Protein AF-A0A8H3FAI8-F1 (afdb_monomer_lite)

Organism: NCBI:txid172621

Secondary structure (DSSP, 8-state):
---PPPSGGGS---PPPPPPPP--------------TT-EE--TTSSS-EEPPPHHHHHHHTT--SSPPEEE--STT--EEEETTSS-TTTHHHHHHHHHHH-EEE--EEEEEETTEEEEEE-SSEEEEEE--TTEEE-TTS-EEETTT-PBPPTTTTTT----PPPHHHHHHHHHHHHHHS----EEEEEEE-STT--EEEE---HHHH-SS--EEEEEEES-EEEEEEEPPPPPPTTSPPP----SPPEEEEE-TT-EEEE-TTHHHHEEEEE----STTSSS-EEEEEEE----HHHHHHHHHHHTTTPPEEE--TTTSS-B-GGG-S-------------S-----BTTBEEEEEE-TTTTSS-HHHHHHHHHHHTTSS------SSSEEEEEEEEETT-SSTTHHHHHHHHHHHHHHTS--EEEEEEEPSSSHHHHHHHHHHHHHHHH--TTEEEEEEEEEEE----TTS----SEEESSSSS--EEEGGGTGGGGGGSSSEEEEEEEETTTTGGG--STT-PPPTTEEEEESS-TT-PPPPSSTTSHHHHHHHHHHHHHHHHSSEEHHHHHHHHHSGGGS--S--EEEE--STT--S-EE-PPPS----------PPP-EEEEEE-SS---HHHHHHHHHHHHHS--TTEEEEEEHHHHHHHHHHHHHHTTTTGGG--S--GGGS-HHHHHHHHHHHHHHHHHHHHHHHHTT----TTT--------SSS-HHHHHHHHHHHHHHHHHHHHHHHHHHHHHHHT-SHHHH-HHHHHHHHH-HHHHHTT-HHHHHHHHHHHS--SS----B----BSSPPPPPPTT--EEEEEETTTEEEEEEEEE--TTTS-TTHHHHHHHHHHHHHHHHHS---GGG--PPEEEEEEETTTTEEEEEEEPPTTEEEEEEHHHHHTS-TTS-PPPHHHHHHHHHHHHHHHHHHHHHS-EE----SGGGEEEEEETT-SS--TTS-EE---TT-EETTS---------HHHHTTS-GGGSSS--S---HHHHHHHHHHHHHHHHHTS-GGGGS-GGGSSS--HHHHHHHHHHHHHHHHHHHH-HHHHHHHHHHHHT--S-SS--TT-HHHHHHHIIIIIHHHGGGGG--

Structure (mmCIF, N/CA/C/O backbone):
data_AF-A0A8H3FAI8-F1
#
_entry.id   AF-A0A8H3FAI8-F1
#
loop_
_atom_site.group_PDB
_atom_site.id
_atom_site.type_symbol
_atom_site.label_atom_id
_atom_site.label_alt_id
_atom_site.label_comp_id
_atom_site.label_asym_id
_atom_site.label_entity_id
_atom_site.label_seq_id
_atom_site.pdbx_PDB_ins_code
_atom_site.Cartn_x
_atom_site.Cartn_y
_atom_site.Cartn_z
_atom_site.occupancy
_atom_site.B_iso_or_equiv
_atom_site.auth_seq_id
_atom_site.auth_comp_id
_atom_site.auth_asym_id
_atom_site.auth_atom_id
_atom_site.pdbx_PDB_model_num
ATOM 1 N N . MET A 1 1 ? -68.650 -15.065 -0.696 1.00 24.41 1 MET A N 1
ATOM 2 C CA . MET A 1 1 ? -68.659 -16.543 -0.792 1.00 24.41 1 MET A CA 1
ATOM 3 C C . MET A 1 1 ? -67.742 -16.963 -1.933 1.00 24.41 1 MET A C 1
ATOM 5 O O . MET A 1 1 ? -67.799 -16.297 -2.959 1.00 24.41 1 MET A O 1
ATOM 9 N N . PRO A 1 2 ? -66.884 -17.986 -1.786 1.00 33.78 2 PRO A N 1
ATOM 10 C CA . PRO A 1 2 ? -66.020 -18.440 -2.870 1.00 33.78 2 PRO A CA 1
ATOM 11 C C . PRO A 1 2 ? -66.698 -19.572 -3.657 1.00 33.78 2 PRO A C 1
ATOM 13 O O . PRO A 1 2 ? -67.314 -20.448 -3.052 1.00 33.78 2 PRO A O 1
ATOM 16 N N . GLN A 1 3 ? -66.536 -19.617 -4.981 1.00 28.81 3 GLN A N 1
ATOM 17 C CA . GLN A 1 3 ? -66.746 -20.853 -5.741 1.00 28.81 3 GLN A CA 1
ATOM 18 C C . GLN A 1 3 ? -65.418 -21.333 -6.329 1.00 28.81 3 GLN A C 1
ATOM 20 O O . GLN A 1 3 ? -64.662 -20.582 -6.944 1.00 28.81 3 GLN A O 1
ATOM 25 N N . LYS A 1 4 ? -65.121 -22.595 -6.008 1.00 31.73 4 LYS A N 1
ATOM 26 C CA . LYS A 1 4 ? -63.893 -23.333 -6.291 1.00 31.73 4 LYS A CA 1
ATOM 27 C C . LYS A 1 4 ? -63.746 -23.629 -7.785 1.00 31.73 4 LYS A C 1
ATOM 29 O O . LYS A 1 4 ? -64.720 -23.936 -8.462 1.00 31.73 4 LYS A O 1
ATOM 34 N N . ARG A 1 5 ? -62.489 -23.638 -8.237 1.00 35.78 5 ARG A N 1
ATOM 35 C CA . ARG A 1 5 ? -62.037 -24.287 -9.476 1.00 35.78 5 ARG A CA 1
ATOM 36 C C . ARG A 1 5 ? -62.291 -25.800 -9.407 1.00 35.78 5 ARG A C 1
ATOM 38 O O . ARG A 1 5 ? -62.010 -26.398 -8.367 1.00 35.78 5 ARG A O 1
ATOM 45 N N . SER A 1 6 ? -62.750 -26.401 -10.504 1.00 33.53 6 SER A N 1
ATOM 46 C CA . SER A 1 6 ? -62.699 -27.852 -10.726 1.00 33.53 6 SER A CA 1
ATOM 47 C C . SER A 1 6 ? -61.492 -28.245 -11.592 1.00 33.53 6 SER A C 1
ATOM 49 O O . SER A 1 6 ? -60.834 -27.405 -12.205 1.00 33.53 6 SER A O 1
ATOM 51 N N . LEU A 1 7 ? -61.174 -29.537 -11.533 1.00 33.06 7 LEU A N 1
ATOM 52 C CA . LEU A 1 7 ? -59.868 -30.184 -11.678 1.00 33.06 7 LEU A CA 1
ATOM 53 C C . LEU A 1 7 ? -59.534 -30.674 -13.103 1.00 33.06 7 LEU A C 1
ATOM 55 O O . LEU A 1 7 ? -58.549 -31.384 -13.276 1.00 33.06 7 LEU A O 1
ATOM 59 N N . ASP A 1 8 ? -60.306 -30.292 -14.123 1.00 32.53 8 ASP A N 1
ATOM 60 C CA . ASP A 1 8 ? -60.318 -31.034 -15.398 1.00 32.53 8 ASP A CA 1
ATOM 61 C C . ASP A 1 8 ? -59.439 -30.465 -16.522 1.00 32.53 8 ASP A C 1
ATOM 63 O O . ASP A 1 8 ? -59.164 -31.159 -17.495 1.00 32.53 8 ASP A O 1
ATOM 67 N N . ASN A 1 9 ? -58.870 -29.264 -16.380 1.00 36.28 9 ASN A N 1
ATOM 68 C CA . ASN A 1 9 ? -57.922 -28.739 -17.382 1.00 36.28 9 ASN A CA 1
ATOM 69 C C . ASN A 1 9 ? -56.494 -29.308 -17.229 1.00 36.28 9 ASN A C 1
ATOM 71 O O . ASN A 1 9 ? -55.543 -28.774 -17.796 1.00 36.28 9 ASN A O 1
ATOM 75 N N . PHE A 1 10 ? -56.336 -30.375 -16.439 1.00 33.97 10 PHE A N 1
ATOM 76 C CA . PHE A 1 10 ? -55.052 -30.978 -16.082 1.00 33.97 10 PHE A CA 1
ATOM 77 C C . PHE A 1 10 ? -54.547 -32.024 -17.098 1.00 33.97 10 PHE A C 1
ATOM 79 O O . PHE A 1 10 ? -53.399 -32.447 -17.001 1.00 33.97 10 PHE A O 1
ATOM 86 N N . PHE A 1 11 ? -55.334 -32.418 -18.107 1.00 35.22 11 PHE A N 1
ATOM 87 C CA . PHE A 1 11 ? -54.906 -33.434 -19.078 1.00 35.22 11 PHE A CA 1
ATOM 88 C C . PHE A 1 11 ? -55.357 -33.117 -20.516 1.00 35.22 11 PHE A C 1
ATOM 90 O O . PHE A 1 11 ? -56.467 -33.470 -20.888 1.00 35.22 11 PHE A O 1
ATOM 97 N N . MET A 1 12 ? -54.490 -32.482 -21.325 1.00 28.59 12 MET A N 1
ATOM 98 C CA . MET A 1 12 ? -54.100 -32.878 -22.706 1.00 28.59 12 MET A CA 1
ATOM 99 C C . MET A 1 12 ? -53.542 -31.700 -23.553 1.00 28.59 12 MET A C 1
ATOM 101 O O . MET A 1 12 ? -53.894 -30.547 -23.307 1.00 28.59 12 MET A O 1
ATOM 105 N N . PRO A 1 13 ? -52.638 -31.967 -24.525 1.00 31.88 13 PRO A N 1
ATOM 106 C CA . PRO A 1 13 ? -51.708 -30.981 -25.083 1.00 31.88 13 PRO A CA 1
ATOM 107 C C . PRO A 1 13 ? -52.167 -30.394 -26.429 1.00 31.88 13 PRO A C 1
ATOM 109 O O . PRO A 1 13 ? -52.686 -31.113 -27.280 1.00 31.88 13 PRO A O 1
ATOM 112 N N . THR A 1 14 ? -51.880 -29.112 -26.684 1.00 26.05 14 THR A N 1
ATOM 113 C CA . THR A 1 14 ? -52.052 -28.504 -28.017 1.00 26.05 14 THR A CA 1
ATOM 114 C C . THR A 1 14 ? -50.728 -28.034 -28.614 1.00 26.05 14 THR A C 1
ATOM 116 O O . THR A 1 14 ? -50.037 -27.163 -28.093 1.00 26.05 14 THR A O 1
ATOM 119 N N . SER A 1 15 ? -50.425 -28.670 -29.741 1.00 25.67 15 SER A N 1
ATOM 120 C CA . SER A 1 15 ? -49.327 -28.545 -30.698 1.00 25.67 15 SER A CA 1
ATOM 121 C C . SER A 1 15 ? -49.001 -27.125 -31.186 1.00 25.67 15 SER A C 1
ATOM 123 O O . SER A 1 15 ? -49.889 -26.389 -31.615 1.00 25.67 15 SER A O 1
ATOM 125 N N . GLN A 1 16 ? -47.705 -26.798 -31.244 1.00 26.83 16 GLN A N 1
ATOM 126 C CA . GLN A 1 16 ? -47.166 -25.618 -31.932 1.00 26.83 16 GLN A CA 1
ATOM 127 C C . GLN A 1 16 ? -47.265 -25.780 -33.462 1.00 26.83 16 GLN A C 1
ATOM 129 O O . GLN A 1 16 ? -46.694 -26.707 -34.039 1.00 26.83 16 GLN A O 1
ATOM 134 N N . LYS A 1 17 ? -47.963 -24.859 -34.140 1.00 24.78 17 LYS A N 1
ATOM 135 C CA . LYS A 1 17 ? -47.909 -24.708 -35.604 1.00 24.78 17 LYS A CA 1
ATOM 136 C C . LYS A 1 17 ? -46.648 -23.929 -35.993 1.00 24.78 17 LYS A C 1
ATOM 138 O O . LYS A 1 17 ? -46.501 -22.772 -35.614 1.00 24.78 17 LYS A O 1
ATOM 143 N N . LYS A 1 18 ? -45.777 -24.549 -36.797 1.00 26.58 18 LYS A N 1
ATOM 144 C CA . LYS A 1 18 ? -44.705 -23.872 -37.547 1.00 26.58 18 LYS A CA 1
ATOM 145 C C . LYS A 1 18 ? -45.318 -22.923 -38.582 1.00 26.58 18 LYS A C 1
ATOM 147 O O . LYS A 1 18 ? -46.115 -23.365 -39.407 1.00 26.58 18 LYS A O 1
ATOM 152 N N . VAL A 1 19 ? -44.898 -21.659 -38.583 1.00 25.52 19 VAL A N 1
ATOM 153 C CA . VAL A 1 19 ? -45.133 -20.725 -39.694 1.00 25.52 19 VAL A CA 1
ATOM 154 C C . VAL A 1 19 ? -43.877 -20.694 -40.565 1.00 25.52 19 VAL A C 1
ATOM 156 O O . VAL A 1 19 ? -42.767 -20.511 -40.073 1.00 25.52 19 VAL A O 1
ATOM 159 N N . ARG A 1 20 ? -44.068 -20.950 -41.862 1.00 22.31 20 ARG A N 1
ATOM 160 C CA . ARG A 1 20 ? -43.050 -21.014 -42.917 1.00 22.31 20 ARG A CA 1
ATOM 161 C C . ARG A 1 20 ? -43.029 -19.655 -43.626 1.00 22.31 20 ARG A C 1
ATOM 163 O O . ARG A 1 20 ? -44.060 -19.249 -44.150 1.00 22.31 20 ARG A O 1
ATOM 170 N N . LEU A 1 21 ? -41.890 -18.964 -43.629 1.00 26.98 21 LEU A N 1
ATOM 171 C CA . LEU A 1 21 ? -41.696 -17.720 -44.381 1.00 26.98 21 LEU A CA 1
ATOM 172 C C . LEU A 1 21 ? -41.445 -18.049 -45.861 1.00 26.98 21 LEU A C 1
ATOM 174 O O . LEU A 1 21 ? -40.493 -18.754 -46.190 1.00 26.98 21 LEU A O 1
ATOM 178 N N . THR A 1 22 ? -42.318 -17.561 -46.739 1.00 23.59 22 THR A N 1
ATOM 179 C CA . THR A 1 22 ? -42.138 -17.528 -48.196 1.00 23.59 22 THR A CA 1
ATOM 180 C C . THR A 1 22 ? -41.543 -16.179 -48.588 1.00 23.59 22 THR A C 1
ATOM 182 O O . THR A 1 22 ? -42.124 -15.146 -48.262 1.00 23.59 22 THR A O 1
ATOM 185 N N . ALA A 1 23 ? -40.405 -16.196 -49.277 1.00 27.73 23 ALA A N 1
ATOM 186 C CA . ALA A 1 23 ? -39.747 -15.025 -49.845 1.00 27.73 23 ALA A CA 1
ATOM 187 C C . ALA A 1 23 ? -39.796 -15.097 -51.374 1.00 27.73 23 ALA A C 1
ATOM 189 O O . ALA A 1 23 ? -39.593 -16.178 -51.919 1.00 27.73 23 ALA A O 1
ATOM 190 N N . GLU A 1 24 ? -40.016 -13.956 -52.031 1.00 21.91 24 GLU A N 1
ATOM 191 C CA . GLU A 1 24 ? -39.595 -13.662 -53.409 1.00 21.91 24 GLU A CA 1
ATOM 192 C C . GLU A 1 24 ? -39.625 -12.126 -53.646 1.00 21.91 24 GLU A C 1
ATOM 194 O O . GLU A 1 24 ? -40.248 -11.414 -52.856 1.00 21.91 24 GLU A O 1
ATOM 199 N N . PRO A 1 25 ? -38.864 -11.568 -54.611 1.00 30.62 25 PRO A N 1
ATOM 200 C CA . PRO A 1 25 ? -37.575 -10.951 -54.295 1.00 30.62 25 PRO A CA 1
ATOM 201 C C . PRO A 1 25 ? -37.474 -9.473 -54.718 1.00 30.62 25 PRO A C 1
ATOM 203 O O . PRO A 1 25 ? -38.072 -9.044 -55.701 1.00 30.62 25 PRO A O 1
ATOM 206 N N . ALA A 1 26 ? -36.628 -8.704 -54.028 1.00 23.95 26 ALA A N 1
ATOM 207 C CA . ALA A 1 26 ? -36.093 -7.447 -54.545 1.00 23.95 26 ALA A CA 1
ATOM 208 C C . ALA A 1 26 ? -34.565 -7.469 -54.427 1.00 23.95 26 ALA A C 1
ATOM 210 O O . ALA A 1 26 ? -33.996 -7.709 -53.365 1.00 23.95 26 ALA A O 1
ATOM 211 N N . SER A 1 27 ? -33.936 -7.288 -55.578 1.00 26.52 27 SER A N 1
ATOM 212 C CA . SER A 1 27 ? -32.519 -7.411 -55.883 1.00 26.52 27 SER A CA 1
ATOM 213 C C . SER A 1 27 ? -31.640 -6.381 -55.170 1.00 26.52 27 SER A C 1
ATOM 215 O O . SER A 1 27 ? -31.687 -5.193 -55.486 1.00 26.52 27 SER A O 1
ATOM 217 N N . SER A 1 28 ? -30.746 -6.866 -54.318 1.00 24.70 28 SER A N 1
ATOM 218 C CA . SER A 1 28 ? -29.388 -6.341 -54.171 1.00 24.70 28 SER A CA 1
ATOM 219 C C . SER A 1 28 ? -28.552 -7.455 -53.554 1.00 24.70 28 SER A C 1
ATOM 221 O O . SER A 1 28 ? -28.804 -7.858 -52.419 1.00 24.70 28 SER A O 1
ATOM 223 N N . GLU A 1 29 ? -27.632 -8.007 -54.341 1.00 28.14 29 GLU A N 1
ATOM 224 C CA . GLU A 1 29 ? -26.709 -9.065 -53.941 1.00 28.14 29 GLU A CA 1
ATOM 225 C C . GLU A 1 29 ? -25.980 -8.682 -52.647 1.00 28.14 29 GLU A C 1
ATOM 227 O O . GLU A 1 29 ? -25.097 -7.827 -52.637 1.00 28.14 29 GLU A O 1
ATOM 232 N N . VAL A 1 30 ? -26.346 -9.329 -51.542 1.00 26.59 30 VAL A N 1
ATOM 233 C CA . VAL A 1 30 ? -25.511 -9.395 -50.345 1.00 26.59 30 VAL A CA 1
ATOM 234 C C . VAL A 1 30 ? -25.223 -10.869 -50.133 1.00 26.59 30 VAL A C 1
ATOM 236 O O . VAL A 1 30 ? -26.082 -11.630 -49.688 1.00 26.59 30 VAL A O 1
ATOM 239 N N . ASN A 1 31 ? -24.020 -11.280 -50.533 1.00 24.22 31 ASN A N 1
ATOM 240 C CA . ASN A 1 31 ? -23.498 -12.615 -50.263 1.00 24.22 31 ASN A CA 1
ATOM 241 C C . ASN A 1 31 ? -23.650 -12.934 -48.763 1.00 24.22 31 ASN A C 1
ATOM 243 O O . ASN A 1 31 ? -23.354 -12.064 -47.937 1.00 24.22 31 ASN A O 1
ATOM 247 N N . PRO A 1 32 ? -24.086 -14.148 -48.380 1.00 25.72 32 PRO A N 1
ATOM 248 C CA . PRO A 1 32 ? -24.145 -14.537 -46.981 1.00 25.72 32 PRO A CA 1
ATOM 249 C C . PRO A 1 32 ? -22.713 -14.594 -46.447 1.00 25.72 32 PRO A C 1
ATOM 251 O O . PRO A 1 32 ? -21.950 -15.503 -46.761 1.00 25.72 32 PRO A O 1
ATOM 254 N N . VAL A 1 33 ? -22.326 -13.576 -45.681 1.00 30.61 33 VAL A N 1
ATOM 255 C CA . VAL A 1 33 ? -21.039 -13.554 -44.989 1.00 30.61 33 VAL A CA 1
ATOM 256 C C . VAL A 1 33 ? -21.091 -14.650 -43.932 1.00 30.61 33 VAL A C 1
ATOM 258 O O . VAL A 1 33 ? -21.864 -14.556 -42.980 1.00 30.61 33 VAL A O 1
ATOM 261 N N . GLU A 1 34 ? -20.285 -15.696 -44.103 1.00 28.17 34 GLU A N 1
ATOM 262 C CA . GLU A 1 34 ? -19.986 -16.653 -43.040 1.00 28.17 34 GLU A CA 1
ATOM 263 C C . GLU A 1 34 ? -19.539 -15.869 -41.795 1.00 28.17 34 GLU A C 1
ATOM 265 O O . GLU A 1 34 ? -18.494 -15.211 -41.786 1.00 28.17 34 GLU A O 1
ATOM 270 N N . ILE A 1 35 ? -20.365 -15.877 -40.743 1.00 35.12 35 ILE A N 1
ATOM 271 C CA . ILE A 1 35 ? -20.066 -15.187 -39.485 1.00 35.12 35 ILE A CA 1
ATOM 272 C C . ILE A 1 35 ? -19.015 -16.021 -38.749 1.00 35.12 35 ILE A C 1
ATOM 274 O O . ILE A 1 35 ? -19.321 -16.878 -37.922 1.00 35.12 35 ILE A O 1
ATOM 278 N N . SER A 1 36 ? -17.751 -15.767 -39.079 1.00 34.94 36 SER A N 1
ATOM 279 C CA . SER A 1 36 ? -16.604 -16.181 -38.277 1.00 34.94 36 SER A CA 1
ATOM 280 C C . SER A 1 36 ? -16.758 -15.645 -36.848 1.00 34.94 36 SER A C 1
ATOM 282 O O . SER A 1 36 ? -17.109 -14.478 -36.651 1.00 34.94 36 SER A O 1
ATOM 284 N N . SER A 1 37 ? -16.409 -16.449 -35.839 1.00 42.12 37 SER A N 1
ATOM 285 C CA . SER A 1 37 ? -16.425 -16.106 -34.404 1.00 42.12 37 SER A CA 1
ATOM 286 C C . SER A 1 37 ? -15.464 -14.969 -33.998 1.00 42.12 37 SER A C 1
ATOM 288 O O . SER A 1 37 ? -15.185 -14.775 -32.816 1.00 42.12 37 SER A O 1
ATOM 290 N N . THR A 1 38 ? -14.927 -14.228 -34.969 1.00 47.91 38 THR A N 1
ATOM 291 C CA . THR A 1 38 ? -13.963 -13.132 -34.819 1.00 47.91 38 THR A CA 1
ATOM 292 C C . THR A 1 38 ? -14.541 -11.752 -35.161 1.00 47.91 38 THR A C 1
ATOM 294 O O . THR A 1 38 ? -13.831 -10.755 -35.029 1.00 47.91 38 THR A O 1
ATOM 297 N N . GLN A 1 39 ? -15.810 -11.657 -35.580 1.00 71.38 39 GLN A N 1
ATOM 298 C CA . GLN A 1 39 ? -16.441 -10.378 -35.933 1.00 71.38 39 GLN A CA 1
ATOM 299 C C . GLN A 1 39 ? -16.796 -9.528 -34.698 1.00 71.38 39 GLN A C 1
ATOM 301 O O . GLN A 1 39 ? -17.321 -10.016 -33.691 1.00 71.38 39 GLN A O 1
ATOM 306 N N . VAL A 1 40 ? -16.519 -8.222 -34.783 1.00 82.44 40 VAL A N 1
ATOM 307 C CA . VAL A 1 40 ? -16.709 -7.245 -33.698 1.00 82.44 40 VAL A CA 1
ATOM 308 C C . VAL A 1 40 ? -17.429 -5.992 -34.200 1.00 82.44 40 VAL A C 1
ATOM 310 O O . VAL A 1 40 ? -17.200 -5.525 -35.311 1.00 82.44 40 VAL A O 1
ATOM 313 N N . SER A 1 41 ? -18.293 -5.416 -33.365 1.00 81.56 41 SER A N 1
ATOM 314 C CA . SER A 1 41 ? -18.873 -4.088 -33.570 1.00 81.56 41 SER A CA 1
ATOM 315 C C . SER A 1 41 ? -17.814 -3.060 -33.184 1.00 81.56 41 SER A C 1
ATOM 317 O O . SER A 1 41 ? -17.442 -2.971 -32.009 1.00 81.56 41 SER A O 1
ATOM 319 N N . ASN A 1 42 ? -17.316 -2.306 -34.162 1.00 80.19 42 ASN A N 1
ATOM 320 C CA . ASN A 1 42 ? -16.313 -1.270 -33.949 1.00 80.19 42 ASN A CA 1
ATOM 321 C C . ASN A 1 42 ? -16.902 0.112 -34.251 1.00 80.19 42 ASN A C 1
ATOM 323 O O . ASN A 1 42 ? -17.592 0.291 -35.248 1.00 80.19 42 ASN A O 1
ATOM 327 N N . HIS A 1 43 ? -16.638 1.080 -33.378 1.00 82.19 43 HIS A N 1
ATOM 328 C CA . HIS A 1 43 ? -17.059 2.466 -33.539 1.00 82.19 43 HIS A CA 1
ATOM 329 C C . HIS A 1 43 ? -16.118 3.357 -32.722 1.00 82.19 43 HIS A C 1
ATOM 331 O O . HIS A 1 43 ? -15.753 2.992 -31.606 1.00 82.19 43 HIS A O 1
ATOM 337 N N . SER A 1 44 ? -15.760 4.538 -33.230 1.00 77.38 44 SER A N 1
ATOM 338 C CA . SER A 1 44 ? -14.819 5.460 -32.564 1.00 77.38 44 SER A CA 1
ATOM 339 C C . SER A 1 44 ? -15.256 5.867 -31.148 1.00 77.38 44 SER A C 1
ATOM 341 O O . SER A 1 44 ? -14.423 6.061 -30.270 1.00 77.38 44 SER A O 1
ATOM 343 N N . ASN A 1 45 ? -16.570 5.939 -30.909 1.00 81.38 45 ASN A N 1
ATOM 344 C CA . ASN A 1 45 ? -17.159 6.248 -29.597 1.00 81.38 45 ASN A CA 1
ATOM 345 C C . ASN A 1 45 ? -17.343 5.024 -28.669 1.00 81.38 45 ASN A C 1
ATOM 347 O O . ASN A 1 45 ? -17.955 5.152 -27.604 1.00 81.38 45 ASN A O 1
ATOM 351 N N . TYR A 1 46 ? -16.875 3.830 -29.050 1.00 81.88 46 TYR A N 1
ATOM 352 C CA . TYR A 1 46 ? -16.777 2.695 -28.130 1.00 81.88 46 TYR A CA 1
ATOM 353 C C . TYR A 1 46 ? -15.419 2.714 -27.413 1.00 81.88 46 TYR A C 1
ATOM 355 O O . TYR A 1 46 ? -14.395 2.850 -28.076 1.00 81.88 46 TYR A O 1
ATOM 363 N N . PRO A 1 47 ? -15.364 2.509 -26.081 1.00 78.25 47 PRO A N 1
ATOM 364 C CA . PRO A 1 47 ? -14.094 2.365 -25.365 1.00 78.25 47 PRO A CA 1
ATOM 365 C C . PRO A 1 47 ? -13.239 1.191 -25.864 1.00 78.25 47 PRO A C 1
ATOM 367 O O . PRO A 1 47 ? -12.017 1.238 -25.773 1.00 78.25 47 PRO A O 1
ATOM 370 N N . PHE A 1 48 ? -13.880 0.128 -26.362 1.00 79.50 48 PHE A N 1
ATOM 371 C CA . PHE A 1 48 ? -13.242 -1.015 -27.014 1.00 79.50 48 PHE A CA 1
ATOM 372 C C . PHE A 1 48 ? -14.249 -1.751 -27.926 1.00 79.50 48 PHE A C 1
ATOM 374 O O . PHE A 1 48 ? -15.459 -1.618 -27.711 1.00 79.50 48 PHE A O 1
ATOM 381 N N . PRO A 1 49 ? -13.788 -2.543 -28.918 1.00 81.50 49 PRO A N 1
ATOM 382 C CA . PRO A 1 49 ? -14.669 -3.294 -29.819 1.00 81.50 49 PRO A CA 1
ATOM 383 C C . PRO A 1 49 ? -15.534 -4.330 -29.086 1.00 81.50 49 PRO A C 1
ATOM 385 O O . PRO A 1 49 ? -15.063 -5.003 -28.167 1.00 81.50 49 PRO A O 1
ATOM 388 N N . LEU A 1 50 ? -16.793 -4.487 -29.509 1.00 82.75 50 LEU A N 1
ATOM 389 C CA . LEU A 1 50 ? -17.759 -5.397 -28.880 1.00 82.75 50 LEU A CA 1
ATOM 390 C C . LEU A 1 50 ? -18.025 -6.630 -29.765 1.00 82.75 50 LEU A C 1
ATOM 392 O O . LEU A 1 50 ? -18.557 -6.454 -30.859 1.00 82.75 50 LEU A O 1
ATOM 396 N N . PRO A 1 51 ? -17.703 -7.869 -29.344 1.00 85.06 51 PRO A N 1
ATOM 397 C CA . PRO A 1 51 ? -17.959 -9.074 -30.134 1.00 85.06 51 PRO A CA 1
ATOM 398 C C . PRO A 1 51 ? -19.437 -9.289 -30.465 1.00 85.06 51 PRO A C 1
ATOM 400 O O . PRO A 1 51 ? -20.344 -8.885 -29.728 1.00 85.06 51 PRO A O 1
ATOM 403 N N . TYR A 1 52 ? -19.663 -9.951 -31.596 1.00 86.69 52 TYR A N 1
ATOM 404 C CA . TYR A 1 52 ? -20.982 -10.413 -32.015 1.00 86.69 52 TYR A CA 1
ATOM 405 C C . TYR A 1 52 ? -21.438 -11.585 -31.131 1.00 86.69 52 TYR A C 1
ATOM 407 O O . TYR A 1 52 ? -20.626 -12.225 -30.462 1.00 86.69 52 TYR A O 1
ATOM 415 N N . LEU A 1 53 ? -22.749 -11.855 -31.098 1.00 85.06 53 LEU A N 1
ATOM 416 C CA . LEU A 1 53 ? -23.264 -13.019 -30.375 1.00 85.06 53 LEU A CA 1
ATOM 417 C C . LEU A 1 53 ? -22.744 -14.312 -31.029 1.00 85.06 53 LEU A C 1
ATOM 419 O O . LEU A 1 53 ? -22.758 -14.398 -32.258 1.00 85.06 53 LEU A O 1
ATOM 423 N N . PRO A 1 54 ? -22.326 -15.316 -30.239 1.00 86.44 54 PRO A N 1
ATOM 424 C CA . PRO A 1 54 ? -22.002 -16.643 -30.748 1.00 86.44 54 PRO A CA 1
ATOM 425 C C . PRO A 1 54 ? -23.164 -17.245 -31.561 1.00 86.44 54 PRO A C 1
ATOM 427 O O . PRO A 1 54 ? -24.320 -17.058 -31.160 1.00 86.44 54 PRO A O 1
ATOM 430 N N . PRO A 1 55 ? -22.889 -17.992 -32.650 1.00 81.88 55 PRO A N 1
ATOM 431 C CA . PRO A 1 55 ? -23.922 -18.614 -33.483 1.00 81.88 55 PRO A CA 1
ATOM 432 C C . PRO A 1 55 ? -24.934 -19.449 -32.688 1.00 81.88 55 PRO A C 1
ATOM 434 O O . PRO A 1 55 ? -26.135 -19.317 -32.914 1.00 81.88 55 PRO A O 1
ATOM 437 N N . ASP A 1 56 ? -24.468 -20.202 -31.687 1.00 82.06 56 ASP A N 1
ATOM 438 C CA . ASP A 1 56 ? -25.313 -21.047 -30.830 1.00 82.06 56 ASP A CA 1
ATOM 439 C C . ASP A 1 56 ? -26.355 -20.225 -30.051 1.00 82.06 56 ASP A C 1
ATOM 441 O O . ASP A 1 56 ? -27.531 -20.585 -29.968 1.00 82.06 56 ASP A O 1
ATOM 445 N N . ILE A 1 57 ? -25.948 -19.063 -29.525 1.00 87.19 57 ILE A N 1
ATOM 446 C CA . ILE A 1 57 ? -26.856 -18.149 -28.822 1.00 87.19 57 ILE A CA 1
ATOM 447 C C . ILE A 1 57 ? -27.840 -17.517 -29.815 1.00 87.19 57 ILE A C 1
ATOM 449 O O . ILE A 1 57 ? -29.016 -17.360 -29.489 1.00 87.19 57 ILE A O 1
ATOM 453 N N . ILE A 1 58 ? -27.393 -17.171 -31.029 1.00 86.56 58 ILE A N 1
ATOM 454 C CA . ILE A 1 58 ? -28.256 -16.597 -32.075 1.00 86.56 58 ILE A CA 1
ATOM 455 C C . ILE A 1 58 ? -29.343 -17.591 -32.496 1.00 86.56 58 ILE A C 1
ATOM 457 O O . ILE A 1 58 ? -30.510 -17.206 -32.590 1.00 86.56 58 ILE A O 1
ATOM 461 N N . GLU A 1 59 ? -28.987 -18.854 -32.732 1.00 86.25 59 GLU A N 1
ATOM 462 C CA . GLU A 1 59 ? -29.930 -19.889 -33.161 1.00 86.25 59 GLU A CA 1
ATOM 463 C C . GLU A 1 59 ? -31.048 -20.092 -32.131 1.00 86.25 59 GLU A C 1
ATOM 465 O O . GLU A 1 59 ? -32.229 -20.134 -32.482 1.00 86.25 59 GLU A O 1
ATOM 470 N N . GLN A 1 60 ? -30.691 -20.137 -30.847 1.00 85.88 60 GLN A N 1
ATOM 471 C CA . GLN A 1 60 ? -31.656 -20.280 -29.758 1.00 85.88 60 GLN A CA 1
ATOM 472 C C . GLN A 1 60 ? -32.461 -18.994 -29.515 1.00 85.88 60 GLN A C 1
ATOM 474 O O . GLN A 1 60 ? -33.650 -19.061 -29.202 1.00 85.88 60 GLN A O 1
ATOM 479 N N . LEU A 1 61 ? -31.867 -17.808 -29.705 1.00 86.06 61 LEU A N 1
ATOM 480 C CA . LEU A 1 61 ? -32.592 -16.535 -29.618 1.00 86.06 61 LEU A CA 1
ATOM 481 C C . LEU A 1 61 ? -33.656 -16.389 -30.706 1.00 86.06 61 LEU A C 1
ATOM 483 O O . LEU A 1 61 ? -34.661 -15.732 -30.466 1.00 86.06 61 LEU A O 1
ATOM 487 N N . ASN A 1 62 ? -33.506 -17.031 -31.864 1.00 85.75 62 ASN A N 1
ATOM 488 C CA . ASN A 1 62 ? -34.548 -17.023 -32.897 1.00 85.75 62 ASN A CA 1
ATOM 489 C C . ASN A 1 62 ? -35.846 -17.731 -32.460 1.00 85.75 62 ASN A C 1
ATOM 491 O O . ASN A 1 62 ? -36.851 -17.637 -33.158 1.00 85.75 62 ASN A O 1
ATOM 495 N N . GLN A 1 63 ? -35.837 -18.423 -31.316 1.00 83.69 63 GLN A N 1
ATOM 496 C CA . GLN A 1 63 ? -36.995 -19.107 -30.736 1.00 83.69 63 GLN A CA 1
ATOM 497 C C . GLN A 1 63 ? -37.734 -18.255 -29.686 1.00 83.69 63 GLN A C 1
ATOM 499 O O . GLN A 1 63 ? -38.625 -18.762 -29.006 1.00 83.69 63 GLN A O 1
ATOM 504 N N . VAL A 1 64 ? -37.366 -16.979 -29.511 1.00 86.69 64 VAL A N 1
ATOM 505 C CA . VAL A 1 64 ? -38.073 -16.072 -28.592 1.00 86.69 64 VAL A CA 1
ATOM 506 C C . VAL A 1 64 ? -39.442 -15.641 -29.153 1.00 86.69 64 VAL A C 1
ATOM 508 O O . VAL A 1 64 ? -39.574 -15.459 -30.363 1.00 86.69 64 VAL A O 1
ATOM 511 N N . PRO A 1 65 ? -40.448 -15.409 -28.288 1.00 87.88 65 PRO A N 1
ATOM 512 C CA . PRO A 1 65 ? -40.412 -15.608 -26.841 1.00 87.88 65 PRO A CA 1
ATOM 513 C C . PRO A 1 65 ? -40.571 -17.081 -26.443 1.00 87.88 65 PRO A C 1
ATOM 515 O O . PRO A 1 65 ? -41.383 -17.810 -27.006 1.00 87.88 65 PRO A O 1
ATOM 518 N N . ALA A 1 66 ? -39.848 -17.494 -25.402 1.00 88.94 66 ALA A N 1
ATOM 519 C CA . ALA A 1 66 ? -39.923 -18.852 -24.861 1.00 88.94 66 ALA A CA 1
ATOM 520 C C . ALA A 1 66 ? -41.275 -19.164 -24.186 1.00 88.94 66 ALA A C 1
ATOM 522 O O . ALA A 1 66 ? -41.748 -20.299 -24.244 1.00 88.94 66 ALA A O 1
ATOM 523 N N . SER A 1 67 ? -41.906 -18.160 -23.572 1.00 89.75 67 SER A N 1
ATOM 524 C CA . SER A 1 67 ? -43.239 -18.243 -22.967 1.00 89.75 67 SER A CA 1
ATOM 525 C C . SER A 1 67 ? -44.114 -17.080 -23.444 1.00 89.75 67 SER A C 1
ATOM 527 O O . SER A 1 67 ? -43.598 -15.975 -23.614 1.00 89.75 67 SER A O 1
ATOM 529 N N . PRO A 1 68 ? -45.438 -17.263 -23.608 1.00 89.44 68 PRO A N 1
ATOM 530 C CA . PRO A 1 68 ? -46.338 -16.151 -23.900 1.00 89.44 68 PRO A CA 1
ATOM 531 C C . PRO A 1 68 ? -46.366 -15.144 -22.740 1.00 89.44 68 PRO A C 1
ATOM 533 O O . PRO A 1 68 ? -46.249 -15.512 -21.568 1.00 89.44 68 PRO A O 1
ATOM 536 N N . GLY A 1 69 ? -46.532 -13.865 -23.073 1.00 89.19 69 GLY A N 1
ATOM 537 C CA . GLY A 1 69 ? -46.624 -12.792 -22.089 1.00 89.19 69 GLY A CA 1
ATOM 538 C C . GLY A 1 69 ? -47.948 -12.832 -21.328 1.00 89.19 69 GLY A C 1
ATOM 539 O O . GLY A 1 69 ? -49.012 -12.994 -21.923 1.00 89.19 69 GLY A O 1
ATOM 540 N N . LYS A 1 70 ? -47.889 -12.661 -20.008 1.00 93.62 70 LYS A N 1
ATOM 541 C CA . LYS A 1 70 ? -49.059 -12.530 -19.139 1.00 93.62 70 LYS A CA 1
ATOM 542 C C . LYS A 1 70 ? -49.372 -11.057 -18.900 1.00 93.62 70 LYS A C 1
ATOM 544 O O . LYS A 1 70 ? -48.519 -10.325 -18.400 1.00 93.62 70 LYS A O 1
ATOM 549 N N . GLU A 1 71 ? -50.591 -10.638 -19.216 1.00 93.06 71 GLU A N 1
ATOM 550 C CA . GLU A 1 71 ? -51.045 -9.272 -18.950 1.00 93.06 71 GLU A CA 1
ATOM 551 C C . GLU A 1 71 ? -51.229 -9.021 -17.447 1.00 93.06 71 GLU A C 1
ATOM 553 O O . GLU A 1 71 ? -51.762 -9.860 -16.713 1.00 93.06 71 GLU A O 1
ATOM 558 N N . ILE A 1 72 ? -50.772 -7.854 -16.993 1.00 91.38 72 ILE A N 1
ATOM 559 C CA . ILE A 1 72 ? -50.997 -7.323 -15.648 1.00 91.38 72 ILE A CA 1
ATOM 560 C C . ILE A 1 72 ? -51.556 -5.906 -15.816 1.00 91.38 72 ILE A C 1
ATOM 562 O O . ILE A 1 72 ? -50.813 -4.936 -15.966 1.00 91.38 72 ILE A O 1
ATOM 566 N N . ASN A 1 73 ? -52.885 -5.828 -15.834 1.00 89.50 73 ASN A N 1
ATOM 567 C CA . ASN A 1 73 ? -53.700 -4.622 -16.019 1.00 89.50 73 ASN A CA 1
ATOM 568 C C . ASN A 1 73 ? -54.848 -4.547 -14.988 1.00 89.50 73 ASN A C 1
ATOM 570 O O . ASN A 1 73 ? -55.880 -3.918 -15.205 1.00 89.50 73 ASN A O 1
ATOM 574 N N . ASP A 1 74 ? -54.672 -5.201 -13.837 1.00 83.94 74 ASP A N 1
ATOM 575 C CA . ASP A 1 74 ? -55.656 -5.326 -12.754 1.00 83.94 74 ASP A CA 1
ATOM 576 C C . ASP A 1 74 ? -55.730 -4.088 -11.832 1.00 83.94 74 ASP A C 1
ATOM 578 O O . ASP A 1 74 ? -56.479 -4.061 -10.841 1.00 83.94 74 ASP A O 1
ATOM 582 N N . GLN A 1 75 ? -54.944 -3.052 -12.142 1.00 84.88 75 GLN A N 1
ATOM 583 C CA . GLN A 1 75 ? -54.881 -1.789 -11.410 1.00 84.88 75 GLN A CA 1
ATOM 584 C C . GLN A 1 75 ? -54.996 -0.585 -12.359 1.00 84.88 75 GLN A C 1
ATOM 586 O O . GLN A 1 75 ? -54.573 -0.681 -13.511 1.00 84.88 75 GLN A O 1
ATOM 591 N N . PRO A 1 76 ? -55.550 0.553 -11.892 1.00 83.19 76 PRO A N 1
ATOM 592 C CA . PRO A 1 76 ? -55.722 1.742 -12.722 1.00 83.19 76 PRO A CA 1
ATOM 593 C C . PRO A 1 76 ? -54.413 2.196 -13.368 1.00 83.19 76 PRO A C 1
ATOM 595 O O . PRO A 1 76 ? -53.366 2.225 -12.715 1.00 83.19 76 PRO A O 1
ATOM 598 N N . ASP A 1 77 ? -54.489 2.543 -14.653 1.00 86.81 77 ASP A N 1
ATOM 599 C CA . ASP A 1 77 ? -53.386 3.084 -15.457 1.00 86.81 77 ASP A CA 1
ATOM 600 C C . ASP A 1 77 ? -52.145 2.178 -15.594 1.00 86.81 77 ASP A C 1
ATOM 602 O O . ASP A 1 77 ? -51.135 2.608 -16.155 1.00 86.81 77 ASP A O 1
ATOM 606 N N . LEU A 1 78 ? -52.214 0.934 -15.104 1.00 89.50 78 LEU A N 1
ATOM 607 C CA . LEU A 1 78 ? -51.158 -0.065 -15.214 1.00 89.50 78 LEU A CA 1
ATOM 608 C C . LEU A 1 78 ? -51.386 -0.930 -16.459 1.00 89.50 78 LEU A C 1
ATOM 610 O O . LEU A 1 78 ? -52.427 -1.568 -16.592 1.00 89.50 78 LEU A O 1
ATOM 614 N N . ASP A 1 79 ? -50.400 -0.979 -17.349 1.00 93.00 79 ASP A N 1
ATOM 615 C CA . ASP A 1 79 ? -50.389 -1.859 -18.522 1.00 93.00 79 ASP A CA 1
ATOM 616 C C . ASP A 1 79 ? -49.003 -2.495 -18.653 1.00 93.00 79 ASP A C 1
ATOM 618 O O . ASP A 1 79 ? -48.047 -1.876 -19.140 1.00 93.00 79 ASP A O 1
ATOM 622 N N . LEU A 1 80 ? -48.895 -3.728 -18.152 1.00 94.06 80 LEU A N 1
ATOM 623 C CA . LEU A 1 80 ? -47.691 -4.543 -18.241 1.00 94.06 80 LEU A CA 1
ATOM 624 C C . LEU A 1 80 ? -47.965 -5.858 -18.964 1.00 94.06 80 LEU A C 1
ATOM 626 O O . LEU A 1 80 ? -48.985 -6.508 -18.736 1.00 94.06 80 LEU A O 1
ATOM 630 N N . LEU A 1 81 ? -46.973 -6.320 -19.717 1.00 94.06 81 LEU A N 1
ATOM 631 C CA . LEU A 1 81 ? -46.904 -7.689 -20.215 1.00 94.06 81 LEU A CA 1
ATOM 632 C C . LEU A 1 81 ? -45.658 -8.367 -19.631 1.00 94.06 81 LEU A C 1
ATOM 634 O O . LEU A 1 81 ? -44.535 -7.911 -19.860 1.00 94.06 81 LEU A O 1
ATOM 638 N N . TYR A 1 82 ? -45.853 -9.424 -18.839 1.00 95.19 82 TYR A N 1
ATOM 639 C CA . TYR A 1 82 ? -44.788 -10.112 -18.107 1.00 95.19 82 TYR A CA 1
ATOM 640 C C . TYR A 1 82 ? -44.520 -11.510 -18.674 1.00 95.19 82 TYR A C 1
ATOM 642 O O . TYR A 1 82 ? -45.399 -12.369 -18.693 1.00 95.19 82 TYR A O 1
ATOM 650 N N . PHE A 1 83 ? -43.289 -11.742 -19.119 1.00 93.56 83 PHE A N 1
ATOM 651 C CA . PHE A 1 83 ? -42.836 -12.975 -19.756 1.00 93.56 83 PHE A CA 1
ATOM 652 C C . PHE A 1 83 ? -41.926 -13.756 -18.813 1.00 93.56 83 PHE A C 1
ATOM 654 O O . PHE A 1 83 ? -40.918 -13.218 -18.353 1.00 93.56 83 PHE A O 1
ATOM 661 N N . GLN A 1 84 ? -42.265 -15.024 -18.568 1.00 92.62 84 GLN A N 1
ATOM 662 C CA . GLN A 1 84 ? -41.564 -15.901 -17.625 1.00 92.62 84 GLN A CA 1
ATOM 663 C C . GLN A 1 84 ? -41.197 -17.256 -18.263 1.00 92.62 84 GLN A C 1
ATOM 665 O O . GLN A 1 84 ? -41.943 -18.230 -18.125 1.00 92.62 84 GLN A O 1
ATOM 670 N N . PRO A 1 85 ? -40.048 -17.376 -18.941 1.00 92.38 85 PRO A N 1
ATOM 671 C CA . PRO A 1 85 ? -39.162 -16.305 -19.395 1.00 92.38 85 PRO A CA 1
ATOM 672 C C . PRO A 1 85 ? -39.463 -15.885 -20.849 1.00 92.38 85 PRO A C 1
ATOM 674 O O . PRO A 1 85 ? -40.130 -16.602 -21.593 1.00 92.38 85 PRO A O 1
ATOM 677 N N . TYR A 1 86 ? -38.951 -14.731 -21.281 1.00 93.50 86 TYR A N 1
ATOM 678 C CA . TYR A 1 86 ? -38.907 -14.370 -22.706 1.00 93.50 86 TYR A CA 1
ATOM 679 C C . TYR A 1 86 ? -37.725 -15.050 -23.401 1.00 93.50 86 TYR A C 1
ATOM 681 O O . TYR A 1 86 ? -37.869 -15.606 -24.486 1.00 93.50 86 TYR A O 1
ATOM 689 N N . ILE A 1 87 ? -36.555 -15.020 -22.760 1.00 94.06 87 ILE A N 1
ATOM 690 C CA . ILE A 1 87 ? -35.327 -15.650 -23.249 1.00 94.06 87 ILE A CA 1
ATOM 691 C C . ILE A 1 87 ? -35.327 -17.118 -22.790 1.00 94.06 87 ILE A C 1
ATOM 693 O O . ILE A 1 87 ? -35.554 -17.367 -21.605 1.00 94.06 87 ILE A O 1
ATOM 697 N N . PRO A 1 88 ? -35.071 -18.101 -23.672 1.00 91.56 88 PRO A N 1
ATOM 698 C CA . PRO A 1 88 ? -35.032 -19.506 -23.284 1.00 91.56 88 PRO A CA 1
ATOM 699 C C . PRO A 1 88 ? -34.065 -19.764 -22.124 1.00 91.56 88 PRO A C 1
ATOM 701 O O . PRO A 1 88 ? -32.913 -19.326 -22.151 1.00 91.56 88 PRO A O 1
ATOM 704 N N . ARG A 1 89 ? -34.504 -20.548 -21.128 1.00 88.69 89 ARG A N 1
ATOM 705 C CA . ARG A 1 89 ? -33.684 -20.865 -19.940 1.00 88.69 89 ARG A CA 1
ATOM 706 C C . ARG A 1 89 ? -32.355 -21.535 -20.271 1.00 88.69 89 ARG A C 1
ATOM 708 O O . ARG A 1 89 ? -31.409 -21.430 -19.503 1.00 88.69 89 ARG A O 1
ATOM 715 N N . VAL A 1 90 ? -32.290 -22.216 -21.414 1.00 87.06 90 VAL A N 1
ATOM 716 C CA . VAL A 1 90 ? -31.079 -22.888 -21.897 1.00 87.06 90 VAL A CA 1
ATOM 717 C C . VAL A 1 90 ? -29.941 -21.884 -22.103 1.00 87.06 90 VAL A C 1
ATOM 719 O O . VAL A 1 90 ? -28.811 -22.173 -21.731 1.00 87.06 90 VAL A O 1
ATOM 722 N N . ILE A 1 91 ? -30.249 -20.683 -22.602 1.00 90.44 91 ILE A N 1
ATOM 723 C CA . ILE A 1 91 ? -29.244 -19.668 -22.950 1.00 90.44 91 ILE A CA 1
ATOM 724 C C . ILE A 1 91 ? -29.164 -18.505 -21.957 1.00 90.44 91 ILE A C 1
ATOM 726 O O . ILE A 1 91 ? -28.294 -17.650 -22.088 1.00 90.44 91 ILE A O 1
ATOM 730 N N . GLU A 1 92 ? -30.039 -18.438 -20.947 1.00 89.38 92 GLU A N 1
ATOM 731 C CA . GLU A 1 92 ? -30.110 -17.288 -20.031 1.00 89.38 92 GLU A CA 1
ATOM 732 C C . GLU A 1 92 ? -28.790 -17.041 -19.274 1.00 89.38 92 GLU A C 1
ATOM 734 O O . GLU A 1 92 ? -28.399 -15.891 -19.066 1.00 89.38 92 GLU A O 1
ATOM 739 N N . ARG A 1 93 ? -28.079 -18.114 -18.895 1.00 89.56 93 ARG A N 1
ATOM 740 C CA . ARG A 1 93 ? -26.781 -18.034 -18.208 1.00 89.56 93 ARG A CA 1
ATOM 741 C C . ARG A 1 93 ? -25.670 -17.616 -19.164 1.00 89.56 93 ARG A C 1
ATOM 743 O O . ARG A 1 93 ? -24.894 -16.725 -18.835 1.00 89.56 93 ARG A O 1
ATOM 750 N N . GLU A 1 94 ? -25.613 -18.239 -20.335 1.00 89.31 94 GLU A N 1
ATOM 751 C CA . GLU A 1 94 ? -24.585 -17.969 -21.344 1.00 89.31 94 GLU A CA 1
ATOM 752 C C . GLU A 1 94 ? -24.700 -16.542 -21.875 1.00 89.31 94 GLU A C 1
ATOM 754 O O . GLU A 1 94 ? -23.706 -15.824 -21.948 1.00 89.31 94 GLU A O 1
ATOM 759 N N . LEU A 1 95 ? -25.924 -16.077 -22.138 1.00 90.19 95 LEU A N 1
ATOM 760 C CA . LEU A 1 95 ? -26.186 -14.703 -22.547 1.00 90.19 95 LEU A CA 1
ATOM 761 C C . LEU A 1 95 ? -25.852 -13.699 -21.433 1.00 90.19 95 LEU A C 1
ATOM 763 O O . LEU A 1 95 ? -25.276 -12.647 -21.713 1.00 90.19 95 LEU A O 1
ATOM 767 N N . PHE A 1 96 ? -26.166 -14.011 -20.169 1.00 92.94 96 PHE A N 1
ATOM 768 C CA . PHE A 1 96 ? -25.762 -13.181 -19.029 1.00 92.94 96 PHE A CA 1
ATOM 769 C C . PHE A 1 96 ? -24.238 -13.056 -18.933 1.00 92.94 96 PHE A C 1
ATOM 771 O O . PHE A 1 96 ? -23.720 -11.944 -18.831 1.00 92.94 96 PHE A O 1
ATOM 778 N N . GLU A 1 97 ? -23.514 -14.174 -18.973 1.00 88.94 97 GLU A N 1
ATOM 779 C CA . GLU A 1 97 ? -22.054 -14.191 -18.882 1.00 88.94 97 GLU A CA 1
ATOM 780 C C . GLU A 1 97 ? -21.409 -13.493 -20.078 1.00 88.94 97 GLU A C 1
ATOM 782 O O . GLU A 1 97 ? -20.515 -12.666 -19.883 1.00 88.94 97 GLU A O 1
ATOM 787 N N . PHE A 1 98 ? -21.913 -13.744 -21.289 1.00 90.12 98 PHE A N 1
ATOM 788 C CA . PHE A 1 98 ? -21.461 -13.086 -22.507 1.00 90.12 98 PHE A CA 1
ATOM 789 C C . PHE A 1 98 ? -21.603 -11.567 -22.399 1.00 90.12 98 PHE A C 1
ATOM 791 O O . PHE A 1 98 ? -20.613 -10.852 -22.551 1.00 90.12 98 PHE A O 1
ATOM 798 N N . LEU A 1 99 ? -22.799 -11.057 -22.085 1.00 91.19 99 LEU A N 1
ATOM 799 C CA . LEU A 1 99 ? -23.042 -9.615 -21.997 1.00 91.19 99 LEU A CA 1
ATOM 800 C C . LEU A 1 99 ? -22.280 -8.973 -20.840 1.00 91.19 99 LEU A C 1
ATOM 802 O O . LEU A 1 99 ? -21.766 -7.866 -20.989 1.00 91.19 99 LEU A O 1
ATOM 806 N N . ARG A 1 100 ? -22.163 -9.669 -19.705 1.00 89.50 100 ARG A N 1
ATOM 807 C CA . ARG A 1 100 ? -21.407 -9.189 -18.549 1.00 89.50 100 ARG A CA 1
ATOM 808 C C . ARG A 1 100 ? -19.926 -9.031 -18.890 1.00 89.50 100 ARG A C 1
ATOM 810 O O . ARG A 1 100 ? -19.365 -7.982 -18.603 1.00 89.50 100 ARG A O 1
ATOM 817 N N . ASN A 1 101 ? -19.323 -10.026 -19.538 1.00 84.19 101 ASN A N 1
ATOM 818 C CA . ASN A 1 101 ? -17.908 -10.015 -19.922 1.00 84.19 101 ASN A CA 1
ATOM 819 C C . ASN A 1 101 ? -17.622 -9.096 -21.124 1.00 84.19 101 ASN A C 1
ATOM 821 O O . ASN A 1 101 ? -16.498 -8.623 -21.292 1.00 84.19 101 ASN A O 1
ATOM 825 N N . THR A 1 102 ? -18.624 -8.860 -21.972 1.00 85.12 102 THR A N 1
ATOM 826 C CA . THR A 1 102 ? -18.476 -8.113 -23.226 1.00 85.12 102 THR A CA 1
ATOM 827 C C . THR A 1 102 ? -18.722 -6.623 -23.055 1.00 85.12 102 THR A C 1
ATOM 829 O O . THR A 1 102 ? -17.938 -5.826 -23.560 1.00 85.12 102 THR A O 1
ATOM 832 N N . LEU A 1 103 ? -19.794 -6.219 -22.374 1.00 88.81 103 LEU A N 1
ATOM 833 C CA . LEU A 1 103 ? -20.182 -4.812 -22.303 1.00 88.81 103 LEU A CA 1
ATOM 834 C C . LEU A 1 103 ? -19.261 -4.008 -21.376 1.00 88.81 103 LEU A C 1
ATOM 836 O O . LEU A 1 103 ? -18.751 -4.498 -20.368 1.00 88.81 103 LEU A O 1
ATOM 840 N N . PHE A 1 104 ? -19.094 -2.730 -21.706 1.00 90.88 104 PHE A N 1
ATOM 841 C CA . PHE A 1 104 ? -18.551 -1.724 -20.799 1.00 90.88 104 PHE A CA 1
ATOM 842 C C . PHE A 1 104 ? -19.680 -0.969 -20.107 1.00 90.88 104 PHE A C 1
ATOM 844 O O . PHE A 1 104 ? -20.754 -0.769 -20.674 1.00 90.88 104 PHE A O 1
ATOM 851 N N . PHE A 1 105 ? -19.403 -0.494 -18.903 1.00 90.00 105 PHE A N 1
ATOM 852 C CA . PHE A 1 105 ? -20.324 0.236 -18.051 1.00 90.00 105 PHE A CA 1
ATOM 853 C C . PHE A 1 105 ? -19.662 1.484 -17.477 1.00 90.00 105 PHE A C 1
ATOM 855 O O . PHE A 1 105 ? -18.460 1.665 -17.582 1.00 90.00 105 PHE A O 1
ATOM 862 N N . TYR A 1 106 ? -20.443 2.345 -16.848 1.00 87.62 106 TYR A N 1
ATOM 863 C CA . TYR A 1 106 ? -19.994 3.548 -16.165 1.00 87.62 106 TYR A CA 1
ATOM 864 C C . TYR A 1 106 ? -20.580 3.541 -14.762 1.00 87.62 106 TYR A C 1
ATOM 866 O O . TYR A 1 106 ? -21.737 3.157 -14.569 1.00 87.62 106 TYR A O 1
ATOM 874 N N . ARG A 1 107 ? -19.796 3.978 -13.776 1.00 81.94 107 ARG A N 1
ATOM 875 C CA . ARG A 1 107 ? -20.324 4.307 -12.450 1.00 81.94 107 ARG A CA 1
ATOM 876 C C . ARG A 1 107 ? -20.535 5.810 -12.408 1.00 81.94 107 ARG A C 1
ATOM 878 O O . ARG A 1 107 ? -19.622 6.557 -12.069 1.00 81.94 107 ARG A O 1
ATOM 885 N N . VAL A 1 108 ? -21.717 6.225 -12.853 1.00 78.31 108 VAL A N 1
ATOM 886 C CA . VAL A 1 108 ? -22.015 7.622 -13.182 1.00 78.31 108 VAL A CA 1
ATOM 887 C C . VAL A 1 108 ? -21.835 8.500 -11.953 1.00 78.31 108 VAL A C 1
ATOM 889 O O . VAL A 1 108 ? -22.461 8.249 -10.914 1.00 78.31 108 VAL A O 1
ATOM 892 N N . GLN A 1 109 ? -21.013 9.530 -12.124 1.00 77.81 109 GLN A N 1
ATOM 893 C CA . GLN A 1 109 ? -20.879 10.662 -11.223 1.00 77.81 109 GLN A CA 1
ATOM 894 C C . GLN A 1 109 ? -21.372 11.898 -11.971 1.00 77.81 109 GLN A C 1
ATOM 896 O O . GLN A 1 109 ? -20.976 12.126 -13.114 1.00 77.81 109 GLN A O 1
ATOM 901 N N . TYR A 1 110 ? -22.265 12.666 -11.357 1.00 73.62 110 TYR A N 1
ATOM 902 C CA . TYR A 1 110 ? -22.686 13.956 -11.895 1.00 73.62 110 TYR A CA 1
ATOM 903 C C . TYR A 1 110 ? -23.051 14.912 -10.764 1.00 73.62 110 TYR A C 1
ATOM 905 O O . TYR A 1 110 ? -23.543 14.501 -9.709 1.00 73.62 110 TYR A O 1
ATOM 913 N N . THR A 1 111 ? -22.836 16.202 -10.997 1.00 72.50 111 THR A N 1
ATOM 914 C CA . THR A 1 111 ? -23.198 17.257 -10.048 1.00 72.50 111 THR A CA 1
ATOM 915 C C . THR A 1 111 ? -24.578 17.796 -10.385 1.00 72.50 111 THR A C 1
ATOM 917 O O . THR A 1 111 ? -24.857 18.157 -11.527 1.00 72.50 111 THR A O 1
ATOM 920 N N . ILE A 1 112 ? -25.457 17.874 -9.388 1.00 73.31 112 ILE A N 1
ATOM 921 C CA . ILE A 1 112 ? -26.748 18.549 -9.515 1.00 73.31 112 ILE A CA 1
ATOM 922 C C . ILE A 1 112 ? -26.776 19.783 -8.616 1.00 73.31 112 ILE A C 1
ATOM 924 O O . ILE A 1 112 ? -26.417 19.717 -7.441 1.00 73.31 112 ILE A O 1
ATOM 928 N N . LYS A 1 113 ? -27.229 20.915 -9.162 1.00 68.12 113 LYS A N 1
ATOM 929 C CA . LYS A 1 113 ? -27.562 22.111 -8.382 1.00 68.12 113 LYS A CA 1
ATOM 930 C C . LYS A 1 113 ? -29.014 22.012 -7.945 1.00 68.12 113 LYS A C 1
ATOM 932 O O . LYS A 1 113 ? -29.913 22.101 -8.778 1.00 68.12 113 LYS A O 1
ATOM 937 N N . ARG A 1 114 ? -29.258 21.814 -6.649 1.00 60.62 114 ARG A N 1
ATOM 938 C CA . ARG A 1 114 ? -30.605 21.894 -6.062 1.00 60.62 114 ARG A CA 1
ATOM 939 C C . ARG A 1 114 ? -30.616 23.008 -5.027 1.00 60.62 114 ARG A C 1
ATOM 941 O O . ARG A 1 114 ? -29.802 22.991 -4.114 1.00 60.62 114 ARG A O 1
ATOM 948 N N . TYR A 1 115 ? -31.521 23.973 -5.189 1.00 60.56 115 TYR A N 1
ATOM 949 C CA . TYR A 1 115 ? -31.718 25.083 -4.244 1.00 60.56 115 TYR A CA 1
ATOM 950 C C . TYR A 1 115 ? -30.430 25.860 -3.895 1.00 60.56 115 TYR A C 1
ATOM 952 O O . TYR A 1 115 ? -30.223 26.247 -2.753 1.00 60.56 115 TYR A O 1
ATOM 960 N N . GLY A 1 116 ? -29.544 26.068 -4.876 1.00 58.84 116 GLY A N 1
ATOM 961 C CA . GLY A 1 116 ? -28.285 26.800 -4.678 1.00 58.84 116 GLY A CA 1
ATOM 962 C C . GLY A 1 116 ? -27.130 25.980 -4.088 1.00 58.84 116 GLY A C 1
ATOM 963 O O . GLY A 1 116 ? -26.020 26.495 -4.014 1.00 58.84 116 GLY A O 1
ATOM 964 N N . THR A 1 117 ? -27.338 24.708 -3.731 1.00 54.16 117 THR A N 1
ATOM 965 C CA . THR A 1 117 ? -26.276 23.800 -3.268 1.00 54.16 117 THR A CA 1
ATOM 966 C C . THR A 1 117 ? -25.879 22.822 -4.375 1.00 54.16 117 THR A C 1
ATOM 968 O O . THR A 1 117 ? -26.732 22.164 -4.980 1.00 54.16 117 THR A O 1
ATOM 971 N N . GLU A 1 118 ? -24.577 22.713 -4.647 1.00 74.75 118 GLU A N 1
ATOM 972 C CA . GLU A 1 118 ? -24.010 21.677 -5.517 1.00 74.75 118 GLU A CA 1
ATOM 973 C C . GLU A 1 118 ? -23.919 20.356 -4.747 1.00 74.75 118 GLU A C 1
ATOM 975 O O . GLU A 1 118 ? -23.319 20.284 -3.679 1.00 74.75 118 GLU A O 1
ATOM 980 N N . THR A 1 119 ? -24.551 19.301 -5.262 1.00 70.06 119 THR A N 1
ATOM 981 C CA . THR A 1 119 ? -24.491 17.952 -4.683 1.00 70.06 119 THR A CA 1
ATOM 982 C C . THR A 1 119 ? -23.940 16.982 -5.716 1.00 70.06 119 THR A C 1
ATOM 984 O O . THR A 1 119 ? -24.491 16.864 -6.813 1.00 70.06 119 THR A O 1
ATOM 987 N N . GLN A 1 120 ? -22.876 16.264 -5.362 1.00 74.81 120 GLN A N 1
ATOM 988 C CA . GLN A 1 120 ? -22.324 15.193 -6.188 1.00 74.81 120 GLN A CA 1
ATOM 989 C C . GLN A 1 120 ? -23.153 13.916 -5.998 1.00 74.81 120 GLN A C 1
ATOM 991 O O . GLN A 1 120 ? -23.332 13.438 -4.876 1.00 74.81 120 GLN A O 1
ATOM 996 N N . ILE A 1 121 ? -23.680 13.364 -7.090 1.00 75.19 121 ILE A N 1
ATOM 997 C CA . ILE A 1 121 ? -24.489 12.145 -7.081 1.00 75.19 121 ILE A CA 1
ATOM 998 C C . ILE A 1 121 ? -23.688 10.997 -7.685 1.00 75.19 121 ILE A C 1
ATOM 1000 O O . ILE A 1 121 ? -23.263 11.068 -8.835 1.00 75.19 121 ILE A O 1
ATOM 1004 N N . ASN A 1 122 ? -23.566 9.911 -6.919 1.00 79.31 122 ASN A N 1
ATOM 1005 C CA . ASN A 1 122 ? -23.002 8.644 -7.373 1.00 79.31 122 ASN A CA 1
ATOM 1006 C C . ASN A 1 122 ? -24.128 7.628 -7.551 1.00 79.31 122 ASN A C 1
ATOM 1008 O O . ASN A 1 122 ? -24.826 7.282 -6.592 1.00 79.31 122 ASN A O 1
ATOM 1012 N N . THR A 1 123 ? -24.311 7.134 -8.773 1.00 79.25 123 THR A N 1
ATOM 1013 C CA . THR A 1 123 ? -25.352 6.135 -9.039 1.00 79.25 123 THR A CA 1
ATOM 1014 C C . THR A 1 123 ? -25.002 4.789 -8.374 1.00 79.25 123 THR A C 1
ATOM 1016 O O . THR A 1 123 ? -23.884 4.289 -8.520 1.00 79.25 123 THR A O 1
ATOM 1019 N N . PRO A 1 124 ? -25.930 4.166 -7.618 1.00 85.88 124 PRO A N 1
ATOM 1020 C CA . PRO A 1 124 ? -25.691 2.895 -6.929 1.00 85.88 124 PRO A CA 1
ATOM 1021 C C . PRO A 1 124 ? -25.948 1.698 -7.860 1.00 85.88 124 PRO A C 1
ATOM 1023 O O . PRO A 1 124 ? -26.683 0.779 -7.504 1.00 85.88 124 PRO A O 1
ATOM 1026 N N . ARG A 1 125 ? -25.437 1.781 -9.093 1.00 89.44 125 ARG A N 1
ATOM 1027 C CA . ARG A 1 125 ? -25.465 0.748 -10.139 1.00 89.44 125 ARG A CA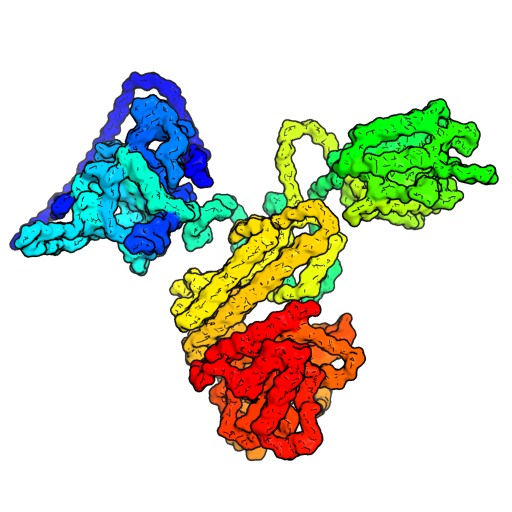 1
ATOM 1028 C C . ARG A 1 125 ? -24.523 1.157 -11.273 1.00 89.44 125 ARG A C 1
ATOM 1030 O O . ARG A 1 125 ? -24.184 2.331 -11.396 1.00 89.44 125 ARG A O 1
ATOM 1037 N N . PHE A 1 126 ? -24.158 0.209 -12.123 1.00 91.44 126 PHE A N 1
ATOM 1038 C CA . PHE A 1 126 ? -23.361 0.461 -13.320 1.00 91.44 126 PHE A CA 1
ATOM 1039 C C . PHE A 1 126 ? -24.276 0.616 -14.539 1.00 91.44 126 PHE A C 1
ATOM 1041 O O . PHE A 1 126 ? -25.240 -0.138 -14.673 1.00 91.44 126 PHE A O 1
ATOM 1048 N N . THR A 1 127 ? -24.005 1.566 -15.433 1.00 92.62 127 THR A N 1
ATOM 1049 C CA . THR A 1 127 ? -24.871 1.837 -16.596 1.00 92.62 127 THR A CA 1
ATOM 1050 C C . THR A 1 127 ? -24.098 1.987 -17.895 1.00 92.62 127 THR A C 1
ATOM 1052 O O . THR A 1 127 ? -22.966 2.449 -17.908 1.00 92.62 127 THR A O 1
ATOM 1055 N N . THR A 1 128 ? -24.709 1.620 -19.016 1.00 92.31 128 THR A N 1
ATOM 1056 C CA . THR A 1 128 ? -24.234 1.996 -20.353 1.00 92.31 128 THR A CA 1
ATOM 1057 C C . THR A 1 128 ? -25.417 2.230 -21.275 1.00 92.31 128 THR A C 1
ATOM 1059 O O . THR A 1 128 ? -26.464 1.604 -21.118 1.00 92.31 128 THR A O 1
ATOM 1062 N N . VAL A 1 129 ? -25.274 3.159 -22.212 1.00 92.31 129 VAL A N 1
ATOM 1063 C CA . VAL A 1 129 ? -26.372 3.639 -23.049 1.00 92.31 129 VAL A CA 1
ATOM 1064 C C . VAL A 1 129 ? -25.973 3.686 -24.521 1.00 92.31 129 VAL A C 1
ATOM 1066 O O . VAL A 1 129 ? -24.838 4.024 -24.842 1.00 92.31 129 VAL A O 1
ATOM 1069 N N . PHE A 1 130 ? -26.890 3.338 -25.416 1.00 93.50 130 PHE A N 1
ATOM 1070 C CA . PHE A 1 130 ? -26.681 3.326 -26.862 1.00 93.50 130 PHE A CA 1
ATOM 1071 C C . PHE A 1 130 ? -27.903 3.899 -27.578 1.00 93.50 130 PHE A C 1
ATOM 1073 O O . PHE A 1 130 ? -29.027 3.738 -27.099 1.00 93.50 130 PHE A O 1
ATOM 1080 N N . GLY A 1 131 ? -27.685 4.498 -28.744 1.00 91.00 131 GLY A N 1
ATOM 1081 C CA . GLY A 1 131 ? -28.731 5.057 -29.592 1.00 91.00 131 GLY A CA 1
ATOM 1082 C C . GLY A 1 131 ? -28.782 6.582 -29.601 1.00 91.00 131 GLY A C 1
ATOM 1083 O O . GLY A 1 131 ? -28.015 7.272 -28.928 1.00 91.00 131 GLY A O 1
ATOM 1084 N N . VAL A 1 132 ? -29.707 7.096 -30.404 1.00 90.56 132 VAL A N 1
ATOM 1085 C CA . VAL A 1 132 ? -30.014 8.521 -30.579 1.00 90.56 132 VAL A CA 1
ATOM 1086 C C . VAL A 1 132 ? -31.522 8.696 -30.732 1.00 90.56 132 VAL A C 1
ATOM 1088 O O . VAL A 1 132 ? -32.251 7.727 -30.944 1.00 90.56 132 VAL A O 1
ATOM 1091 N N . ASP A 1 133 ? -31.999 9.929 -30.583 1.00 89.19 133 ASP A N 1
ATOM 1092 C CA . ASP A 1 133 ? -33.398 10.265 -30.830 1.00 89.19 133 ASP A CA 1
ATOM 1093 C C . ASP A 1 133 ? -33.786 10.114 -32.310 1.00 89.19 133 ASP A C 1
ATOM 1095 O O . ASP A 1 133 ? -32.935 10.076 -33.193 1.00 89.19 133 ASP A O 1
ATOM 1099 N N . THR A 1 134 ? -35.089 10.082 -32.597 1.00 88.38 134 THR A N 1
ATOM 1100 C CA . THR A 1 134 ? -35.629 9.873 -33.952 1.00 88.38 134 THR A CA 1
ATOM 1101 C C . THR A 1 134 ? -35.185 10.901 -34.998 1.00 88.38 134 THR A C 1
ATOM 1103 O O . THR A 1 134 ? -35.322 10.629 -36.191 1.00 88.38 134 THR A O 1
ATOM 1106 N N . SER A 1 135 ? -34.665 12.071 -34.601 1.00 85.12 135 SER A N 1
ATOM 1107 C CA . SER A 1 135 ? -34.182 13.078 -35.558 1.00 85.12 135 SER A CA 1
ATOM 1108 C C . SER A 1 135 ? -32.809 12.751 -36.161 1.00 85.12 135 SER A C 1
ATOM 1110 O O . SER A 1 135 ? -32.401 13.402 -37.123 1.00 85.12 135 SER A O 1
ATOM 1112 N N . ALA A 1 136 ? -32.106 11.751 -35.622 1.00 86.06 136 ALA A N 1
ATOM 1113 C CA . ALA A 1 136 ? -30.812 11.295 -36.107 1.00 86.06 136 ALA A CA 1
ATOM 1114 C C . ALA A 1 136 ? -30.768 9.768 -36.255 1.00 86.06 136 ALA A C 1
ATOM 1116 O O . ALA A 1 136 ? -31.478 9.032 -35.572 1.00 86.06 136 ALA A O 1
ATOM 1117 N N . SER A 1 137 ? -29.890 9.278 -37.126 1.00 86.62 137 SER A N 1
ATOM 1118 C CA . SER A 1 137 ? -29.595 7.850 -37.260 1.00 86.62 137 SER A CA 1
ATOM 1119 C C . SER A 1 137 ? -28.116 7.624 -37.560 1.00 86.62 137 SER A C 1
ATOM 1121 O O . SER A 1 137 ? -27.413 8.526 -38.022 1.00 86.62 137 SER A O 1
ATOM 1123 N N . PHE A 1 138 ? -27.630 6.426 -37.245 1.00 87.88 138 PHE A N 1
ATOM 1124 C CA . PHE A 1 138 ? -26.283 5.999 -37.607 1.00 87.88 138 PHE A CA 1
ATOM 1125 C C . PHE A 1 138 ? -26.317 5.329 -38.983 1.00 87.88 138 PHE A C 1
ATOM 1127 O O . PHE A 1 138 ? -27.165 4.476 -39.238 1.00 87.88 138 PHE A O 1
ATOM 1134 N N . THR A 1 139 ? -25.384 5.709 -39.849 1.00 84.50 139 THR A N 1
ATOM 1135 C CA . THR A 1 139 ? -25.079 4.991 -41.098 1.00 84.50 139 THR A CA 1
ATOM 1136 C C . THR A 1 139 ? -24.428 3.632 -40.802 1.00 84.50 139 THR A C 1
ATOM 1138 O O . THR A 1 139 ? -23.929 3.437 -39.687 1.00 84.50 139 THR A O 1
ATOM 1141 N N . PRO A 1 140 ? -24.384 2.696 -41.771 1.00 74.44 140 PRO A N 1
ATOM 1142 C CA . PRO A 1 140 ? -23.657 1.430 -41.620 1.00 74.44 140 PRO A CA 1
ATOM 1143 C C . PRO A 1 140 ? -22.181 1.618 -41.231 1.00 74.44 140 PRO A C 1
ATOM 1145 O O . PRO A 1 140 ? -21.630 0.821 -40.476 1.00 74.44 140 PRO A O 1
ATOM 1148 N N . GLU A 1 141 ? -21.563 2.712 -41.676 1.00 71.81 141 GLU A N 1
ATOM 1149 C CA . GLU A 1 141 ? -20.180 3.088 -41.369 1.00 71.81 141 GLU A CA 1
ATOM 1150 C C . GLU A 1 141 ? -20.033 3.788 -40.000 1.00 71.81 141 GLU A C 1
ATOM 1152 O O . GLU A 1 141 ? -18.920 4.090 -39.568 1.00 71.81 141 GLU A O 1
ATOM 1157 N N . GLY A 1 142 ? -21.141 4.053 -39.296 1.00 77.06 142 GLY A N 1
ATOM 1158 C CA . GLY A 1 142 ? -21.167 4.644 -37.955 1.00 77.06 142 GLY A CA 1
ATOM 1159 C C . GLY A 1 142 ? -21.257 6.174 -37.903 1.00 77.06 142 GLY A C 1
ATOM 1160 O O . GLY A 1 142 ? -21.313 6.750 -36.820 1.00 77.06 142 GLY A O 1
ATOM 1161 N N . ALA A 1 143 ? -21.318 6.871 -39.036 1.00 82.94 143 ALA A N 1
ATOM 1162 C CA . ALA A 1 143 ? -21.501 8.324 -39.053 1.00 82.94 143 ALA A CA 1
ATOM 1163 C C . ALA A 1 143 ? -22.953 8.728 -38.733 1.00 82.94 143 ALA A C 1
ATOM 1165 O O . ALA A 1 143 ? -23.895 8.060 -39.163 1.00 82.94 143 ALA A O 1
ATOM 1166 N N . LEU A 1 144 ? -23.134 9.844 -38.015 1.00 86.44 144 LEU A N 1
ATOM 1167 C CA . LEU A 1 144 ? -24.450 10.402 -37.684 1.00 86.44 144 LEU A CA 1
ATOM 1168 C C . LEU A 1 144 ? -25.021 11.228 -38.841 1.00 86.44 144 LEU A C 1
ATOM 1170 O O . LEU A 1 144 ? -24.427 12.223 -39.267 1.00 86.44 144 LEU A O 1
ATOM 1174 N N . ILE A 1 145 ? -26.219 10.855 -39.280 1.00 87.25 145 ILE A N 1
ATOM 1175 C CA . ILE A 1 145 ? -26.988 11.561 -40.305 1.00 87.25 145 ILE A CA 1
ATOM 1176 C C . ILE A 1 145 ? -28.347 11.988 -39.766 1.00 87.25 145 ILE A C 1
ATOM 1178 O O . ILE A 1 145 ? -28.903 11.390 -38.844 1.00 87.25 145 ILE A O 1
ATOM 1182 N N . ASP A 1 146 ? -28.880 13.054 -40.344 1.00 85.69 146 ASP A N 1
ATOM 1183 C CA . ASP A 1 146 ? -30.210 13.548 -40.031 1.00 85.69 146 ASP A CA 1
ATOM 1184 C C . ASP A 1 146 ? -31.263 12.683 -40.733 1.00 85.69 146 ASP A C 1
ATOM 1186 O O . ASP A 1 146 ? -31.182 12.454 -41.939 1.00 85.69 146 ASP A O 1
ATOM 1190 N N . THR A 1 147 ? -32.247 12.183 -39.983 1.00 83.62 147 THR A N 1
ATOM 1191 C CA . THR A 1 147 ? -33.196 11.175 -40.488 1.00 83.62 147 THR A CA 1
ATOM 1192 C C . THR A 1 147 ? -34.098 11.713 -41.604 1.00 83.62 147 THR A C 1
ATOM 1194 O O . THR A 1 147 ? -34.564 10.939 -42.432 1.00 83.62 147 THR A O 1
ATOM 1197 N N . GLN A 1 148 ? -34.353 13.026 -41.649 1.00 82.44 148 GLN A N 1
ATOM 1198 C CA . GLN A 1 148 ? -35.221 13.630 -42.667 1.00 82.44 148 GLN A CA 1
ATOM 1199 C C . GLN A 1 148 ? -34.450 14.039 -43.923 1.00 82.44 148 GLN A C 1
ATOM 1201 O O . GLN A 1 148 ? -34.962 13.904 -45.030 1.00 82.44 148 GLN A O 1
ATOM 1206 N N . SER A 1 149 ? -33.234 14.563 -43.759 1.00 82.44 149 SER A N 1
ATOM 1207 C CA . SER A 1 149 ? -32.443 15.099 -44.876 1.00 82.44 149 SER A CA 1
ATOM 1208 C C . SER A 1 149 ? -31.356 14.156 -45.396 1.00 82.44 149 SER A C 1
ATOM 1210 O O . SER A 1 149 ? -30.753 14.454 -46.426 1.00 82.44 149 SER A O 1
ATOM 1212 N N . SER A 1 150 ? -31.068 13.062 -44.681 1.00 81.06 150 SER A N 1
ATOM 1213 C CA . SER A 1 150 ? -29.965 12.116 -44.934 1.00 81.06 150 SER A CA 1
ATOM 1214 C C . SER A 1 150 ? -28.584 12.777 -45.054 1.00 81.06 150 SER A C 1
ATOM 1216 O O . SER A 1 150 ? -27.640 12.180 -45.569 1.00 81.06 150 SER A O 1
ATOM 1218 N N . LYS A 1 151 ? -28.446 14.017 -44.571 1.00 82.19 151 LYS A N 1
ATOM 1219 C CA . LYS A 1 151 ? -27.190 14.771 -44.575 1.00 82.19 151 LYS A CA 1
ATOM 1220 C C . LYS A 1 151 ? -26.417 14.545 -43.274 1.00 82.19 151 LYS A C 1
ATOM 1222 O O . LYS A 1 151 ? -27.044 14.326 -42.231 1.00 82.19 151 LYS A O 1
ATOM 1227 N N . PRO A 1 152 ? -25.074 14.645 -43.304 1.00 82.44 152 PRO A N 1
ATOM 1228 C CA . PRO A 1 152 ? -24.257 14.597 -42.101 1.00 82.44 152 PRO A CA 1
ATOM 1229 C C . PRO A 1 152 ? -24.694 15.647 -41.087 1.00 82.44 152 PRO A C 1
ATOM 1231 O O . PRO A 1 152 ? -24.921 16.815 -41.414 1.00 82.44 152 PRO A O 1
ATOM 1234 N N . ILE A 1 153 ? -24.803 15.214 -39.842 1.00 80.38 153 ILE A N 1
ATOM 1235 C CA . ILE A 1 153 ? -25.132 16.087 -38.729 1.00 80.38 153 ILE A CA 1
ATOM 1236 C C . ILE A 1 153 ? -23.895 16.916 -38.342 1.00 80.38 153 ILE A C 1
ATOM 1238 O O . ILE A 1 153 ? -22.805 16.351 -38.242 1.00 80.38 153 ILE A O 1
ATOM 1242 N N . PRO A 1 154 ? -24.038 18.228 -38.063 1.00 75.19 154 PRO A N 1
ATOM 1243 C CA . PRO A 1 154 ? -22.943 19.033 -37.534 1.00 75.19 154 PRO A CA 1
ATOM 1244 C C . PRO A 1 154 ? -22.348 18.416 -36.254 1.00 75.19 154 PRO A C 1
ATOM 1246 O O . PRO A 1 154 ? -23.113 18.004 -35.372 1.00 75.19 154 PRO A O 1
ATOM 1249 N N . PRO A 1 155 ? -21.009 18.374 -36.102 1.00 66.19 155 PRO A N 1
ATOM 1250 C CA . PRO A 1 155 ? -20.351 17.737 -34.956 1.00 66.19 155 PRO A CA 1
ATOM 1251 C C . PRO A 1 155 ? -20.710 18.383 -33.608 1.00 66.19 155 PRO A C 1
ATOM 1253 O O . PRO A 1 155 ? -20.556 17.763 -32.560 1.00 66.19 155 PRO A O 1
ATOM 1256 N N . ASP A 1 156 ? -21.248 19.602 -33.617 1.00 69.56 156 ASP A N 1
ATOM 1257 C CA . ASP A 1 156 ? -21.689 20.332 -32.435 1.00 69.56 156 ASP A CA 1
ATOM 1258 C C . ASP A 1 156 ? -23.179 20.108 -32.084 1.00 69.56 156 ASP A C 1
ATOM 1260 O O . ASP A 1 156 ? -23.685 20.732 -31.151 1.00 69.56 156 ASP A O 1
ATOM 1264 N N . ARG A 1 157 ? -23.910 19.211 -32.776 1.00 74.69 157 ARG A N 1
ATOM 1265 C CA . ARG A 1 157 ? -25.338 18.936 -32.484 1.00 74.69 157 ARG A CA 1
ATOM 1266 C C . ARG A 1 157 ? -25.560 18.349 -31.085 1.00 74.69 157 ARG A C 1
ATOM 1268 O O . ARG A 1 157 ? -26.596 18.637 -30.486 1.00 74.69 157 ARG A O 1
ATOM 1275 N N . TYR A 1 158 ? -24.605 17.571 -30.572 1.00 79.62 158 TYR A N 1
ATOM 1276 C CA . TYR A 1 158 ? -24.648 16.895 -29.268 1.00 79.62 158 TYR A CA 1
ATOM 1277 C C . TYR A 1 158 ? -23.473 17.344 -28.373 1.00 79.62 158 TYR A C 1
ATOM 1279 O O . TYR A 1 158 ? -22.617 16.551 -28.004 1.00 79.62 158 TYR A O 1
ATOM 1287 N N . LYS A 1 159 ? -23.406 18.641 -28.034 1.00 67.88 159 LYS A N 1
ATOM 1288 C CA . LYS A 1 159 ? -22.204 19.296 -27.458 1.00 67.88 159 LYS A CA 1
ATOM 1289 C C . LYS A 1 159 ? -21.608 18.652 -26.202 1.00 67.88 159 LYS A C 1
ATOM 1291 O O . LYS A 1 159 ? -20.404 18.762 -26.008 1.00 67.88 159 LYS A O 1
ATOM 1296 N N . THR A 1 160 ? -22.415 18.037 -25.335 1.00 70.31 160 THR A N 1
ATOM 1297 C CA . THR A 1 160 ? -21.927 17.472 -24.058 1.00 70.31 160 THR A CA 1
ATOM 1298 C C . THR A 1 160 ? -22.057 15.954 -23.967 1.00 70.31 160 THR A C 1
ATOM 1300 O O . THR A 1 160 ? -21.977 15.408 -22.870 1.00 70.31 160 THR A O 1
ATOM 1303 N N . CYS A 1 161 ? -22.291 15.248 -25.077 1.00 79.00 161 CYS A N 1
ATOM 1304 C CA . CYS A 1 161 ? -22.309 13.786 -25.064 1.00 79.00 161 CYS A CA 1
ATOM 1305 C C . CYS A 1 161 ? -21.750 13.192 -26.356 1.00 79.00 161 CYS A C 1
ATOM 1307 O O . CYS A 1 161 ? -21.780 13.823 -27.407 1.00 79.00 161 CYS A O 1
ATOM 1309 N N . THR A 1 162 ? -21.298 11.941 -26.287 1.00 84.50 162 THR A N 1
ATOM 1310 C CA . THR A 1 162 ? -20.804 11.163 -27.430 1.00 84.50 162 THR A CA 1
ATOM 1311 C C . THR A 1 162 ? -21.761 10.002 -27.729 1.00 84.50 162 THR A C 1
ATOM 1313 O O . THR A 1 162 ? -21.614 8.909 -27.169 1.00 84.50 162 THR A O 1
ATOM 1316 N N . PRO A 1 163 ? -22.784 10.208 -28.587 1.00 86.75 163 PRO A N 1
ATOM 1317 C CA . PRO A 1 163 ? -23.713 9.146 -28.944 1.00 86.75 163 PRO A CA 1
ATOM 1318 C C . PRO A 1 163 ? -23.005 7.978 -29.623 1.00 86.75 163 PRO A C 1
ATOM 1320 O O . PRO A 1 163 ? -21.986 8.149 -30.297 1.00 86.75 163 PRO A O 1
ATOM 1323 N N . ARG A 1 164 ? -23.551 6.775 -29.454 1.00 90.62 164 ARG A N 1
ATOM 1324 C CA . ARG A 1 164 ? -22.957 5.548 -29.995 1.00 90.62 164 ARG A CA 1
ATOM 1325 C C . ARG A 1 164 ? -24.031 4.584 -30.505 1.00 90.62 164 ARG A C 1
ATOM 1327 O O . ARG A 1 164 ? -25.077 4.493 -29.855 1.00 90.62 164 ARG A O 1
ATOM 1334 N N . PRO A 1 165 ? -23.796 3.867 -31.619 1.00 92.06 165 PRO A N 1
ATOM 1335 C CA . PRO A 1 165 ? -24.781 2.949 -32.184 1.00 92.06 165 PRO A CA 1
ATOM 1336 C C . PRO A 1 165 ? -25.046 1.767 -31.246 1.00 92.06 165 PRO A C 1
ATOM 1338 O O . PRO A 1 165 ? -24.211 1.431 -30.399 1.00 92.06 165 PRO A O 1
ATOM 1341 N N . ILE A 1 166 ? -26.213 1.134 -31.387 1.00 92.69 166 ILE A N 1
ATOM 1342 C CA . ILE A 1 166 ? -26.546 -0.094 -30.655 1.00 92.69 166 ILE A CA 1
ATOM 1343 C C . ILE A 1 166 ? -25.671 -1.228 -31.219 1.00 92.69 166 ILE A C 1
ATOM 1345 O O . ILE A 1 166 ? -25.710 -1.464 -32.424 1.00 92.69 166 ILE A O 1
ATOM 1349 N N . PRO A 1 167 ? -24.858 -1.913 -30.393 1.00 92.88 167 PRO A N 1
ATOM 1350 C CA . PRO A 1 167 ? -23.969 -2.964 -30.880 1.00 92.88 167 PRO A CA 1
ATOM 1351 C C . PRO A 1 167 ? -24.764 -4.187 -31.335 1.00 92.88 167 PRO A C 1
ATOM 1353 O O . PRO A 1 167 ? -25.826 -4.474 -30.779 1.00 92.88 167 PRO A O 1
ATOM 1356 N N . HIS A 1 168 ? -24.213 -4.961 -32.275 1.00 90.88 168 HIS A N 1
ATOM 1357 C CA . HIS A 1 168 ? -24.894 -6.108 -32.893 1.00 90.88 168 HIS A CA 1
ATOM 1358 C C . HIS A 1 168 ? -25.497 -7.087 -31.867 1.00 90.88 168 HIS A C 1
ATOM 1360 O O . HIS A 1 168 ? -26.618 -7.569 -32.031 1.00 90.88 168 HIS A O 1
ATOM 1366 N N . CYS A 1 169 ? -24.790 -7.340 -30.760 1.00 88.81 169 CYS A N 1
ATOM 1367 C CA . CYS A 1 169 ? -25.258 -8.240 -29.706 1.00 88.81 169 CYS A CA 1
ATOM 1368 C C . CYS A 1 169 ? -26.533 -7.770 -28.984 1.00 88.81 169 CYS A C 1
ATOM 1370 O O . CYS A 1 169 ? -27.309 -8.603 -28.523 1.00 88.81 169 CYS A O 1
ATOM 1372 N N . LEU A 1 170 ? -26.778 -6.460 -28.907 1.00 94.38 170 LEU A N 1
ATOM 1373 C CA . LEU A 1 170 ? -28.016 -5.888 -28.370 1.00 94.38 170 LEU A CA 1
ATOM 1374 C C . LEU A 1 170 ? -29.036 -5.619 -29.481 1.00 94.38 170 LEU A C 1
ATOM 1376 O O . LEU A 1 170 ? -30.236 -5.754 -29.249 1.00 94.38 170 LEU A O 1
ATOM 1380 N N . ASP A 1 171 ? -28.573 -5.282 -30.685 1.00 93.00 171 ASP A N 1
ATOM 1381 C CA . ASP A 1 171 ? -29.436 -5.001 -31.829 1.00 93.00 171 ASP A CA 1
ATOM 1382 C C . ASP A 1 171 ? -30.225 -6.236 -32.270 1.00 93.00 171 ASP A C 1
ATOM 1384 O O . ASP A 1 171 ? -31.417 -6.140 -32.550 1.00 93.00 171 ASP A O 1
ATOM 1388 N N . ARG A 1 172 ? -29.616 -7.429 -32.218 1.00 91.19 172 ARG A N 1
ATOM 1389 C CA . ARG A 1 172 ? -30.333 -8.673 -32.521 1.00 91.19 172 ARG A CA 1
ATOM 1390 C C . ARG A 1 172 ? -31.511 -8.908 -31.574 1.00 91.19 172 ARG A C 1
ATOM 1392 O O . ARG A 1 172 ? -32.596 -9.276 -32.019 1.00 91.19 172 ARG A O 1
ATOM 1399 N N . LEU A 1 173 ? -31.309 -8.671 -30.276 1.00 92.75 173 LEU A N 1
ATOM 1400 C CA . LEU A 1 173 ? -32.375 -8.784 -29.280 1.00 92.75 173 LEU A CA 1
ATOM 1401 C C . LEU A 1 173 ? -33.447 -7.709 -29.499 1.00 92.75 173 LEU A C 1
ATOM 1403 O O . LEU A 1 173 ? -34.634 -8.014 -29.397 1.00 92.75 173 LEU A O 1
ATOM 1407 N N . ARG A 1 174 ? -33.043 -6.480 -29.850 1.00 95.25 174 ARG A N 1
ATOM 1408 C CA . ARG A 1 174 ? -33.956 -5.389 -30.211 1.00 95.25 174 ARG A CA 1
ATOM 1409 C C . ARG A 1 174 ? -34.870 -5.804 -31.362 1.00 95.25 174 ARG A C 1
ATOM 1411 O O . ARG A 1 174 ? -36.075 -5.819 -31.162 1.00 95.25 174 ARG A O 1
ATOM 1418 N N . GLN A 1 175 ? -34.315 -6.223 -32.501 1.00 93.06 175 GLN A N 1
ATOM 1419 C CA . GLN A 1 175 ? -35.076 -6.631 -33.692 1.00 93.06 175 GLN A CA 1
ATOM 1420 C C . GLN A 1 175 ? -36.102 -7.732 -33.382 1.00 93.06 175 GLN A C 1
ATOM 1422 O O . GLN A 1 175 ? -37.264 -7.625 -33.761 1.00 93.06 175 GLN A O 1
ATOM 1427 N N . LEU A 1 176 ? -35.696 -8.774 -32.646 1.00 92.06 176 LEU A N 1
ATOM 1428 C CA . LEU A 1 176 ? -36.602 -9.855 -32.237 1.00 92.06 176 LEU A CA 1
ATOM 1429 C C . LEU A 1 176 ? -37.725 -9.354 -31.319 1.00 92.06 176 LEU A C 1
ATOM 1431 O O . LEU A 1 176 ? -38.854 -9.827 -31.405 1.00 92.06 176 LEU A O 1
ATOM 1435 N N . THR A 1 177 ? -37.415 -8.390 -30.450 1.00 92.19 177 THR A N 1
ATOM 1436 C CA . THR A 1 177 ? -38.411 -7.753 -29.582 1.00 92.19 177 THR A CA 1
ATOM 1437 C C . THR A 1 177 ? -39.399 -6.934 -30.399 1.00 92.19 177 THR A C 1
ATOM 1439 O O . THR A 1 177 ? -40.592 -7.079 -30.180 1.00 92.19 177 THR A O 1
ATOM 1442 N N . GLU A 1 178 ? -38.932 -6.134 -31.363 1.00 94.12 178 GLU A N 1
ATOM 1443 C CA . GLU A 1 178 ? -39.798 -5.321 -32.231 1.00 94.12 178 GLU A CA 1
ATOM 1444 C C . GLU A 1 178 ? -40.790 -6.181 -33.018 1.00 94.12 178 GLU A C 1
ATOM 1446 O O . GLU A 1 178 ? -41.973 -5.856 -33.076 1.00 94.12 178 GLU A O 1
ATOM 1451 N N . ILE A 1 179 ? -40.326 -7.319 -33.549 1.00 88.38 179 ILE A N 1
ATOM 1452 C CA . ILE A 1 179 ? -41.171 -8.283 -34.268 1.00 88.38 179 ILE A CA 1
ATOM 1453 C C . ILE A 1 179 ? -42.297 -8.814 -33.371 1.00 88.38 179 ILE A C 1
ATOM 1455 O O . ILE A 1 179 ? -43.417 -9.001 -33.838 1.00 88.38 179 ILE A O 1
ATOM 1459 N N . PHE A 1 180 ? -42.011 -9.082 -32.093 1.00 86.00 180 PHE A N 1
ATOM 1460 C CA . PHE A 1 180 ? -42.987 -9.693 -31.192 1.00 86.00 180 PHE A CA 1
ATOM 1461 C C . PHE A 1 180 ? -43.902 -8.677 -30.494 1.00 86.00 180 PHE A C 1
ATOM 1463 O O . PHE A 1 180 ? -45.062 -8.981 -30.218 1.00 86.00 180 PHE A O 1
ATOM 1470 N N . THR A 1 181 ? -43.393 -7.491 -30.157 1.00 86.31 181 THR A N 1
ATOM 1471 C CA . THR A 1 181 ? -44.143 -6.481 -29.394 1.00 86.31 181 THR A CA 1
ATOM 1472 C C . THR A 1 181 ? -44.875 -5.469 -30.268 1.00 86.31 181 THR A C 1
ATOM 1474 O O . THR A 1 181 ? -45.655 -4.690 -29.721 1.00 86.31 181 THR A O 1
ATOM 1477 N N . ASP A 1 182 ? -44.623 -5.468 -31.583 1.00 87.25 182 ASP A N 1
ATOM 1478 C CA . ASP A 1 182 ? -45.122 -4.474 -32.547 1.00 87.25 182 ASP A CA 1
ATOM 1479 C C . ASP A 1 182 ? -44.777 -3.024 -32.144 1.00 87.25 182 ASP A C 1
ATOM 1481 O O . ASP A 1 182 ? -45.489 -2.059 -32.415 1.00 87.25 182 ASP A O 1
ATOM 1485 N N . ALA A 1 183 ? -43.658 -2.862 -31.434 1.00 89.50 183 ALA A N 1
ATOM 1486 C CA . ALA A 1 183 ? -43.135 -1.575 -31.002 1.00 89.50 183 ALA A CA 1
ATOM 1487 C C . ALA A 1 183 ? -41.738 -1.361 -31.581 1.00 89.50 183 ALA A C 1
ATOM 1489 O O . ALA A 1 183 ? -40.978 -2.303 -31.749 1.00 89.50 183 ALA A O 1
ATOM 1490 N N . THR A 1 184 ? -41.379 -0.106 -31.845 1.00 91.19 184 THR A N 1
ATOM 1491 C CA . THR A 1 184 ? -40.054 0.269 -32.367 1.00 91.19 184 THR A CA 1
ATOM 1492 C C . THR A 1 184 ? -39.184 0.873 -31.274 1.00 91.19 184 THR A C 1
ATOM 1494 O O . THR A 1 184 ? -39.661 1.733 -30.526 1.00 91.19 184 THR A O 1
ATOM 1497 N N . TYR A 1 185 ? -37.898 0.546 -31.261 1.00 93.88 185 TYR A N 1
ATOM 1498 C CA . TYR A 1 185 ? -36.915 1.055 -30.316 1.00 93.88 185 TYR A CA 1
ATOM 1499 C C . TYR A 1 185 ? -35.688 1.596 -31.058 1.00 93.88 185 TYR A C 1
ATOM 1501 O O . TYR A 1 185 ? -35.178 0.977 -31.985 1.00 93.88 185 TYR A O 1
ATOM 1509 N N . ASN A 1 186 ? -35.177 2.743 -30.621 1.00 91.38 186 ASN A N 1
ATOM 1510 C CA . ASN A 1 186 ? -33.956 3.366 -31.157 1.00 91.38 186 ASN A CA 1
ATOM 1511 C C . ASN A 1 186 ? -32.918 3.655 -30.062 1.00 91.38 186 ASN A C 1
ATOM 1513 O O . ASN A 1 186 ? -31.847 4.193 -30.342 1.00 91.38 186 ASN A O 1
ATOM 1517 N N . PHE A 1 187 ? -33.233 3.301 -28.815 1.00 92.31 187 PHE A N 1
ATOM 1518 C CA . PHE A 1 187 ? -32.429 3.632 -27.654 1.00 92.31 187 PHE A CA 1
ATOM 1519 C C . PHE A 1 187 ? -32.368 2.454 -26.681 1.00 92.31 187 PHE A C 1
ATOM 1521 O O . PHE A 1 187 ? -33.375 1.797 -26.412 1.00 92.31 187 PHE A O 1
ATOM 1528 N N . CYS A 1 188 ? -31.187 2.183 -26.130 1.00 94.81 188 CYS A N 1
ATOM 1529 C CA . CYS A 1 188 ? -30.943 1.057 -25.237 1.00 94.81 188 CYS A CA 1
ATOM 1530 C C . CYS A 1 188 ? -30.162 1.511 -24.005 1.00 94.81 188 CYS A C 1
ATOM 1532 O O . CYS A 1 188 ? -29.030 1.976 -24.120 1.00 94.81 188 CYS A O 1
ATOM 1534 N N . LEU A 1 189 ? -30.736 1.318 -22.817 1.00 94.12 189 LEU A N 1
ATOM 1535 C CA . LEU A 1 189 ? -30.029 1.462 -21.545 1.00 94.12 189 LEU A CA 1
ATOM 1536 C C . LEU A 1 189 ? -29.801 0.085 -20.937 1.00 94.12 189 LEU A C 1
ATOM 1538 O O . LEU A 1 189 ? -30.757 -0.652 -20.694 1.00 94.12 189 LEU A O 1
ATOM 1542 N N . VAL A 1 190 ? -28.553 -0.215 -20.608 1.00 95.88 190 VAL A N 1
ATOM 1543 C CA . VAL A 1 190 ? -28.186 -1.404 -19.847 1.00 95.88 190 VAL A CA 1
ATOM 1544 C C . VAL A 1 190 ? -27.795 -0.980 -18.437 1.00 95.88 190 VAL A C 1
ATOM 1546 O O . VAL A 1 190 ? -26.907 -0.149 -18.259 1.00 95.88 190 VAL A O 1
ATOM 1549 N N . ASN A 1 191 ? -28.453 -1.553 -17.432 1.00 95.19 191 ASN A N 1
ATOM 1550 C CA . ASN A 1 191 ? -28.101 -1.389 -16.024 1.00 95.19 191 ASN A CA 1
ATOM 1551 C C . ASN A 1 191 ? -27.523 -2.702 -15.503 1.00 95.19 191 ASN A C 1
ATOM 1553 O O . ASN A 1 191 ? -28.128 -3.754 -15.694 1.00 95.19 191 ASN A O 1
ATOM 1557 N N . TYR A 1 192 ? -26.406 -2.647 -14.792 1.00 94.56 192 TYR A N 1
ATOM 1558 C CA . TYR A 1 192 ? -25.876 -3.786 -14.065 1.00 94.56 192 TYR A CA 1
ATOM 1559 C C . TYR A 1 192 ? -25.823 -3.508 -12.566 1.00 94.56 192 TYR A C 1
ATOM 1561 O O . TYR A 1 192 ? -25.240 -2.526 -12.106 1.00 94.56 192 TYR A O 1
ATOM 1569 N N . TYR A 1 193 ? -26.441 -4.415 -11.818 1.00 92.56 193 TYR A N 1
ATOM 1570 C CA . TYR A 1 193 ? -26.472 -4.443 -10.364 1.00 92.56 193 TYR A CA 1
ATOM 1571 C C . TYR A 1 193 ? -25.503 -5.539 -9.928 1.00 92.56 193 TYR A C 1
ATOM 1573 O O . TYR A 1 193 ? -25.813 -6.721 -10.078 1.00 92.56 193 TYR A O 1
ATOM 1581 N N . ALA A 1 194 ? -24.320 -5.162 -9.447 1.00 87.69 194 ALA A N 1
ATOM 1582 C CA . ALA A 1 194 ? -23.244 -6.090 -9.114 1.00 87.69 194 ALA A CA 1
ATOM 1583 C C . ALA A 1 194 ? -23.590 -6.979 -7.920 1.00 87.69 194 ALA A C 1
ATOM 1585 O O . ALA A 1 194 ? -23.224 -8.149 -7.901 1.00 87.69 194 ALA A O 1
ATOM 1586 N N . SER A 1 195 ? -24.339 -6.439 -6.960 1.00 86.06 195 SER A N 1
ATOM 1587 C CA . SER A 1 195 ? -24.809 -7.170 -5.787 1.00 86.06 195 SER A CA 1
ATOM 1588 C C . SER A 1 195 ? -26.183 -6.671 -5.336 1.00 86.06 195 SER A C 1
ATOM 1590 O O . SER A 1 195 ? -26.854 -5.892 -6.019 1.00 86.06 195 SER A O 1
ATOM 1592 N N . GLY A 1 196 ? -26.668 -7.165 -4.201 1.00 85.06 196 GLY A N 1
ATOM 1593 C CA . GLY A 1 196 ? -27.891 -6.700 -3.555 1.00 85.06 196 GLY A CA 1
ATOM 1594 C C . GLY A 1 196 ? -27.764 -5.305 -2.933 1.00 85.06 196 GLY A C 1
ATOM 1595 O O . GLY A 1 196 ? -28.777 -4.729 -2.543 1.00 85.06 196 GLY A O 1
ATOM 1596 N N . ALA A 1 197 ? -26.555 -4.738 -2.848 1.00 86.75 197 ALA A N 1
ATOM 1597 C CA . ALA A 1 197 ? -26.347 -3.364 -2.386 1.00 86.75 197 ALA A CA 1
ATOM 1598 C C . ALA A 1 197 ? -26.721 -2.315 -3.449 1.00 86.75 197 ALA A C 1
ATOM 1600 O O . ALA A 1 197 ? -27.053 -1.175 -3.100 1.00 86.75 197 ALA A O 1
ATOM 1601 N N . ASP A 1 198 ? -26.704 -2.717 -4.720 1.00 90.19 198 ASP A N 1
ATOM 1602 C CA . ASP A 1 198 ? -27.060 -1.873 -5.852 1.00 90.19 198 ASP A CA 1
ATOM 1603 C C . ASP A 1 198 ? -28.580 -1.765 -5.993 1.00 90.19 198 ASP A C 1
ATOM 1605 O O . ASP A 1 198 ? -29.328 -2.713 -5.744 1.00 90.19 198 ASP A O 1
ATOM 1609 N N . SER A 1 199 ? -29.055 -0.579 -6.371 1.00 91.94 199 SER A N 1
ATOM 1610 C CA . SER A 1 199 ? -30.489 -0.271 -6.385 1.00 91.94 199 SER A CA 1
ATOM 1611 C C . SER A 1 199 ? -30.840 0.864 -7.344 1.00 91.94 199 SER A C 1
ATOM 1613 O O . SER A 1 199 ? -29.980 1.557 -7.887 1.00 91.94 199 SER A O 1
ATOM 1615 N N . ILE A 1 200 ? -32.135 1.061 -7.559 1.00 91.88 200 ILE A N 1
ATOM 1616 C CA . ILE A 1 200 ? -32.677 2.294 -8.126 1.00 91.88 200 ILE A CA 1
ATOM 1617 C C . ILE A 1 200 ? -33.944 2.658 -7.358 1.00 91.88 200 ILE A C 1
ATOM 1619 O O . ILE A 1 200 ? -34.836 1.824 -7.195 1.00 91.88 200 ILE A O 1
ATOM 1623 N N . SER A 1 201 ? -33.984 3.883 -6.835 1.00 89.62 201 SER A N 1
ATOM 1624 C CA . SER A 1 201 ? -35.132 4.407 -6.092 1.00 89.62 201 SER A CA 1
ATOM 1625 C C . SER A 1 201 ? -36.373 4.501 -6.981 1.00 89.62 201 SER A C 1
ATOM 1627 O O . SER A 1 201 ? -36.279 4.443 -8.205 1.00 89.62 201 SER A O 1
ATOM 1629 N N . TYR A 1 202 ? -37.542 4.668 -6.361 1.00 90.88 202 TYR A N 1
ATOM 1630 C CA . TYR A 1 202 ? -38.793 4.881 -7.088 1.00 90.88 202 TYR A CA 1
ATOM 1631 C C . TYR A 1 202 ? -38.693 6.066 -8.051 1.00 90.88 202 TYR A C 1
ATOM 1633 O O . TYR A 1 202 ? -38.421 7.187 -7.625 1.00 90.88 202 TYR A O 1
ATOM 1641 N N . HIS A 1 203 ? -38.932 5.796 -9.331 1.00 90.25 203 HIS A N 1
ATOM 1642 C CA . HIS A 1 203 ? -38.924 6.772 -10.417 1.00 90.25 203 HIS A CA 1
ATOM 1643 C C . HIS A 1 203 ? -39.877 6.331 -11.536 1.00 90.25 203 HIS A C 1
ATOM 1645 O O . HIS A 1 203 ? -40.352 5.197 -11.539 1.00 90.25 203 HIS A O 1
ATOM 1651 N N . SER A 1 204 ? -40.156 7.233 -12.470 1.00 89.19 204 SER A N 1
ATOM 1652 C CA . SER A 1 204 ? -40.748 6.909 -13.770 1.00 89.19 204 SER A CA 1
ATOM 1653 C C . SER A 1 204 ? -39.751 7.308 -14.845 1.00 89.19 204 SER A C 1
ATOM 1655 O O . SER A 1 204 ? -38.972 8.243 -14.634 1.00 89.19 204 SER A O 1
ATOM 1657 N N . ASP A 1 205 ? -39.775 6.620 -15.980 1.00 86.75 205 ASP A N 1
ATOM 1658 C CA . ASP A 1 205 ? -38.943 7.022 -17.109 1.00 86.75 205 ASP A CA 1
ATOM 1659 C C . ASP A 1 205 ? -39.441 8.363 -17.693 1.00 86.75 205 ASP A C 1
ATOM 1661 O O . ASP A 1 205 ? -40.641 8.634 -17.700 1.00 86.75 205 ASP A O 1
ATOM 1665 N N . ASP A 1 206 ? -38.514 9.231 -18.125 1.00 78.62 206 ASP A N 1
ATOM 1666 C CA . ASP A 1 206 ? -38.826 10.617 -18.519 1.00 78.62 206 ASP A CA 1
ATOM 1667 C C . ASP A 1 206 ? -39.619 10.668 -19.836 1.00 78.62 206 ASP A C 1
ATOM 1669 O O . ASP A 1 206 ? -39.067 10.484 -20.923 1.00 78.62 206 ASP A O 1
ATOM 1673 N N . GLU A 1 207 ? -40.918 10.950 -19.744 1.00 74.75 207 GLU A N 1
ATOM 1674 C CA . GLU A 1 207 ? -41.816 11.036 -20.902 1.00 74.75 207 GLU A CA 1
ATOM 1675 C C . GLU A 1 207 ? -41.472 12.193 -21.850 1.00 74.75 207 GLU A C 1
ATOM 1677 O O . GLU A 1 207 ? -41.827 12.125 -23.024 1.00 74.75 207 GLU A O 1
ATOM 1682 N N . ARG A 1 208 ? -40.720 13.217 -21.410 1.00 76.25 208 ARG A N 1
ATOM 1683 C CA . ARG A 1 208 ? -40.226 14.262 -22.330 1.00 76.25 208 ARG A CA 1
ATOM 1684 C C . ARG A 1 208 ? -39.283 13.665 -23.371 1.00 76.25 208 ARG A C 1
ATOM 1686 O O . ARG A 1 208 ? -39.381 13.968 -24.554 1.00 76.25 208 ARG A O 1
ATOM 1693 N N . PHE A 1 209 ? -38.434 12.728 -22.944 1.00 81.38 209 PHE A N 1
ATOM 1694 C CA . PHE A 1 209 ? -37.539 12.012 -23.846 1.00 81.38 209 PHE A CA 1
ATOM 1695 C C . PHE A 1 209 ? -38.260 10.959 -24.690 1.00 81.38 209 PHE A C 1
ATOM 1697 O O . PHE A 1 209 ? -37.891 10.753 -25.845 1.00 81.38 209 PHE A O 1
ATOM 1704 N N . LEU A 1 210 ? -39.235 10.259 -24.104 1.00 83.19 210 LEU A N 1
ATOM 1705 C CA . LEU A 1 210 ? -39.824 9.049 -24.686 1.00 83.19 210 LEU A CA 1
ATOM 1706 C C . LEU A 1 210 ? -41.120 9.279 -25.472 1.00 83.19 210 LEU A C 1
ATOM 1708 O O . LEU A 1 210 ? -41.564 8.392 -26.200 1.00 83.19 210 LEU A O 1
ATOM 1712 N N . GLY A 1 211 ? -41.715 10.462 -25.338 1.00 84.06 211 GLY A N 1
ATOM 1713 C CA . GLY A 1 211 ? -43.035 10.761 -25.869 1.00 84.06 211 GLY A CA 1
ATOM 1714 C C . GLY A 1 211 ? -44.165 10.189 -25.001 1.00 84.06 211 GLY A C 1
ATOM 1715 O O . GLY A 1 211 ? -43.917 9.503 -24.004 1.00 84.06 211 GLY A O 1
ATOM 1716 N N . PRO A 1 212 ? -45.426 10.487 -25.359 1.00 83.12 212 PRO A N 1
ATOM 1717 C CA . PRO A 1 212 ? -46.588 10.039 -24.599 1.00 83.12 212 PRO A CA 1
ATOM 1718 C C . PRO A 1 212 ? -46.787 8.523 -24.712 1.00 83.12 212 PRO A C 1
ATOM 1720 O O . PRO A 1 212 ? -46.682 7.957 -25.798 1.00 83.12 212 PRO A O 1
ATOM 1723 N N . ASN A 1 213 ? -47.159 7.888 -23.596 1.00 87.00 213 ASN A N 1
ATOM 1724 C CA . ASN A 1 213 ? -47.461 6.455 -23.495 1.00 87.00 213 ASN A CA 1
ATOM 1725 C C . ASN A 1 213 ? -46.361 5.535 -24.070 1.00 87.00 213 ASN A C 1
ATOM 1727 O O . ASN A 1 213 ? -46.628 4.738 -24.979 1.00 87.00 213 ASN A O 1
ATOM 1731 N N . PRO A 1 214 ? -45.115 5.632 -23.578 1.00 91.06 214 PRO A N 1
ATOM 1732 C CA . PRO A 1 214 ? -44.001 4.911 -24.172 1.00 91.06 214 PRO A CA 1
ATOM 1733 C C . PRO A 1 214 ? -44.118 3.398 -23.960 1.00 91.06 214 PRO A C 1
ATOM 1735 O O . PRO A 1 214 ? -44.561 2.926 -22.912 1.00 91.06 214 PRO A O 1
ATOM 1738 N N . SER A 1 215 ? -43.644 2.634 -24.947 1.00 92.06 215 SER A N 1
ATOM 1739 C CA . SER A 1 215 ? -43.417 1.192 -24.812 1.00 92.06 215 SER A CA 1
ATOM 1740 C C . SER A 1 215 ? -41.969 0.944 -24.407 1.00 92.06 215 SER A C 1
ATOM 1742 O O . SER A 1 215 ? -41.049 1.363 -25.109 1.00 92.06 215 SER A O 1
ATOM 1744 N N . ILE A 1 216 ? -41.759 0.279 -23.271 1.00 95.06 216 ILE A N 1
ATOM 1745 C CA . ILE A 1 216 ? -40.429 0.035 -22.698 1.00 95.06 216 ILE A CA 1
ATOM 1746 C C . ILE A 1 216 ? -40.278 -1.454 -22.413 1.00 95.06 216 ILE A C 1
ATOM 1748 O O . ILE A 1 216 ? -40.948 -1.986 -21.528 1.00 95.06 216 ILE A O 1
ATOM 1752 N N . ALA A 1 217 ? -39.397 -2.125 -23.155 1.00 95.94 217 ALA A N 1
ATOM 1753 C CA . ALA A 1 217 ? -39.101 -3.542 -22.958 1.00 95.94 217 ALA A CA 1
ATOM 1754 C C . ALA A 1 217 ? -37.904 -3.701 -22.013 1.00 95.94 217 ALA A C 1
ATOM 1756 O O . ALA A 1 217 ? -36.807 -3.239 -22.329 1.00 95.94 217 ALA A O 1
ATOM 1757 N N . SER A 1 218 ? -38.115 -4.337 -20.858 1.00 96.81 218 SER A N 1
ATOM 1758 C CA . SER A 1 218 ? -37.122 -4.501 -19.793 1.00 96.81 218 SER A CA 1
ATOM 1759 C C . SER A 1 218 ? -36.803 -5.975 -19.543 1.00 96.81 218 SER A C 1
ATOM 1761 O O . SER A 1 218 ? -37.568 -6.686 -18.893 1.00 96.81 218 SER A O 1
ATOM 1763 N N . PHE A 1 219 ? -35.643 -6.422 -20.011 1.00 97.00 219 PHE A N 1
ATOM 1764 C CA . PHE A 1 219 ? -35.128 -7.781 -19.831 1.00 97.00 219 PHE A CA 1
ATOM 1765 C C . PHE A 1 219 ? -34.325 -7.903 -18.544 1.00 97.00 219 PHE A C 1
ATOM 1767 O O . PHE A 1 219 ? -33.575 -6.990 -18.205 1.00 97.00 219 PHE A O 1
ATOM 1774 N N . SER A 1 220 ? -34.422 -9.046 -17.868 1.00 96.38 220 SER A N 1
ATOM 1775 C CA . SER A 1 220 ? -33.634 -9.380 -16.679 1.00 96.38 220 SER A CA 1
ATOM 1776 C C . SER A 1 220 ? -32.793 -10.628 -16.919 1.00 96.38 220 SER A C 1
ATOM 1778 O O . SER A 1 220 ? -33.308 -11.663 -17.320 1.00 96.38 220 SER A O 1
ATOM 1780 N N . LEU A 1 221 ? -31.493 -10.544 -16.648 1.00 95.75 221 LEU A N 1
ATOM 1781 C CA . LEU A 1 221 ? -30.547 -11.654 -16.773 1.00 95.75 221 LEU A CA 1
ATOM 1782 C C . LEU A 1 221 ? -29.686 -11.749 -15.509 1.00 95.75 221 LEU A C 1
ATOM 1784 O O . LEU A 1 221 ? -29.255 -10.726 -14.968 1.00 95.75 221 LEU A O 1
ATOM 1788 N N . GLY A 1 222 ? -29.418 -12.969 -15.045 1.00 93.50 222 GLY A N 1
ATOM 1789 C CA . GLY A 1 222 ? -28.651 -13.233 -13.827 1.00 93.50 222 GLY A CA 1
ATOM 1790 C C . GLY A 1 222 ? -29.525 -13.311 -12.573 1.00 93.50 222 GLY A C 1
ATOM 1791 O O . GLY A 1 222 ? -30.576 -13.949 -12.559 1.00 93.50 222 GLY A O 1
ATOM 1792 N N . ALA A 1 223 ? -29.075 -12.709 -11.475 1.00 91.69 223 ALA A N 1
ATOM 1793 C CA . ALA A 1 223 ? -29.713 -12.894 -10.177 1.00 91.69 223 ALA A CA 1
ATOM 1794 C C . ALA A 1 223 ? -31.098 -12.239 -10.074 1.00 91.69 223 ALA A C 1
ATOM 1796 O O . ALA A 1 223 ? -31.287 -11.074 -10.429 1.00 91.69 223 ALA A O 1
ATOM 1797 N N . THR A 1 224 ? -32.046 -12.956 -9.464 1.00 93.31 224 THR A N 1
ATOM 1798 C CA . THR A 1 224 ? -33.412 -12.468 -9.261 1.00 93.31 224 THR A CA 1
ATOM 1799 C C . THR A 1 224 ? -33.445 -11.206 -8.394 1.00 93.31 224 THR A C 1
ATOM 1801 O O . THR A 1 224 ? -32.877 -11.167 -7.289 1.00 93.31 224 THR A O 1
ATOM 1804 N N . ARG A 1 225 ? -34.156 -10.174 -8.860 1.00 92.88 225 ARG A N 1
ATOM 1805 C CA . ARG A 1 225 ? -34.417 -8.941 -8.101 1.00 92.88 225 ARG A CA 1
ATOM 1806 C C . ARG A 1 225 ? -35.894 -8.591 -8.133 1.00 92.88 225 ARG A C 1
ATOM 1808 O O . ARG A 1 225 ? -36.579 -8.825 -9.122 1.00 92.88 225 ARG A O 1
ATOM 1815 N N . ASP A 1 226 ? -36.350 -8.011 -7.033 1.00 94.00 226 ASP A N 1
ATOM 1816 C CA . ASP A 1 226 ? -37.722 -7.551 -6.907 1.00 94.00 226 ASP A CA 1
ATOM 1817 C C . ASP A 1 226 ? -37.892 -6.248 -7.695 1.00 94.00 226 ASP A C 1
ATOM 1819 O O . ASP A 1 226 ? -37.209 -5.262 -7.426 1.00 94.00 226 ASP A O 1
ATOM 1823 N N . PHE A 1 227 ? -38.793 -6.247 -8.669 1.00 95.00 227 PHE A N 1
ATOM 1824 C CA . PHE A 1 227 ? -39.266 -5.055 -9.353 1.00 95.00 227 PHE A CA 1
ATOM 1825 C C . PHE A 1 227 ? -40.536 -4.580 -8.663 1.00 95.00 227 PHE A C 1
ATOM 1827 O O . PHE A 1 227 ? -41.575 -5.243 -8.709 1.00 95.00 227 PHE A O 1
ATOM 1834 N N . CYS A 1 228 ? -40.422 -3.460 -7.956 1.00 93.81 228 CYS A N 1
ATOM 1835 C CA . CYS A 1 228 ? -41.501 -2.922 -7.141 1.00 93.81 228 CYS A CA 1
ATOM 1836 C C . CYS A 1 228 ? -42.125 -1.719 -7.839 1.00 93.81 228 CYS A C 1
ATOM 1838 O O . CYS A 1 228 ? -41.404 -0.777 -8.171 1.00 93.81 228 CYS A O 1
ATOM 1840 N N . MET A 1 229 ? -43.448 -1.716 -7.990 1.00 93.25 229 MET A N 1
ATOM 1841 C CA . MET A 1 229 ? -44.214 -0.611 -8.554 1.00 93.25 229 MET A CA 1
ATOM 1842 C C . MET A 1 229 ? -45.243 -0.076 -7.561 1.00 93.25 229 MET A C 1
ATOM 1844 O O . MET A 1 229 ? -45.867 -0.831 -6.816 1.00 93.25 229 MET A O 1
ATOM 1848 N N . LYS A 1 230 ? -45.442 1.241 -7.569 1.00 90.50 230 LYS A N 1
ATOM 1849 C CA . LYS A 1 230 ? -46.500 1.914 -6.809 1.00 90.50 230 LYS A CA 1
ATOM 1850 C C . LYS A 1 230 ? -47.091 3.066 -7.612 1.00 90.50 230 LYS A C 1
ATOM 1852 O O . LYS A 1 230 ? -46.366 3.732 -8.351 1.00 90.50 230 LYS A O 1
ATOM 1857 N N . HIS A 1 231 ? -48.379 3.321 -7.431 1.00 88.62 231 HIS A N 1
ATOM 1858 C CA . HIS A 1 231 ? -49.045 4.451 -8.067 1.00 88.62 231 HIS A CA 1
ATOM 1859 C C . HIS A 1 231 ? -48.503 5.781 -7.512 1.00 88.62 231 HIS A C 1
ATOM 1861 O O . HIS A 1 231 ? -48.138 5.875 -6.333 1.00 88.62 231 HIS A O 1
ATOM 1867 N N . LYS A 1 232 ? -48.428 6.817 -8.351 1.00 87.00 232 LYS A N 1
ATOM 1868 C CA . LYS A 1 232 ? -48.074 8.176 -7.922 1.00 87.00 232 LYS A CA 1
ATOM 1869 C C . LYS A 1 232 ? -49.167 8.726 -6.997 1.00 87.00 232 LYS A C 1
ATOM 1871 O O . LYS A 1 232 ? -50.342 8.406 -7.188 1.00 87.00 232 LYS A O 1
ATOM 1876 N N . PRO A 1 233 ? -48.813 9.528 -5.981 1.00 76.38 233 PRO A N 1
ATOM 1877 C CA . PRO A 1 233 ? -49.817 10.170 -5.144 1.00 76.38 233 PRO A CA 1
ATOM 1878 C C . PRO A 1 233 ? -50.700 11.069 -6.013 1.00 76.38 233 PRO A C 1
ATOM 1880 O O . PRO A 1 233 ? -50.183 11.877 -6.783 1.00 76.38 233 PRO A O 1
ATOM 1883 N N . ILE A 1 234 ? -52.019 10.904 -5.900 1.00 67.88 234 ILE A N 1
ATOM 1884 C CA . ILE A 1 234 ? -52.986 11.781 -6.559 1.00 67.88 234 ILE A CA 1
ATOM 1885 C C . ILE A 1 234 ? -53.022 13.076 -5.735 1.00 67.88 234 ILE A C 1
ATOM 1887 O O . ILE A 1 234 ? -53.351 13.008 -4.547 1.00 67.88 234 ILE A O 1
ATOM 1891 N N . PRO A 1 235 ? -52.637 14.235 -6.295 1.00 59.50 235 PRO A N 1
ATOM 1892 C CA . PRO A 1 235 ? -52.792 15.500 -5.590 1.00 59.50 235 PRO A CA 1
ATOM 1893 C C . PRO A 1 235 ? -54.289 15.765 -5.339 1.00 59.50 235 PRO A C 1
ATOM 1895 O O . PRO A 1 235 ? -55.093 15.514 -6.242 1.00 59.50 235 PRO A O 1
ATOM 1898 N N . PRO A 1 236 ? -54.689 16.244 -4.143 1.00 57.72 236 PRO A N 1
ATOM 1899 C CA . PRO A 1 236 ? -56.075 16.629 -3.892 1.00 57.72 236 PRO A CA 1
ATOM 1900 C C . PRO A 1 236 ? -56.503 17.692 -4.906 1.00 57.72 236 PRO A C 1
ATOM 1902 O O . PRO A 1 236 ? -55.731 18.609 -5.194 1.00 57.72 236 PRO A O 1
ATOM 1905 N N . LYS A 1 237 ? -57.720 17.588 -5.445 1.00 61.31 237 LYS A N 1
ATOM 1906 C CA . LYS A 1 237 ? -58.341 18.737 -6.113 1.00 61.31 237 LYS A CA 1
ATOM 1907 C C . LYS A 1 237 ? -58.715 19.763 -5.045 1.00 61.31 237 LYS A C 1
ATOM 1909 O O . LYS A 1 237 ? -59.124 19.379 -3.950 1.00 61.31 237 LYS A O 1
ATOM 1914 N N . ASP A 1 238 ? -58.550 21.046 -5.358 1.00 54.88 238 ASP A N 1
ATOM 1915 C CA . ASP A 1 238 ? -58.794 22.142 -4.417 1.00 54.88 238 ASP A CA 1
ATOM 1916 C C . ASP A 1 238 ? -60.169 22.011 -3.743 1.00 54.88 238 ASP A C 1
ATOM 1918 O O . ASP A 1 238 ? -61.207 22.048 -4.401 1.00 54.88 238 ASP A O 1
ATOM 1922 N N . GLY A 1 239 ? -60.161 21.851 -2.417 1.00 59.19 239 GLY A N 1
ATOM 1923 C CA . GLY A 1 239 ? -61.364 21.788 -1.583 1.00 59.19 239 GLY A CA 1
ATOM 1924 C C . GLY A 1 239 ? -61.940 20.392 -1.320 1.00 59.19 239 GLY A C 1
ATOM 1925 O O . GLY A 1 239 ? -62.851 20.286 -0.500 1.00 59.19 239 GLY A O 1
ATOM 1926 N N . GLU A 1 240 ? -61.414 19.326 -1.930 1.00 58.25 240 GLU A N 1
ATOM 1927 C CA . GLU A 1 240 ? -61.833 17.951 -1.625 1.00 58.25 240 GLU A CA 1
ATOM 1928 C C . GLU A 1 240 ? -60.885 17.284 -0.609 1.00 58.25 240 GLU A C 1
ATOM 1930 O O . GLU A 1 240 ? -59.668 17.507 -0.651 1.00 58.25 240 GLU A O 1
ATOM 1935 N N . PRO A 1 241 ? -61.405 16.465 0.330 1.00 57.12 241 PRO A N 1
ATOM 1936 C CA . PRO A 1 241 ? -60.559 15.672 1.215 1.00 57.12 241 PRO A CA 1
ATOM 1937 C C . PRO A 1 241 ? -59.621 14.778 0.386 1.00 57.12 241 PRO A C 1
ATOM 1939 O O . PRO A 1 241 ? -59.990 14.374 -0.721 1.00 57.12 241 PRO A O 1
ATOM 1942 N N . PRO A 1 242 ? -58.411 14.458 0.890 1.00 56.50 242 PRO A N 1
ATOM 1943 C CA . PRO A 1 242 ? -57.474 13.607 0.167 1.00 56.50 242 PRO A CA 1
ATOM 1944 C C . PRO A 1 242 ? -58.195 12.326 -0.270 1.00 56.50 242 PRO A C 1
ATOM 1946 O O . PRO A 1 242 ? -58.811 11.688 0.590 1.00 56.50 242 PRO A O 1
ATOM 1949 N N . PRO A 1 243 ? -58.158 11.945 -1.563 1.00 56.12 243 PRO A N 1
ATOM 1950 C CA . PRO A 1 243 ? -58.766 10.693 -1.990 1.00 56.12 243 PRO A CA 1
ATOM 1951 C C . PRO A 1 243 ? -58.175 9.562 -1.143 1.00 56.12 243 PRO A C 1
ATOM 1953 O O . PRO A 1 243 ? -56.960 9.558 -0.914 1.00 56.12 243 PRO A O 1
ATOM 1956 N N . GLU A 1 244 ? -59.022 8.647 -0.648 1.00 51.81 244 GLU A N 1
ATOM 1957 C CA . GLU A 1 244 ? -58.575 7.455 0.085 1.00 51.81 244 GLU A CA 1
ATOM 1958 C C . GLU A 1 244 ? -57.397 6.851 -0.682 1.00 51.81 244 GLU A C 1
ATOM 1960 O O . GLU A 1 244 ? -57.537 6.453 -1.841 1.00 51.81 244 GLU A O 1
ATOM 1965 N N . GLN A 1 245 ? -56.207 6.878 -0.068 1.00 53.44 245 GLN A N 1
ATOM 1966 C CA . GLN A 1 245 ? -54.995 6.335 -0.670 1.00 53.44 245 GLN A CA 1
ATOM 1967 C C . GLN A 1 245 ? -55.323 4.934 -1.160 1.00 53.44 245 GLN A C 1
ATOM 1969 O O . GLN A 1 245 ? -55.677 4.097 -0.333 1.00 53.44 245 GLN A O 1
ATOM 1974 N N . ASN A 1 246 ? -55.229 4.717 -2.482 1.00 52.97 246 ASN A N 1
ATOM 1975 C CA . ASN A 1 246 ? -55.459 3.431 -3.138 1.00 52.97 246 ASN A CA 1
ATOM 1976 C C . ASN A 1 246 ? -54.938 2.313 -2.227 1.00 52.97 246 ASN A C 1
ATOM 1978 O O . ASN A 1 246 ? -53.731 2.113 -2.105 1.00 52.97 246 ASN A O 1
ATOM 1982 N N . SER A 1 247 ? -55.855 1.617 -1.555 1.00 51.22 247 SER A N 1
ATOM 1983 C CA . SER A 1 247 ? -55.575 0.667 -0.470 1.00 51.22 247 SER A CA 1
ATOM 1984 C C . SER A 1 247 ? -54.947 -0.636 -0.973 1.00 51.22 247 SER A C 1
ATOM 1986 O O . SER A 1 247 ? -54.781 -1.599 -0.221 1.00 51.22 247 SER A O 1
ATOM 1988 N N . LYS A 1 248 ? -54.580 -0.678 -2.261 1.00 62.22 248 LYS A N 1
ATOM 1989 C CA . LYS A 1 248 ? -53.902 -1.804 -2.883 1.00 62.22 248 LYS A CA 1
ATOM 1990 C C . LYS A 1 248 ? -52.399 -1.744 -2.583 1.00 62.22 248 LYS A C 1
ATOM 1992 O O . LYS A 1 248 ? -51.768 -0.700 -2.764 1.00 62.22 248 LYS A O 1
ATOM 1997 N N . PRO A 1 249 ? -51.806 -2.860 -2.132 1.00 67.06 249 PRO A N 1
ATOM 1998 C CA . PRO A 1 249 ? -50.388 -2.921 -1.823 1.00 67.06 249 PRO A CA 1
ATOM 1999 C C . PRO A 1 249 ? -49.533 -2.694 -3.085 1.00 67.06 249 PRO A C 1
ATOM 2001 O O . PRO A 1 249 ? -49.974 -3.013 -4.192 1.00 67.06 249 PRO A O 1
ATOM 2004 N N . PRO A 1 250 ? -48.294 -2.187 -2.933 1.00 79.88 250 PRO A N 1
ATOM 2005 C CA . PRO A 1 250 ? -47.348 -2.053 -4.037 1.00 79.88 250 PRO A CA 1
ATOM 2006 C C . PRO A 1 250 ? -47.188 -3.374 -4.802 1.00 79.88 250 PRO A C 1
ATOM 2008 O O . PRO A 1 250 ? -47.018 -4.431 -4.188 1.00 79.88 250 PRO A O 1
ATOM 2011 N N . LEU A 1 251 ? -47.205 -3.316 -6.136 1.00 89.06 251 LEU A N 1
ATOM 2012 C CA . LEU A 1 251 ? -46.967 -4.486 -6.978 1.00 89.06 251 LEU A CA 1
ATOM 2013 C C . LEU A 1 251 ? -45.496 -4.891 -6.864 1.00 89.06 251 LEU A C 1
ATOM 2015 O O . LEU A 1 251 ? -44.604 -4.055 -6.999 1.00 89.06 251 LEU A O 1
ATOM 2019 N N . LYS A 1 252 ? -45.237 -6.176 -6.630 1.00 92.38 252 LYS A N 1
ATOM 2020 C CA . LYS A 1 252 ? -43.889 -6.720 -6.466 1.00 92.38 252 LYS A CA 1
ATOM 2021 C C . LYS A 1 252 ? -43.702 -7.931 -7.375 1.00 92.38 252 LYS A C 1
ATOM 2023 O O . LYS A 1 252 ? -44.314 -8.969 -7.143 1.00 92.38 252 LYS A O 1
ATOM 2028 N N . LEU A 1 253 ? -42.841 -7.800 -8.382 1.00 92.75 253 LEU A N 1
ATOM 2029 C CA . LEU A 1 253 ? -42.540 -8.853 -9.353 1.00 92.75 253 LEU A CA 1
ATOM 2030 C C . LEU A 1 253 ? -41.100 -9.357 -9.154 1.00 92.75 253 LEU A C 1
ATOM 2032 O O . LEU A 1 253 ? -40.165 -8.579 -9.342 1.00 92.75 253 LEU A O 1
ATOM 2036 N N . PRO A 1 254 ? -40.874 -10.623 -8.761 1.00 93.25 254 PRO A N 1
ATOM 2037 C CA . PRO A 1 254 ? -39.529 -11.181 -8.672 1.00 93.25 254 PRO A CA 1
ATOM 2038 C C . PRO A 1 254 ? -39.021 -11.526 -10.077 1.00 93.25 254 PRO A C 1
ATOM 2040 O O . PRO A 1 254 ? -39.316 -12.597 -10.597 1.00 93.25 254 PRO A O 1
ATOM 2043 N N . LEU A 1 255 ? -38.248 -10.630 -10.691 1.00 94.81 255 LEU A N 1
ATOM 2044 C CA . LEU A 1 255 ? -37.741 -10.826 -12.050 1.00 94.81 255 LEU A CA 1
ATOM 2045 C C . LEU A 1 255 ? -36.558 -11.791 -12.037 1.00 94.81 255 LEU A C 1
ATOM 2047 O O . LEU A 1 255 ? -35.487 -11.441 -11.530 1.00 94.81 255 LEU A O 1
ATOM 2051 N N . ALA A 1 256 ? -36.765 -13.002 -12.552 1.00 93.75 256 ALA A N 1
ATOM 2052 C CA . ALA A 1 256 ? -35.745 -14.034 -12.689 1.00 93.75 256 ALA A CA 1
ATOM 2053 C C . ALA A 1 256 ? -34.885 -13.824 -13.948 1.00 93.75 256 ALA A C 1
ATOM 2055 O O . ALA A 1 256 ? -35.116 -12.905 -14.735 1.00 93.75 256 ALA A O 1
ATOM 2056 N N . SER A 1 257 ? -33.853 -14.655 -14.116 1.00 95.44 257 SER A N 1
ATOM 2057 C CA . SER A 1 257 ? -33.077 -14.661 -15.357 1.00 95.44 257 SER A CA 1
ATOM 2058 C C . SER A 1 257 ? -33.975 -15.065 -16.528 1.00 95.44 257 SER A C 1
ATOM 2060 O O . SER A 1 257 ? -34.819 -15.943 -16.389 1.00 95.44 257 SER A O 1
ATOM 2062 N N . GLY A 1 258 ? -33.821 -14.378 -17.656 1.00 94.50 258 GLY A N 1
ATOM 2063 C CA . GLY A 1 258 ? -34.586 -14.594 -18.881 1.00 94.50 258 GLY A CA 1
ATOM 2064 C C . GLY A 1 258 ? -35.960 -13.916 -18.920 1.00 94.50 258 GLY A C 1
ATOM 2065 O O . GLY A 1 258 ? -36.578 -13.862 -19.986 1.00 94.50 258 GLY A O 1
ATOM 2066 N N . ASP A 1 259 ? -36.431 -13.356 -17.807 1.00 97.06 259 ASP A N 1
ATOM 2067 C CA . ASP A 1 259 ? -37.714 -12.660 -17.739 1.00 97.06 259 ASP A CA 1
ATOM 2068 C C . ASP A 1 259 ? -37.694 -11.323 -18.501 1.00 97.06 259 ASP A C 1
ATOM 2070 O O . ASP A 1 259 ? -36.693 -10.599 -18.498 1.00 97.06 259 ASP A O 1
ATOM 2074 N N . MET A 1 260 ? -38.834 -10.944 -19.085 1.00 96.19 260 MET A N 1
ATOM 2075 C CA . MET A 1 260 ? -39.047 -9.613 -19.669 1.00 96.19 260 MET A CA 1
ATOM 2076 C C . MET A 1 260 ? -40.330 -8.987 -19.126 1.00 96.19 260 MET A C 1
ATOM 2078 O O . MET A 1 260 ? -41.370 -9.640 -19.079 1.00 96.19 260 MET A O 1
ATOM 2082 N N . VAL A 1 261 ? -40.274 -7.705 -18.767 1.00 96.56 261 VAL A N 1
ATOM 2083 C CA . VAL A 1 261 ? -41.457 -6.871 -18.519 1.00 96.56 261 VAL A CA 1
ATOM 2084 C C . VAL A 1 261 ? -41.543 -5.817 -19.612 1.00 96.56 261 VAL A C 1
ATOM 2086 O O . VAL A 1 261 ? -40.616 -5.027 -19.783 1.00 96.56 261 VAL A O 1
ATOM 2089 N N . LEU A 1 262 ? -42.656 -5.787 -20.333 1.00 95.81 262 LEU A N 1
ATOM 2090 C CA . LEU A 1 262 ? -42.993 -4.715 -21.261 1.00 95.81 262 LEU A CA 1
ATOM 2091 C C . LEU A 1 262 ? -43.963 -3.757 -20.563 1.00 95.81 262 LEU A C 1
ATOM 2093 O O . LEU A 1 262 ? -45.065 -4.160 -20.206 1.00 95.81 262 LEU A O 1
ATOM 2097 N N . MET A 1 263 ? -43.541 -2.510 -20.353 1.00 95.31 263 MET A N 1
ATOM 2098 C CA . MET A 1 263 ? -44.368 -1.442 -19.779 1.00 95.31 263 MET A CA 1
ATOM 2099 C C . MET A 1 263 ? -44.946 -0.592 -20.908 1.00 95.31 263 MET A C 1
ATOM 2101 O O . MET A 1 263 ? -44.181 -0.135 -21.759 1.00 95.31 263 MET A O 1
ATOM 2105 N N . ARG A 1 264 ? -46.264 -0.372 -20.914 1.00 94.00 264 ARG A N 1
ATOM 2106 C CA . ARG A 1 264 ? -46.972 0.367 -21.972 1.00 94.00 264 ARG A CA 1
ATOM 2107 C C . ARG A 1 264 ? -47.972 1.368 -21.396 1.00 94.00 264 ARG A C 1
ATOM 2109 O O . ARG A 1 264 ? -48.151 1.475 -20.178 1.00 94.00 264 ARG A O 1
ATOM 2116 N N . GLY A 1 265 ? -48.635 2.095 -22.293 1.00 89.56 265 GLY A N 1
ATOM 2117 C CA . GLY A 1 265 ? -49.756 2.962 -21.954 1.00 89.56 265 GLY A CA 1
ATOM 2118 C C . GLY A 1 265 ? -49.370 4.038 -20.942 1.00 89.56 265 GLY A C 1
ATOM 2119 O O . GLY A 1 265 ? -48.253 4.553 -20.947 1.00 89.56 265 GLY A O 1
ATOM 2120 N N . LYS A 1 266 ? -50.288 4.337 -20.022 1.00 90.31 266 LYS A N 1
ATOM 2121 C CA . LYS A 1 266 ? -50.126 5.387 -19.005 1.00 90.31 266 LYS A CA 1
ATOM 2122 C C . LYS A 1 266 ? -49.252 4.975 -17.815 1.00 90.31 266 LYS A C 1
ATOM 2124 O O . LYS A 1 266 ? -49.178 5.701 -16.820 1.00 90.31 266 LYS A O 1
ATOM 2129 N N . THR A 1 267 ? -48.575 3.830 -17.904 1.00 91.56 267 THR A N 1
ATOM 2130 C CA . THR A 1 267 ? -47.793 3.282 -16.795 1.00 91.56 267 THR A CA 1
ATOM 2131 C C . THR A 1 267 ? -46.711 4.265 -16.340 1.00 91.56 267 THR A C 1
ATOM 2133 O O . THR A 1 267 ? -46.601 4.525 -15.149 1.00 91.56 267 THR A O 1
ATOM 2136 N N . GLN A 1 268 ? -45.942 4.882 -17.246 1.00 90.88 268 GLN A N 1
ATOM 2137 C CA . GLN A 1 268 ? -44.888 5.829 -16.834 1.00 90.88 268 GLN A CA 1
ATOM 2138 C C . GLN A 1 268 ? -45.460 7.148 -16.283 1.00 90.88 268 GLN A C 1
ATOM 2140 O O . GLN A 1 268 ? -44.945 7.688 -15.295 1.00 90.88 268 GLN A O 1
ATOM 2145 N N . ALA A 1 269 ? -46.573 7.626 -16.846 1.00 87.69 269 ALA A N 1
ATOM 2146 C CA . ALA A 1 269 ? -47.279 8.808 -16.364 1.00 87.69 269 ALA A CA 1
ATOM 2147 C C . ALA A 1 269 ? -47.774 8.647 -14.917 1.00 87.69 269 ALA A C 1
ATOM 2149 O O . ALA A 1 269 ? -47.621 9.575 -14.121 1.00 87.69 269 ALA A O 1
ATOM 2150 N N . ASN A 1 270 ? -48.280 7.467 -14.541 1.00 88.44 270 ASN A N 1
ATOM 2151 C CA . ASN A 1 270 ? -49.013 7.274 -13.282 1.00 88.44 270 ASN A CA 1
ATOM 2152 C C . ASN A 1 270 ? -48.337 6.348 -12.262 1.00 88.44 270 ASN A C 1
ATOM 2154 O O . ASN A 1 270 ? -48.690 6.387 -11.084 1.00 88.44 270 ASN A O 1
ATOM 2158 N N . TRP A 1 271 ? -47.329 5.566 -12.651 1.00 91.00 271 TRP A N 1
ATOM 2159 C CA . TRP A 1 271 ? -46.654 4.608 -11.773 1.00 91.00 271 TRP A CA 1
ATOM 2160 C C . TRP A 1 271 ? -45.165 4.898 -11.611 1.00 91.00 271 TRP A C 1
ATOM 2162 O O . TRP A 1 271 ? -44.459 5.273 -12.545 1.00 91.00 271 TRP A O 1
ATOM 2172 N N . LEU A 1 272 ? -44.679 4.691 -10.389 1.00 91.62 272 LEU A N 1
ATOM 2173 C CA . LEU A 1 272 ? -43.265 4.691 -10.037 1.00 91.62 272 LEU A CA 1
ATOM 2174 C C . LEU A 1 272 ? -42.783 3.251 -9.914 1.00 91.62 272 LEU A C 1
ATOM 2176 O O . LEU A 1 272 ? -43.467 2.430 -9.303 1.00 91.62 272 LEU A O 1
ATOM 2180 N N . HIS A 1 273 ? -41.575 2.968 -10.382 1.00 94.06 273 HIS A N 1
ATOM 2181 C CA . HIS A 1 273 ? -40.938 1.663 -10.266 1.00 94.06 273 HIS A CA 1
ATOM 2182 C C . HIS A 1 273 ? -39.538 1.752 -9.642 1.00 94.06 273 HIS A C 1
ATOM 2184 O O . HIS A 1 273 ? -38.881 2.794 -9.675 1.00 94.06 273 HIS A O 1
ATOM 2190 N N . SER A 1 274 ? -39.095 0.667 -9.003 1.00 94.31 274 SER A N 1
ATOM 2191 C CA . SER A 1 274 ? -37.814 0.594 -8.292 1.00 94.31 274 SER A CA 1
ATOM 2192 C C . SER A 1 274 ? -37.234 -0.819 -8.273 1.00 94.31 274 SER A C 1
ATOM 2194 O O . SER A 1 274 ? -37.966 -1.806 -8.356 1.00 94.31 274 SER A O 1
ATOM 2196 N N . ILE A 1 275 ? -35.912 -0.896 -8.095 1.00 94.88 275 ILE A N 1
ATOM 2197 C CA . ILE A 1 275 ? -35.200 -2.114 -7.691 1.00 94.88 275 ILE A CA 1
ATOM 2198 C C . ILE A 1 275 ? -34.601 -1.828 -6.307 1.00 94.88 275 ILE A C 1
ATOM 2200 O O . ILE A 1 275 ? -33.622 -1.077 -6.224 1.00 94.88 275 ILE A O 1
ATOM 2204 N N . PRO A 1 276 ? -35.182 -2.349 -5.212 1.00 91.62 276 PRO A N 1
ATOM 2205 C CA . PRO A 1 276 ? -34.702 -2.089 -3.865 1.00 91.62 276 PRO A CA 1
ATOM 2206 C C . PRO A 1 276 ? -33.434 -2.892 -3.553 1.00 91.62 276 PRO A C 1
ATOM 2208 O O . PRO A 1 276 ? -33.157 -3.930 -4.158 1.00 91.62 276 PRO A O 1
ATOM 2211 N N . LYS A 1 277 ? -32.686 -2.430 -2.546 1.00 90.25 277 LYS A N 1
ATOM 2212 C CA . LYS A 1 277 ? -31.545 -3.175 -2.002 1.00 90.25 277 LYS A CA 1
ATOM 2213 C C . LYS A 1 277 ? -32.020 -4.487 -1.375 1.00 90.25 277 LYS A C 1
ATOM 2215 O O . LYS A 1 277 ? -33.039 -4.517 -0.685 1.00 90.25 277 LYS A O 1
ATOM 2220 N N . ARG A 1 278 ? -31.250 -5.557 -1.557 1.00 81.94 278 ARG A N 1
ATOM 2221 C CA . ARG A 1 278 ? -31.523 -6.902 -1.037 1.00 81.94 278 ARG A CA 1
ATOM 2222 C C . ARG A 1 278 ? -30.365 -7.376 -0.158 1.00 81.94 278 ARG A C 1
ATOM 2224 O O . ARG A 1 278 ? -29.217 -7.346 -0.586 1.00 81.94 278 ARG A O 1
ATOM 2231 N N . LYS A 1 279 ? -30.673 -7.843 1.055 1.00 75.88 279 LYS A N 1
ATOM 2232 C CA . LYS A 1 279 ? -29.718 -8.480 1.981 1.00 75.88 279 LYS A CA 1
ATOM 2233 C C . LYS A 1 279 ? -29.992 -9.990 2.057 1.00 75.88 279 LYS A C 1
ATOM 2235 O O . LYS A 1 279 ? -31.149 -10.393 1.952 1.00 75.88 279 LYS A O 1
ATOM 2240 N N . GLY A 1 280 ? -28.961 -10.808 2.274 1.00 67.69 280 GLY A N 1
ATOM 2241 C CA . GLY A 1 280 ? -29.090 -12.256 2.502 1.00 67.69 280 GLY A CA 1
ATOM 2242 C C . GLY A 1 280 ? -28.966 -13.128 1.243 1.00 67.69 280 GLY A C 1
ATOM 2243 O O . GLY A 1 280 ? -28.571 -12.662 0.182 1.00 67.69 280 GLY A O 1
ATOM 2244 N N . LYS A 1 281 ? -29.294 -14.424 1.356 1.00 52.59 281 LYS A N 1
ATOM 2245 C CA . LYS A 1 281 ? -29.046 -15.454 0.324 1.00 52.59 281 LYS A CA 1
ATOM 2246 C C . LYS A 1 281 ? -29.566 -15.021 -1.064 1.00 52.59 281 LYS A C 1
ATOM 2248 O O . LYS A 1 281 ? -30.761 -14.790 -1.240 1.00 52.59 281 LYS A O 1
ATOM 2253 N N . GLY A 1 282 ? -28.657 -14.899 -2.037 1.00 57.66 282 GLY A N 1
ATOM 2254 C CA . GLY A 1 282 ? -28.936 -14.384 -3.389 1.00 57.66 282 GLY A CA 1
ATOM 2255 C C . GLY A 1 282 ? -28.549 -12.913 -3.631 1.00 57.66 282 GLY A C 1
ATOM 2256 O O . GLY A 1 282 ? -28.725 -12.433 -4.752 1.00 57.66 282 GLY A O 1
ATOM 2257 N N . SER A 1 283 ? -28.007 -12.203 -2.627 1.00 65.50 283 SER A N 1
ATOM 2258 C CA . SER A 1 283 ? -27.444 -10.845 -2.766 1.00 65.50 283 SER A CA 1
ATOM 2259 C C . SER A 1 283 ? -26.137 -10.798 -3.555 1.00 65.50 283 SER A C 1
ATOM 2261 O O . SER A 1 283 ? -25.862 -9.784 -4.184 1.00 65.50 283 SER A O 1
ATOM 2263 N N . GLU A 1 284 ? -25.363 -11.881 -3.560 1.00 61.53 284 GLU A N 1
ATOM 2264 C CA . GLU A 1 284 ? -24.030 -11.936 -4.187 1.00 61.53 284 GLU A CA 1
ATOM 2265 C C . GLU A 1 284 ? -24.070 -12.093 -5.715 1.00 61.53 284 GLU A C 1
ATOM 2267 O O . GLU A 1 284 ? -23.070 -11.903 -6.400 1.00 61.53 284 GLU A O 1
ATOM 2272 N N . GLY A 1 285 ? -25.226 -12.458 -6.279 1.00 74.38 285 GLY A N 1
ATOM 2273 C CA . GLY A 1 285 ? -25.369 -12.630 -7.722 1.00 74.38 285 GLY A CA 1
ATOM 2274 C C . GLY A 1 285 ? -25.620 -11.298 -8.435 1.00 74.38 285 GLY A C 1
ATOM 2275 O O . GLY A 1 285 ? -26.521 -10.548 -8.041 1.00 74.38 285 GLY A O 1
ATOM 2276 N N . GLY A 1 286 ? -24.862 -11.034 -9.502 1.00 88.62 286 GLY A N 1
ATOM 2277 C CA . GLY A 1 286 ? -25.053 -9.870 -10.371 1.00 88.62 286 GLY A CA 1
ATOM 2278 C C . GLY A 1 286 ? -26.296 -9.986 -11.264 1.00 88.62 286 GLY A C 1
ATOM 2279 O O . GLY A 1 286 ? -26.700 -11.092 -11.625 1.00 88.62 286 GLY A O 1
ATOM 2280 N N . ARG A 1 287 ? -26.903 -8.853 -11.633 1.00 93.94 287 ARG A N 1
ATOM 2281 C CA . ARG A 1 287 ? -28.071 -8.768 -12.531 1.00 93.94 287 ARG A CA 1
ATOM 2282 C C . ARG A 1 287 ? -27.836 -7.742 -13.634 1.00 93.94 287 ARG A C 1
ATOM 2284 O O . ARG A 1 287 ? -27.585 -6.579 -13.326 1.00 93.94 287 ARG A O 1
ATOM 2291 N N . ILE A 1 288 ? -28.005 -8.145 -14.893 1.00 96.56 288 ILE A N 1
ATOM 2292 C CA . ILE A 1 288 ? -28.106 -7.239 -16.047 1.00 96.56 288 ILE A CA 1
ATOM 2293 C C . ILE A 1 288 ? -29.584 -6.947 -16.313 1.00 96.56 288 ILE A C 1
ATOM 2295 O O . ILE A 1 288 ? -30.408 -7.859 -16.350 1.00 96.56 288 ILE A O 1
ATOM 2299 N N . ASN A 1 289 ? -29.907 -5.674 -16.524 1.00 97.19 289 ASN A N 1
ATOM 2300 C CA . ASN A 1 289 ? -31.186 -5.211 -17.037 1.00 97.19 289 ASN A CA 1
ATOM 2301 C C . ASN A 1 289 ? -30.989 -4.490 -18.365 1.00 97.19 289 ASN A C 1
ATOM 2303 O O . ASN A 1 289 ? -30.305 -3.467 -18.387 1.00 97.19 289 ASN A O 1
ATOM 2307 N N . ILE A 1 290 ? -31.620 -4.967 -19.433 1.00 97.44 290 ILE A N 1
ATOM 2308 C CA . ILE A 1 290 ? -31.584 -4.321 -20.752 1.00 97.44 290 ILE A CA 1
ATOM 2309 C C . ILE A 1 290 ? -32.937 -3.660 -20.972 1.00 97.44 290 ILE A C 1
ATOM 2311 O O . ILE A 1 290 ? -33.962 -4.325 -20.881 1.00 97.44 290 ILE A O 1
ATOM 2315 N N . THR A 1 291 ? -32.935 -2.359 -21.231 1.00 95.50 291 THR A N 1
ATOM 2316 C CA . THR A 1 291 ? -34.148 -1.549 -21.381 1.00 95.50 291 THR A CA 1
ATOM 2317 C C . THR A 1 291 ? -34.152 -0.877 -22.744 1.00 95.50 291 THR A C 1
ATOM 2319 O O . THR A 1 291 ? -33.400 0.079 -22.954 1.00 95.50 291 THR A O 1
ATOM 2322 N N . PHE A 1 292 ? -34.990 -1.374 -23.654 1.00 96.25 292 PHE A N 1
ATOM 2323 C CA . PHE A 1 292 ? -35.202 -0.765 -24.966 1.00 96.25 292 PHE A CA 1
ATOM 2324 C C . PHE A 1 292 ? -36.308 0.279 -24.909 1.00 96.25 292 PHE A C 1
ATOM 2326 O O . PHE A 1 292 ? -37.341 0.083 -24.264 1.00 96.25 292 PHE A O 1
ATOM 2333 N N . ARG A 1 293 ? -36.058 1.408 -25.573 1.00 93.31 293 ARG A N 1
ATOM 2334 C CA . ARG A 1 293 ? -36.892 2.608 -25.551 1.00 93.31 293 ARG A CA 1
ATOM 2335 C C . ARG A 1 293 ? -36.908 3.297 -26.914 1.00 93.31 293 ARG A C 1
ATOM 2337 O O . ARG A 1 293 ? -36.044 3.049 -27.758 1.00 93.31 293 ARG A O 1
ATOM 2344 N N . LYS A 1 294 ? -37.870 4.204 -27.090 1.00 91.44 294 LYS A N 1
ATOM 2345 C CA . LYS A 1 294 ? -37.965 5.106 -28.239 1.00 91.44 294 LYS A CA 1
ATOM 2346 C C . LYS A 1 294 ? -37.714 6.547 -27.794 1.00 91.44 294 LYS A C 1
ATOM 2348 O O . LYS A 1 294 ? -38.595 7.162 -27.212 1.00 91.44 294 LYS A O 1
ATOM 2353 N N . GLY A 1 295 ? -36.514 7.068 -28.026 1.00 87.38 295 GLY A N 1
ATOM 2354 C CA . GLY A 1 295 ? -36.185 8.474 -27.802 1.00 87.38 295 GLY A CA 1
ATOM 2355 C C . GLY A 1 295 ? -36.712 9.338 -28.944 1.00 87.38 295 GLY A C 1
ATOM 2356 O O . GLY A 1 295 ? -36.374 9.085 -30.101 1.00 87.38 295 GLY A O 1
ATOM 2357 N N . VAL A 1 296 ? -37.526 10.346 -28.635 1.00 85.06 296 VAL A N 1
ATOM 2358 C CA . VAL A 1 296 ? -38.155 11.237 -29.628 1.00 85.06 296 VAL A CA 1
ATOM 2359 C C . VAL A 1 296 ? -37.579 12.654 -29.625 1.00 85.06 296 VAL A C 1
ATOM 2361 O O . VAL A 1 296 ? -37.659 13.347 -30.636 1.00 85.06 296 VAL A O 1
ATOM 2364 N N . GLU A 1 297 ? -36.973 13.092 -28.517 1.00 76.19 297 GLU A N 1
ATOM 2365 C CA . GLU A 1 297 ? -36.555 14.485 -28.329 1.00 76.19 297 GLU A CA 1
ATOM 2366 C C . GLU A 1 297 ? -35.028 14.666 -28.252 1.00 76.19 297 GLU A C 1
ATOM 2368 O O . GLU A 1 297 ? -34.343 14.074 -27.415 1.00 76.19 297 GLU A O 1
ATOM 2373 N N . LYS A 1 298 ? -34.507 15.585 -29.078 1.00 67.06 298 LYS A N 1
ATOM 2374 C CA . LYS A 1 298 ? -33.076 15.905 -29.229 1.00 67.06 298 LYS A CA 1
ATOM 2375 C C . LYS A 1 298 ? -32.377 16.312 -27.928 1.00 67.06 298 LYS A C 1
ATOM 2377 O O . LYS A 1 298 ? -31.344 15.743 -27.580 1.00 67.06 298 LYS A O 1
ATOM 2382 N N . TYR A 1 299 ? -32.898 17.325 -27.229 1.00 65.38 299 TYR A N 1
ATOM 2383 C CA . TYR A 1 299 ? -32.270 17.858 -26.005 1.00 65.38 299 TYR A CA 1
ATOM 2384 C C . TYR A 1 299 ? -32.252 16.825 -24.876 1.00 65.38 299 TYR A C 1
ATOM 2386 O O . TYR A 1 299 ? -31.363 16.814 -24.023 1.00 65.38 299 TYR A O 1
ATOM 2394 N N . SER A 1 300 ? -33.212 15.912 -24.916 1.00 68.50 300 SER A N 1
ATOM 2395 C CA . SER A 1 300 ? -33.359 14.855 -23.938 1.00 68.50 300 SER A CA 1
ATOM 2396 C C . SER A 1 300 ? -32.356 13.711 -24.151 1.00 68.50 300 SER A C 1
ATOM 2398 O O . SER A 1 300 ? -31.917 13.137 -23.157 1.00 68.50 300 SER A O 1
ATOM 2400 N N . THR A 1 301 ? -31.865 13.463 -25.378 1.00 80.12 301 THR A N 1
ATOM 2401 C CA . THR A 1 301 ? -30.742 12.533 -25.643 1.00 80.12 301 THR A CA 1
ATOM 2402 C C . THR A 1 301 ? -29.499 12.903 -24.829 1.00 80.12 301 THR A C 1
ATOM 2404 O O . THR A 1 301 ? -28.905 12.056 -24.162 1.00 80.12 301 THR A O 1
ATOM 2407 N N . GLN A 1 302 ? -29.132 14.186 -24.822 1.00 81.44 302 GLN A N 1
ATOM 2408 C CA . GLN A 1 302 ? -27.953 14.694 -24.117 1.00 81.44 302 GLN A CA 1
ATOM 2409 C C . GLN A 1 302 ? -28.084 14.538 -22.597 1.00 81.44 302 GLN A C 1
ATOM 2411 O O . GLN A 1 302 ? -27.176 14.022 -21.946 1.00 81.44 302 GLN A O 1
ATOM 2416 N N . ASN A 1 303 ? -29.248 14.888 -22.041 1.00 79.94 303 ASN A N 1
ATOM 2417 C CA . ASN A 1 303 ? -29.550 14.670 -20.625 1.00 79.94 303 ASN A CA 1
ATOM 2418 C C . ASN A 1 303 ? -29.505 13.180 -20.263 1.00 79.94 303 ASN A C 1
ATOM 2420 O O . ASN A 1 303 ? -28.971 12.803 -19.220 1.00 79.94 303 ASN A O 1
ATOM 2424 N N . TYR A 1 304 ? -30.019 12.317 -21.140 1.00 81.38 304 TYR A N 1
ATOM 2425 C CA . TYR A 1 304 ? -30.028 10.879 -20.910 1.00 81.38 304 TYR A CA 1
ATOM 2426 C C . TYR A 1 304 ? -28.612 10.297 -20.849 1.00 81.38 304 TYR A C 1
ATOM 2428 O O . TYR A 1 304 ? -28.317 9.487 -19.965 1.00 81.38 304 TYR A O 1
ATOM 2436 N N . TYR A 1 305 ? -27.719 10.737 -21.739 1.00 86.06 305 TYR A N 1
ATOM 2437 C CA . TYR A 1 305 ? -26.298 10.389 -21.688 1.00 86.06 305 TYR A CA 1
ATOM 2438 C C . TYR A 1 305 ? -25.615 10.966 -20.441 1.00 86.06 305 TYR A C 1
ATOM 2440 O O . TYR A 1 305 ? -24.880 10.240 -19.774 1.00 86.06 305 TYR A O 1
ATOM 2448 N N . GLN A 1 306 ? -25.913 12.207 -20.048 1.00 82.88 306 GLN A N 1
ATOM 2449 C CA . GLN A 1 306 ? -25.347 12.810 -18.835 1.00 82.88 306 GLN A CA 1
ATOM 2450 C C . GLN A 1 306 ? -25.685 12.000 -17.571 1.00 82.88 306 GLN A C 1
ATOM 2452 O O . GLN A 1 306 ? -24.809 11.744 -16.749 1.00 82.88 306 GLN A O 1
ATOM 2457 N N . TYR A 1 307 ? -26.933 11.542 -17.419 1.00 81.00 307 TYR A N 1
ATOM 2458 C CA . TYR A 1 307 ? -27.363 10.784 -16.234 1.00 81.00 307 TYR A CA 1
ATOM 2459 C C . TYR A 1 307 ? -26.948 9.305 -16.231 1.00 81.00 307 TYR A C 1
ATOM 2461 O O . TYR A 1 307 ? -27.009 8.669 -15.178 1.00 81.00 307 TYR A O 1
ATOM 2469 N N . ASN A 1 308 ? -26.556 8.741 -17.382 1.00 84.12 308 ASN A N 1
ATOM 2470 C CA . ASN A 1 308 ? -26.233 7.310 -17.523 1.00 84.12 308 ASN A CA 1
ATOM 2471 C C . ASN A 1 308 ? -24.780 7.028 -17.956 1.00 84.12 308 ASN A C 1
ATOM 2473 O O . ASN A 1 308 ? -24.378 5.865 -18.016 1.00 84.12 308 ASN A O 1
ATOM 2477 N N . VAL A 1 309 ? -23.992 8.068 -18.231 1.00 84.38 309 VAL A N 1
ATOM 2478 C CA . VAL A 1 309 ? -22.547 8.009 -18.513 1.00 84.38 309 VAL A CA 1
ATOM 2479 C C . VAL A 1 309 ? -21.819 8.971 -17.574 1.00 84.38 309 VAL A C 1
ATOM 2481 O O . VAL A 1 309 ? -21.004 8.527 -16.765 1.00 84.38 309 VAL A O 1
ATOM 2484 N N . GLY A 1 310 ? -22.216 10.250 -17.594 1.00 78.75 310 GLY A N 1
ATOM 2485 C CA . GLY A 1 310 ? -21.663 11.308 -16.740 1.00 78.75 310 GLY A CA 1
ATOM 2486 C C . GLY A 1 310 ? -20.150 11.465 -16.890 1.00 78.75 310 GLY A C 1
ATOM 2487 O O . GLY A 1 310 ? -19.583 11.081 -17.911 1.00 78.75 310 GLY A O 1
ATOM 2488 N N . ASP A 1 311 ? -19.501 11.966 -15.839 1.00 74.06 311 ASP A N 1
ATOM 2489 C CA . ASP A 1 311 ? -18.038 12.140 -15.784 1.00 74.06 311 ASP A CA 1
ATOM 2490 C C . ASP A 1 311 ? -17.327 10.905 -15.194 1.00 74.06 311 ASP A C 1
ATOM 2492 O O . ASP A 1 311 ? -16.144 10.931 -14.853 1.00 74.06 311 ASP A O 1
ATOM 2496 N N . GLY A 1 312 ? -18.068 9.807 -15.008 1.00 63.25 312 GLY A N 1
ATOM 2497 C CA . GLY A 1 312 ? -17.558 8.586 -14.399 1.00 63.25 312 GLY A CA 1
ATOM 2498 C C . GLY A 1 312 ? -16.597 7.835 -15.321 1.00 63.25 312 GLY A C 1
ATOM 2499 O O . GLY A 1 312 ? -16.788 7.778 -16.534 1.00 63.25 312 GLY A O 1
ATOM 2500 N N . GLY A 1 313 ? -15.591 7.181 -14.734 1.00 71.00 313 GLY A N 1
ATOM 2501 C CA . GLY A 1 313 ? -14.736 6.251 -15.471 1.00 71.00 313 GLY A CA 1
ATOM 2502 C C . GLY A 1 313 ? -15.540 5.098 -16.083 1.00 71.00 313 GLY A C 1
ATOM 2503 O O . GLY A 1 313 ? -16.574 4.686 -15.548 1.00 71.00 313 GLY A O 1
ATOM 2504 N N . VAL A 1 314 ? -15.054 4.574 -17.207 1.00 78.69 314 VAL A N 1
ATOM 2505 C CA . VAL A 1 314 ? -15.570 3.346 -17.829 1.00 78.69 314 VAL A CA 1
ATOM 2506 C C . VAL A 1 314 ? -15.177 2.147 -16.943 1.00 78.69 314 VAL A C 1
ATOM 2508 O O . VAL A 1 314 ? -14.169 2.189 -16.254 1.00 78.69 314 VAL A O 1
ATOM 2511 N N . TRP A 1 315 ? -15.951 1.071 -16.946 1.00 77.12 315 TRP A N 1
ATOM 2512 C CA . TRP A 1 315 ? -15.764 -0.152 -16.168 1.00 77.12 315 TRP A CA 1
ATOM 2513 C C . TRP A 1 315 ? -16.064 -1.366 -17.049 1.00 77.12 315 TRP A C 1
ATOM 2515 O O . TRP A 1 315 ? -16.993 -1.334 -17.853 1.00 77.12 315 TRP A O 1
ATOM 2525 N N . LYS A 1 316 ? -15.325 -2.462 -16.890 1.00 81.00 316 LYS A N 1
ATOM 2526 C CA . LYS A 1 316 ? -15.595 -3.753 -17.534 1.00 81.00 316 LYS A CA 1
ATOM 2527 C C . LYS A 1 316 ? -15.530 -4.861 -16.489 1.00 81.00 316 LYS A C 1
ATOM 2529 O O . LYS A 1 316 ? -14.751 -4.797 -15.537 1.00 81.00 316 LYS A O 1
ATOM 2534 N N . TRP A 1 317 ? -16.425 -5.832 -16.608 1.00 70.38 317 TRP A N 1
ATOM 2535 C CA . TRP A 1 317 ? -16.459 -6.949 -15.676 1.00 70.38 317 TRP A CA 1
ATOM 2536 C C . TRP A 1 317 ? -15.277 -7.890 -15.937 1.00 70.38 317 TRP A C 1
ATOM 2538 O O . TRP A 1 317 ? -15.059 -8.297 -17.077 1.00 70.38 317 TRP A O 1
ATOM 2548 N N . ASP A 1 318 ? -14.561 -8.272 -14.877 1.00 62.94 318 ASP A N 1
ATOM 2549 C CA . ASP A 1 318 ? -13.528 -9.311 -14.912 1.00 62.94 318 ASP A CA 1
ATOM 2550 C C . ASP A 1 318 ? -13.887 -10.421 -13.912 1.00 62.94 318 ASP A C 1
ATOM 2552 O O . ASP A 1 318 ? -13.984 -10.195 -12.702 1.00 62.94 318 ASP A O 1
ATOM 2556 N N . ALA A 1 319 ? -14.083 -11.637 -14.426 1.00 51.06 319 ALA A N 1
ATOM 2557 C CA . ALA A 1 319 ? -14.444 -12.812 -13.639 1.00 51.06 319 ALA A CA 1
ATOM 2558 C C . ALA A 1 319 ? -13.368 -13.228 -12.614 1.00 51.06 319 ALA A C 1
ATOM 2560 O O . ALA A 1 319 ? -13.691 -13.962 -11.684 1.00 51.06 319 ALA A O 1
ATOM 2561 N N . ARG A 1 320 ? -12.119 -12.760 -12.750 1.00 44.88 320 ARG A N 1
ATOM 2562 C CA . ARG A 1 320 ? -11.007 -13.082 -11.835 1.00 44.88 320 ARG A CA 1
ATOM 2563 C C . ARG A 1 320 ? -10.857 -12.111 -10.664 1.00 44.88 320 ARG A C 1
ATOM 2565 O O . ARG A 1 320 ? -10.162 -12.444 -9.713 1.00 44.88 320 ARG A O 1
ATOM 2572 N N . LYS A 1 321 ? -11.489 -10.934 -10.736 1.00 44.75 321 LYS A N 1
ATOM 2573 C CA . LYS A 1 321 ? -11.351 -9.840 -9.755 1.00 44.75 321 LYS A CA 1
ATOM 2574 C C . LYS A 1 321 ? -12.553 -9.629 -8.845 1.00 44.75 321 LYS A C 1
ATOM 2576 O O . LYS A 1 321 ? -12.402 -8.953 -7.842 1.00 44.75 321 LYS A O 1
ATOM 2581 N N . ALA A 1 322 ? -13.725 -10.149 -9.234 1.00 36.12 322 ALA A N 1
ATOM 2582 C CA . ALA A 1 322 ? -15.002 -10.064 -8.514 1.00 36.12 322 ALA A CA 1
ATOM 2583 C C . ALA A 1 322 ? -15.144 -8.799 -7.622 1.00 36.12 322 ALA A C 1
ATOM 2585 O O . ALA A 1 322 ? -15.023 -8.955 -6.410 1.00 36.12 322 ALA A O 1
ATOM 2586 N N . PRO A 1 323 ? -15.397 -7.560 -8.122 1.00 47.66 323 PRO A N 1
ATOM 2587 C CA . PRO A 1 323 ? -16.222 -7.133 -9.268 1.00 47.66 323 PRO A CA 1
ATOM 2588 C C . PRO A 1 323 ? -15.502 -6.099 -10.192 1.00 47.66 323 PRO A C 1
ATOM 2590 O O . PRO A 1 323 ? -14.280 -6.040 -10.195 1.00 47.66 323 PRO A O 1
ATOM 2593 N N . PHE A 1 324 ? -16.237 -5.341 -11.035 1.00 38.28 324 PHE A N 1
ATOM 2594 C CA . PHE A 1 324 ? -15.724 -4.478 -12.129 1.00 38.28 324 PHE A CA 1
ATOM 2595 C C . PHE A 1 324 ? -14.400 -3.757 -11.877 1.00 38.28 324 PHE A C 1
ATOM 2597 O O . PHE A 1 324 ? -14.226 -3.095 -10.858 1.00 38.28 324 PHE A O 1
ATOM 2604 N N . ALA A 1 325 ? -13.565 -3.736 -12.912 1.00 35.12 325 ALA A N 1
ATOM 2605 C CA . ALA A 1 325 ? -12.376 -2.904 -13.006 1.00 35.12 325 ALA A CA 1
ATOM 2606 C C . ALA A 1 325 ? -12.556 -1.802 -14.065 1.00 35.12 325 ALA A C 1
ATOM 2608 O O . ALA A 1 325 ? -13.272 -2.001 -15.047 1.00 35.12 325 ALA A O 1
ATOM 2609 N N . SER A 1 326 ? -11.912 -0.644 -13.892 1.00 32.28 326 SER A N 1
ATOM 2610 C CA . SER A 1 326 ? -11.776 0.369 -14.953 1.00 32.28 326 SER A CA 1
ATOM 2611 C C . SER A 1 326 ? -11.007 -0.211 -16.161 1.00 32.28 326 SER A C 1
ATOM 2613 O O . SER A 1 326 ? -10.303 -1.212 -16.009 1.00 32.28 326 SER A O 1
ATOM 2615 N N . PRO A 1 327 ? -11.121 0.326 -17.395 1.00 29.28 327 PRO A N 1
ATOM 2616 C CA . PRO A 1 327 ? -10.702 -0.363 -18.621 1.00 29.28 327 PRO A CA 1
ATOM 2617 C C . PRO A 1 327 ? -9.184 -0.414 -18.785 1.00 29.28 327 PRO A C 1
ATOM 2619 O O . PRO A 1 327 ? -8.700 -1.040 -19.720 1.00 29.28 327 PRO A O 1
ATOM 2622 N N . GLU A 1 328 ? -8.431 0.178 -17.861 1.00 31.98 328 GLU A N 1
ATOM 2623 C CA . GLU A 1 328 ? -6.971 0.093 -17.796 1.00 31.98 328 GLU A CA 1
ATOM 2624 C C . GLU A 1 328 ? -6.476 -1.321 -17.426 1.00 31.98 328 GLU A C 1
ATOM 2626 O O . GLU A 1 328 ? -5.280 -1.582 -17.430 1.00 31.98 328 GLU A O 1
ATOM 2631 N N . ILE A 1 329 ? -7.397 -2.252 -17.154 1.00 29.16 329 ILE A N 1
ATOM 2632 C CA . ILE A 1 329 ? -7.125 -3.606 -16.659 1.00 29.16 329 ILE A CA 1
ATOM 2633 C C . ILE A 1 329 ? -7.407 -4.727 -17.688 1.00 29.16 329 ILE A C 1
ATOM 2635 O O . ILE A 1 329 ? -6.969 -5.859 -17.508 1.00 29.16 329 ILE A O 1
ATOM 2639 N N . CYS A 1 330 ? -8.142 -4.476 -18.775 1.00 23.89 330 CYS A N 1
ATOM 2640 C CA . CYS A 1 330 ? -8.747 -5.564 -19.565 1.00 23.89 330 CYS A CA 1
ATOM 2641 C C . CYS A 1 330 ? -7.933 -6.090 -20.761 1.00 23.89 330 CYS A C 1
ATOM 2643 O O . CYS A 1 330 ? -8.518 -6.632 -21.700 1.00 23.89 330 CYS A O 1
ATOM 2645 N N . ILE A 1 331 ? -6.603 -6.006 -20.726 1.00 24.78 331 ILE A N 1
ATOM 2646 C CA . ILE A 1 331 ? -5.748 -6.711 -21.690 1.00 24.78 331 ILE A CA 1
ATOM 2647 C C . ILE A 1 331 ? -4.790 -7.612 -20.921 1.00 24.78 331 ILE A C 1
ATOM 2649 O O . ILE A 1 331 ? -3.798 -7.157 -20.366 1.00 24.78 331 ILE A O 1
ATOM 2653 N N . GLY A 1 332 ? -5.094 -8.907 -20.926 1.00 25.89 332 GLY A N 1
ATOM 2654 C CA . GLY A 1 332 ? -4.163 -9.938 -20.489 1.00 25.89 332 GLY A CA 1
ATOM 2655 C C . GLY A 1 332 ? -4.810 -10.942 -19.562 1.00 25.89 332 GLY A C 1
ATOM 2656 O O . GLY A 1 332 ? -4.709 -10.801 -18.358 1.00 25.89 332 GLY A O 1
ATOM 2657 N N . LEU A 1 333 ? -5.463 -11.958 -20.128 1.00 22.45 333 LEU A N 1
ATOM 2658 C CA . LEU A 1 333 ? -5.440 -13.326 -19.600 1.00 22.45 333 LEU A CA 1
ATOM 2659 C C . LEU A 1 333 ? -6.430 -14.177 -20.406 1.00 22.45 333 LEU A C 1
ATOM 2661 O O . LEU A 1 333 ? -7.641 -14.099 -20.189 1.00 22.45 333 LEU A O 1
ATOM 2665 N N . LEU A 1 334 ? -5.882 -15.073 -21.217 1.00 20.38 334 LEU A N 1
ATOM 2666 C CA . LEU A 1 334 ? -6.262 -16.481 -21.205 1.00 20.38 334 LEU A CA 1
ATOM 2667 C C . LEU A 1 334 ? -4.976 -17.308 -21.375 1.00 20.38 334 LEU A C 1
ATOM 2669 O O . LEU A 1 334 ? -4.197 -17.040 -22.280 1.00 20.38 334 LEU A O 1
ATOM 2673 N N . ALA A 1 335 ? -4.824 -18.307 -20.496 1.00 21.25 335 ALA A N 1
ATOM 2674 C CA . ALA A 1 335 ? -3.960 -19.498 -20.569 1.00 21.25 335 ALA A CA 1
ATOM 2675 C C . ALA A 1 335 ? -2.762 -19.618 -19.591 1.00 21.25 335 ALA A C 1
ATOM 2677 O O . ALA A 1 335 ? -1.611 -19.339 -19.917 1.00 21.25 335 ALA A O 1
ATOM 2678 N N . ARG A 1 336 ? -3.090 -20.257 -18.451 1.00 22.64 336 ARG A N 1
ATOM 2679 C CA . ARG A 1 336 ? -2.356 -21.331 -17.744 1.00 22.64 336 ARG A CA 1
ATOM 2680 C C . ARG A 1 336 ? -0.989 -21.014 -17.128 1.00 22.64 336 ARG A C 1
ATOM 2682 O O . ARG A 1 336 ? -0.010 -20.864 -17.855 1.00 22.64 336 ARG A O 1
ATOM 2689 N N . LEU A 1 337 ? -0.910 -21.184 -15.805 1.00 21.33 337 LEU A N 1
ATOM 2690 C CA . LEU A 1 337 ? -0.123 -22.264 -15.193 1.00 21.33 337 LEU A CA 1
ATOM 2691 C C . LEU A 1 337 ? -0.783 -22.712 -13.878 1.00 21.33 337 LEU A C 1
ATOM 2693 O O . LEU A 1 337 ? -1.167 -21.886 -13.053 1.00 21.33 337 LEU A O 1
ATOM 2697 N N . ASP A 1 338 ? -0.947 -24.027 -13.766 1.00 20.98 338 ASP A N 1
ATOM 2698 C CA . ASP A 1 338 ? -1.401 -24.748 -12.585 1.00 20.98 338 ASP A CA 1
ATOM 2699 C C . ASP A 1 338 ? -0.485 -24.503 -11.382 1.00 20.98 338 ASP A C 1
ATOM 2701 O O . ASP A 1 338 ? 0.727 -24.321 -11.499 1.00 20.98 338 ASP A O 1
ATOM 2705 N N . TYR A 1 339 ? -1.117 -24.513 -10.217 1.00 22.55 339 TYR A N 1
ATOM 2706 C CA . TYR A 1 339 ? -0.512 -24.414 -8.903 1.00 22.55 339 TYR A CA 1
ATOM 2707 C C . TYR A 1 339 ? -0.154 -25.828 -8.431 1.00 22.55 339 TYR A C 1
ATOM 2709 O O . TYR A 1 339 ? -1.044 -26.569 -8.015 1.00 22.55 339 TYR A O 1
ATOM 2717 N N . ASP A 1 340 ? 1.127 -26.205 -8.492 1.00 21.56 340 ASP A N 1
ATOM 2718 C CA . ASP A 1 340 ? 1.628 -27.369 -7.756 1.00 21.56 340 ASP A CA 1
ATOM 2719 C C . ASP A 1 340 ? 2.263 -26.906 -6.441 1.00 21.56 340 ASP A C 1
ATOM 2721 O O . ASP A 1 340 ? 3.132 -26.032 -6.388 1.00 21.56 340 ASP A O 1
ATOM 2725 N N . ARG A 1 341 ? 1.745 -27.463 -5.351 1.00 26.06 341 ARG A N 1
ATOM 2726 C CA . ARG A 1 341 ? 1.989 -27.067 -3.968 1.00 26.06 341 ARG A CA 1
ATOM 2727 C C . ARG A 1 341 ? 2.985 -28.044 -3.352 1.00 26.06 341 ARG A C 1
ATOM 2729 O O . ARG A 1 341 ? 2.695 -28.667 -2.340 1.00 26.06 341 ARG A O 1
ATOM 2736 N N . SER A 1 342 ? 4.152 -28.206 -3.969 1.00 26.05 342 SER A N 1
ATOM 2737 C CA . SER A 1 342 ? 5.294 -28.892 -3.363 1.00 26.05 342 SER A CA 1
ATOM 2738 C C . SER A 1 342 ? 6.586 -28.541 -4.112 1.00 26.05 342 SER A C 1
ATOM 2740 O O . SER A 1 342 ? 6.581 -28.471 -5.330 1.00 26.05 342 SER A O 1
ATOM 2742 N N . GLN A 1 343 ? 7.679 -28.354 -3.363 1.00 23.31 343 GLN A N 1
ATOM 2743 C CA . GLN A 1 343 ? 9.084 -28.141 -3.778 1.00 23.31 343 GLN A CA 1
ATOM 2744 C C . GLN A 1 343 ? 9.661 -26.716 -3.609 1.00 23.31 343 GLN A C 1
ATOM 2746 O O . GLN A 1 343 ? 9.289 -25.748 -4.261 1.00 23.31 343 GLN A O 1
ATOM 2751 N N . ASN A 1 344 ? 10.639 -26.627 -2.696 1.00 26.42 344 ASN A N 1
ATOM 2752 C CA . ASN A 1 344 ? 11.462 -25.459 -2.364 1.00 26.42 344 ASN A CA 1
ATOM 2753 C C . ASN A 1 344 ? 12.714 -25.385 -3.270 1.00 26.42 344 ASN A C 1
ATOM 2755 O O . ASN A 1 344 ? 13.808 -25.700 -2.804 1.00 26.42 344 ASN A O 1
ATOM 2759 N N . LEU A 1 345 ? 12.595 -24.958 -4.534 1.00 23.19 345 LEU A N 1
ATOM 2760 C CA . LEU A 1 345 ? 13.742 -24.645 -5.415 1.00 23.19 345 LEU A CA 1
ATOM 2761 C C . LEU A 1 345 ? 13.424 -23.462 -6.365 1.00 23.19 345 LEU A C 1
ATOM 2763 O O . LEU A 1 345 ? 12.260 -23.259 -6.708 1.00 23.19 345 LEU A O 1
ATOM 2767 N N . PRO A 1 346 ? 14.421 -22.654 -6.793 1.00 25.55 346 PRO A N 1
ATOM 2768 C CA . PRO A 1 346 ? 14.197 -21.543 -7.720 1.00 25.55 346 PRO A CA 1
ATOM 2769 C C . PRO A 1 346 ? 13.903 -22.055 -9.139 1.00 25.55 346 PRO A C 1
ATOM 2771 O O . PRO A 1 346 ? 14.718 -22.766 -9.725 1.00 25.55 346 PRO A O 1
ATOM 2774 N N . HIS A 1 347 ? 12.758 -21.665 -9.703 1.00 27.97 347 HIS A N 1
ATOM 2775 C CA . HIS A 1 347 ? 12.356 -21.993 -11.073 1.00 27.97 347 HIS A CA 1
ATOM 2776 C C . HIS A 1 347 ? 12.742 -20.880 -12.059 1.00 27.97 347 HIS A C 1
ATOM 2778 O O . HIS A 1 347 ? 12.446 -19.710 -11.824 1.00 27.97 347 HIS A O 1
ATOM 2784 N N . VAL A 1 348 ? 13.342 -21.260 -13.191 1.00 29.61 348 VAL A N 1
ATOM 2785 C CA . VAL A 1 348 ? 13.402 -20.447 -14.416 1.00 29.61 348 VAL A CA 1
ATOM 2786 C C . VAL A 1 348 ? 12.223 -20.889 -15.281 1.00 29.61 348 VAL A C 1
ATOM 2788 O O . VAL A 1 348 ? 12.186 -22.033 -15.728 1.00 29.61 348 VAL A O 1
ATOM 2791 N N . LEU A 1 349 ? 11.227 -20.023 -15.472 1.00 27.30 349 LEU A N 1
ATOM 2792 C CA . LEU A 1 349 ? 10.098 -20.286 -16.369 1.00 27.30 349 LEU A CA 1
ATOM 2793 C C . LEU A 1 349 ? 10.293 -19.489 -17.658 1.00 27.30 349 LEU A C 1
ATOM 2795 O O . LEU A 1 349 ? 10.223 -18.263 -17.654 1.00 27.30 349 LEU A O 1
ATOM 2799 N N . LEU A 1 350 ? 10.523 -20.204 -18.757 1.00 28.94 350 LEU A N 1
ATOM 2800 C CA . LEU A 1 350 ? 10.589 -19.650 -20.105 1.00 28.94 350 LEU A CA 1
ATOM 2801 C C . LEU A 1 350 ? 9.200 -19.730 -20.740 1.00 28.94 350 LEU A C 1
ATOM 2803 O O . LEU A 1 350 ? 8.748 -20.801 -21.144 1.00 28.94 350 LEU A O 1
ATOM 2807 N N . LYS A 1 351 ? 8.522 -18.589 -20.844 1.00 29.31 351 LYS A N 1
ATOM 2808 C CA . LYS A 1 351 ? 7.441 -18.379 -21.814 1.00 29.31 351 LYS A CA 1
ATOM 2809 C C . LYS A 1 351 ? 7.719 -17.061 -22.534 1.00 29.31 351 LYS A C 1
ATOM 2811 O O . LYS A 1 351 ? 7.949 -16.041 -21.891 1.00 29.31 351 LYS A O 1
ATOM 2816 N N . ASP A 1 352 ? 7.750 -17.110 -23.863 1.00 29.78 352 ASP A N 1
ATOM 2817 C CA . ASP A 1 352 ? 7.772 -15.944 -24.759 1.00 29.78 352 ASP A CA 1
ATOM 2818 C C . ASP A 1 352 ? 8.965 -14.974 -24.603 1.00 29.78 352 ASP A C 1
ATOM 2820 O O . ASP A 1 352 ? 8.783 -13.771 -24.437 1.00 29.78 352 ASP A O 1
ATOM 2824 N N . ARG A 1 353 ? 10.214 -15.476 -24.670 1.00 31.72 353 ARG A N 1
ATOM 2825 C CA . ARG A 1 353 ? 11.464 -14.663 -24.654 1.00 31.72 353 ARG A CA 1
ATOM 2826 C C . ARG A 1 353 ? 11.603 -13.696 -23.457 1.00 31.72 353 ARG A 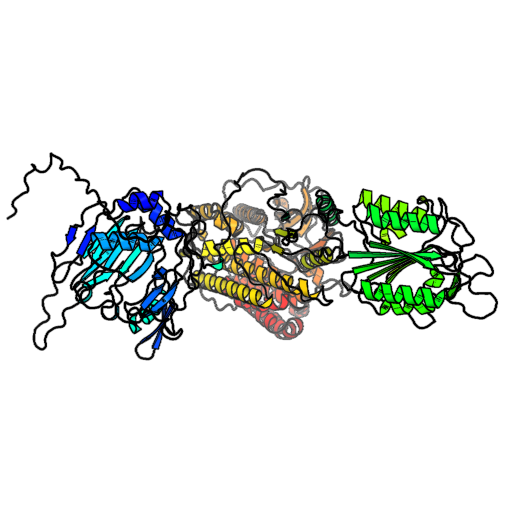C 1
ATOM 2828 O O . ARG A 1 353 ? 12.395 -12.753 -23.500 1.00 31.72 353 ARG A O 1
ATOM 2835 N N . LYS A 1 354 ? 10.864 -13.944 -22.374 1.00 33.25 354 LYS A N 1
ATOM 2836 C CA . LYS A 1 354 ? 10.914 -13.215 -21.105 1.00 33.25 354 LYS A CA 1
ATOM 2837 C C . LYS A 1 354 ? 11.618 -14.090 -20.070 1.00 33.25 354 LYS A C 1
ATOM 2839 O O . LYS A 1 354 ? 11.145 -15.183 -19.776 1.00 33.25 354 LYS A O 1
ATOM 2844 N N . ILE A 1 355 ? 12.730 -13.615 -19.511 1.00 35.44 355 ILE A N 1
ATOM 2845 C CA . ILE A 1 355 ? 13.378 -14.270 -18.367 1.00 35.44 355 ILE A CA 1
ATOM 2846 C C . ILE A 1 355 ? 13.025 -13.480 -17.107 1.00 35.44 355 ILE A C 1
ATOM 2848 O O . ILE A 1 355 ? 13.394 -12.312 -16.964 1.00 35.44 355 ILE A O 1
ATOM 2852 N N . GLU A 1 356 ? 12.292 -14.122 -16.200 1.00 36.59 356 GLU A N 1
ATOM 2853 C CA . GLU A 1 356 ? 12.007 -13.611 -14.860 1.00 36.59 356 GLU A CA 1
ATOM 2854 C C . GLU A 1 356 ? 12.968 -14.248 -13.851 1.00 36.59 356 GLU A C 1
ATOM 2856 O O . GLU A 1 356 ? 12.954 -15.459 -13.642 1.00 36.59 356 GLU A O 1
ATOM 2861 N N . TYR A 1 357 ? 13.798 -13.422 -13.208 1.00 37.69 357 TYR A N 1
ATOM 2862 C CA . TYR A 1 357 ? 14.670 -13.848 -12.112 1.00 37.69 357 TYR A CA 1
ATOM 2863 C C . TYR A 1 357 ? 14.072 -13.425 -10.774 1.00 37.69 357 TYR A C 1
ATOM 2865 O O . TYR A 1 357 ? 13.984 -12.228 -10.506 1.00 37.69 357 TYR A O 1
ATOM 2873 N N . SER A 1 358 ? 13.685 -14.398 -9.942 1.00 34.00 358 SER A N 1
ATOM 2874 C CA . SER A 1 358 ? 13.148 -14.175 -8.593 1.00 34.00 358 SER A CA 1
ATOM 2875 C C . SER A 1 358 ? 14.225 -14.415 -7.532 1.00 34.00 358 SER A C 1
ATOM 2877 O O . SER A 1 358 ? 14.718 -15.534 -7.384 1.00 34.00 358 SER A O 1
ATOM 2879 N N . ILE A 1 359 ? 14.597 -13.368 -6.790 1.00 37.03 359 ILE A N 1
ATOM 2880 C CA . ILE A 1 359 ? 15.516 -13.463 -5.647 1.00 37.03 359 ILE A CA 1
ATOM 2881 C C . ILE A 1 359 ? 14.690 -13.388 -4.359 1.00 37.03 359 ILE A C 1
ATOM 2883 O O . ILE A 1 359 ? 14.130 -12.342 -4.042 1.00 37.03 359 ILE A O 1
ATOM 2887 N N . SER A 1 360 ? 14.630 -14.490 -3.606 1.00 31.28 360 SER A N 1
ATOM 2888 C CA . SER A 1 360 ? 14.085 -14.528 -2.242 1.00 31.28 360 SER A CA 1
ATOM 2889 C C . SER A 1 360 ? 15.236 -14.378 -1.247 1.00 31.28 360 SER A C 1
ATOM 2891 O O . SER A 1 360 ? 16.039 -15.295 -1.078 1.00 31.28 360 SER A O 1
ATOM 2893 N N . VAL A 1 361 ? 15.307 -13.236 -0.562 1.00 32.25 361 VAL A N 1
ATOM 2894 C CA . VAL A 1 361 ? 16.431 -12.827 0.314 1.00 32.25 361 VAL A CA 1
ATOM 2895 C C . VAL A 1 361 ? 16.450 -13.565 1.669 1.00 32.25 361 VAL A C 1
ATOM 2897 O O . VAL A 1 361 ? 17.212 -13.233 2.565 1.00 32.25 361 VAL A O 1
ATOM 2900 N N . ALA A 1 362 ? 15.717 -14.675 1.806 1.00 29.23 362 ALA A N 1
ATOM 2901 C CA . ALA A 1 362 ? 15.721 -15.533 3.001 1.00 29.23 362 ALA A CA 1
ATOM 2902 C C . ALA A 1 362 ? 17.086 -16.191 3.342 1.00 29.23 362 ALA A C 1
ATOM 2904 O O . ALA A 1 362 ? 17.157 -16.999 4.261 1.00 29.23 362 ALA A O 1
ATOM 2905 N N . TRP A 1 363 ? 18.157 -15.872 2.612 1.00 28.08 363 TRP A N 1
ATOM 2906 C CA . TRP A 1 363 ? 19.499 -16.444 2.763 1.00 28.08 363 TRP A CA 1
ATOM 2907 C C . TRP A 1 363 ? 20.621 -15.390 2.779 1.00 28.08 363 TRP A C 1
ATOM 2909 O O . TRP A 1 363 ? 21.797 -15.749 2.773 1.00 28.08 363 TRP A O 1
ATOM 2919 N N . ALA A 1 364 ? 20.299 -14.090 2.824 1.00 29.45 364 ALA A N 1
ATOM 2920 C CA . ALA A 1 364 ? 21.296 -13.021 2.666 1.00 29.45 364 ALA A CA 1
ATOM 2921 C C . ALA A 1 364 ? 22.231 -12.800 3.865 1.00 29.45 364 ALA A C 1
ATOM 2923 O O . ALA A 1 364 ? 23.209 -12.073 3.743 1.00 29.45 364 ALA A O 1
ATOM 2924 N N . ARG A 1 365 ? 22.004 -13.479 4.995 1.00 30.12 365 ARG A N 1
ATOM 2925 C CA . ARG A 1 365 ? 23.002 -13.564 6.075 1.00 30.12 365 ARG A CA 1
ATOM 2926 C C . ARG A 1 365 ? 23.949 -14.763 5.971 1.00 30.12 365 ARG A C 1
ATOM 2928 O O . ARG A 1 365 ? 24.833 -14.878 6.808 1.00 30.12 365 ARG A O 1
ATOM 2935 N N . LEU A 1 366 ? 23.800 -15.638 4.969 1.00 26.86 366 LEU A N 1
ATOM 2936 C CA . LEU A 1 366 ? 24.594 -16.871 4.866 1.00 26.86 366 LEU A CA 1
ATOM 2937 C C . LEU A 1 366 ? 25.360 -17.069 3.553 1.00 26.86 366 LEU A C 1
ATOM 2939 O O . LEU A 1 366 ? 26.012 -18.097 3.414 1.00 26.86 366 LEU A O 1
ATOM 2943 N N . MET A 1 367 ? 25.366 -16.116 2.616 1.00 29.48 367 MET A N 1
ATOM 2944 C CA . MET A 1 367 ? 26.297 -16.166 1.482 1.00 29.48 367 MET A CA 1
ATOM 2945 C C . MET A 1 367 ? 26.750 -14.778 1.050 1.00 29.48 367 MET A C 1
ATOM 2947 O O . MET A 1 367 ? 25.949 -13.950 0.623 1.00 29.48 367 MET A O 1
ATOM 2951 N N . GLU A 1 368 ? 28.061 -14.570 1.126 1.00 38.88 368 GLU A N 1
ATOM 2952 C CA . GLU A 1 368 ? 28.762 -13.417 0.581 1.00 38.88 368 GLU A CA 1
ATOM 2953 C C . GLU A 1 368 ? 28.417 -13.221 -0.906 1.00 38.88 368 GLU A C 1
ATOM 2955 O O . GLU A 1 368 ? 28.310 -14.166 -1.701 1.00 38.88 368 GLU A O 1
ATOM 2960 N N . THR A 1 369 ? 28.237 -11.955 -1.267 1.00 40.88 369 THR A N 1
ATOM 2961 C CA . THR A 1 369 ? 27.808 -11.401 -2.561 1.00 40.88 369 THR A CA 1
ATOM 2962 C C . THR A 1 369 ? 28.490 -12.016 -3.795 1.00 40.88 369 THR A C 1
ATOM 2964 O O . THR A 1 369 ? 27.889 -12.080 -4.871 1.00 40.88 369 THR A O 1
ATOM 2967 N N . GLU A 1 370 ? 29.698 -12.562 -3.654 1.00 37.78 370 GLU A N 1
ATOM 2968 C CA . GLU A 1 370 ? 30.489 -13.155 -4.737 1.00 37.78 370 GLU A CA 1
ATOM 2969 C C . GLU A 1 370 ? 29.902 -14.468 -5.304 1.00 37.78 370 GLU A C 1
ATOM 2971 O O . GLU A 1 370 ? 30.095 -14.788 -6.481 1.00 37.78 370 GLU A O 1
ATOM 2976 N N . ALA A 1 371 ? 29.172 -15.253 -4.503 1.00 39.03 371 ALA A N 1
ATOM 2977 C CA . ALA A 1 371 ? 28.570 -16.517 -4.952 1.00 39.03 371 ALA A CA 1
ATOM 2978 C C . ALA A 1 371 ? 27.261 -16.296 -5.733 1.00 39.03 371 ALA A C 1
ATOM 2980 O O . ALA A 1 371 ? 27.033 -16.933 -6.767 1.00 39.03 371 ALA A O 1
ATOM 2981 N N . LEU A 1 372 ? 26.437 -15.340 -5.285 1.00 42.19 372 LEU A N 1
ATOM 2982 C CA . LEU A 1 372 ? 25.257 -14.866 -6.016 1.00 42.19 372 LEU A CA 1
ATOM 2983 C C . LEU A 1 372 ? 25.676 -14.257 -7.362 1.00 42.19 372 LEU A C 1
ATOM 2985 O O . LEU A 1 372 ? 25.121 -14.610 -8.403 1.00 42.19 372 LEU A O 1
ATOM 2989 N N . ARG A 1 373 ? 26.729 -13.427 -7.348 1.00 41.75 373 ARG A N 1
ATOM 2990 C CA . ARG A 1 373 ? 27.349 -12.836 -8.542 1.00 41.75 373 ARG A CA 1
ATOM 2991 C C . ARG A 1 373 ? 27.808 -13.903 -9.540 1.00 41.75 373 ARG A C 1
ATOM 2993 O O . ARG A 1 373 ? 27.526 -13.784 -10.731 1.00 41.75 373 ARG A O 1
ATOM 3000 N N . ARG A 1 374 ? 28.476 -14.968 -9.078 1.00 44.28 374 ARG A N 1
ATOM 3001 C CA . ARG A 1 374 ? 28.924 -16.083 -9.934 1.00 44.28 374 ARG A CA 1
ATOM 3002 C C . ARG A 1 374 ? 27.762 -16.872 -10.546 1.00 44.28 374 ARG A C 1
ATOM 3004 O O . ARG A 1 374 ? 27.809 -17.141 -11.744 1.00 44.28 374 ARG A O 1
ATOM 3011 N N . ARG A 1 375 ? 26.710 -17.183 -9.776 1.00 43.00 375 ARG A N 1
ATOM 3012 C CA . ARG A 1 375 ? 25.543 -17.949 -10.267 1.00 43.00 375 ARG A CA 1
ATOM 3013 C C . ARG A 1 375 ? 24.665 -17.165 -11.246 1.00 43.00 375 ARG A C 1
ATOM 3015 O O . ARG A 1 375 ? 24.167 -17.749 -12.207 1.00 43.00 375 ARG A O 1
ATOM 3022 N N . LEU A 1 376 ? 24.508 -15.852 -11.056 1.00 45.66 376 LEU A N 1
ATOM 3023 C CA . LEU A 1 376 ? 23.804 -15.007 -12.031 1.00 45.66 376 LEU A CA 1
ATOM 3024 C C . LEU A 1 376 ? 24.578 -14.923 -13.354 1.00 45.66 376 LEU A C 1
ATOM 3026 O O . LEU A 1 376 ? 23.998 -15.052 -14.427 1.00 45.66 376 LEU A O 1
ATOM 3030 N N . ASN A 1 377 ? 25.904 -14.780 -13.277 1.00 43.75 377 ASN A N 1
ATOM 3031 C CA . ASN A 1 377 ? 26.765 -14.744 -14.457 1.00 43.75 377 ASN A CA 1
ATOM 3032 C C . ASN A 1 377 ? 26.808 -16.081 -15.207 1.00 43.75 377 ASN A C 1
ATOM 3034 O O . ASN A 1 377 ? 26.906 -16.072 -16.429 1.00 43.75 377 ASN A O 1
ATOM 3038 N N . SER A 1 378 ? 26.740 -17.222 -14.511 1.00 42.09 378 SER A N 1
ATOM 3039 C CA . SER A 1 378 ? 26.645 -18.526 -15.175 1.00 42.09 378 SER A CA 1
ATOM 3040 C C . SER A 1 378 ? 25.297 -18.716 -15.859 1.00 42.09 378 SER A C 1
ATOM 3042 O O . SER A 1 378 ? 25.256 -19.251 -16.954 1.00 42.09 378 SER A O 1
ATOM 3044 N N . ALA A 1 379 ? 24.202 -18.243 -15.263 1.00 39.16 379 ALA A N 1
ATOM 3045 C CA . ALA A 1 379 ? 22.885 -18.371 -15.872 1.00 39.16 379 ALA A CA 1
ATOM 3046 C C . ALA A 1 379 ? 22.696 -17.498 -17.122 1.00 39.16 379 ALA A C 1
ATOM 3048 O O . ALA A 1 379 ? 22.104 -17.949 -18.095 1.00 39.16 379 ALA A O 1
ATOM 3049 N N . LEU A 1 380 ? 23.266 -16.289 -17.131 1.00 42.75 380 LEU A N 1
ATOM 3050 C CA . LEU A 1 380 ? 23.281 -15.412 -18.309 1.00 42.75 380 LEU A CA 1
ATOM 3051 C C . LEU A 1 380 ? 24.128 -15.962 -19.472 1.00 42.75 380 LEU A C 1
ATOM 3053 O O . LEU A 1 380 ? 24.015 -15.458 -20.582 1.00 42.75 380 LEU A O 1
ATOM 3057 N N . LYS A 1 381 ? 24.969 -16.977 -19.229 1.00 40.09 381 LYS A N 1
ATOM 3058 C CA . LYS A 1 381 ? 25.767 -17.663 -20.258 1.00 40.09 381 LYS A CA 1
ATOM 3059 C C . LYS A 1 381 ? 25.078 -18.894 -20.866 1.00 40.09 381 LYS A C 1
ATOM 3061 O O . LYS A 1 381 ? 25.567 -19.397 -21.867 1.00 40.09 381 LYS A O 1
ATOM 3066 N N . VAL A 1 382 ? 24.009 -19.419 -20.255 1.00 35.53 382 VAL A N 1
ATOM 3067 C CA . VAL A 1 382 ? 23.428 -20.734 -20.616 1.00 35.53 382 VAL A CA 1
ATOM 3068 C C . VAL A 1 382 ? 22.416 -20.655 -21.769 1.00 35.53 382 VAL A C 1
ATOM 3070 O O . VAL A 1 382 ? 22.123 -21.677 -22.381 1.00 35.53 382 VAL A O 1
ATOM 3073 N N . GLU A 1 383 ? 21.937 -19.467 -22.144 1.00 38.22 383 GLU A N 1
ATOM 3074 C CA . GLU A 1 383 ? 21.074 -19.294 -23.318 1.00 38.22 383 GLU A CA 1
ATOM 3075 C C . GLU A 1 383 ? 21.702 -18.321 -24.314 1.00 38.22 383 GLU A C 1
ATOM 3077 O O . GLU A 1 383 ? 22.127 -17.235 -23.926 1.00 38.22 383 GLU A O 1
ATOM 3082 N N . ASN A 1 384 ? 21.731 -18.708 -25.594 1.00 35.00 384 ASN A N 1
ATOM 3083 C CA . ASN A 1 384 ? 22.168 -17.906 -26.743 1.00 35.00 384 ASN A CA 1
ATOM 3084 C C . ASN A 1 384 ? 21.319 -16.631 -26.904 1.00 35.00 384 ASN A C 1
ATOM 3086 O O . ASN A 1 384 ? 20.476 -16.515 -27.796 1.00 35.00 384 ASN A O 1
ATOM 3090 N N . TRP A 1 385 ? 21.524 -15.651 -26.032 1.00 36.41 385 TRP A N 1
ATOM 3091 C CA . TRP A 1 385 ? 21.083 -14.288 -26.253 1.00 36.41 385 TRP A CA 1
ATOM 3092 C C . TRP A 1 385 ? 22.041 -13.685 -27.275 1.00 36.41 385 TRP A C 1
ATOM 3094 O O . TRP A 1 385 ? 23.107 -13.210 -26.897 1.00 36.41 385 TRP A O 1
ATOM 3104 N N . ASN A 1 386 ? 21.660 -13.680 -28.557 1.00 37.25 386 ASN A N 1
ATOM 3105 C CA . ASN A 1 386 ? 22.257 -12.759 -29.526 1.00 37.25 386 ASN A CA 1
ATOM 3106 C C . ASN A 1 386 ? 21.945 -11.335 -29.043 1.00 37.25 386 ASN A C 1
ATOM 3108 O O . ASN A 1 386 ? 20.877 -10.760 -29.291 1.00 37.25 386 ASN A O 1
ATOM 3112 N N . ILE A 1 387 ? 22.864 -10.804 -28.241 1.00 40.75 387 ILE A N 1
ATOM 3113 C CA . ILE A 1 387 ? 22.994 -9.390 -27.932 1.00 40.75 387 ILE A CA 1
ATOM 3114 C C . ILE A 1 387 ? 23.081 -8.694 -29.298 1.00 40.75 387 ILE A C 1
ATOM 3116 O O . ILE A 1 387 ? 23.720 -9.194 -30.215 1.00 40.75 387 ILE A O 1
ATOM 3120 N N . ARG A 1 388 ? 22.323 -7.608 -29.496 1.00 44.41 388 ARG A N 1
ATOM 3121 C CA . ARG A 1 388 ? 22.486 -6.827 -30.729 1.00 44.41 388 ARG A CA 1
ATOM 3122 C C . ARG A 1 388 ? 23.916 -6.297 -30.723 1.00 44.41 388 ARG A C 1
ATOM 3124 O O . ARG A 1 388 ? 24.262 -5.690 -29.708 1.00 44.41 388 ARG A O 1
ATOM 3131 N N . ASN A 1 389 ? 24.611 -6.427 -31.854 1.00 53.34 389 ASN A N 1
ATOM 3132 C CA . ASN A 1 389 ? 25.856 -5.721 -32.138 1.00 53.34 389 ASN A CA 1
ATOM 3133 C C . ASN A 1 389 ? 25.743 -4.279 -31.645 1.00 53.34 389 ASN A C 1
ATOM 3135 O O . ASN A 1 389 ? 24.740 -3.599 -31.898 1.00 53.34 389 ASN A O 1
ATOM 3139 N N . GLU A 1 390 ? 26.746 -3.839 -30.886 1.00 62.25 390 GLU A N 1
ATOM 3140 C CA . GLU A 1 390 ? 26.793 -2.503 -30.283 1.00 62.25 390 GLU A CA 1
ATOM 3141 C C . GLU A 1 390 ? 26.604 -1.385 -31.328 1.00 62.25 390 GLU A C 1
ATOM 3143 O O . GLU A 1 390 ? 26.068 -0.322 -31.011 1.00 62.25 390 GLU A O 1
ATOM 3148 N N . TYR A 1 391 ? 26.950 -1.682 -32.584 1.00 71.62 391 TYR A N 1
ATOM 3149 C CA . TYR A 1 391 ? 26.864 -0.811 -33.751 1.00 71.62 391 TYR A CA 1
ATOM 3150 C C . TYR A 1 391 ? 25.830 -1.326 -34.759 1.00 71.62 391 TYR A C 1
ATOM 3152 O O . TYR A 1 391 ? 25.664 -2.534 -34.938 1.00 71.62 391 TYR A O 1
ATOM 3160 N N . LYS A 1 392 ? 25.146 -0.412 -35.463 1.00 71.50 392 LYS A N 1
ATOM 3161 C CA . LYS A 1 392 ? 24.195 -0.776 -36.536 1.00 71.50 392 LYS A CA 1
ATOM 3162 C C . LYS A 1 392 ? 24.897 -1.316 -37.779 1.00 71.50 392 LYS A C 1
ATOM 3164 O O . LYS A 1 392 ? 24.312 -2.107 -38.513 1.00 71.50 392 LYS A O 1
ATOM 3169 N N . SER A 1 393 ? 26.122 -0.866 -38.010 1.00 79.69 393 SER A N 1
ATOM 3170 C CA . SER A 1 393 ? 26.994 -1.295 -39.095 1.00 79.69 393 SER A CA 1
ATOM 3171 C C . SER A 1 393 ? 28.442 -0.984 -38.724 1.00 79.69 393 SER A C 1
ATOM 3173 O O . SER A 1 393 ? 28.706 -0.116 -37.888 1.00 79.69 393 SER A O 1
ATOM 3175 N N . VAL A 1 394 ? 29.370 -1.716 -39.332 1.00 88.12 394 VAL A N 1
ATOM 3176 C CA . VAL A 1 394 ? 30.810 -1.546 -39.132 1.00 88.12 394 VAL A CA 1
ATOM 3177 C C . VAL A 1 394 ? 31.462 -1.496 -40.507 1.00 88.12 394 VAL A C 1
ATOM 3179 O O . VAL A 1 394 ? 31.234 -2.395 -41.324 1.00 88.12 394 VAL A O 1
ATOM 3182 N N . SER A 1 395 ? 32.256 -0.456 -40.751 1.00 90.56 395 SER A N 1
ATOM 3183 C CA . SER A 1 395 ? 33.070 -0.336 -41.960 1.00 90.56 395 SER A CA 1
ATOM 3184 C C . SER A 1 395 ? 34.544 -0.394 -41.597 1.00 90.56 395 SER A C 1
ATOM 3186 O O . SER A 1 395 ? 35.008 0.282 -40.678 1.00 90.56 395 SER A O 1
ATOM 3188 N N . VAL A 1 396 ? 35.282 -1.216 -42.329 1.00 93.25 396 VAL A N 1
ATOM 3189 C CA . VAL A 1 396 ? 36.695 -1.493 -42.108 1.00 93.25 396 VAL A CA 1
ATOM 3190 C C . VAL A 1 396 ? 37.482 -0.971 -43.300 1.00 93.25 396 VAL A C 1
ATOM 3192 O O . VAL A 1 396 ? 37.245 -1.393 -44.427 1.00 93.25 396 VAL A O 1
ATOM 3195 N N . LEU A 1 397 ? 38.436 -0.080 -43.052 1.00 93.69 397 LEU A N 1
ATOM 3196 C CA . LEU A 1 397 ? 39.388 0.403 -44.041 1.00 93.69 397 LEU A CA 1
ATOM 3197 C C . LEU A 1 397 ? 40.751 -0.242 -43.785 1.00 93.69 397 LEU A C 1
ATOM 3199 O O . LEU A 1 397 ? 41.390 0.007 -42.761 1.00 93.69 397 LEU A O 1
ATOM 3203 N N . ILE A 1 398 ? 41.196 -1.063 -44.730 1.00 92.19 398 ILE A N 1
ATOM 3204 C CA . ILE A 1 398 ? 42.489 -1.742 -44.698 1.00 92.19 398 ILE A CA 1
ATOM 3205 C C . ILE A 1 398 ? 43.479 -0.974 -45.581 1.00 92.19 398 ILE A C 1
ATOM 3207 O O . ILE A 1 398 ? 43.291 -0.865 -46.794 1.00 92.19 398 ILE A O 1
ATOM 3211 N N . LEU A 1 399 ? 44.546 -0.463 -44.970 1.00 90.75 399 LEU A N 1
ATOM 3212 C CA . LEU A 1 399 ? 45.584 0.347 -45.604 1.00 90.75 399 LEU A CA 1
ATOM 3213 C C . LEU A 1 399 ? 46.900 -0.430 -45.719 1.00 90.75 399 LEU A C 1
ATOM 3215 O O . LEU A 1 399 ? 47.375 -1.017 -44.745 1.00 90.75 399 LEU A O 1
ATOM 3219 N N . TYR A 1 400 ? 47.502 -0.383 -46.906 1.00 88.81 400 TYR A N 1
ATOM 3220 C CA . TYR A 1 400 ? 48.832 -0.921 -47.216 1.00 88.81 400 TYR A CA 1
ATOM 3221 C C . TYR A 1 400 ? 49.444 -0.135 -48.389 1.00 88.81 400 TYR A C 1
ATOM 3223 O O . TYR A 1 400 ? 48.740 0.627 -49.045 1.00 88.81 400 TYR A O 1
ATOM 3231 N N . TRP A 1 401 ? 50.737 -0.280 -48.683 1.00 85.81 401 TRP A N 1
ATOM 3232 C CA . TRP A 1 401 ? 51.379 0.401 -49.823 1.00 85.81 401 TRP A CA 1
ATOM 3233 C C . TRP A 1 401 ? 51.280 -0.409 -51.122 1.00 85.81 401 TRP A C 1
ATOM 3235 O O . TRP A 1 401 ? 51.451 -1.624 -51.098 1.00 85.81 401 TRP A O 1
ATOM 3245 N N . GLN A 1 402 ? 51.036 0.256 -52.263 1.00 83.50 402 GLN A N 1
ATOM 3246 C CA . GLN A 1 402 ? 50.965 -0.411 -53.580 1.00 83.50 402 GLN A CA 1
ATOM 3247 C C . GLN A 1 402 ? 52.324 -0.954 -54.045 1.00 83.50 402 GLN A C 1
ATOM 3249 O O . GLN A 1 402 ? 52.381 -2.003 -54.678 1.00 83.50 402 GLN A O 1
ATOM 3254 N N . GLU A 1 403 ? 53.408 -0.242 -53.731 1.00 77.19 403 GLU A N 1
ATOM 3255 C CA . GLU A 1 403 ? 54.777 -0.557 -54.160 1.00 77.19 403 GLU A CA 1
ATOM 3256 C C . GLU A 1 403 ? 55.690 -0.726 -52.930 1.00 77.19 403 GLU A C 1
ATOM 3258 O O . GLU A 1 403 ? 56.614 0.056 -52.704 1.00 77.19 403 GLU A O 1
ATOM 3263 N N . GLY A 1 404 ? 55.377 -1.719 -52.092 1.00 71.25 404 GLY A N 1
ATOM 3264 C CA . GLY A 1 404 ? 56.167 -2.057 -50.902 1.00 71.25 404 GLY A CA 1
ATOM 3265 C C . GLY A 1 404 ? 57.417 -2.889 -51.213 1.00 71.25 404 GLY A C 1
ATOM 3266 O O . GLY A 1 404 ? 57.405 -3.714 -52.126 1.00 71.25 404 GLY A O 1
ATOM 3267 N N . ASP A 1 405 ? 58.489 -2.704 -50.438 1.00 70.38 405 ASP A N 1
ATOM 3268 C CA . ASP A 1 405 ? 59.748 -3.462 -50.565 1.00 70.38 405 ASP A CA 1
ATOM 3269 C C . ASP A 1 405 ? 59.702 -4.852 -49.903 1.00 70.38 405 ASP A C 1
ATOM 3271 O O . ASP A 1 405 ? 60.456 -5.747 -50.292 1.00 70.38 405 ASP A O 1
ATOM 3275 N N . VAL A 1 406 ? 58.798 -5.066 -48.940 1.00 72.50 406 VAL A N 1
ATOM 3276 C CA . VAL A 1 406 ? 58.613 -6.351 -48.250 1.00 72.50 406 VAL A CA 1
ATOM 3277 C C . VAL A 1 406 ? 57.352 -7.079 -48.746 1.00 72.50 406 VAL A C 1
ATOM 3279 O O . VAL A 1 406 ? 56.231 -6.635 -48.469 1.00 72.50 406 VAL A O 1
ATOM 3282 N N . PRO A 1 407 ? 57.485 -8.243 -49.416 1.00 65.69 407 PRO A N 1
ATOM 3283 C CA . PRO A 1 407 ? 56.342 -9.076 -49.769 1.00 65.69 407 PRO A CA 1
ATOM 3284 C C . PRO A 1 407 ? 55.759 -9.713 -48.500 1.00 65.69 407 PRO A C 1
ATOM 3286 O O . PRO A 1 407 ? 56.403 -10.538 -47.857 1.00 65.69 407 PRO A O 1
ATOM 3289 N N . GLY A 1 408 ? 54.540 -9.325 -48.121 1.00 73.50 408 GLY A N 1
ATOM 3290 C CA . GLY A 1 408 ? 53.844 -9.915 -46.971 1.00 73.50 408 GLY A CA 1
ATOM 3291 C C . GLY A 1 408 ? 52.837 -8.994 -46.288 1.00 73.50 408 GLY A C 1
ATOM 3292 O O . GLY A 1 408 ? 51.792 -9.474 -45.861 1.00 73.50 408 GLY A O 1
ATOM 3293 N N . PHE A 1 409 ? 53.076 -7.678 -46.265 1.00 78.69 409 PHE A N 1
ATOM 3294 C CA . PHE A 1 409 ? 52.145 -6.725 -45.639 1.00 78.69 409 PHE A CA 1
ATOM 3295 C C . PHE A 1 409 ? 50.771 -6.727 -46.316 1.00 78.69 409 PHE A C 1
ATOM 3297 O O . PHE A 1 409 ? 49.747 -6.728 -45.641 1.00 78.69 409 PHE A O 1
ATOM 3304 N N . GLU A 1 410 ? 50.734 -6.815 -47.649 1.00 82.38 410 GLU A N 1
ATOM 3305 C CA . GLU A 1 410 ? 49.480 -6.958 -48.396 1.00 82.38 410 GLU A CA 1
ATOM 3306 C C . GLU A 1 410 ? 48.759 -8.280 -48.065 1.00 82.38 410 GLU A C 1
ATOM 3308 O O . GLU A 1 410 ? 47.532 -8.323 -47.993 1.00 82.38 410 GLU A O 1
ATOM 3313 N N . VAL A 1 411 ? 49.508 -9.362 -47.832 1.00 84.06 411 VAL A N 1
ATOM 3314 C CA . VAL A 1 411 ? 48.952 -10.687 -47.517 1.00 84.06 411 VAL A CA 1
ATOM 3315 C C . VAL A 1 411 ? 48.328 -10.692 -46.120 1.00 84.06 411 VAL A C 1
ATOM 3317 O O . VAL A 1 411 ? 47.192 -11.131 -45.959 1.00 84.06 411 VAL A O 1
ATOM 3320 N N . GLU A 1 412 ? 49.013 -10.144 -45.117 1.00 85.25 412 GLU A N 1
ATOM 3321 C CA . GLU A 1 412 ? 48.472 -10.018 -43.757 1.00 85.25 412 GLU A CA 1
ATOM 3322 C C . GLU A 1 412 ? 47.286 -9.051 -43.688 1.00 85.25 412 GLU A C 1
ATOM 3324 O O . GLU A 1 412 ? 46.269 -9.364 -43.063 1.00 85.25 412 GLU A O 1
ATOM 3329 N N . ALA A 1 413 ? 47.369 -7.923 -44.401 1.00 85.19 413 ALA A N 1
ATOM 3330 C CA . ALA A 1 413 ? 46.271 -6.972 -44.547 1.00 85.19 413 ALA A CA 1
ATOM 3331 C C . ALA A 1 413 ? 45.029 -7.629 -45.182 1.00 85.19 413 ALA A C 1
ATOM 3333 O O . ALA A 1 413 ? 43.898 -7.393 -44.746 1.00 85.19 413 ALA A O 1
ATOM 3334 N N . ARG A 1 414 ? 45.219 -8.511 -46.174 1.00 86.75 414 ARG A N 1
ATOM 3335 C CA . ARG A 1 414 ? 44.131 -9.326 -46.730 1.00 86.75 414 ARG A CA 1
ATOM 3336 C C . ARG A 1 414 ? 43.574 -10.311 -45.712 1.00 86.75 414 ARG A C 1
ATOM 3338 O O . ARG A 1 414 ? 42.360 -10.339 -45.561 1.00 86.75 414 ARG A O 1
ATOM 3345 N N . HIS A 1 415 ? 44.411 -11.039 -44.973 1.00 87.88 415 HIS A N 1
ATOM 3346 C CA . HIS A 1 415 ? 43.950 -12.015 -43.978 1.00 87.88 415 HIS A CA 1
ATOM 3347 C C . HIS A 1 415 ? 43.106 -11.391 -42.856 1.00 87.88 415 HIS A C 1
ATOM 3349 O O . HIS A 1 415 ? 42.082 -11.960 -42.470 1.00 87.88 415 HIS A O 1
ATOM 3355 N N . ILE A 1 416 ? 43.496 -10.222 -42.331 1.00 89.25 416 ILE A N 1
ATOM 3356 C CA . ILE A 1 416 ? 42.687 -9.532 -41.315 1.00 89.25 416 ILE A CA 1
ATOM 3357 C C . ILE A 1 416 ? 41.397 -8.959 -41.921 1.00 89.25 416 ILE A C 1
ATOM 3359 O O . ILE A 1 416 ? 40.336 -9.046 -41.305 1.00 89.25 416 ILE A O 1
ATOM 3363 N N . GLY A 1 417 ? 41.447 -8.450 -43.157 1.00 88.31 417 GLY A N 1
ATOM 3364 C CA . GLY A 1 417 ? 40.248 -8.024 -43.881 1.00 88.31 417 GLY A CA 1
ATOM 3365 C C . GLY A 1 417 ? 39.281 -9.183 -44.160 1.00 88.31 417 GLY A C 1
ATOM 3366 O O . GLY A 1 417 ? 38.080 -9.051 -43.942 1.00 88.31 417 GLY A O 1
ATOM 3367 N N . GLU A 1 418 ? 39.791 -10.355 -44.541 1.00 88.69 418 GLU A N 1
ATOM 3368 C CA . GLU A 1 418 ? 39.004 -11.578 -44.723 1.00 88.69 418 GLU A CA 1
ATOM 3369 C C . GLU A 1 418 ? 38.376 -12.042 -43.412 1.00 88.69 418 GLU A C 1
ATOM 3371 O O . GLU A 1 418 ? 37.228 -12.477 -43.421 1.00 88.69 418 GLU A O 1
ATOM 3376 N N . LEU A 1 419 ? 39.069 -11.925 -42.275 1.00 89.38 419 LEU A N 1
ATOM 3377 C CA . LEU A 1 419 ? 38.480 -12.198 -40.963 1.00 89.38 419 LEU A CA 1
ATOM 3378 C C . LEU A 1 419 ? 37.275 -11.281 -40.705 1.00 89.38 419 LEU A C 1
ATOM 3380 O O . LEU A 1 419 ? 36.201 -11.766 -40.342 1.00 89.38 419 LEU A O 1
ATOM 3384 N N . PHE A 1 420 ? 37.425 -9.974 -40.933 1.00 90.44 420 PHE A N 1
ATOM 3385 C CA . PHE A 1 420 ? 36.334 -9.016 -40.755 1.00 90.44 420 PHE A CA 1
ATOM 3386 C C . PHE A 1 420 ? 35.165 -9.254 -41.723 1.00 90.44 420 PHE A C 1
ATOM 3388 O O . PHE A 1 420 ? 34.010 -9.154 -41.314 1.00 90.44 420 PHE A O 1
ATOM 3395 N N . ALA A 1 421 ? 35.432 -9.639 -42.970 1.00 86.56 421 ALA A N 1
ATOM 3396 C CA . ALA A 1 421 ? 34.394 -9.914 -43.963 1.00 86.56 421 ALA A CA 1
ATOM 3397 C C . ALA A 1 421 ? 33.697 -11.274 -43.754 1.00 86.56 421 ALA A C 1
ATOM 3399 O O . ALA A 1 421 ? 32.476 -11.377 -43.849 1.00 86.56 421 ALA A O 1
ATOM 3400 N N . SER A 1 422 ? 34.457 -12.334 -43.471 1.00 82.25 422 SER A N 1
ATOM 3401 C CA . SER A 1 422 ? 33.945 -13.714 -43.420 1.00 82.25 422 SER A CA 1
ATOM 3402 C C . SER A 1 422 ? 33.438 -14.128 -42.046 1.00 82.25 422 SER A C 1
ATOM 3404 O O . SER A 1 422 ? 32.450 -14.848 -41.963 1.00 82.25 422 SER A O 1
ATOM 3406 N N . SER A 1 423 ? 34.120 -13.703 -40.978 1.00 81.69 423 SER A N 1
ATOM 3407 C CA . SER A 1 423 ? 33.812 -14.126 -39.608 1.00 81.69 423 SER A CA 1
ATOM 3408 C C . SER A 1 423 ? 32.965 -13.095 -38.872 1.00 81.69 423 SER A C 1
ATOM 3410 O O . SER A 1 423 ? 32.141 -13.484 -38.055 1.00 81.69 423 SER A O 1
ATOM 3412 N N . PHE A 1 424 ? 33.145 -11.801 -39.166 1.00 81.00 424 PHE A N 1
ATOM 3413 C CA . PHE A 1 424 ? 32.358 -10.715 -38.567 1.00 81.00 424 PHE A CA 1
ATOM 3414 C C . PHE A 1 424 ? 31.289 -10.119 -39.500 1.00 81.00 424 PHE A C 1
ATOM 3416 O O . PHE A 1 424 ? 30.394 -9.419 -39.029 1.00 81.00 424 PHE A O 1
ATOM 3423 N N . HIS A 1 425 ? 31.335 -10.419 -40.802 1.00 84.62 425 HIS A N 1
ATOM 3424 C CA . HIS A 1 425 ? 30.387 -9.907 -41.799 1.00 84.62 425 HIS A CA 1
ATOM 3425 C C . HIS A 1 425 ? 30.338 -8.368 -41.883 1.00 84.62 425 HIS A C 1
ATOM 3427 O O . HIS A 1 425 ? 29.272 -7.769 -42.026 1.00 84.62 425 HIS A O 1
ATOM 3433 N N . TYR A 1 426 ? 31.501 -7.719 -41.782 1.00 89.00 426 TYR A N 1
ATOM 3434 C CA . TYR A 1 426 ? 31.652 -6.266 -41.913 1.00 89.00 426 TYR A CA 1
ATOM 3435 C C . TYR A 1 426 ? 31.875 -5.825 -43.361 1.00 89.00 426 TYR A C 1
ATOM 3437 O O . TYR A 1 426 ? 32.319 -6.606 -44.204 1.00 89.00 426 TYR A O 1
ATOM 3445 N N . ASN A 1 427 ? 31.607 -4.546 -43.638 1.00 85.69 427 ASN A N 1
ATOM 3446 C CA . ASN A 1 427 ? 31.954 -3.933 -44.916 1.00 85.69 427 ASN A CA 1
ATOM 3447 C C . ASN A 1 427 ? 33.455 -3.617 -44.928 1.00 85.69 427 ASN A C 1
ATOM 3449 O O . ASN A 1 427 ? 33.900 -2.802 -44.124 1.00 85.69 427 ASN A O 1
ATOM 3453 N N . VAL A 1 428 ? 34.234 -4.257 -45.800 1.00 90.19 428 VAL A N 1
ATOM 3454 C CA . VAL A 1 428 ? 35.696 -4.102 -45.842 1.00 90.19 428 VAL A CA 1
ATOM 3455 C C . VAL A 1 428 ? 36.114 -3.439 -47.147 1.00 90.19 428 VAL A C 1
ATOM 3457 O O . VAL A 1 428 ? 35.830 -3.949 -48.229 1.00 90.19 428 VAL A O 1
ATOM 3460 N N . GLU A 1 429 ? 36.828 -2.323 -47.042 1.00 91.00 429 GLU A N 1
ATOM 3461 C CA . GLU A 1 429 ? 37.440 -1.628 -48.164 1.00 91.00 429 GLU A CA 1
ATOM 3462 C C . GLU A 1 429 ? 38.968 -1.695 -48.071 1.00 91.00 429 GLU A C 1
ATOM 3464 O O . GLU A 1 429 ? 39.563 -1.430 -47.026 1.00 91.00 429 GLU A O 1
ATOM 3469 N N . TYR A 1 430 ? 39.608 -2.027 -49.188 1.00 90.62 430 TYR A N 1
ATOM 3470 C CA . TYR A 1 430 ? 41.059 -2.096 -49.307 1.00 90.62 430 TYR A CA 1
ATOM 3471 C C . TYR A 1 430 ? 41.572 -0.878 -50.065 1.00 90.62 430 TYR A C 1
ATOM 3473 O O . TYR A 1 430 ? 41.087 -0.571 -51.155 1.00 90.62 430 TYR A O 1
ATOM 3481 N N . TYR A 1 431 ? 42.582 -0.205 -49.520 1.00 91.62 431 TYR A N 1
ATOM 3482 C CA . TYR A 1 431 ? 43.211 0.927 -50.183 1.00 91.62 431 TYR A CA 1
ATOM 3483 C C . TYR A 1 431 ? 44.733 0.805 -50.169 1.00 91.62 431 TYR A C 1
ATOM 3485 O O . TYR A 1 431 ? 45.387 0.941 -49.133 1.00 91.62 431 TYR A O 1
ATOM 3493 N N . GLY A 1 432 ? 45.286 0.583 -51.361 1.00 87.56 432 GLY A N 1
ATOM 3494 C CA . GLY A 1 432 ? 46.717 0.660 -51.608 1.00 87.56 432 GLY A CA 1
ATOM 3495 C C . GLY A 1 432 ? 47.159 2.118 -51.742 1.00 87.56 432 GLY A C 1
ATOM 3496 O O . GLY A 1 432 ? 46.726 2.805 -52.668 1.00 87.56 432 GLY A O 1
ATOM 3497 N N . ILE A 1 433 ? 48.051 2.577 -50.870 1.00 88.00 433 ILE A N 1
ATOM 3498 C CA . ILE A 1 433 ? 48.648 3.914 -50.905 1.00 88.00 433 ILE A CA 1
ATOM 3499 C C . ILE A 1 433 ? 49.637 3.983 -52.084 1.00 88.00 433 ILE A C 1
ATOM 3501 O O . ILE A 1 433 ? 50.568 3.174 -52.137 1.00 88.00 433 ILE A O 1
ATOM 3505 N N . PRO A 1 434 ? 49.454 4.912 -53.043 1.00 86.25 434 PRO A N 1
ATOM 3506 C CA . PRO A 1 434 ? 50.354 5.048 -54.183 1.00 86.25 434 PRO A CA 1
ATOM 3507 C C . PRO A 1 434 ? 51.651 5.774 -53.799 1.00 86.25 434 PRO A C 1
ATOM 3509 O O . PRO A 1 434 ? 51.633 6.725 -53.016 1.00 86.25 434 PRO A O 1
ATOM 3512 N N . SER A 1 435 ? 52.763 5.392 -54.431 1.00 83.38 435 SER A N 1
ATOM 3513 C CA . SER A 1 435 ? 54.079 6.032 -54.268 1.00 83.38 435 SER A CA 1
ATOM 3514 C C . SER A 1 435 ? 54.106 7.495 -54.725 1.00 83.38 435 SER A C 1
ATOM 3516 O O . SER A 1 435 ? 54.841 8.315 -54.180 1.00 83.38 435 SER A O 1
ATOM 3518 N N . SER A 1 436 ? 53.281 7.854 -55.716 1.00 83.38 436 SER A N 1
ATOM 3519 C CA . SER A 1 436 ? 53.159 9.225 -56.221 1.00 83.38 436 SER A CA 1
ATOM 3520 C C . SER A 1 436 ? 52.055 9.999 -55.493 1.00 83.38 436 SER A C 1
ATOM 3522 O O . SER A 1 436 ? 50.898 9.570 -55.499 1.00 83.38 436 SER A O 1
ATOM 3524 N N . ASN A 1 437 ? 52.369 11.183 -54.955 1.00 84.12 437 ASN A N 1
ATOM 3525 C CA . ASN A 1 437 ? 51.420 12.032 -54.212 1.00 84.12 437 ASN A CA 1
ATOM 3526 C C . ASN A 1 437 ? 50.735 11.303 -53.033 1.00 84.12 437 ASN A C 1
ATOM 3528 O O . ASN A 1 437 ? 49.556 11.542 -52.754 1.00 84.12 437 ASN A O 1
ATOM 3532 N N . SER A 1 438 ? 51.478 10.422 -52.358 1.00 84.44 438 SER A N 1
ATOM 3533 C CA . SER A 1 438 ? 51.046 9.540 -51.262 1.00 84.44 438 SER A CA 1
ATOM 3534 C C . SER A 1 438 ? 50.157 10.239 -50.226 1.00 84.44 438 SER A C 1
ATOM 3536 O O . SER A 1 438 ? 49.019 9.823 -50.016 1.00 84.44 438 SER A O 1
ATOM 3538 N N . LEU A 1 439 ? 50.628 11.345 -49.639 1.00 83.69 439 LEU A N 1
ATOM 3539 C CA . LEU A 1 439 ? 49.916 12.087 -48.592 1.00 83.69 439 LEU A CA 1
ATOM 3540 C C . LEU A 1 439 ? 48.577 12.667 -49.075 1.00 83.69 439 LEU A C 1
ATOM 3542 O O . LEU A 1 439 ? 47.563 12.511 -48.403 1.00 83.69 439 LEU A O 1
ATOM 3546 N N . ILE A 1 440 ? 48.551 13.305 -50.251 1.00 85.31 440 ILE A N 1
ATOM 3547 C CA . ILE A 1 440 ? 47.335 13.933 -50.804 1.00 85.31 440 ILE A CA 1
ATOM 3548 C C . ILE A 1 440 ? 46.289 12.866 -51.137 1.00 85.31 440 ILE A C 1
ATOM 3550 O O . ILE A 1 440 ? 45.098 13.042 -50.882 1.00 85.31 440 ILE A O 1
ATOM 3554 N N . ARG A 1 441 ? 46.732 11.744 -51.713 1.00 86.94 441 ARG A N 1
ATOM 3555 C CA . ARG A 1 441 ? 45.855 10.631 -52.086 1.00 86.94 441 ARG A CA 1
ATOM 3556 C C . ARG A 1 441 ? 45.298 9.924 -50.852 1.00 86.94 441 ARG A C 1
ATOM 3558 O O . ARG A 1 441 ? 44.105 9.637 -50.816 1.00 86.94 441 ARG A O 1
ATOM 3565 N N . LEU A 1 442 ? 46.138 9.674 -49.847 1.00 87.62 442 LEU A N 1
ATOM 3566 C CA . LEU A 1 442 ? 45.720 9.088 -48.574 1.00 87.62 442 LEU A CA 1
ATOM 3567 C C . LEU A 1 442 ? 44.738 10.004 -47.830 1.00 87.62 442 LEU A C 1
ATOM 3569 O O . LEU A 1 442 ? 43.677 9.541 -47.420 1.00 87.62 442 LEU A O 1
ATOM 3573 N N . ASP A 1 443 ? 45.036 11.300 -47.720 1.00 87.56 443 ASP A N 1
ATOM 3574 C CA . ASP A 1 443 ? 44.146 12.268 -47.071 1.00 87.56 443 ASP A CA 1
ATOM 3575 C C . ASP A 1 443 ? 42.787 12.357 -47.781 1.00 87.56 443 ASP A C 1
ATOM 3577 O O . ASP A 1 443 ? 41.738 12.295 -47.141 1.00 87.56 443 ASP A O 1
ATOM 3581 N N . GLY A 1 444 ? 42.780 12.424 -49.117 1.00 86.94 444 GLY A N 1
ATOM 3582 C CA . GLY A 1 444 ? 41.547 12.406 -49.907 1.00 86.94 444 GLY A CA 1
ATOM 3583 C C . GLY A 1 444 ? 40.703 11.153 -49.657 1.00 86.94 444 GLY A C 1
ATOM 3584 O O . GLY A 1 444 ? 39.486 11.255 -49.485 1.00 86.94 444 GLY A O 1
ATOM 3585 N N . LYS A 1 445 ? 41.344 9.980 -49.568 1.00 91.00 445 LYS A N 1
ATOM 3586 C CA . LYS A 1 445 ? 40.649 8.720 -49.290 1.00 91.00 445 LYS A CA 1
ATOM 3587 C C . LYS A 1 445 ? 40.053 8.682 -47.882 1.00 91.00 445 LYS A C 1
ATOM 3589 O O . LYS A 1 445 ? 38.892 8.304 -47.741 1.00 91.00 445 LYS A O 1
ATOM 3594 N N . ILE A 1 446 ? 40.812 9.096 -46.865 1.00 89.94 446 ILE A N 1
ATOM 3595 C CA . ILE A 1 446 ? 40.338 9.146 -45.474 1.00 89.94 446 ILE A CA 1
ATOM 3596 C C . ILE A 1 446 ? 39.157 10.112 -45.343 1.00 89.94 446 ILE A C 1
ATOM 3598 O O . ILE A 1 446 ? 38.151 9.753 -44.742 1.00 89.94 446 ILE A O 1
ATOM 3602 N N . ASN A 1 447 ? 39.218 11.296 -45.961 1.00 88.56 447 ASN A N 1
ATOM 3603 C CA . ASN A 1 447 ? 38.108 12.254 -45.911 1.00 88.56 447 ASN A CA 1
ATOM 3604 C C . ASN A 1 447 ? 36.834 11.717 -46.582 1.00 88.56 447 ASN A C 1
ATOM 3606 O O . ASN A 1 447 ? 35.749 11.909 -46.040 1.00 88.56 447 ASN A O 1
ATOM 3610 N N . SER A 1 448 ? 36.957 11.018 -47.718 1.00 89.44 448 SER A N 1
ATOM 3611 C CA . SER A 1 448 ? 35.813 10.347 -48.355 1.00 89.44 448 SER A CA 1
ATOM 3612 C C . SER A 1 448 ? 35.211 9.291 -47.428 1.00 89.44 448 SER A C 1
ATOM 3614 O O . SER A 1 448 ? 34.015 9.310 -47.171 1.00 89.44 448 SER A O 1
ATOM 3616 N N . PHE A 1 449 ? 36.049 8.423 -46.858 1.00 89.62 449 PHE A N 1
ATOM 3617 C CA . PHE A 1 449 ? 35.596 7.333 -45.994 1.00 89.62 449 PHE A CA 1
ATOM 3618 C C . PHE A 1 449 ? 34.921 7.840 -44.709 1.00 89.62 449 PHE A C 1
ATOM 3620 O O . PHE A 1 449 ? 33.893 7.317 -44.291 1.00 89.62 449 PHE A O 1
ATOM 3627 N N . LEU A 1 450 ? 35.463 8.897 -44.095 1.00 88.31 450 LEU A N 1
ATOM 3628 C CA . LEU A 1 450 ? 34.865 9.542 -42.922 1.00 88.31 450 LEU A CA 1
ATOM 3629 C C . LEU A 1 450 ? 33.531 10.232 -43.246 1.00 88.31 450 LEU A C 1
ATOM 3631 O O . LEU A 1 450 ? 32.642 10.248 -42.397 1.00 88.31 450 LEU A O 1
ATOM 3635 N N . ALA A 1 451 ? 33.382 10.801 -44.447 1.00 86.31 451 ALA A N 1
ATOM 3636 C CA . ALA A 1 451 ? 32.133 11.425 -44.880 1.00 86.31 451 ALA A CA 1
ATOM 3637 C C . ALA A 1 451 ? 31.018 10.389 -45.100 1.00 86.31 451 ALA A C 1
ATOM 3639 O O . ALA A 1 451 ? 29.877 10.639 -44.716 1.00 86.31 451 ALA A O 1
ATOM 3640 N N . ASP A 1 452 ? 31.361 9.222 -45.650 1.00 82.88 452 ASP A N 1
ATOM 3641 C CA . ASP A 1 452 ? 30.406 8.150 -45.955 1.00 82.88 452 ASP A CA 1
ATOM 3642 C C . ASP A 1 452 ? 29.976 7.352 -44.706 1.00 82.88 452 ASP A C 1
ATOM 3644 O O . ASP A 1 452 ? 28.916 6.721 -44.695 1.00 82.88 452 ASP A O 1
ATOM 3648 N N . HIS A 1 453 ? 30.785 7.377 -43.639 1.00 85.94 453 HIS A N 1
ATOM 3649 C CA . HIS A 1 453 ? 30.638 6.491 -42.475 1.00 85.94 453 HIS A CA 1
ATOM 3650 C C . HIS A 1 453 ? 30.646 7.206 -41.109 1.00 85.94 453 HIS A C 1
ATOM 3652 O O . HIS A 1 453 ? 30.720 6.561 -40.066 1.00 85.94 453 HIS A O 1
ATOM 3658 N N . GLY A 1 454 ? 30.548 8.538 -41.079 1.00 80.12 454 GLY A N 1
ATOM 3659 C CA . GLY A 1 454 ? 30.707 9.364 -39.871 1.00 80.12 454 GLY A CA 1
ATOM 3660 C C . GLY A 1 454 ? 29.533 9.400 -38.874 1.00 80.12 454 GLY A C 1
ATOM 3661 O O . GLY A 1 454 ? 29.522 10.268 -37.991 1.00 80.12 454 GLY A O 1
ATOM 3662 N N . ASP A 1 455 ? 28.553 8.502 -39.004 1.00 78.75 455 ASP A N 1
ATOM 3663 C CA . ASP A 1 455 ? 27.331 8.457 -38.188 1.00 78.75 455 ASP A CA 1
ATOM 3664 C C . ASP A 1 455 ? 27.574 7.962 -36.742 1.00 78.75 455 ASP A C 1
ATOM 3666 O O . ASP A 1 455 ? 28.395 7.078 -36.515 1.00 78.75 455 ASP A O 1
ATOM 3670 N N . PRO A 1 456 ? 26.817 8.452 -35.737 1.00 74.62 456 PRO A N 1
ATOM 3671 C CA . PRO A 1 456 ? 27.027 8.115 -34.320 1.00 74.62 456 PRO A CA 1
ATOM 3672 C C . PRO A 1 456 ? 26.698 6.659 -33.937 1.00 74.62 456 PRO A C 1
ATOM 3674 O O . PRO A 1 456 ? 27.128 6.204 -32.883 1.00 74.62 456 PRO A O 1
ATOM 3677 N N . ASP A 1 457 ? 25.941 5.929 -34.763 1.00 74.69 457 ASP A N 1
ATOM 3678 C CA . ASP A 1 457 ? 25.602 4.511 -34.539 1.00 74.69 457 ASP A CA 1
ATOM 3679 C C . ASP A 1 457 ? 26.513 3.548 -35.345 1.00 74.69 457 ASP A C 1
ATOM 3681 O O . ASP A 1 457 ? 26.198 2.357 -35.479 1.00 74.69 457 ASP A O 1
ATOM 3685 N N . HIS A 1 458 ? 27.606 4.067 -35.918 1.00 83.19 458 HIS A N 1
ATOM 3686 C CA . HIS A 1 458 ? 28.542 3.360 -36.792 1.00 83.19 458 HIS A CA 1
ATOM 3687 C C . HIS A 1 458 ? 29.926 3.216 -36.137 1.00 83.19 458 HIS A C 1
ATOM 3689 O O . HIS A 1 458 ? 30.388 4.132 -35.453 1.00 83.19 458 HIS A O 1
ATOM 3695 N N . LEU A 1 459 ? 30.593 2.078 -36.363 1.00 90.19 459 LEU A N 1
ATOM 3696 C CA . LEU A 1 459 ? 32.001 1.884 -36.001 1.00 90.19 459 LEU A CA 1
ATOM 3697 C C . LEU A 1 459 ? 32.861 1.927 -37.256 1.00 90.19 459 LEU A C 1
ATOM 3699 O O . LEU A 1 459 ? 32.624 1.184 -38.211 1.00 90.19 459 LEU A O 1
ATOM 3703 N N . ILE A 1 460 ? 33.909 2.735 -37.200 1.00 92.44 460 ILE A N 1
ATOM 3704 C CA . ILE A 1 460 ? 34.956 2.764 -38.211 1.00 92.44 460 ILE A CA 1
ATOM 3705 C C . ILE A 1 460 ? 36.166 2.003 -37.675 1.00 92.44 460 ILE A C 1
ATOM 3707 O O . ILE A 1 460 ? 36.708 2.348 -36.629 1.00 92.44 460 ILE A O 1
ATOM 3711 N N . VAL A 1 461 ? 36.623 0.983 -38.395 1.00 92.69 461 VAL A N 1
ATOM 3712 C CA . VAL A 1 461 ? 37.883 0.294 -38.093 1.00 92.69 461 VAL A CA 1
ATOM 3713 C C . VAL A 1 461 ? 38.900 0.687 -39.152 1.00 92.69 461 VAL A C 1
ATOM 3715 O O . VAL A 1 461 ? 38.657 0.488 -40.336 1.00 92.69 461 VAL A O 1
ATOM 3718 N N . ILE A 1 462 ? 40.040 1.240 -38.750 1.00 92.62 462 ILE A N 1
ATOM 3719 C CA . ILE A 1 462 ? 41.138 1.565 -39.666 1.00 92.62 462 ILE A CA 1
ATOM 3720 C C . ILE A 1 462 ? 42.333 0.708 -39.277 1.00 92.62 462 ILE A C 1
ATOM 3722 O O . ILE A 1 462 ? 42.821 0.791 -38.152 1.00 92.62 462 ILE A O 1
ATOM 3726 N N . HIS A 1 463 ? 42.804 -0.106 -40.214 1.00 93.44 463 HIS A N 1
ATOM 3727 C CA . HIS A 1 463 ? 43.999 -0.924 -40.060 1.00 93.44 463 HIS A CA 1
ATOM 3728 C C . HIS A 1 463 ? 45.091 -0.425 -41.001 1.00 93.44 463 HIS A C 1
ATOM 3730 O O . HIS A 1 463 ? 44.843 -0.293 -42.199 1.00 93.44 463 HIS A O 1
ATOM 3736 N N . TYR A 1 464 ? 46.300 -0.213 -40.488 1.00 90.31 464 TYR A N 1
ATOM 3737 C CA . TYR A 1 464 ? 47.486 0.041 -41.305 1.00 90.31 464 TYR A CA 1
ATOM 3738 C C . TYR A 1 464 ? 48.572 -0.988 -40.997 1.00 90.31 464 TYR A C 1
ATOM 3740 O O . TYR A 1 464 ? 48.968 -1.128 -39.840 1.00 90.31 464 TYR A O 1
ATOM 3748 N N . GLY A 1 465 ? 49.055 -1.665 -42.044 1.00 85.81 465 GLY A N 1
ATOM 3749 C CA . GLY A 1 465 ? 50.210 -2.560 -41.990 1.00 85.81 465 GLY A CA 1
ATOM 3750 C C . GLY A 1 465 ? 51.316 -2.078 -42.929 1.00 85.81 465 GLY A C 1
ATOM 3751 O O . GLY A 1 465 ? 51.086 -1.960 -44.135 1.00 85.81 465 GLY A O 1
ATOM 3752 N N . GLY A 1 466 ? 52.509 -1.793 -42.403 1.00 84.31 466 GLY A N 1
ATOM 3753 C CA . GLY A 1 466 ? 53.637 -1.336 -43.224 1.00 84.31 466 GLY A CA 1
ATOM 3754 C C . GLY A 1 466 ? 54.811 -0.766 -42.430 1.00 84.31 466 GLY A C 1
ATOM 3755 O O . GLY A 1 466 ? 54.890 -0.898 -41.209 1.00 84.31 466 GLY A O 1
ATOM 3756 N N . HIS A 1 467 ? 55.741 -0.098 -43.116 1.00 83.44 467 HIS A N 1
ATOM 3757 C CA . HIS A 1 467 ? 56.876 0.539 -42.453 1.00 83.44 467 HIS A CA 1
ATOM 3758 C C . HIS A 1 467 ? 56.468 1.854 -41.773 1.00 83.44 467 HIS A C 1
ATOM 3760 O O . HIS A 1 467 ? 55.623 2.609 -42.267 1.00 83.44 467 HIS A O 1
ATOM 3766 N N . GLY A 1 468 ? 57.078 2.103 -40.614 1.00 77.31 468 GLY A N 1
ATOM 3767 C CA . GLY A 1 468 ? 57.084 3.392 -39.931 1.00 77.31 468 GLY A CA 1
ATOM 3768 C C . GLY A 1 468 ? 58.527 3.866 -39.783 1.00 77.31 468 GLY A C 1
ATOM 3769 O O . GLY A 1 468 ? 59.414 3.054 -39.497 1.00 77.31 468 GLY A O 1
ATOM 3770 N N . ASP A 1 469 ? 58.755 5.149 -40.036 1.00 71.62 469 ASP A N 1
ATOM 3771 C CA . ASP A 1 469 ? 60.078 5.780 -40.003 1.00 71.62 469 ASP A CA 1
ATOM 3772 C C . ASP A 1 469 ? 60.419 6.199 -38.557 1.00 71.62 469 ASP A C 1
ATOM 3774 O O . ASP A 1 469 ? 59.557 6.794 -37.897 1.00 71.62 469 ASP A O 1
ATOM 3778 N N . PRO A 1 470 ? 61.609 5.877 -38.007 1.00 62.25 470 PRO A N 1
ATOM 3779 C CA . PRO A 1 470 ? 62.064 6.510 -36.772 1.00 62.25 470 PRO A CA 1
ATOM 3780 C C . PRO A 1 470 ? 62.232 8.023 -36.976 1.00 62.25 470 PRO A C 1
ATOM 3782 O O . PRO A 1 470 ? 62.645 8.466 -38.040 1.00 62.25 470 PRO A O 1
ATOM 3785 N N . ASP A 1 471 ? 61.968 8.824 -35.940 1.00 59.31 471 ASP A N 1
ATOM 3786 C CA . ASP A 1 471 ? 62.418 10.223 -35.901 1.00 59.31 471 ASP A CA 1
ATOM 3787 C C . ASP A 1 471 ? 63.921 10.271 -36.257 1.00 59.31 471 ASP A C 1
ATOM 3789 O O . ASP A 1 471 ? 64.755 9.757 -35.506 1.00 59.31 471 ASP A O 1
ATOM 3793 N N . ASP A 1 472 ? 64.255 10.848 -37.416 1.00 46.88 472 ASP A N 1
ATOM 3794 C CA . ASP A 1 472 ? 65.632 10.969 -37.890 1.00 46.88 472 ASP A CA 1
ATOM 3795 C C . ASP A 1 472 ? 66.510 11.668 -36.838 1.00 46.88 472 ASP A C 1
ATOM 3797 O O . ASP A 1 472 ? 66.153 12.713 -36.284 1.00 46.88 472 ASP A O 1
ATOM 3801 N N . GLU A 1 473 ? 67.737 11.174 -36.655 1.00 44.09 473 GLU A N 1
ATOM 3802 C CA . GLU A 1 473 ? 68.806 11.779 -35.840 1.00 44.09 473 GLU A CA 1
ATOM 3803 C C . GLU A 1 473 ? 69.249 13.187 -36.331 1.00 44.09 473 GLU A C 1
ATOM 3805 O O . GLU A 1 473 ? 70.240 13.744 -35.861 1.00 44.09 473 GLU A O 1
ATOM 3810 N N . THR A 1 474 ? 68.521 13.803 -37.271 1.00 46.28 474 THR A N 1
ATOM 3811 C CA . THR A 1 474 ? 68.865 15.057 -37.963 1.00 46.28 474 THR A CA 1
ATOM 3812 C C . THR A 1 474 ? 68.259 16.324 -37.338 1.00 46.28 474 THR A C 1
ATOM 3814 O O . THR A 1 474 ? 68.475 17.425 -37.844 1.00 46.28 474 THR A O 1
ATOM 3817 N N . GLY A 1 475 ? 67.540 16.220 -36.214 1.00 49.06 475 GLY A N 1
ATOM 3818 C CA . GLY A 1 475 ? 67.059 17.383 -35.451 1.00 49.06 475 GLY A CA 1
ATOM 3819 C C . GLY A 1 475 ? 65.800 18.068 -36.005 1.00 49.06 475 GLY A C 1
ATOM 3820 O O . GLY A 1 475 ? 65.419 19.128 -35.505 1.00 49.06 475 GLY A O 1
ATOM 3821 N N . GLN A 1 476 ? 65.119 17.468 -36.987 1.00 53.59 476 GLN A N 1
ATOM 3822 C CA . GLN A 1 476 ? 63.742 17.814 -37.361 1.00 53.59 476 GLN A CA 1
ATOM 3823 C C . GLN A 1 476 ? 62.775 16.776 -36.769 1.00 53.59 476 GLN A C 1
ATOM 3825 O O . GLN A 1 476 ? 62.920 15.591 -37.031 1.00 53.59 476 GLN A O 1
ATOM 3830 N N . GLN A 1 477 ? 61.791 17.213 -35.971 1.00 54.44 477 GLN A N 1
ATOM 3831 C CA . GLN A 1 477 ? 60.742 16.338 -35.420 1.00 54.44 477 GLN A CA 1
ATOM 3832 C C . GLN A 1 477 ? 59.823 15.846 -36.549 1.00 54.44 477 GLN A C 1
ATOM 3834 O O . GLN A 1 477 ? 58.972 16.606 -37.017 1.00 54.44 477 GLN A O 1
ATOM 3839 N N . LYS A 1 478 ? 59.971 14.592 -36.979 1.00 57.03 478 LYS A N 1
ATOM 3840 C CA . LYS A 1 478 ? 59.081 13.922 -37.933 1.00 57.03 478 LYS A CA 1
ATOM 3841 C C . LYS A 1 478 ? 58.129 13.016 -37.151 1.00 57.03 478 LYS A C 1
ATOM 3843 O O . LYS A 1 478 ? 58.334 11.817 -37.001 1.00 57.03 478 LYS A O 1
ATOM 3848 N N . LEU A 1 479 ? 57.044 13.600 -36.652 1.00 61.12 479 LEU A N 1
ATOM 3849 C CA . LEU A 1 479 ? 56.047 12.855 -35.886 1.00 61.12 479 LEU A CA 1
ATOM 3850 C C . LEU A 1 479 ? 55.232 11.942 -36.817 1.00 61.12 479 LEU A C 1
ATOM 3852 O O . LEU A 1 479 ? 54.512 12.437 -37.675 1.00 61.12 479 LEU A O 1
ATOM 3856 N N . ALA A 1 480 ? 55.279 10.626 -36.591 1.00 68.81 480 ALA A N 1
ATOM 3857 C CA . ALA A 1 480 ? 54.343 9.651 -37.167 1.00 68.81 480 ALA A CA 1
ATOM 3858 C C . ALA A 1 480 ? 54.368 9.522 -38.708 1.00 68.81 480 ALA A C 1
ATOM 3860 O O . ALA A 1 480 ? 53.356 9.737 -39.375 1.00 68.81 480 ALA A O 1
ATOM 3861 N N . VAL A 1 481 ? 55.503 9.131 -39.292 1.00 75.81 481 VAL A N 1
ATOM 3862 C CA . VAL A 1 481 ? 55.626 8.956 -40.749 1.00 75.81 481 VAL A CA 1
ATOM 3863 C C . VAL A 1 481 ? 55.454 7.488 -41.157 1.00 75.81 481 VAL A C 1
ATOM 3865 O O . VAL A 1 481 ? 56.136 6.599 -40.649 1.00 75.81 481 VAL A O 1
ATOM 3868 N N . TRP A 1 482 ? 54.542 7.230 -42.095 1.00 84.94 482 TRP A N 1
ATOM 3869 C CA . TRP A 1 482 ? 54.357 5.937 -42.761 1.00 84.94 482 TRP A CA 1
ATOM 3870 C C . TRP A 1 482 ? 55.200 5.884 -44.032 1.00 84.94 482 TRP A C 1
ATOM 3872 O O . TRP A 1 482 ? 55.201 6.845 -44.797 1.00 84.94 482 TRP A O 1
ATOM 3882 N N . ALA A 1 483 ? 55.894 4.777 -44.282 1.00 80.50 483 ALA A N 1
ATOM 3883 C CA . ALA A 1 483 ? 56.813 4.641 -45.411 1.00 80.50 483 ALA A CA 1
ATOM 3884 C C . ALA A 1 483 ? 56.473 3.421 -46.273 1.00 80.50 483 ALA A C 1
ATOM 3886 O O . ALA A 1 483 ? 56.074 2.378 -45.751 1.00 80.50 483 ALA A O 1
ATOM 3887 N N . ALA A 1 484 ? 56.649 3.553 -47.589 1.00 80.12 484 ALA A N 1
ATOM 3888 C CA . ALA A 1 484 ? 56.468 2.443 -48.524 1.00 80.12 484 ALA A CA 1
ATOM 3889 C C . ALA A 1 484 ? 57.611 1.429 -48.468 1.00 80.12 484 ALA A C 1
ATOM 3891 O O . ALA A 1 484 ? 57.397 0.248 -48.721 1.00 80.12 484 ALA A O 1
ATOM 3892 N N . GLN A 1 485 ? 58.816 1.907 -48.157 1.00 79.25 485 GLN A N 1
ATOM 3893 C CA . GLN A 1 485 ? 60.040 1.118 -48.141 1.00 79.25 485 GLN A CA 1
ATOM 3894 C C . GLN A 1 485 ? 60.783 1.340 -46.830 1.00 79.25 485 GLN A C 1
ATOM 3896 O O . GLN A 1 485 ? 60.630 2.377 -46.181 1.00 79.25 485 GLN A O 1
ATOM 3901 N N . SER A 1 486 ? 61.602 0.362 -46.460 1.00 70.25 486 SER A N 1
ATOM 3902 C CA . SER A 1 486 ? 62.430 0.375 -45.261 1.00 70.25 486 SER A CA 1
ATOM 3903 C C . SER A 1 486 ? 63.488 1.485 -45.267 1.00 70.25 486 SER A C 1
ATOM 3905 O O . SER A 1 486 ? 63.799 2.014 -44.196 1.00 70.25 486 SER A O 1
ATOM 3907 N N . HIS A 1 487 ? 63.999 1.867 -46.447 1.00 69.25 487 HIS A N 1
ATOM 3908 C CA . HIS A 1 487 ? 65.014 2.907 -46.684 1.00 69.25 487 HIS A CA 1
ATOM 3909 C C . HIS A 1 487 ? 64.682 3.709 -47.961 1.00 69.25 487 HIS A C 1
ATOM 3911 O O . HIS A 1 487 ? 64.304 3.108 -48.961 1.00 69.25 487 HIS A O 1
ATOM 3917 N N . ASP A 1 488 ? 64.835 5.042 -47.936 1.00 65.56 488 ASP A N 1
ATOM 3918 C CA . ASP A 1 488 ? 64.740 5.957 -49.097 1.00 65.56 488 ASP A CA 1
ATOM 3919 C C . ASP A 1 488 ? 63.483 5.817 -49.994 1.00 65.56 488 ASP A C 1
ATOM 3921 O O . ASP A 1 488 ? 63.527 6.048 -51.205 1.00 65.56 488 ASP A O 1
ATOM 3925 N N . GLY A 1 489 ? 62.336 5.473 -49.396 1.00 71.00 489 GLY A N 1
ATOM 3926 C CA . GLY A 1 489 ? 61.046 5.324 -50.081 1.00 71.00 489 GLY A CA 1
ATOM 3927 C C . GLY A 1 489 ? 60.082 6.510 -49.909 1.00 71.00 489 GLY A C 1
ATOM 3928 O O . GLY A 1 489 ? 60.295 7.385 -49.068 1.00 71.00 489 GLY A O 1
ATOM 3929 N N . PRO A 1 490 ? 58.976 6.551 -50.676 1.00 79.25 490 PRO A N 1
ATOM 3930 C CA . PRO A 1 490 ? 57.925 7.549 -50.499 1.00 79.25 490 PRO A CA 1
ATOM 3931 C C . PRO A 1 490 ? 57.259 7.417 -49.124 1.00 79.25 490 PRO A C 1
ATOM 3933 O O . PRO A 1 490 ? 56.977 6.314 -48.650 1.00 79.25 490 PRO A O 1
ATOM 3936 N N . THR A 1 491 ? 56.983 8.562 -48.501 1.00 81.38 491 THR A N 1
ATOM 3937 C CA . THR A 1 491 ? 56.427 8.652 -47.148 1.00 81.38 491 THR A CA 1
ATOM 3938 C C . THR A 1 491 ? 55.078 9.370 -47.115 1.00 81.38 491 THR A C 1
ATOM 3940 O O . THR A 1 491 ? 54.715 10.107 -48.036 1.00 81.38 491 THR A O 1
ATOM 3943 N N . ALA A 1 492 ? 54.295 9.128 -46.067 1.00 82.75 492 ALA A N 1
ATOM 3944 C CA . ALA A 1 492 ? 53.036 9.797 -45.775 1.00 82.75 492 ALA A CA 1
ATOM 3945 C C . ALA A 1 492 ? 52.999 10.194 -44.293 1.00 82.75 492 ALA A C 1
ATOM 3947 O O . ALA A 1 492 ? 53.150 9.356 -43.408 1.00 82.75 492 ALA A O 1
ATOM 3948 N N . ASP A 1 493 ? 52.802 11.483 -44.028 1.00 81.38 493 ASP A N 1
ATOM 3949 C CA . ASP A 1 493 ? 52.727 12.032 -42.674 1.00 81.38 493 ASP A CA 1
ATOM 3950 C C . ASP A 1 493 ? 51.331 11.795 -42.065 1.00 81.38 493 ASP A C 1
ATOM 3952 O O . ASP A 1 493 ? 50.346 12.442 -42.439 1.00 81.38 493 ASP A O 1
ATOM 3956 N N . TRP A 1 494 ? 51.240 10.852 -41.120 1.00 83.69 494 TRP A N 1
ATOM 3957 C CA . TRP A 1 494 ? 49.995 10.509 -40.426 1.00 83.69 494 TRP A CA 1
ATOM 3958 C C . TRP A 1 494 ? 49.553 11.597 -39.438 1.00 83.69 494 TRP A C 1
ATOM 3960 O O . TRP A 1 494 ? 48.353 11.752 -39.184 1.00 83.69 494 TRP A O 1
ATOM 3970 N N . SER A 1 495 ? 50.483 12.407 -38.921 1.00 75.88 495 SER A N 1
ATOM 3971 C CA . SER A 1 495 ? 50.187 13.445 -37.924 1.00 75.88 495 SER A CA 1
ATOM 3972 C C . SER A 1 495 ? 49.255 14.544 -38.458 1.00 75.88 495 SER A C 1
ATOM 3974 O O . SER A 1 495 ? 48.539 15.192 -37.688 1.00 75.88 495 SER A O 1
ATOM 3976 N N . ILE A 1 496 ? 49.203 14.714 -39.784 1.00 77.31 496 ILE A N 1
ATOM 3977 C CA . ILE A 1 496 ? 48.306 15.647 -40.483 1.00 77.31 496 ILE A CA 1
ATOM 3978 C C . ILE A 1 496 ? 46.870 15.099 -40.562 1.00 77.31 496 ILE A C 1
ATOM 3980 O O . ILE A 1 496 ? 45.901 15.867 -40.560 1.00 77.31 496 ILE A O 1
ATOM 3984 N N . ILE A 1 497 ? 46.721 13.775 -40.617 1.00 81.62 497 ILE A N 1
ATOM 3985 C CA . ILE A 1 497 ? 45.441 13.088 -40.827 1.00 81.62 497 ILE A CA 1
ATOM 3986 C C . ILE A 1 497 ? 44.758 12.791 -39.487 1.00 81.62 497 ILE A C 1
ATOM 3988 O O . ILE A 1 497 ? 43.556 13.021 -39.343 1.00 81.62 497 ILE A O 1
ATOM 3992 N N . GLN A 1 498 ? 45.521 12.356 -38.479 1.00 79.50 498 GLN A N 1
ATOM 3993 C CA . GLN A 1 498 ? 45.011 11.914 -37.176 1.00 79.50 498 GLN A CA 1
ATOM 3994 C C . GLN A 1 498 ? 44.032 12.899 -36.491 1.00 79.50 498 GLN A C 1
ATOM 3996 O O . GLN A 1 498 ? 43.004 12.442 -35.984 1.00 79.50 498 GLN A O 1
ATOM 4001 N N . PRO A 1 499 ? 44.244 14.235 -36.485 1.00 80.38 499 PRO A N 1
ATOM 4002 C CA . PRO A 1 499 ? 43.308 15.166 -35.848 1.00 80.38 499 PRO A CA 1
ATOM 4003 C C . PRO A 1 499 ? 41.922 15.206 -36.508 1.00 80.38 499 PRO A C 1
ATOM 4005 O O . PRO A 1 499 ? 40.942 15.530 -35.840 1.00 80.38 499 PRO A O 1
ATOM 4008 N N . LYS A 1 500 ? 41.822 14.872 -37.803 1.00 83.12 500 LYS A N 1
ATOM 4009 C CA . LYS A 1 500 ? 40.561 14.907 -38.562 1.00 83.12 500 LYS A CA 1
ATOM 4010 C C . LYS A 1 500 ? 39.596 13.798 -38.138 1.00 83.12 500 LYS A C 1
ATOM 4012 O O . LYS A 1 500 ? 38.388 13.961 -38.285 1.00 83.12 500 LYS A O 1
ATOM 4017 N N . LEU A 1 501 ? 40.112 12.721 -37.538 1.00 84.81 501 LEU A N 1
ATOM 4018 C CA . LEU A 1 501 ? 39.312 11.629 -36.971 1.00 84.81 501 LEU A CA 1
ATOM 4019 C C . LEU A 1 501 ? 38.360 12.119 -35.862 1.00 84.81 501 LEU A C 1
ATOM 4021 O O . LEU A 1 501 ? 37.294 11.545 -35.666 1.00 84.81 501 LEU A O 1
ATOM 4025 N N . GLY A 1 502 ? 38.701 13.218 -35.179 1.00 80.19 502 GLY A N 1
ATOM 4026 C CA . GLY A 1 502 ? 37.852 13.835 -34.156 1.00 80.19 502 GLY A CA 1
ATOM 4027 C C . GLY A 1 502 ? 36.694 14.686 -34.686 1.00 80.19 502 GLY A C 1
ATOM 4028 O O . GLY A 1 502 ? 35.913 15.199 -33.890 1.00 80.19 502 GLY A O 1
ATOM 4029 N N . HIS A 1 503 ? 36.582 14.891 -36.004 1.00 83.56 503 HIS A N 1
ATOM 4030 C CA . HIS A 1 503 ? 35.514 15.707 -36.597 1.00 83.56 503 HIS A CA 1
ATOM 4031 C C . HIS A 1 503 ? 34.226 14.921 -36.886 1.00 83.56 503 HIS A C 1
ATOM 4033 O O . HIS A 1 503 ? 33.195 15.533 -37.171 1.00 83.56 503 HIS A O 1
ATOM 4039 N N . VAL A 1 504 ? 34.266 13.587 -36.815 1.00 83.56 504 VAL A N 1
ATOM 4040 C CA . VAL A 1 504 ? 33.093 12.718 -36.992 1.00 83.56 504 VAL A CA 1
ATOM 4041 C C . VAL A 1 504 ? 32.528 12.266 -35.650 1.00 83.56 504 VAL A C 1
ATOM 4043 O O . VAL A 1 504 ? 33.223 12.262 -34.637 1.00 83.56 504 VAL A O 1
ATOM 4046 N N . LYS A 1 505 ? 31.245 11.887 -35.638 1.00 81.25 505 LYS A N 1
ATOM 4047 C CA . LYS A 1 505 ? 30.564 11.405 -34.425 1.00 81.25 505 LYS A CA 1
ATOM 4048 C C . LYS A 1 505 ? 30.689 9.893 -34.223 1.00 81.25 505 LYS A C 1
ATOM 4050 O O . LYS A 1 505 ? 30.379 9.426 -33.131 1.00 81.25 505 LYS A O 1
ATOM 4055 N N . ALA A 1 506 ? 31.112 9.158 -35.253 1.00 84.50 506 ALA A N 1
ATOM 4056 C CA . ALA A 1 506 ? 31.390 7.728 -35.184 1.00 84.50 506 ALA A CA 1
ATOM 4057 C C . ALA A 1 506 ? 32.547 7.420 -34.219 1.00 84.50 506 ALA A C 1
ATOM 4059 O O . ALA A 1 506 ? 33.501 8.201 -34.099 1.00 84.50 506 ALA A O 1
ATOM 4060 N N . GLU A 1 507 ? 32.472 6.258 -33.568 1.00 88.50 507 GLU A N 1
ATOM 4061 C CA . GLU A 1 507 ? 33.606 5.687 -32.840 1.00 88.50 507 GLU A CA 1
ATOM 4062 C C . GLU A 1 507 ? 34.595 5.071 -33.836 1.00 88.50 507 GLU A C 1
ATOM 4064 O O . GLU A 1 507 ? 34.201 4.510 -34.863 1.00 88.50 507 GLU A O 1
ATOM 4069 N N . ILE A 1 508 ? 35.888 5.189 -33.539 1.00 89.62 508 ILE A N 1
ATOM 4070 C CA . ILE A 1 508 ? 36.964 4.767 -34.433 1.00 89.62 508 ILE A CA 1
ATOM 4071 C C . ILE A 1 508 ? 37.914 3.839 -33.680 1.00 89.62 508 ILE A C 1
ATOM 4073 O O . ILE A 1 508 ? 38.512 4.237 -32.683 1.00 89.62 508 ILE A O 1
ATOM 4077 N N . LEU A 1 509 ? 38.092 2.621 -34.186 1.00 91.56 509 LEU A N 1
ATOM 4078 C CA . LEU A 1 509 ? 39.130 1.691 -33.752 1.00 91.56 509 LEU A CA 1
ATOM 4079 C C . LEU A 1 509 ? 40.315 1.770 -34.719 1.00 91.56 509 LEU A C 1
ATOM 4081 O O . LEU A 1 509 ? 40.190 1.412 -35.890 1.00 91.56 509 LEU A O 1
ATOM 4085 N N . LEU A 1 510 ? 41.467 2.218 -34.228 1.00 90.44 510 LEU A N 1
ATOM 4086 C CA . LEU A 1 510 ? 42.701 2.320 -34.999 1.00 90.44 510 LEU A CA 1
ATOM 4087 C C . LEU A 1 510 ? 43.659 1.181 -34.627 1.00 90.44 510 LEU A C 1
ATOM 4089 O O . LEU A 1 510 ? 44.112 1.095 -33.486 1.00 90.44 510 LEU A O 1
ATOM 4093 N N . LEU A 1 511 ? 43.977 0.327 -35.598 1.00 91.38 511 LEU A N 1
ATOM 4094 C CA . LEU A 1 511 ? 44.894 -0.806 -35.470 1.00 91.38 511 LEU A CA 1
ATOM 4095 C C . LEU A 1 511 ? 46.166 -0.518 -36.277 1.00 91.38 511 LEU A C 1
ATOM 4097 O O . LEU A 1 511 ? 46.110 -0.407 -37.503 1.00 91.38 511 LEU A O 1
ATOM 4101 N N . LEU A 1 512 ? 47.303 -0.372 -35.597 1.00 88.69 512 LEU A N 1
ATOM 4102 C CA . LEU A 1 512 ? 48.574 0.008 -36.220 1.00 88.69 512 LEU A CA 1
ATOM 4103 C C . LEU A 1 512 ? 49.612 -1.111 -36.091 1.00 88.69 512 LEU A C 1
ATOM 4105 O O . LEU A 1 512 ? 50.173 -1.313 -35.010 1.00 88.69 512 LEU A O 1
ATOM 4109 N N . ASP A 1 513 ? 49.898 -1.782 -37.209 1.00 87.31 513 ASP A N 1
ATOM 4110 C CA . ASP A 1 513 ? 50.984 -2.755 -37.360 1.00 87.31 513 ASP A CA 1
ATOM 4111 C C . ASP A 1 513 ? 52.141 -2.154 -38.174 1.00 87.31 513 ASP A C 1
ATOM 4113 O O . ASP A 1 513 ? 52.329 -2.418 -39.364 1.00 87.31 513 ASP A O 1
ATOM 4117 N N . CYS A 1 514 ? 52.897 -1.264 -37.529 1.00 83.75 514 CYS A N 1
ATOM 4118 C CA . CYS A 1 514 ? 54.078 -0.647 -38.116 1.00 83.75 514 CYS A CA 1
ATOM 4119 C C . CYS A 1 514 ? 55.193 -0.435 -37.089 1.00 83.75 514 CYS A C 1
ATOM 4121 O O . CYS A 1 514 ? 54.956 -0.344 -35.880 1.00 83.75 514 CYS A O 1
ATOM 4123 N N . CYS A 1 515 ? 56.434 -0.335 -37.573 1.00 80.38 515 CYS A N 1
ATOM 4124 C CA . CYS A 1 515 ? 57.559 0.058 -36.729 1.00 80.38 515 CYS A CA 1
ATOM 4125 C C . CYS A 1 515 ? 57.253 1.404 -36.058 1.00 80.38 515 CYS A C 1
ATOM 4127 O O . CYS A 1 515 ? 56.730 2.310 -36.702 1.00 80.38 515 CYS A O 1
ATOM 4129 N N . PHE A 1 516 ? 57.592 1.542 -34.775 1.00 75.12 516 PHE A N 1
ATOM 4130 C CA . PHE A 1 516 ? 57.345 2.767 -34.010 1.00 75.12 516 PHE A CA 1
ATOM 4131 C C . PHE A 1 516 ? 55.857 3.160 -33.880 1.00 75.12 516 PHE A C 1
ATOM 4133 O O . PHE A 1 516 ? 55.551 4.323 -33.618 1.00 75.12 516 PHE A O 1
ATOM 4140 N N . ALA A 1 517 ? 54.915 2.212 -33.980 1.00 75.44 517 ALA A N 1
ATOM 4141 C CA . ALA A 1 517 ? 53.469 2.473 -33.933 1.00 75.44 517 ALA A CA 1
ATOM 4142 C C . ALA A 1 517 ? 53.001 3.327 -32.732 1.00 75.44 517 ALA A C 1
ATOM 4144 O O . ALA A 1 517 ? 52.125 4.178 -32.885 1.00 75.44 517 ALA A O 1
ATOM 4145 N N . ALA A 1 518 ? 53.597 3.177 -31.541 1.00 72.56 518 ALA A N 1
ATOM 4146 C CA . ALA A 1 518 ? 53.263 4.024 -30.389 1.00 72.56 518 ALA A CA 1
ATOM 4147 C C . ALA A 1 518 ? 53.674 5.504 -30.560 1.00 72.56 518 ALA A C 1
ATOM 4149 O O . ALA A 1 518 ? 53.067 6.378 -29.942 1.00 72.56 518 ALA A O 1
ATOM 4150 N N . GLN A 1 519 ? 54.671 5.817 -31.399 1.00 71.75 519 GLN A N 1
ATOM 4151 C CA . GLN A 1 519 ? 55.012 7.201 -31.768 1.00 71.75 519 GLN A CA 1
ATOM 4152 C C . GLN A 1 519 ? 53.946 7.802 -32.685 1.00 71.75 519 GLN A C 1
ATOM 4154 O O . GLN A 1 519 ? 53.614 8.978 -32.536 1.00 71.75 519 GLN A O 1
ATOM 4159 N N . ALA A 1 520 ? 53.329 6.978 -33.540 1.00 62.62 520 ALA A N 1
ATOM 4160 C CA . ALA A 1 520 ? 52.209 7.385 -34.383 1.00 62.62 520 ALA A CA 1
ATOM 4161 C C . ALA A 1 520 ? 50.941 7.778 -33.600 1.00 62.62 520 ALA A C 1
ATOM 4163 O O . ALA A 1 520 ? 50.018 8.364 -34.162 1.00 62.62 520 ALA A O 1
ATOM 4164 N N . ALA A 1 521 ? 50.911 7.511 -32.289 1.00 60.28 521 ALA A N 1
ATOM 4165 C CA . ALA A 1 521 ? 49.860 7.959 -31.385 1.00 60.28 521 ALA A CA 1
ATOM 4166 C C . ALA A 1 521 ? 50.043 9.410 -30.879 1.00 60.28 521 ALA A C 1
ATOM 4168 O O . ALA A 1 521 ? 49.106 9.955 -30.293 1.00 60.28 521 ALA A O 1
ATOM 4169 N N . ARG A 1 522 ? 51.205 10.059 -31.093 1.00 60.47 522 ARG A N 1
ATOM 4170 C CA . ARG A 1 522 ? 51.444 11.463 -30.705 1.00 60.47 522 ARG A CA 1
ATOM 4171 C C . ARG A 1 522 ? 51.037 12.420 -31.829 1.00 60.47 522 ARG A C 1
ATOM 4173 O O . ARG A 1 522 ? 51.753 12.555 -32.815 1.00 60.47 522 ARG A O 1
ATOM 4180 N N . ALA A 1 523 ? 49.976 13.194 -31.617 1.00 52.91 523 ALA A N 1
ATOM 418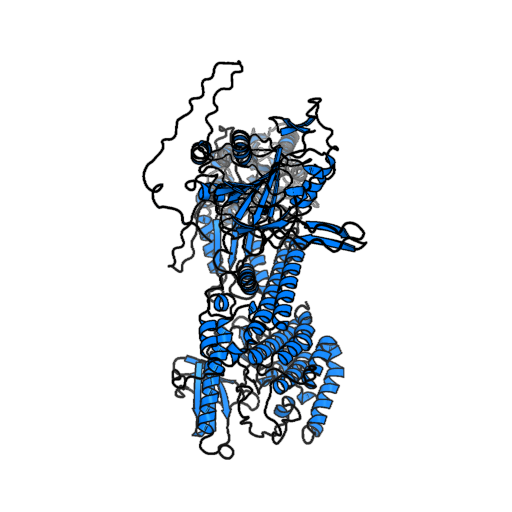1 C CA . ALA A 1 523 ? 49.859 14.489 -32.283 1.00 52.91 523 ALA A CA 1
ATOM 4182 C C . ALA A 1 523 ? 50.789 15.502 -31.578 1.00 52.91 523 ALA A C 1
ATOM 4184 O O . ALA A 1 523 ? 51.106 15.345 -30.396 1.00 52.91 523 ALA A O 1
ATOM 4185 N N . ASN A 1 524 ? 51.257 16.521 -32.310 1.00 52.56 524 ASN A N 1
ATOM 4186 C CA . ASN A 1 524 ? 52.113 17.616 -31.820 1.00 52.56 524 ASN A CA 1
ATOM 4187 C C . ASN A 1 524 ? 51.730 18.110 -30.408 1.00 52.56 524 ASN A C 1
ATOM 4189 O O . ASN A 1 524 ? 50.554 18.045 -30.060 1.00 52.56 524 ASN A O 1
ATOM 4193 N N . GLN A 1 525 ? 52.705 18.654 -29.655 1.00 47.88 525 GLN A N 1
ATOM 4194 C CA . GLN A 1 525 ? 52.755 18.969 -28.200 1.00 47.88 525 GLN A CA 1
ATOM 4195 C C . GLN A 1 525 ? 51.515 19.601 -27.494 1.00 47.88 525 GLN A C 1
ATOM 4197 O O . GLN A 1 525 ? 51.592 19.869 -26.303 1.00 47.88 525 GLN A O 1
ATOM 4202 N N . ASN A 1 526 ? 50.375 19.797 -28.163 1.00 46.25 526 ASN A N 1
ATOM 4203 C CA . ASN A 1 526 ? 49.105 20.300 -27.631 1.00 46.25 526 ASN A CA 1
ATOM 4204 C C . ASN A 1 526 ? 47.821 19.591 -28.151 1.00 46.25 526 ASN A C 1
ATOM 4206 O O . ASN A 1 526 ? 46.742 20.177 -28.056 1.00 46.25 526 ASN A O 1
ATOM 4210 N N . ARG A 1 527 ? 47.858 18.363 -28.702 1.00 53.12 527 ARG A N 1
ATOM 4211 C CA . ARG A 1 527 ? 46.620 17.632 -29.079 1.00 53.12 527 ARG A CA 1
ATOM 4212 C C . ARG A 1 527 ? 46.600 16.185 -28.570 1.00 53.12 527 ARG A C 1
ATOM 4214 O O . ARG A 1 527 ? 47.452 15.385 -28.931 1.00 53.12 527 ARG A O 1
ATOM 4221 N N . ALA A 1 528 ? 45.617 15.864 -27.726 1.00 61.00 528 ALA A N 1
ATOM 4222 C CA . ALA A 1 528 ? 45.325 14.506 -27.261 1.00 61.00 528 ALA A CA 1
ATOM 4223 C C . ALA A 1 528 ? 44.663 13.665 -28.373 1.00 61.00 528 ALA A C 1
ATOM 4225 O O . ALA A 1 528 ? 44.064 14.232 -29.291 1.00 61.00 528 ALA A O 1
ATOM 4226 N N . ILE A 1 529 ? 44.753 12.329 -28.279 1.00 70.31 529 ILE A N 1
ATOM 4227 C CA . ILE A 1 529 ? 43.964 11.401 -29.111 1.00 70.31 529 ILE A CA 1
ATOM 4228 C C . ILE A 1 529 ? 42.486 11.828 -29.028 1.00 70.31 529 ILE A C 1
ATOM 4230 O O . ILE A 1 529 ? 42.009 12.075 -27.914 1.00 70.31 529 ILE A O 1
ATOM 4234 N N . PRO A 1 530 ? 41.768 11.960 -30.160 1.00 76.69 530 PRO A N 1
ATOM 4235 C CA . PRO A 1 530 ? 40.370 12.374 -30.137 1.00 76.69 530 PRO A CA 1
ATOM 4236 C C . PRO A 1 530 ? 39.510 11.477 -29.238 1.00 76.69 530 PRO A C 1
ATOM 4238 O O . PRO A 1 530 ? 39.725 10.268 -29.163 1.00 76.69 530 PRO A O 1
ATOM 4241 N N . THR A 1 531 ? 38.502 12.053 -28.579 1.00 78.38 531 THR A N 1
ATOM 4242 C CA . THR A 1 531 ? 37.682 11.355 -27.567 1.00 78.38 531 THR A CA 1
ATOM 4243 C C . THR A 1 531 ? 36.734 10.284 -28.131 1.00 78.38 531 THR A C 1
ATOM 4245 O O . THR A 1 531 ? 35.947 9.679 -27.405 1.00 78.38 531 THR A O 1
ATOM 4248 N N . ASN A 1 532 ? 36.763 10.079 -29.445 1.00 83.69 532 ASN A N 1
ATOM 4249 C CA . ASN A 1 532 ? 36.023 9.060 -30.182 1.00 83.69 532 ASN A CA 1
ATOM 4250 C C . ASN A 1 532 ? 36.943 7.969 -30.767 1.00 83.69 532 ASN A C 1
ATOM 4252 O O . ASN A 1 532 ? 36.459 7.123 -31.513 1.00 83.69 532 ASN A O 1
ATOM 4256 N N . VAL A 1 533 ? 38.247 7.981 -30.454 1.00 85.50 533 VAL A N 1
ATOM 4257 C CA . VAL A 1 533 ? 39.238 7.042 -31.005 1.00 85.50 533 VAL A CA 1
ATOM 4258 C C . VAL A 1 533 ? 39.776 6.107 -29.913 1.00 85.50 533 VAL A C 1
ATOM 4260 O O . VAL A 1 533 ? 40.290 6.554 -28.885 1.00 85.50 533 VAL A O 1
ATOM 4263 N N . GLU A 1 534 ? 39.712 4.800 -30.161 1.00 89.38 534 GLU A N 1
ATOM 4264 C CA . GLU A 1 534 ? 40.475 3.771 -29.448 1.00 89.38 534 GLU A CA 1
ATOM 4265 C C . GLU A 1 534 ? 41.616 3.282 -30.343 1.00 89.38 534 GLU A C 1
ATOM 4267 O O . GLU A 1 534 ? 41.410 2.973 -31.514 1.00 89.38 534 GLU A O 1
ATOM 4272 N N . LEU A 1 535 ? 42.833 3.233 -29.805 1.00 86.88 535 LEU A N 1
ATOM 4273 C CA . LEU A 1 535 ? 44.051 2.950 -30.559 1.00 86.88 535 LEU A CA 1
ATOM 4274 C C . LEU A 1 535 ? 44.777 1.741 -29.975 1.00 86.88 535 LEU A C 1
ATOM 4276 O O . LEU A 1 535 ? 45.046 1.691 -28.772 1.00 86.88 535 LEU A O 1
ATOM 4280 N N . VAL A 1 536 ? 45.156 0.808 -30.850 1.00 89.56 536 VAL A N 1
ATOM 4281 C CA . VAL A 1 536 ? 46.042 -0.318 -30.545 1.00 89.56 536 VAL A CA 1
ATOM 4282 C C . VAL A 1 536 ? 47.269 -0.247 -31.450 1.00 89.56 536 VAL A C 1
ATOM 4284 O O . VAL A 1 536 ? 47.159 -0.308 -32.674 1.00 89.56 536 VAL A O 1
ATOM 4287 N N . ALA A 1 537 ? 48.440 -0.122 -30.835 1.00 86.88 537 ALA A N 1
ATOM 4288 C CA . ALA A 1 537 ? 49.734 -0.100 -31.503 1.00 86.88 537 ALA A CA 1
ATOM 4289 C C . ALA A 1 537 ? 50.503 -1.397 -31.229 1.00 86.88 537 ALA A C 1
ATOM 4291 O O . ALA A 1 537 ? 50.570 -1.854 -30.086 1.00 86.88 537 ALA A O 1
ATOM 4292 N N . ALA A 1 538 ? 51.121 -1.956 -32.269 1.00 85.62 538 ALA A N 1
ATOM 4293 C CA . ALA A 1 538 ? 51.833 -3.229 -32.204 1.00 85.62 538 ALA A CA 1
ATOM 4294 C C . ALA A 1 538 ? 53.031 -3.243 -31.233 1.00 85.62 538 ALA A C 1
ATOM 4296 O O . ALA A 1 538 ? 53.290 -4.266 -30.599 1.00 85.62 538 ALA A O 1
ATOM 4297 N N . CYS A 1 539 ? 53.760 -2.132 -31.082 1.00 80.88 539 CYS A N 1
ATOM 4298 C CA . CYS A 1 539 ? 54.964 -2.061 -30.248 1.00 80.88 539 CYS A CA 1
ATOM 4299 C C . CYS A 1 539 ? 55.065 -0.768 -29.426 1.00 80.88 539 CYS A C 1
ATOM 4301 O O . CYS A 1 539 ? 54.446 0.254 -29.734 1.00 80.88 539 CYS A O 1
ATOM 4303 N N . ALA A 1 540 ? 55.902 -0.819 -28.386 1.00 77.50 540 ALA A N 1
ATOM 4304 C CA . ALA A 1 540 ? 56.266 0.330 -27.566 1.00 77.50 540 ALA A CA 1
ATOM 4305 C C . ALA A 1 540 ? 57.127 1.362 -28.326 1.00 77.50 540 ALA A C 1
ATOM 4307 O O . ALA A 1 540 ? 57.652 1.124 -29.413 1.00 77.50 540 ALA A O 1
ATOM 4308 N N . MET A 1 541 ? 57.284 2.544 -27.727 1.00 70.62 541 MET A N 1
ATOM 4309 C CA . MET A 1 541 ? 58.040 3.653 -28.312 1.00 70.62 541 MET A CA 1
ATOM 4310 C C . MET A 1 541 ? 59.504 3.269 -28.585 1.00 70.62 541 MET A C 1
ATOM 4312 O O . MET A 1 541 ? 60.177 2.740 -27.705 1.00 70.62 541 MET A O 1
ATOM 4316 N N . GLY A 1 542 ? 60.007 3.585 -29.783 1.00 69.00 542 GLY A N 1
ATOM 4317 C CA . GLY A 1 542 ? 61.403 3.323 -30.161 1.00 69.00 542 GLY A CA 1
ATOM 4318 C C . GLY A 1 542 ? 61.701 1.875 -30.572 1.00 69.00 542 GLY A C 1
ATOM 4319 O O . GLY A 1 542 ? 62.859 1.550 -30.817 1.00 69.00 542 GLY A O 1
ATOM 4320 N N . VAL A 1 543 ? 60.683 1.011 -30.656 1.00 75.50 543 VAL A N 1
ATOM 4321 C CA . VAL A 1 543 ? 60.836 -0.417 -30.966 1.00 75.50 543 VAL A CA 1
ATOM 4322 C C . VAL A 1 543 ? 60.369 -0.717 -32.396 1.00 75.50 543 VAL A C 1
ATOM 4324 O O . VAL A 1 543 ? 59.344 -0.205 -32.853 1.00 75.50 543 VAL A O 1
ATOM 4327 N N . LYS A 1 544 ? 61.113 -1.566 -33.112 1.00 77.06 544 LYS A N 1
ATOM 4328 C CA . LYS A 1 544 ? 60.723 -2.087 -34.433 1.00 77.06 544 LYS A CA 1
ATOM 4329 C C . LYS A 1 544 ? 59.863 -3.342 -34.267 1.00 77.06 544 LYS A C 1
ATOM 4331 O O . LYS A 1 544 ? 60.190 -4.193 -33.446 1.00 77.06 544 LYS A O 1
ATOM 4336 N N . THR A 1 545 ? 58.788 -3.459 -35.043 1.00 79.25 545 THR A N 1
ATOM 4337 C CA . THR A 1 545 ? 57.961 -4.674 -35.083 1.00 79.25 545 THR A CA 1
ATOM 4338 C C . THR A 1 545 ? 58.639 -5.761 -35.919 1.00 79.25 545 THR A C 1
ATOM 4340 O O . THR A 1 545 ? 59.579 -5.499 -36.676 1.00 79.25 545 THR A O 1
ATOM 4343 N N . ARG A 1 546 ? 58.184 -7.012 -35.776 1.00 81.06 546 ARG A N 1
ATOM 4344 C CA . ARG A 1 546 ? 58.626 -8.103 -36.654 1.00 81.06 546 ARG A CA 1
ATOM 4345 C C . ARG A 1 546 ? 58.049 -7.918 -38.057 1.00 81.06 546 ARG A C 1
ATOM 4347 O O . ARG A 1 546 ? 56.954 -7.390 -38.211 1.00 81.06 546 ARG A O 1
ATOM 4354 N N . LEU A 1 547 ? 58.787 -8.390 -39.061 1.00 81.62 547 LEU A N 1
ATOM 4355 C CA . LEU A 1 547 ? 58.286 -8.468 -40.434 1.00 81.62 547 LEU A CA 1
ATOM 4356 C C . LEU A 1 547 ? 57.079 -9.427 -40.524 1.00 81.62 547 LEU A C 1
ATOM 4358 O O . LEU A 1 547 ? 56.957 -10.313 -39.668 1.00 81.62 547 LEU A O 1
ATOM 4362 N N . PRO A 1 548 ? 56.233 -9.285 -41.563 1.00 80.62 548 PRO A N 1
ATOM 4363 C CA . PRO A 1 548 ? 55.097 -10.168 -41.815 1.00 80.62 548 PRO A CA 1
ATOM 4364 C C . PRO A 1 548 ? 55.459 -11.655 -41.725 1.00 80.62 548 PRO A C 1
ATOM 4366 O O . PRO A 1 548 ? 56.483 -12.092 -42.258 1.00 80.62 548 PRO A O 1
ATOM 4369 N N . GLY A 1 549 ? 54.628 -12.445 -41.047 1.00 79.06 549 GLY A N 1
ATOM 4370 C CA . GLY A 1 549 ? 54.863 -13.862 -40.790 1.00 79.06 549 GLY A CA 1
ATOM 4371 C C . GLY A 1 549 ? 54.149 -14.389 -39.537 1.00 79.06 549 GLY A C 1
ATOM 4372 O O . GLY A 1 549 ? 53.394 -13.667 -38.890 1.00 79.06 549 GLY A O 1
ATOM 4373 N N . PRO A 1 550 ? 54.424 -15.642 -39.124 1.00 76.44 550 PRO A N 1
ATOM 4374 C CA . PRO A 1 550 ? 53.705 -16.316 -38.034 1.00 76.44 550 PRO A CA 1
ATOM 4375 C C . PRO A 1 550 ? 53.870 -15.649 -36.662 1.00 76.44 550 PRO A C 1
ATOM 4377 O O . PRO A 1 550 ? 53.162 -15.991 -35.724 1.00 76.44 550 PRO A O 1
ATOM 4380 N N . HIS A 1 551 ? 54.813 -14.710 -36.535 1.00 80.69 551 HIS A N 1
ATOM 4381 C CA . HIS A 1 551 ? 55.077 -13.985 -35.298 1.00 80.69 551 HIS A CA 1
ATOM 4382 C C . HIS A 1 551 ? 54.779 -12.479 -35.379 1.00 80.69 551 HIS A C 1
ATOM 4384 O O . HIS A 1 551 ? 55.204 -11.735 -34.494 1.00 80.69 551 HIS A O 1
ATOM 4390 N N . SER A 1 552 ? 54.093 -12.016 -36.429 1.00 85.00 552 SER A N 1
ATOM 4391 C CA . SER A 1 552 ? 53.674 -10.616 -36.556 1.00 85.00 552 SER A CA 1
ATOM 4392 C C . SER A 1 552 ? 52.539 -10.273 -35.586 1.00 85.00 552 SER A C 1
ATOM 4394 O O . SER A 1 552 ? 51.885 -11.158 -35.016 1.00 85.00 552 SER A O 1
ATOM 4396 N N . PHE A 1 553 ? 52.306 -8.975 -35.385 1.00 85.88 553 PHE A N 1
ATOM 4397 C CA . PHE A 1 553 ? 51.204 -8.492 -34.557 1.00 85.88 553 PHE A CA 1
ATOM 4398 C C . PHE A 1 553 ? 49.853 -8.832 -35.190 1.00 85.88 553 PHE A C 1
ATOM 4400 O O . PHE A 1 553 ? 48.995 -9.400 -34.514 1.00 85.88 553 PHE A O 1
ATOM 4407 N N . THR A 1 554 ? 49.686 -8.569 -36.490 1.00 87.06 554 THR A N 1
ATOM 4408 C CA . THR A 1 554 ? 48.453 -8.888 -37.225 1.00 87.06 554 THR A CA 1
ATOM 4409 C C . THR A 1 554 ? 48.099 -10.377 -37.141 1.00 87.06 554 THR A C 1
ATOM 4411 O O . THR A 1 554 ? 46.935 -10.712 -36.917 1.00 87.06 554 THR A O 1
ATOM 4414 N N . THR A 1 555 ? 49.080 -11.284 -37.228 1.00 86.44 555 THR A N 1
ATOM 4415 C CA . THR A 1 555 ? 48.831 -12.733 -37.117 1.00 86.44 555 THR A CA 1
ATOM 4416 C C . THR A 1 555 ? 48.304 -13.128 -35.734 1.00 86.44 555 THR A C 1
ATOM 4418 O O . THR A 1 555 ? 47.255 -13.768 -35.640 1.00 86.44 555 THR A O 1
ATOM 4421 N N . HIS A 1 556 ? 48.955 -12.694 -34.651 1.00 86.56 556 HIS A N 1
ATOM 4422 C CA . HIS A 1 556 ? 48.479 -12.996 -33.295 1.00 86.56 556 HIS A CA 1
ATOM 4423 C C . HIS A 1 556 ? 47.153 -12.295 -32.976 1.00 86.56 556 HIS A C 1
ATOM 4425 O O . HIS A 1 556 ? 46.307 -12.850 -32.274 1.00 86.56 556 HIS A O 1
ATOM 4431 N N . LEU A 1 557 ? 46.928 -11.093 -33.516 1.00 88.75 557 LEU A N 1
ATOM 4432 C CA . LEU A 1 557 ? 45.657 -10.389 -33.384 1.00 88.75 557 LEU A CA 1
ATOM 4433 C C . LEU A 1 557 ? 44.511 -11.195 -34.015 1.00 88.75 557 LEU A C 1
ATOM 4435 O O . LEU A 1 557 ? 43.462 -11.349 -33.390 1.00 88.75 557 LEU A O 1
ATOM 4439 N N . ILE A 1 558 ? 44.718 -11.768 -35.207 1.00 88.44 558 ILE A N 1
ATOM 4440 C CA . ILE A 1 558 ? 43.750 -12.659 -35.868 1.00 88.44 558 ILE A CA 1
ATOM 4441 C C . ILE A 1 558 ? 43.462 -13.897 -35.006 1.00 88.44 558 ILE A C 1
ATOM 4443 O O . ILE A 1 558 ? 42.298 -14.277 -34.849 1.00 88.44 558 ILE A O 1
ATOM 4447 N N . GLU A 1 559 ? 44.490 -14.528 -34.435 1.00 87.50 559 GLU A N 1
ATOM 4448 C CA . GLU A 1 559 ? 44.326 -15.708 -33.577 1.00 87.50 559 GLU A CA 1
ATOM 4449 C C . GLU A 1 559 ? 43.503 -15.400 -32.324 1.00 87.50 559 GLU A C 1
ATOM 4451 O O . GLU A 1 559 ? 42.558 -16.129 -32.012 1.00 87.50 559 GLU A O 1
ATOM 4456 N N . GLN A 1 560 ? 43.802 -14.292 -31.642 1.00 86.75 560 GLN A N 1
ATOM 4457 C CA . GLN A 1 560 ? 43.073 -13.875 -30.443 1.00 86.75 560 GLN A CA 1
ATOM 4458 C C . GLN A 1 560 ? 41.636 -13.448 -30.762 1.00 86.75 560 GLN A C 1
ATOM 4460 O O . GLN A 1 560 ? 40.716 -13.802 -30.023 1.00 86.75 560 GLN A O 1
ATOM 4465 N N . LEU A 1 561 ? 41.409 -12.761 -31.888 1.00 86.31 561 LEU A N 1
ATOM 4466 C CA . LEU A 1 561 ? 40.062 -12.427 -32.359 1.00 86.31 561 LEU A CA 1
ATOM 4467 C C . LEU A 1 561 ? 39.234 -13.690 -32.634 1.00 86.31 561 LEU A C 1
ATOM 4469 O O . LEU A 1 56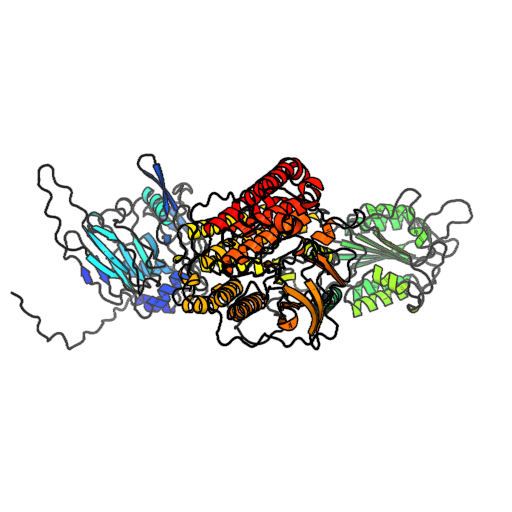1 ? 38.088 -13.774 -32.193 1.00 86.31 561 LEU A O 1
ATOM 4473 N N . ARG A 1 562 ? 39.812 -14.704 -33.296 1.00 84.75 562 ARG A N 1
ATOM 4474 C CA . ARG A 1 562 ? 39.148 -15.999 -33.541 1.00 84.75 562 ARG A CA 1
ATOM 4475 C C . ARG A 1 562 ? 38.890 -16.774 -32.251 1.00 84.75 562 ARG A C 1
ATOM 4477 O O . ARG A 1 562 ? 37.805 -17.325 -32.078 1.00 84.75 562 ARG A O 1
ATOM 4484 N N . ALA A 1 563 ? 39.859 -16.817 -31.339 1.00 79.56 563 ALA A N 1
ATOM 4485 C CA . ALA A 1 563 ? 39.719 -17.498 -30.054 1.00 79.56 563 ALA A CA 1
ATOM 4486 C C . ALA A 1 563 ? 38.625 -16.852 -29.187 1.00 79.56 563 ALA A C 1
ATOM 4488 O O . ALA A 1 563 ? 37.795 -17.554 -28.602 1.00 79.56 563 ALA A O 1
ATOM 4489 N N . SER A 1 564 ? 38.576 -15.518 -29.153 1.00 74.81 564 SER A N 1
ATOM 4490 C CA . SER A 1 564 ? 37.522 -14.770 -28.466 1.00 74.81 564 SER A CA 1
ATOM 4491 C C . SER A 1 564 ? 36.163 -15.007 -29.128 1.00 74.81 564 SER A C 1
ATOM 4493 O O . SER A 1 564 ? 35.194 -15.312 -28.442 1.00 74.81 564 SER A O 1
ATOM 4495 N N . LEU A 1 565 ? 36.079 -14.977 -30.460 1.00 72.38 565 LEU A N 1
ATOM 4496 C CA . LEU A 1 565 ? 34.822 -15.237 -31.166 1.00 72.38 565 LEU A CA 1
ATOM 4497 C C . LEU A 1 565 ? 34.280 -16.649 -30.879 1.00 72.38 565 LEU A C 1
ATOM 4499 O O . LEU A 1 565 ? 33.103 -16.802 -30.564 1.00 72.38 565 LEU A O 1
ATOM 4503 N N . ASN A 1 566 ? 35.143 -17.668 -30.894 1.00 70.75 566 ASN A N 1
ATOM 4504 C CA . ASN A 1 566 ? 34.753 -19.057 -30.630 1.00 70.75 566 ASN A CA 1
ATOM 4505 C C . ASN A 1 566 ? 34.374 -19.329 -29.165 1.00 70.75 566 ASN A C 1
ATOM 4507 O O . ASN A 1 566 ? 33.599 -20.244 -28.894 1.00 70.75 566 ASN A O 1
ATOM 4511 N N . SER A 1 567 ? 34.937 -18.580 -28.214 1.00 65.94 567 SER A N 1
ATOM 4512 C CA . SER A 1 567 ? 34.717 -18.808 -26.779 1.00 65.94 567 SER A CA 1
ATOM 4513 C C . SER A 1 567 ? 33.596 -17.952 -26.192 1.00 65.94 567 SER A C 1
ATOM 4515 O O . SER A 1 567 ? 32.829 -18.435 -25.357 1.00 65.94 567 SER A O 1
ATOM 4517 N N . THR A 1 568 ? 33.496 -16.688 -26.606 1.00 56.06 568 THR A N 1
ATOM 4518 C CA . THR A 1 568 ? 32.570 -15.703 -26.032 1.00 56.06 568 THR A CA 1
ATOM 4519 C C . THR A 1 568 ? 31.540 -15.166 -27.020 1.00 56.06 568 THR A C 1
ATOM 4521 O O . THR A 1 568 ? 30.624 -14.479 -26.580 1.00 56.06 568 THR A O 1
ATOM 4524 N N . GLY A 1 569 ? 31.652 -15.457 -28.322 1.00 62.09 569 GLY A N 1
ATOM 4525 C CA . GLY A 1 569 ? 30.746 -14.938 -29.362 1.00 62.09 569 GLY A CA 1
ATOM 4526 C C . GLY A 1 569 ? 30.940 -13.451 -29.698 1.00 62.09 569 GLY A C 1
ATOM 4527 O O . GLY A 1 569 ? 30.325 -12.942 -30.627 1.00 62.09 569 GLY A O 1
ATOM 4528 N N . SER A 1 570 ? 31.821 -12.765 -28.968 1.00 75.25 570 SER A N 1
ATOM 4529 C CA . SER A 1 570 ? 32.179 -11.351 -29.112 1.00 75.25 570 SER A CA 1
ATOM 4530 C C . SER A 1 570 ? 33.662 -11.158 -28.790 1.00 75.25 570 SER A C 1
ATOM 4532 O O . SER A 1 570 ? 34.213 -11.912 -27.983 1.00 75.25 570 SER A O 1
ATOM 4534 N N . ALA A 1 571 ? 34.290 -10.125 -29.341 1.00 79.25 571 ALA A N 1
ATOM 4535 C CA . ALA A 1 571 ? 35.708 -9.820 -29.178 1.00 79.25 571 ALA A CA 1
ATOM 4536 C C . ALA A 1 571 ? 35.921 -8.408 -28.610 1.00 79.25 571 ALA A C 1
ATOM 4538 O O . ALA A 1 571 ? 35.777 -7.415 -29.320 1.00 79.25 571 ALA A O 1
ATOM 4539 N N . LYS A 1 572 ? 36.291 -8.305 -27.328 1.00 84.19 572 LYS A N 1
ATOM 4540 C CA . LYS A 1 572 ? 36.635 -7.017 -26.704 1.00 84.19 572 LYS A CA 1
ATOM 4541 C C . LYS A 1 572 ? 38.107 -6.689 -26.882 1.00 84.19 572 LYS A C 1
ATOM 4543 O O . LYS A 1 572 ? 38.968 -7.483 -26.500 1.00 84.19 572 LYS A O 1
ATOM 4548 N N . ILE A 1 573 ? 38.393 -5.478 -27.349 1.00 87.44 573 ILE A N 1
ATOM 4549 C CA . ILE A 1 573 ? 39.760 -5.055 -27.662 1.00 87.44 573 ILE A CA 1
ATOM 4550 C C . ILE 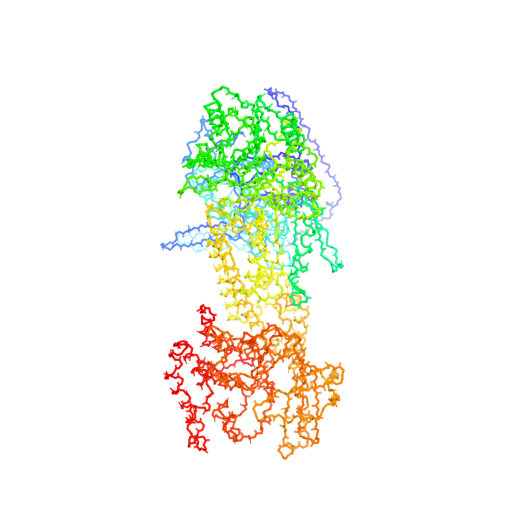A 1 573 ? 40.661 -5.061 -26.422 1.00 87.44 573 ILE A C 1
ATOM 4552 O O . ILE A 1 573 ? 41.756 -5.612 -26.480 1.00 87.44 573 ILE A O 1
ATOM 4556 N N . SER A 1 574 ? 40.195 -4.582 -25.264 1.00 82.69 574 SER A N 1
ATOM 4557 C CA . SER A 1 574 ? 41.008 -4.612 -24.038 1.00 82.69 574 SER A CA 1
ATOM 4558 C C . SER A 1 574 ? 41.363 -6.029 -23.564 1.00 82.69 574 SER A C 1
ATOM 4560 O O . SER A 1 574 ? 42.437 -6.246 -23.011 1.00 82.69 574 SER A O 1
ATOM 4562 N N . GLU A 1 575 ? 40.460 -7.004 -23.735 1.00 83.50 575 GLU A N 1
ATOM 4563 C CA . GLU A 1 575 ? 40.719 -8.402 -23.349 1.00 83.50 575 GLU A CA 1
ATOM 4564 C C . GLU A 1 575 ? 41.748 -9.035 -24.298 1.00 83.50 575 GLU A C 1
ATOM 4566 O O . GLU A 1 575 ? 42.658 -9.727 -23.843 1.00 83.50 575 GLU A O 1
ATOM 4571 N N . ILE A 1 576 ? 41.667 -8.711 -25.591 1.00 84.94 576 ILE A N 1
ATOM 4572 C CA . ILE A 1 576 ? 42.627 -9.145 -26.611 1.00 84.94 576 ILE A CA 1
ATOM 4573 C C . ILE A 1 576 ? 44.010 -8.548 -26.361 1.00 84.94 576 ILE A C 1
ATOM 4575 O O . ILE A 1 576 ? 44.990 -9.286 -26.346 1.00 84.94 576 ILE A O 1
ATOM 4579 N N . VAL A 1 577 ? 44.103 -7.240 -26.103 1.00 84.25 577 VAL A N 1
ATOM 4580 C CA . VAL A 1 577 ? 45.376 -6.578 -25.776 1.00 84.25 577 VAL A CA 1
ATOM 4581 C C . VAL A 1 577 ? 46.002 -7.194 -24.525 1.00 84.25 577 VAL A C 1
ATOM 4583 O O . VAL A 1 577 ? 47.194 -7.490 -24.525 1.00 84.25 577 VAL A O 1
ATOM 4586 N N . ASN A 1 578 ? 45.208 -7.438 -23.476 1.00 82.62 578 ASN A N 1
ATOM 4587 C CA . ASN A 1 578 ? 45.705 -8.089 -22.264 1.00 82.62 578 ASN A CA 1
ATOM 4588 C C . ASN A 1 578 ? 46.218 -9.503 -22.555 1.00 82.62 578 ASN A C 1
ATOM 4590 O O . ASN A 1 578 ? 47.263 -9.876 -22.033 1.00 82.62 578 ASN A O 1
ATOM 4594 N N . SER A 1 579 ? 45.522 -10.265 -23.405 1.00 81.81 579 SER A N 1
ATOM 4595 C CA . SER A 1 579 ? 45.954 -11.598 -23.844 1.00 81.81 579 SER A CA 1
ATOM 4596 C C . SER A 1 579 ? 47.284 -11.546 -24.603 1.00 81.81 579 SER A C 1
ATOM 4598 O O . SER A 1 579 ? 48.205 -12.290 -24.280 1.00 81.81 579 SER A O 1
ATOM 4600 N N . LEU A 1 580 ? 47.429 -10.602 -25.539 1.00 82.19 580 LEU A N 1
ATOM 4601 C CA . LEU A 1 580 ? 48.667 -10.375 -26.296 1.00 82.19 580 LEU A CA 1
ATOM 4602 C C . LEU A 1 580 ? 49.836 -9.926 -25.404 1.00 82.19 580 LEU A C 1
ATOM 4604 O O . LEU A 1 580 ? 50.988 -10.200 -25.721 1.00 82.19 580 LEU A O 1
ATOM 4608 N N . ALA A 1 581 ? 49.558 -9.262 -24.278 1.00 77.88 581 ALA A N 1
ATOM 4609 C CA . ALA A 1 581 ? 50.577 -8.852 -23.313 1.00 77.88 581 ALA A CA 1
ATOM 4610 C C . ALA A 1 581 ? 51.077 -10.004 -22.412 1.00 77.88 581 ALA A C 1
ATOM 4612 O O . ALA A 1 581 ? 52.122 -9.867 -21.766 1.00 77.88 581 ALA A O 1
ATOM 4613 N N . TYR A 1 582 ? 50.370 -11.142 -22.340 1.00 73.56 582 TYR A N 1
ATOM 4614 C CA . TYR A 1 582 ? 50.847 -12.317 -21.604 1.00 73.56 582 TYR A CA 1
ATOM 4615 C C . TYR A 1 582 ? 51.970 -13.027 -22.368 1.00 73.56 582 TYR A C 1
ATOM 4617 O O . TYR A 1 582 ? 51.858 -13.296 -23.562 1.00 73.56 582 TYR A O 1
ATOM 4625 N N . ARG A 1 583 ? 53.033 -13.416 -21.649 1.00 58.03 583 ARG A N 1
ATOM 4626 C CA . ARG A 1 583 ? 54.206 -14.114 -22.219 1.00 58.03 583 ARG A CA 1
ATOM 4627 C C . ARG A 1 583 ? 53.880 -15.463 -22.867 1.00 58.03 583 ARG A C 1
ATOM 4629 O O . ARG A 1 583 ? 54.623 -15.901 -23.738 1.00 58.03 583 ARG A O 1
ATOM 4636 N N . ASP A 1 584 ? 52.776 -16.090 -22.470 1.00 60.31 584 ASP A N 1
ATOM 4637 C CA . ASP A 1 584 ? 52.330 -17.380 -23.006 1.00 60.31 584 ASP A CA 1
ATOM 4638 C C . ASP A 1 584 ? 51.604 -17.251 -24.363 1.00 60.31 584 ASP A C 1
ATOM 4640 O O . ASP A 1 584 ? 51.282 -18.263 -24.979 1.00 60.31 584 ASP A O 1
ATOM 4644 N N . SER A 1 585 ? 51.357 -16.025 -24.850 1.00 60.50 585 SER A N 1
ATOM 4645 C CA . SER A 1 585 ? 50.664 -15.762 -26.124 1.00 60.50 585 SER A CA 1
ATOM 4646 C C . SER A 1 585 ? 51.523 -15.987 -27.373 1.00 60.50 585 SER A C 1
ATOM 4648 O O . SER A 1 585 ? 50.987 -15.998 -28.476 1.00 60.50 585 SER A O 1
ATOM 4650 N N . GLY A 1 586 ? 52.844 -16.146 -27.221 1.00 63.91 586 GLY A N 1
ATOM 4651 C CA . GLY A 1 586 ? 53.783 -16.293 -28.339 1.00 63.91 586 GLY A CA 1
ATOM 4652 C C . GLY A 1 586 ? 54.222 -14.977 -28.998 1.00 63.91 586 GLY A C 1
ATOM 4653 O O . GLY A 1 586 ? 55.184 -14.984 -29.773 1.00 63.91 586 GLY A O 1
ATOM 4654 N N . TYR A 1 587 ? 53.601 -13.844 -28.648 1.00 77.00 587 TYR A N 1
ATOM 4655 C CA . TYR A 1 587 ? 53.982 -12.516 -29.132 1.00 77.00 587 TYR A CA 1
ATOM 4656 C C . TYR A 1 587 ? 55.131 -11.930 -28.292 1.00 77.00 587 TYR A C 1
ATOM 4658 O O . TYR A 1 587 ? 55.071 -11.918 -27.063 1.00 77.00 587 TYR A O 1
ATOM 4666 N N . SER A 1 588 ? 56.215 -11.480 -28.941 1.00 68.38 588 SER A N 1
ATOM 4667 C CA . SER A 1 588 ? 57.433 -11.042 -28.233 1.00 68.38 588 SER A CA 1
ATOM 4668 C C . SER A 1 588 ? 57.434 -9.578 -27.801 1.00 68.38 588 SER A C 1
ATOM 4670 O O . SER A 1 588 ? 58.202 -9.227 -26.906 1.00 68.38 588 SER A O 1
ATOM 4672 N N . GLU A 1 589 ? 56.608 -8.737 -28.424 1.00 76.44 589 GLU A N 1
ATOM 4673 C CA . GLU A 1 589 ? 56.580 -7.295 -28.162 1.00 76.44 589 GLU A CA 1
ATOM 4674 C C . GLU A 1 589 ? 55.434 -6.916 -27.218 1.00 76.44 589 GLU A C 1
ATOM 4676 O O . GLU A 1 589 ? 54.447 -7.634 -27.084 1.00 76.44 589 GLU A O 1
ATOM 4681 N N . THR A 1 590 ? 55.534 -5.755 -26.569 1.00 79.50 590 THR A N 1
ATOM 4682 C CA . THR A 1 590 ? 54.445 -5.234 -25.731 1.00 79.50 590 THR A CA 1
ATOM 4683 C C . THR A 1 590 ? 53.549 -4.315 -26.568 1.00 79.50 590 THR A C 1
ATOM 4685 O O . THR A 1 590 ? 54.011 -3.229 -26.943 1.00 79.50 590 THR A O 1
ATOM 4688 N N . PRO A 1 591 ? 52.287 -4.693 -26.854 1.00 83.44 591 PRO A N 1
ATOM 4689 C CA . PRO A 1 591 ? 51.353 -3.805 -27.535 1.00 83.44 591 PRO A CA 1
ATOM 4690 C C . PRO A 1 591 ? 50.969 -2.633 -26.624 1.00 83.44 591 PRO A C 1
ATOM 4692 O O . PRO A 1 591 ? 50.912 -2.766 -25.399 1.00 83.44 591 PRO A O 1
ATOM 4695 N N . VAL A 1 592 ? 50.684 -1.477 -27.221 1.00 81.75 592 VAL A N 1
ATOM 4696 C CA . VAL A 1 592 ? 50.252 -0.276 -26.494 1.00 81.75 592 VAL A CA 1
ATOM 4697 C C . VAL A 1 592 ? 48.796 0.015 -26.824 1.00 81.75 592 VAL A C 1
ATOM 4699 O O . VAL A 1 592 ? 48.412 0.068 -27.990 1.00 81.75 592 VAL A O 1
ATOM 4702 N N . HIS A 1 593 ? 47.986 0.227 -25.790 1.00 86.25 593 HIS A N 1
ATOM 4703 C CA . HIS A 1 593 ? 46.555 0.481 -25.912 1.00 86.25 593 HIS A CA 1
ATOM 4704 C C . HIS A 1 593 ? 46.190 1.820 -25.283 1.00 86.25 593 HIS A C 1
ATOM 4706 O O . HIS A 1 593 ? 46.509 2.082 -24.123 1.00 86.25 593 HIS A O 1
ATOM 4712 N N . PHE A 1 594 ? 45.516 2.661 -26.062 1.00 79.38 594 PHE A N 1
ATOM 4713 C CA . PHE A 1 594 ? 44.962 3.930 -25.610 1.00 79.38 594 PHE A CA 1
ATOM 4714 C C . PHE A 1 594 ? 43.463 3.947 -25.880 1.00 79.38 594 PHE A C 1
ATOM 4716 O O . PHE A 1 594 ? 43.030 3.801 -27.021 1.00 79.38 594 PHE A O 1
ATOM 4723 N N . SER A 1 595 ? 42.671 4.178 -24.838 1.00 74.12 595 SER A N 1
ATOM 4724 C CA . SER A 1 595 ? 41.226 4.355 -24.961 1.00 74.12 595 SER A CA 1
ATOM 4725 C C . SER A 1 595 ? 40.875 5.815 -24.698 1.00 74.12 595 SER A C 1
ATOM 4727 O O . SER A 1 595 ? 40.986 6.289 -23.568 1.00 74.12 595 SER A O 1
ATOM 4729 N N . GLY A 1 596 ? 40.510 6.543 -25.757 1.00 62.22 596 GLY A N 1
ATOM 4730 C CA . GLY A 1 596 ? 40.027 7.923 -25.678 1.00 62.22 596 GLY A CA 1
ATOM 4731 C C . GLY A 1 596 ? 38.509 8.034 -25.509 1.00 62.22 596 GLY A C 1
ATOM 4732 O O . GLY A 1 596 ? 38.004 9.148 -25.425 1.00 62.22 596 GLY A O 1
ATOM 4733 N N . LEU A 1 597 ? 37.783 6.910 -25.476 1.00 69.12 597 LEU A N 1
ATOM 4734 C CA . LEU A 1 597 ? 36.320 6.864 -25.557 1.00 69.12 597 LEU A CA 1
ATOM 4735 C C . LEU A 1 597 ? 35.641 7.643 -24.409 1.00 69.12 597 LEU A C 1
ATOM 4737 O O . LEU A 1 597 ? 35.863 7.378 -23.226 1.00 69.12 597 LEU A O 1
ATOM 4741 N N . GLY A 1 598 ? 34.784 8.607 -24.759 1.00 55.50 598 GLY A N 1
ATOM 4742 C CA . GLY A 1 598 ? 33.925 9.331 -23.811 1.00 55.50 598 GLY A CA 1
ATOM 4743 C C . GLY A 1 598 ? 32.761 8.492 -23.244 1.00 55.50 598 GLY A C 1
ATOM 4744 O O . GLY A 1 598 ? 32.463 7.401 -23.723 1.00 55.50 598 GLY A O 1
ATOM 4745 N N . ASN A 1 599 ? 32.058 9.018 -22.229 1.00 47.09 599 ASN A N 1
ATOM 4746 C CA . ASN A 1 599 ? 30.830 8.455 -21.620 1.00 47.09 599 ASN A CA 1
ATOM 4747 C C . ASN A 1 599 ? 30.970 7.139 -20.818 1.00 47.09 599 ASN A C 1
ATOM 4749 O O . ASN A 1 599 ? 30.019 6.362 -20.713 1.00 47.09 599 ASN A O 1
ATOM 4753 N N . GLY A 1 600 ? 32.130 6.874 -20.206 1.00 49.09 600 GLY A N 1
ATOM 4754 C CA . GLY A 1 600 ? 32.303 5.735 -19.288 1.00 49.09 600 GLY A CA 1
ATOM 4755 C C . GLY A 1 600 ? 32.402 4.361 -19.967 1.00 49.09 600 GLY A C 1
ATOM 4756 O O . GLY A 1 600 ? 32.336 3.337 -19.285 1.00 49.09 600 GLY A O 1
ATOM 4757 N N . LYS A 1 601 ? 32.576 4.324 -21.295 1.00 61.50 601 LYS A N 1
ATOM 4758 C CA . LYS A 1 601 ? 32.921 3.122 -22.064 1.00 61.50 601 LYS A CA 1
ATOM 4759 C C . LYS A 1 601 ? 34.442 2.958 -22.089 1.00 61.50 601 LYS A C 1
ATOM 4761 O O . LYS A 1 601 ? 35.152 3.889 -22.437 1.00 61.50 601 LYS A O 1
ATOM 4766 N N . SER A 1 602 ? 34.947 1.783 -21.710 1.00 63.72 602 SER A N 1
ATOM 4767 C CA . SER A 1 602 ? 36.394 1.553 -21.591 1.00 63.72 602 SER A CA 1
ATOM 4768 C C . SER A 1 602 ? 37.053 0.973 -22.850 1.00 63.72 602 SER A C 1
ATOM 4770 O O . SER A 1 602 ? 38.260 1.137 -23.002 1.00 63.72 602 SER A O 1
ATOM 4772 N N . THR A 1 603 ? 36.310 0.281 -23.727 1.00 81.75 603 THR A N 1
ATOM 4773 C CA . THR A 1 603 ? 36.842 -0.410 -24.925 1.00 81.75 603 THR A CA 1
ATOM 4774 C C . THR A 1 603 ? 35.732 -0.762 -25.934 1.00 81.75 603 THR A C 1
ATOM 4776 O O . THR A 1 603 ? 34.570 -0.902 -25.541 1.00 81.75 603 THR A O 1
ATOM 4779 N N . VAL A 1 604 ? 36.088 -0.935 -27.208 1.00 84.19 604 VAL A N 1
ATOM 4780 C CA . VAL A 1 604 ? 35.272 -1.418 -28.331 1.00 84.19 604 VAL A CA 1
ATOM 4781 C C . VAL A 1 604 ? 35.082 -2.935 -28.230 1.00 84.19 604 VAL A C 1
ATOM 4783 O O . VAL A 1 604 ? 36.002 -3.689 -27.893 1.00 84.19 604 VAL A O 1
ATOM 4786 N N . CYS A 1 605 ? 33.868 -3.390 -28.547 1.00 83.12 605 CYS A N 1
ATOM 4787 C CA . CYS A 1 605 ? 33.501 -4.800 -28.650 1.00 83.12 605 CYS A CA 1
ATOM 4788 C C . CYS A 1 605 ? 33.077 -5.123 -30.091 1.00 83.12 605 CYS A C 1
ATOM 4790 O O . CYS A 1 605 ? 32.186 -4.475 -30.636 1.00 83.12 605 CYS A O 1
ATOM 4792 N N . LEU A 1 606 ? 33.727 -6.107 -30.712 1.00 83.25 606 LEU A N 1
ATOM 4793 C CA . LEU A 1 606 ? 33.461 -6.568 -32.075 1.00 83.25 606 LEU A CA 1
ATOM 4794 C C . LEU A 1 606 ? 32.563 -7.812 -32.047 1.00 83.25 606 LEU A C 1
ATOM 4796 O O . LEU A 1 606 ? 32.851 -8.765 -31.322 1.00 83.25 606 LEU A O 1
ATOM 4800 N N . GLU A 1 607 ? 31.501 -7.825 -32.853 1.00 80.62 607 GLU A N 1
ATOM 4801 C CA . GLU A 1 607 ? 30.478 -8.880 -32.885 1.00 80.62 607 GLU A CA 1
ATOM 4802 C C . GLU A 1 607 ? 30.024 -9.145 -34.338 1.00 80.62 607 GLU A C 1
ATOM 4804 O O . GLU A 1 607 ? 29.916 -8.199 -35.118 1.00 80.62 607 GLU A O 1
ATOM 4809 N N . PRO A 1 608 ? 29.774 -10.403 -34.744 1.00 78.00 608 PRO A N 1
ATOM 4810 C CA . PRO A 1 608 ? 29.423 -10.740 -36.127 1.00 78.00 608 PRO A CA 1
ATOM 4811 C C . PRO A 1 608 ? 27.999 -10.298 -36.523 1.00 78.00 608 PRO A C 1
ATOM 4813 O O . PRO A 1 608 ? 27.078 -10.387 -35.715 1.00 78.00 608 PRO A O 1
ATOM 4816 N N . PHE A 1 609 ? 27.774 -9.836 -37.763 1.00 71.81 609 PHE A N 1
ATOM 4817 C CA . PHE A 1 609 ? 26.419 -9.562 -38.299 1.00 71.81 609 PHE A CA 1
ATOM 4818 C C . PHE A 1 609 ? 25.825 -10.781 -39.030 1.00 71.81 609 PHE A C 1
ATOM 4820 O O . PHE A 1 609 ? 26.522 -11.452 -39.776 1.00 71.81 609 PHE A O 1
ATOM 4827 N N . ASP A 1 610 ? 24.528 -11.074 -38.875 1.00 56.91 610 ASP A N 1
ATOM 4828 C CA . ASP A 1 610 ? 23.886 -12.239 -39.520 1.00 56.91 610 ASP A CA 1
ATOM 4829 C C . ASP A 1 610 ? 23.965 -12.182 -41.070 1.00 56.91 610 ASP A C 1
ATOM 4831 O O . ASP A 1 610 ? 23.437 -11.265 -41.700 1.00 56.91 610 ASP A O 1
ATOM 4835 N N . ALA A 1 611 ? 24.550 -13.205 -41.706 1.00 42.53 611 ALA A N 1
ATOM 4836 C CA . ALA A 1 611 ? 24.866 -13.261 -43.143 1.00 42.53 611 ALA A CA 1
ATOM 4837 C C . ALA A 1 611 ? 23.680 -13.488 -44.118 1.00 42.53 611 ALA A C 1
ATOM 4839 O O . ALA A 1 611 ? 23.890 -13.973 -45.229 1.00 42.53 611 ALA A O 1
ATOM 4840 N N . ASN A 1 612 ? 22.430 -13.175 -43.750 1.00 35.59 612 ASN A N 1
ATOM 4841 C CA . ASN A 1 612 ? 21.265 -13.468 -44.601 1.00 35.59 612 ASN A CA 1
ATOM 4842 C C . ASN A 1 612 ? 20.355 -12.239 -44.821 1.00 35.59 612 ASN A C 1
ATOM 4844 O O . ASN A 1 612 ? 19.422 -12.023 -44.047 1.00 35.59 612 ASN A O 1
ATOM 4848 N N . PRO A 1 613 ? 20.582 -11.435 -45.880 1.00 36.28 613 PRO A N 1
ATOM 4849 C CA . PRO A 1 613 ? 19.768 -10.258 -46.184 1.00 36.28 613 PRO A CA 1
ATOM 4850 C C . PRO A 1 613 ? 18.579 -10.548 -47.125 1.00 36.28 613 PRO A C 1
ATOM 4852 O O . PRO A 1 613 ? 18.055 -9.629 -47.745 1.00 36.28 613 PRO A O 1
ATOM 4855 N N . ALA A 1 614 ? 18.120 -11.801 -47.244 1.00 29.62 614 ALA A N 1
ATOM 4856 C CA . ALA A 1 614 ? 17.029 -12.189 -48.149 1.00 29.62 614 ALA A CA 1
ATOM 4857 C C . ALA A 1 614 ? 15.744 -12.618 -47.411 1.00 29.62 614 ALA A C 1
ATOM 4859 O O . ALA A 1 614 ? 15.190 -13.687 -47.656 1.00 29.62 614 ALA A O 1
ATOM 4860 N N . SER A 1 615 ? 15.241 -11.768 -46.514 1.00 30.42 615 SER A N 1
ATOM 4861 C CA . SER A 1 615 ? 13.823 -11.781 -46.133 1.00 30.42 615 SER A CA 1
ATOM 4862 C C . SER A 1 615 ? 13.363 -10.363 -45.791 1.00 30.42 615 SER A C 1
ATOM 4864 O O . SER A 1 615 ? 13.340 -9.953 -44.628 1.00 30.42 615 SER A O 1
ATOM 4866 N N . GLU A 1 616 ? 12.985 -9.596 -46.810 1.00 36.00 616 GLU A N 1
ATOM 4867 C CA . GLU A 1 616 ? 12.116 -8.434 -46.632 1.00 36.00 616 GLU A CA 1
ATOM 4868 C C . GLU A 1 616 ? 10.731 -8.917 -46.174 1.00 36.00 616 GLU A C 1
ATOM 4870 O O . GLU A 1 616 ? 9.845 -9.099 -46.998 1.00 36.00 616 GLU A O 1
ATOM 4875 N N . LEU A 1 617 ? 10.559 -9.187 -44.874 1.00 31.34 617 LEU A N 1
ATOM 4876 C CA . LEU A 1 617 ? 9.289 -9.040 -44.144 1.00 31.34 617 LEU A CA 1
ATOM 4877 C C . LEU A 1 617 ? 9.472 -9.317 -42.636 1.00 31.34 617 LEU A C 1
ATOM 4879 O O . LEU A 1 617 ? 8.910 -10.267 -42.104 1.00 31.34 617 LEU A O 1
ATOM 4883 N N . ASP A 1 618 ? 10.239 -8.499 -41.905 1.00 27.50 618 ASP A N 1
ATOM 4884 C CA . ASP A 1 618 ? 10.032 -8.423 -40.447 1.00 27.50 618 ASP A CA 1
ATOM 4885 C C . ASP A 1 618 ? 10.516 -7.100 -39.828 1.00 27.50 618 ASP A C 1
ATOM 4887 O O . ASP A 1 618 ? 11.555 -7.006 -39.174 1.00 27.50 618 ASP A O 1
ATOM 4891 N N . THR A 1 619 ? 9.734 -6.034 -40.005 1.00 29.89 619 THR A N 1
ATOM 4892 C CA . THR A 1 619 ? 9.901 -4.770 -39.269 1.00 29.89 619 THR A CA 1
ATOM 4893 C C . THR A 1 619 ? 9.359 -4.827 -37.829 1.00 29.89 619 THR A C 1
ATOM 4895 O O . THR A 1 619 ? 9.071 -3.783 -37.242 1.00 29.89 619 THR A O 1
ATOM 4898 N N . ARG A 1 620 ? 9.262 -6.007 -37.189 1.00 32.72 620 ARG A N 1
ATOM 4899 C CA . ARG A 1 620 ? 8.950 -6.124 -35.749 1.00 32.72 620 ARG A CA 1
ATOM 4900 C C . ARG A 1 620 ? 9.770 -7.194 -35.016 1.00 32.72 620 ARG A C 1
ATOM 4902 O O . ARG A 1 620 ? 9.224 -8.048 -34.328 1.00 32.72 620 ARG A O 1
ATOM 4909 N N . ARG A 1 621 ? 11.102 -7.087 -35.013 1.00 32.66 621 ARG A N 1
ATOM 4910 C CA . ARG A 1 621 ? 11.907 -7.763 -33.972 1.00 32.66 621 ARG A CA 1
ATOM 4911 C C . ARG A 1 621 ? 11.874 -6.955 -32.665 1.00 32.66 621 ARG A C 1
ATOM 4913 O O . ARG A 1 621 ? 12.705 -6.070 -32.453 1.00 32.66 621 ARG A O 1
ATOM 4920 N N . GLU A 1 622 ? 10.888 -7.243 -31.811 1.00 32.00 622 GLU A N 1
ATOM 4921 C CA . GLU A 1 622 ? 10.749 -6.686 -30.455 1.00 32.00 622 GLU A CA 1
ATOM 4922 C C . GLU A 1 622 ? 12.012 -6.946 -29.609 1.00 32.00 622 GLU A C 1
ATOM 4924 O O . GLU A 1 622 ? 12.578 -8.040 -29.601 1.00 32.00 622 GLU A O 1
ATOM 4929 N N . ALA A 1 623 ? 12.497 -5.907 -28.923 1.00 32.66 623 ALA A N 1
ATOM 4930 C CA . ALA A 1 623 ? 13.712 -5.962 -28.116 1.00 32.66 623 ALA A CA 1
ATOM 4931 C C . ALA A 1 623 ? 13.548 -6.914 -26.913 1.00 32.66 623 ALA A C 1
ATOM 4933 O O . ALA A 1 623 ? 12.554 -6.844 -26.203 1.00 32.66 623 ALA A O 1
ATOM 4934 N N . ALA A 1 624 ? 14.539 -7.769 -26.648 1.00 36.44 624 ALA A N 1
ATOM 4935 C CA . ALA A 1 624 ? 14.554 -8.634 -25.465 1.00 36.44 624 ALA A CA 1
ATOM 4936 C C . ALA A 1 624 ? 14.866 -7.815 -24.196 1.00 36.44 624 ALA A C 1
ATOM 4938 O O . ALA A 1 624 ? 15.834 -7.047 -24.190 1.00 36.44 624 ALA A O 1
ATOM 4939 N N . TRP A 1 625 ? 14.045 -7.931 -23.146 1.00 37.59 625 TRP A N 1
ATOM 4940 C CA . TRP A 1 625 ? 14.129 -7.116 -21.923 1.00 37.59 625 TRP A CA 1
ATOM 4941 C C . TRP A 1 625 ? 14.396 -7.989 -20.690 1.00 37.59 625 TRP A C 1
ATOM 4943 O O . TRP A 1 625 ? 13.779 -9.040 -20.532 1.00 37.59 625 TRP A O 1
ATOM 4953 N N . LEU A 1 626 ? 15.265 -7.533 -19.779 1.00 38.03 626 LEU A N 1
ATOM 4954 C CA . LEU A 1 626 ? 15.498 -8.195 -18.492 1.00 38.03 626 LEU A CA 1
ATOM 4955 C C . LEU A 1 626 ? 14.540 -7.621 -17.435 1.00 38.03 626 LEU A C 1
ATOM 4957 O O . LEU A 1 626 ? 14.461 -6.398 -17.262 1.00 38.03 626 LEU A O 1
ATOM 4961 N N . THR A 1 627 ? 13.809 -8.498 -16.738 1.00 38.66 627 THR A N 1
ATOM 4962 C CA . THR A 1 627 ? 12.958 -8.146 -15.589 1.00 38.66 627 THR A CA 1
ATOM 4963 C C . THR A 1 627 ? 13.583 -8.703 -14.314 1.00 38.66 627 THR A C 1
ATOM 4965 O O . THR A 1 627 ? 13.677 -9.920 -14.151 1.00 38.66 627 THR A O 1
ATOM 4968 N N . LEU A 1 628 ? 13.997 -7.818 -13.402 1.00 41.31 628 LEU A N 1
ATOM 4969 C CA . LEU A 1 628 ? 14.548 -8.208 -12.104 1.00 41.31 628 LEU A CA 1
ATOM 4970 C C . LEU A 1 628 ? 13.436 -8.179 -11.050 1.00 41.31 628 LEU A C 1
ATOM 4972 O O . LEU A 1 628 ? 12.795 -7.145 -10.835 1.00 41.31 628 LEU A O 1
ATOM 4976 N N . LYS A 1 629 ? 13.199 -9.313 -10.395 1.00 41.25 629 LYS A N 1
ATOM 4977 C CA . LYS A 1 629 ? 12.153 -9.474 -9.389 1.00 41.25 629 LYS A CA 1
ATOM 4978 C C . LYS A 1 629 ? 12.798 -9.754 -8.031 1.00 41.25 629 LYS A C 1
ATOM 4980 O O . LYS A 1 629 ? 13.459 -10.774 -7.842 1.00 41.25 629 LYS A O 1
ATOM 4985 N N . VAL A 1 630 ? 12.636 -8.824 -7.093 1.00 45.00 630 VAL A N 1
ATOM 4986 C CA . VAL A 1 630 ? 13.278 -8.869 -5.773 1.00 45.00 630 VAL A CA 1
ATOM 4987 C C . VAL A 1 630 ? 12.202 -9.034 -4.701 1.00 45.00 630 VAL A C 1
ATOM 4989 O O . VAL A 1 630 ? 11.338 -8.178 -4.534 1.00 45.00 630 VAL A O 1
ATOM 4992 N N . SER A 1 631 ? 12.241 -10.144 -3.967 1.00 40.34 631 SER A N 1
ATOM 4993 C CA . SER A 1 631 ? 11.366 -10.397 -2.819 1.00 40.34 631 SER A CA 1
ATOM 4994 C C . SER A 1 631 ? 12.186 -10.282 -1.530 1.00 40.34 631 SER A C 1
ATOM 4996 O O . SER A 1 631 ? 13.056 -11.109 -1.238 1.00 40.34 631 SER A O 1
ATOM 4998 N N . LEU A 1 632 ? 11.929 -9.213 -0.772 1.00 43.03 632 LEU A N 1
ATOM 4999 C CA . LEU A 1 632 ? 12.666 -8.849 0.441 1.00 43.03 632 LEU A CA 1
ATOM 5000 C C . LEU A 1 632 ? 11.891 -9.251 1.688 1.00 43.03 632 LEU A C 1
ATOM 5002 O O . LEU A 1 632 ? 10.869 -8.647 1.999 1.00 43.03 632 LEU A O 1
ATOM 5006 N N . ARG A 1 633 ? 12.336 -10.294 2.394 1.00 36.94 633 ARG A N 1
ATOM 5007 C CA . ARG A 1 633 ? 11.719 -10.681 3.676 1.00 36.94 633 ARG A CA 1
ATOM 5008 C C . ARG A 1 633 ? 12.085 -9.741 4.832 1.00 36.94 633 ARG A C 1
ATOM 5010 O O . ARG A 1 633 ? 11.359 -9.733 5.817 1.00 36.94 633 ARG A O 1
ATOM 5017 N N . ASP A 1 634 ? 13.166 -8.977 4.690 1.00 40.12 634 ASP A N 1
ATOM 5018 C CA . ASP A 1 634 ? 13.692 -8.045 5.692 1.00 40.12 634 ASP A CA 1
ATOM 5019 C C . ASP A 1 634 ? 13.497 -6.582 5.247 1.00 40.12 634 ASP A C 1
ATOM 5021 O O . ASP A 1 634 ? 13.339 -6.323 4.052 1.00 40.12 634 ASP A O 1
ATOM 5025 N N . VAL A 1 635 ? 13.531 -5.647 6.208 1.00 42.47 635 VAL A N 1
ATOM 5026 C CA . VAL A 1 635 ? 13.367 -4.193 5.990 1.00 42.47 635 VAL A CA 1
ATOM 5027 C C . VAL A 1 635 ? 14.466 -3.649 5.065 1.00 42.47 635 VAL A C 1
ATOM 5029 O O . VAL A 1 635 ? 15.639 -3.980 5.268 1.00 42.47 635 VAL A O 1
ATOM 5032 N N . LEU A 1 636 ? 14.128 -2.806 4.078 1.00 43.94 636 LEU A N 1
ATOM 5033 C CA . LEU A 1 636 ? 15.139 -2.151 3.235 1.00 43.94 636 LEU A CA 1
ATOM 5034 C C . LEU A 1 636 ? 16.003 -1.201 4.080 1.00 43.94 636 LEU A C 1
ATOM 5036 O O . LEU A 1 636 ? 15.499 -0.362 4.824 1.00 43.94 636 LEU A O 1
ATOM 5040 N N . SER A 1 637 ? 17.324 -1.294 3.928 1.00 42.75 637 SER A N 1
ATOM 5041 C CA . SER A 1 637 ? 18.275 -0.326 4.482 1.00 42.75 637 SER A CA 1
ATOM 5042 C C . SER A 1 637 ? 18.996 0.427 3.368 1.00 42.75 637 SER A C 1
ATOM 5044 O O . SER A 1 637 ? 19.235 -0.124 2.290 1.00 42.75 637 SER A O 1
ATOM 5046 N N . ASP A 1 638 ? 19.424 1.659 3.651 1.00 43.41 638 ASP A N 1
ATOM 5047 C CA . ASP A 1 638 ? 20.224 2.468 2.718 1.00 43.41 638 ASP A CA 1
ATOM 5048 C C . ASP A 1 638 ? 21.510 1.752 2.283 1.00 43.41 638 ASP A C 1
ATOM 5050 O O . ASP A 1 638 ? 21.948 1.874 1.141 1.00 43.41 638 ASP A O 1
ATOM 5054 N N . THR A 1 639 ? 22.084 0.933 3.169 1.00 46.19 639 THR A N 1
ATOM 5055 C CA . THR A 1 639 ? 23.260 0.106 2.875 1.00 46.19 639 THR A CA 1
ATOM 5056 C C . THR A 1 639 ? 22.963 -0.982 1.843 1.00 46.19 639 THR A C 1
ATOM 5058 O O . THR A 1 639 ? 23.684 -1.094 0.858 1.00 46.19 639 THR A O 1
ATOM 5061 N N . LEU A 1 640 ? 21.863 -1.726 2.003 1.00 50.06 640 LEU A N 1
ATOM 5062 C CA . LEU A 1 640 ? 21.449 -2.770 1.061 1.00 50.06 640 LEU A CA 1
ATOM 5063 C C . LEU A 1 640 ? 21.088 -2.176 -0.307 1.00 50.06 640 LEU A C 1
ATOM 5065 O O . LEU A 1 640 ? 21.392 -2.749 -1.353 1.00 50.06 640 LEU A O 1
ATOM 5069 N N . ILE A 1 641 ? 20.453 -1.006 -0.297 1.00 49.59 641 ILE A N 1
ATOM 5070 C CA . ILE A 1 641 ? 20.136 -0.231 -1.495 1.00 49.59 641 ILE A CA 1
ATOM 5071 C C . ILE A 1 641 ? 21.421 0.200 -2.203 1.00 49.59 641 ILE A C 1
ATOM 5073 O O . ILE A 1 641 ? 21.544 0.000 -3.412 1.00 49.59 641 ILE A O 1
ATOM 5077 N N . SER A 1 642 ? 22.390 0.739 -1.461 1.00 46.78 642 SER A N 1
ATOM 5078 C CA . SER A 1 642 ? 23.698 1.121 -1.995 1.00 46.78 642 SER A CA 1
ATOM 5079 C C . SER A 1 642 ? 24.425 -0.075 -2.615 1.00 46.78 642 SER A C 1
ATOM 5081 O O . SER A 1 642 ? 24.951 0.052 -3.719 1.00 46.78 642 SER A O 1
ATOM 5083 N N . ASP A 1 643 ? 24.382 -1.249 -1.982 1.00 49.84 643 ASP A N 1
ATOM 5084 C CA . ASP A 1 643 ? 25.000 -2.474 -2.504 1.00 49.84 643 ASP A CA 1
ATOM 5085 C C . ASP A 1 643 ? 24.339 -2.947 -3.812 1.00 49.84 643 ASP A C 1
ATOM 5087 O O . ASP A 1 643 ? 25.025 -3.285 -4.781 1.00 49.84 643 ASP A O 1
ATOM 5091 N N . ILE A 1 644 ? 23.001 -2.915 -3.887 1.00 50.75 644 ILE A N 1
ATOM 5092 C CA . ILE A 1 644 ? 22.245 -3.243 -5.109 1.00 50.75 644 ILE A CA 1
ATOM 5093 C C . ILE A 1 644 ? 22.566 -2.242 -6.230 1.00 50.75 644 ILE A C 1
ATOM 5095 O O . ILE A 1 644 ? 22.758 -2.641 -7.382 1.00 50.75 644 ILE A O 1
ATOM 5099 N N . VAL A 1 645 ? 22.656 -0.948 -5.911 1.00 48.94 645 VAL A N 1
ATOM 5100 C CA . VAL A 1 645 ? 23.003 0.112 -6.872 1.00 48.94 645 VAL A CA 1
ATOM 5101 C C . VAL A 1 645 ? 24.432 -0.046 -7.371 1.00 48.94 645 VAL A C 1
ATOM 5103 O O . VAL A 1 645 ? 24.668 0.007 -8.576 1.00 48.94 645 VAL A O 1
ATOM 5106 N N . GLN A 1 646 ? 25.390 -0.263 -6.472 1.00 47.66 646 GLN A N 1
ATOM 5107 C CA . GLN A 1 646 ? 26.794 -0.444 -6.826 1.00 47.66 646 GLN A CA 1
ATOM 5108 C C . GLN A 1 646 ? 26.985 -1.696 -7.694 1.00 47.66 646 GLN A C 1
ATOM 5110 O O . GLN A 1 646 ? 27.760 -1.673 -8.651 1.00 47.66 646 GLN A O 1
ATOM 5115 N N . TRP A 1 647 ? 26.210 -2.754 -7.441 1.00 48.84 647 TRP A N 1
ATOM 5116 C CA . TRP A 1 647 ? 26.158 -3.939 -8.294 1.00 48.84 647 TRP A CA 1
ATOM 5117 C C . TRP A 1 647 ? 25.576 -3.656 -9.692 1.00 48.84 647 TRP A C 1
ATOM 5119 O O . TRP A 1 647 ? 26.202 -4.031 -10.687 1.00 48.84 647 TRP A O 1
ATOM 5129 N N . LEU A 1 648 ? 24.436 -2.956 -9.793 1.00 48.44 648 LEU A N 1
ATOM 5130 C CA . LEU A 1 648 ? 23.847 -2.545 -11.081 1.00 48.44 648 LEU A CA 1
ATOM 5131 C C . LEU A 1 648 ? 24.810 -1.663 -11.894 1.00 48.44 648 LEU A C 1
ATOM 5133 O O . LEU A 1 648 ? 24.903 -1.808 -13.114 1.00 48.44 648 LEU A O 1
ATOM 5137 N N . LYS A 1 649 ? 25.562 -0.785 -11.218 1.00 44.84 649 LYS A N 1
ATOM 5138 C CA . LYS A 1 649 ? 26.595 0.067 -11.828 1.00 44.84 649 LYS A CA 1
ATOM 5139 C C . LYS A 1 649 ? 27.805 -0.727 -12.324 1.00 44.84 649 LYS A C 1
ATOM 5141 O O . LYS A 1 649 ? 28.359 -0.387 -13.363 1.00 44.84 649 LYS A O 1
ATOM 5146 N N . ALA A 1 650 ? 28.210 -1.787 -11.622 1.00 41.66 650 ALA A N 1
ATOM 5147 C CA . ALA A 1 650 ? 29.391 -2.578 -11.977 1.00 41.66 650 ALA A CA 1
ATOM 5148 C C . ALA A 1 650 ? 29.226 -3.402 -13.272 1.00 41.66 650 ALA A C 1
ATOM 5150 O O . ALA A 1 650 ? 30.225 -3.853 -13.836 1.00 41.66 650 ALA A O 1
ATOM 5151 N N . ARG A 1 651 ? 27.989 -3.623 -13.747 1.00 39.75 651 ARG A N 1
ATOM 5152 C CA . ARG A 1 651 ? 27.677 -4.220 -15.059 1.00 39.75 651 ARG A CA 1
ATOM 5153 C C . ARG A 1 651 ? 26.400 -3.593 -15.643 1.00 39.75 651 ARG A C 1
ATOM 5155 O O . ARG A 1 651 ? 25.326 -4.184 -15.503 1.00 39.75 651 ARG A O 1
ATOM 5162 N N . PRO A 1 652 ? 26.486 -2.431 -16.316 1.00 39.84 652 PRO A N 1
ATOM 5163 C CA . PRO A 1 652 ? 25.320 -1.775 -16.889 1.00 39.84 652 PRO A CA 1
ATOM 5164 C C . PRO A 1 652 ? 24.827 -2.582 -18.094 1.00 39.84 652 PRO A C 1
ATOM 5166 O O . PRO A 1 652 ? 25.275 -2.400 -19.223 1.00 39.84 652 PRO A O 1
ATOM 5169 N N . THR A 1 653 ? 23.887 -3.502 -17.883 1.00 40.47 653 THR A N 1
ATOM 5170 C CA . THR A 1 653 ? 23.128 -4.033 -19.017 1.00 40.47 653 THR A CA 1
ATOM 5171 C C . THR A 1 653 ? 22.194 -2.916 -19.476 1.00 40.47 653 THR A C 1
ATOM 5173 O O . THR A 1 653 ? 21.296 -2.511 -18.740 1.00 40.47 653 THR A O 1
ATOM 5176 N N . ARG A 1 654 ? 22.368 -2.408 -20.705 1.00 34.31 654 ARG A N 1
ATOM 5177 C CA . ARG A 1 654 ? 21.497 -1.377 -21.323 1.00 34.31 654 ARG A CA 1
ATOM 5178 C C . ARG A 1 654 ? 20.020 -1.828 -21.489 1.00 34.31 654 ARG A C 1
ATOM 5180 O O . ARG A 1 654 ? 19.263 -1.209 -22.226 1.00 34.31 654 ARG A O 1
ATOM 5187 N N . LYS A 1 655 ? 19.605 -2.933 -20.849 1.00 41.69 655 LYS A N 1
ATOM 5188 C CA . LYS A 1 655 ? 18.336 -3.654 -21.042 1.00 41.69 655 LYS A CA 1
ATOM 5189 C C . LYS A 1 655 ? 17.621 -4.059 -19.735 1.00 41.69 655 LYS A C 1
ATOM 5191 O O . LYS A 1 655 ? 16.699 -4.876 -19.797 1.00 41.69 655 LYS A O 1
ATOM 5196 N N . VAL A 1 656 ? 17.982 -3.513 -18.563 1.00 41.88 656 VAL A N 1
ATOM 5197 C CA . VAL A 1 656 ? 17.117 -3.631 -17.366 1.00 41.88 656 VAL A CA 1
ATOM 5198 C C . VAL A 1 656 ? 15.929 -2.694 -17.547 1.00 41.88 656 VAL A C 1
ATOM 5200 O O . VAL A 1 656 ? 16.053 -1.481 -17.421 1.00 41.88 656 VAL A O 1
ATOM 5203 N N . SER A 1 657 ? 14.776 -3.260 -17.887 1.00 36.88 657 SER A N 1
ATOM 5204 C CA . SER A 1 657 ? 13.572 -2.477 -18.197 1.00 36.88 657 SER A CA 1
ATOM 5205 C C . SER A 1 657 ? 12.608 -2.347 -17.015 1.00 36.88 657 SER A C 1
ATOM 5207 O O . SER A 1 657 ? 11.779 -1.440 -17.008 1.00 36.88 657 SER A O 1
ATOM 5209 N N . ARG A 1 658 ? 12.681 -3.268 -16.039 1.00 38.03 658 ARG A N 1
ATOM 5210 C CA . ARG A 1 658 ? 11.730 -3.372 -14.922 1.00 38.03 658 ARG A CA 1
ATOM 5211 C C . ARG A 1 658 ? 12.409 -3.945 -13.670 1.00 38.03 658 ARG A C 1
ATOM 5213 O O . ARG A 1 658 ? 12.949 -5.050 -13.720 1.00 38.03 658 ARG A O 1
ATOM 5220 N N . LEU A 1 659 ? 12.293 -3.233 -12.545 1.00 39.75 659 LEU A N 1
ATOM 5221 C CA . LEU A 1 659 ? 12.569 -3.724 -11.188 1.00 39.75 659 LEU A CA 1
ATOM 5222 C C . LEU A 1 659 ? 11.235 -3.864 -10.443 1.00 39.75 659 LEU A C 1
ATOM 5224 O O . LEU A 1 659 ? 10.483 -2.896 -10.359 1.00 39.75 659 LEU A O 1
ATOM 5228 N N . THR A 1 660 ? 10.923 -5.058 -9.936 1.00 39.28 660 THR A N 1
ATOM 5229 C CA . THR A 1 660 ? 9.668 -5.325 -9.204 1.00 39.28 660 THR A CA 1
ATOM 5230 C C . THR A 1 660 ? 9.980 -5.787 -7.784 1.00 39.28 660 THR A C 1
ATOM 5232 O O . THR A 1 660 ? 10.710 -6.765 -7.626 1.00 39.28 660 THR A O 1
ATOM 5235 N N . ILE A 1 661 ? 9.422 -5.109 -6.772 1.00 47.56 661 ILE A N 1
ATOM 5236 C CA . ILE A 1 661 ? 9.579 -5.454 -5.349 1.00 47.56 661 ILE A CA 1
ATOM 5237 C C . ILE A 1 661 ? 8.238 -5.948 -4.804 1.00 47.56 661 ILE A C 1
ATOM 5239 O O . ILE A 1 661 ? 7.298 -5.171 -4.664 1.00 47.56 661 ILE A O 1
ATOM 5243 N N . GLU A 1 662 ? 8.125 -7.246 -4.530 1.00 43.81 662 GLU A N 1
ATOM 5244 C CA . GLU A 1 662 ? 6.819 -7.864 -4.247 1.00 43.81 662 GLU A CA 1
ATOM 5245 C C . GLU A 1 662 ? 6.325 -7.682 -2.811 1.00 43.81 662 GLU A C 1
ATOM 5247 O O . GLU A 1 662 ? 5.121 -7.584 -2.591 1.00 43.81 662 GLU A O 1
ATOM 5252 N N . ASN A 1 663 ? 7.218 -7.611 -1.823 1.00 51.81 663 ASN A N 1
ATOM 5253 C CA . ASN A 1 663 ? 6.794 -7.781 -0.430 1.00 51.81 663 ASN A CA 1
ATOM 5254 C C . ASN A 1 663 ? 6.065 -6.556 0.146 1.00 51.81 663 ASN A C 1
ATOM 5256 O O . ASN A 1 663 ? 5.147 -6.726 0.946 1.00 51.81 663 ASN A O 1
ATOM 5260 N N . VAL A 1 664 ? 6.378 -5.341 -0.320 1.00 52.47 664 VAL A N 1
ATOM 5261 C CA . VAL A 1 664 ? 5.652 -4.112 0.060 1.00 52.47 664 VAL A CA 1
ATOM 5262 C C . VAL A 1 664 ? 4.237 -4.112 -0.536 1.00 52.47 664 VAL A C 1
ATOM 5264 O O . VAL A 1 664 ? 3.270 -3.805 0.159 1.00 52.47 664 VAL A O 1
ATOM 5267 N N . VAL A 1 665 ? 4.096 -4.532 -1.799 1.00 53.75 665 VAL A N 1
ATOM 5268 C CA . VAL A 1 665 ? 2.803 -4.597 -2.506 1.00 53.75 665 VAL A CA 1
ATOM 5269 C C . VAL A 1 665 ? 1.917 -5.701 -1.931 1.00 53.75 665 VAL A C 1
ATOM 5271 O O . VAL A 1 665 ? 0.739 -5.468 -1.668 1.00 53.75 665 VAL A O 1
ATOM 5274 N N . GLN A 1 666 ? 2.480 -6.883 -1.674 1.00 57.66 666 GLN A N 1
ATOM 5275 C CA . GLN A 1 666 ? 1.740 -7.988 -1.068 1.00 57.66 666 GLN A CA 1
ATOM 5276 C C . GLN A 1 666 ? 1.261 -7.631 0.344 1.00 57.66 666 GLN A C 1
ATOM 5278 O O . GLN A 1 666 ? 0.103 -7.874 0.672 1.00 57.66 666 GLN A O 1
ATOM 5283 N N . SER A 1 667 ? 2.113 -6.999 1.157 1.00 60.41 667 SER A N 1
ATOM 5284 C CA . SER A 1 667 ? 1.738 -6.557 2.506 1.00 60.41 667 SER A CA 1
ATOM 5285 C C . SER A 1 667 ? 0.608 -5.525 2.464 1.00 60.41 667 SER A C 1
ATOM 5287 O O . SER A 1 667 ? -0.384 -5.676 3.173 1.00 60.41 667 SER A O 1
ATOM 5289 N N . ALA A 1 668 ? 0.698 -4.524 1.579 1.00 62.22 668 ALA A N 1
ATOM 5290 C CA . ALA A 1 668 ? -0.367 -3.541 1.378 1.00 62.22 668 ALA A CA 1
ATOM 5291 C C . ALA A 1 668 ? -1.693 -4.187 0.933 1.00 62.22 668 ALA A C 1
ATOM 5293 O O . ALA A 1 668 ? -2.751 -3.824 1.449 1.00 62.22 668 ALA A O 1
ATOM 5294 N N . ASN A 1 669 ? -1.646 -5.179 0.036 1.00 63.25 669 ASN A N 1
ATOM 5295 C CA . ASN A 1 669 ? -2.831 -5.929 -0.392 1.00 63.25 669 ASN A CA 1
ATOM 5296 C C . ASN A 1 669 ? -3.450 -6.731 0.761 1.00 63.25 669 ASN A C 1
ATOM 5298 O O . ASN A 1 669 ? -4.667 -6.703 0.931 1.00 63.25 669 ASN A O 1
ATOM 5302 N N . ASN A 1 670 ? -2.635 -7.377 1.601 1.00 70.94 670 ASN A N 1
ATOM 5303 C CA . ASN A 1 670 ? -3.116 -8.117 2.772 1.00 70.94 670 ASN A CA 1
ATOM 5304 C C . ASN A 1 670 ? -3.875 -7.194 3.748 1.00 70.94 670 ASN A C 1
ATOM 5306 O O . ASN A 1 670 ? -4.952 -7.558 4.230 1.00 70.94 670 ASN A O 1
ATOM 5310 N N . PHE A 1 671 ? -3.372 -5.975 3.992 1.00 74.56 671 PHE A N 1
ATOM 5311 C CA . PHE A 1 671 ? -4.088 -4.970 4.791 1.00 74.56 671 PHE A CA 1
ATOM 5312 C C . PHE A 1 671 ? -5.360 -4.465 4.097 1.00 74.56 671 PHE A C 1
ATOM 5314 O O . PHE A 1 671 ? -6.382 -4.295 4.759 1.00 74.56 671 PHE A O 1
ATOM 5321 N N . GLY A 1 672 ? -5.334 -4.278 2.774 1.00 71.06 672 GLY A N 1
ATOM 5322 C CA . GLY A 1 672 ? -6.517 -3.922 1.986 1.00 71.06 672 GLY A CA 1
ATOM 5323 C C . GLY A 1 672 ? -7.638 -4.960 2.114 1.00 71.06 672 GLY A C 1
ATOM 5324 O O . GLY A 1 672 ? -8.767 -4.605 2.456 1.00 71.06 672 GLY A O 1
ATOM 5325 N N . HIS A 1 673 ? -7.318 -6.246 1.944 1.00 74.81 673 HIS A N 1
ATOM 5326 C CA . HIS A 1 673 ? -8.270 -7.349 2.118 1.00 74.81 673 HIS A CA 1
ATOM 5327 C C . HIS A 1 673 ? -8.850 -7.396 3.540 1.00 74.81 673 HIS A C 1
ATOM 5329 O O . HIS A 1 673 ? -10.049 -7.625 3.708 1.00 74.81 673 HIS A O 1
ATOM 5335 N N . PHE A 1 674 ? -8.032 -7.129 4.567 1.00 80.75 674 PHE A N 1
ATOM 5336 C CA . PHE A 1 674 ? -8.502 -7.002 5.950 1.00 80.75 674 PHE A CA 1
ATOM 5337 C C . PHE A 1 674 ? -9.501 -5.847 6.110 1.00 80.75 674 PHE A C 1
ATOM 5339 O O . PHE A 1 674 ? -10.588 -6.063 6.639 1.00 80.75 674 PHE A O 1
ATOM 5346 N N . ILE A 1 675 ? -9.167 -4.643 5.632 1.00 79.81 675 ILE A N 1
ATOM 5347 C CA . ILE A 1 675 ? -9.996 -3.428 5.764 1.00 79.81 675 ILE A CA 1
ATOM 5348 C C . ILE A 1 675 ? -11.345 -3.576 5.049 1.00 79.81 675 ILE A C 1
ATOM 5350 O O . ILE A 1 675 ? -12.360 -3.053 5.514 1.00 79.81 675 ILE A O 1
ATOM 5354 N N . HIS A 1 676 ? -11.371 -4.301 3.932 1.00 76.25 676 HIS A N 1
ATOM 5355 C CA . HIS A 1 676 ? -12.584 -4.554 3.158 1.00 76.25 676 HIS A CA 1
ATOM 5356 C C . HIS A 1 676 ? -13.345 -5.822 3.592 1.00 76.25 676 HIS A C 1
ATOM 5358 O O . HIS A 1 676 ? -14.416 -6.090 3.048 1.00 76.25 676 HIS A O 1
ATOM 5364 N N . ASP A 1 677 ? -12.841 -6.564 4.591 1.00 69.12 677 ASP A N 1
ATOM 5365 C CA . ASP A 1 677 ? -13.363 -7.866 5.047 1.00 69.12 677 ASP A CA 1
ATOM 5366 C C . ASP A 1 677 ? -13.577 -8.876 3.889 1.00 69.12 677 ASP A C 1
ATOM 5368 O O . ASP A 1 677 ? -14.454 -9.745 3.931 1.00 69.12 677 ASP A O 1
ATOM 5372 N N . GLU A 1 678 ? -12.753 -8.794 2.843 1.00 59.94 678 GLU A N 1
ATOM 5373 C CA . GLU A 1 678 ? -12.883 -9.615 1.636 1.00 59.94 678 GLU A CA 1
ATOM 5374 C C . GLU A 1 678 ? -12.599 -11.095 1.934 1.00 59.94 678 GLU A C 1
ATOM 5376 O O . GLU A 1 678 ? -11.563 -11.455 2.491 1.00 59.94 678 GLU A O 1
ATOM 5381 N N . GLY A 1 679 ? -13.537 -11.983 1.585 1.00 57.19 679 GLY A N 1
ATOM 5382 C CA . GLY A 1 679 ? -13.390 -13.431 1.793 1.00 57.19 679 GLY A CA 1
ATOM 5383 C C . GLY A 1 679 ? -13.494 -13.898 3.253 1.00 57.19 679 GLY A C 1
ATOM 5384 O O . GLY A 1 679 ? -13.311 -15.084 3.528 1.00 57.19 679 GLY A O 1
ATOM 5385 N N . ARG A 1 680 ? -13.832 -13.005 4.194 1.00 64.50 680 ARG A N 1
ATOM 5386 C CA . ARG A 1 680 ? -13.836 -13.287 5.642 1.00 64.50 680 ARG A CA 1
ATOM 5387 C C . ARG A 1 680 ? -15.191 -13.680 6.220 1.00 64.50 680 ARG A C 1
ATOM 5389 O O . ARG A 1 680 ? -15.337 -13.837 7.428 1.00 64.50 680 ARG A O 1
ATOM 5396 N N . ASP A 1 681 ? -16.199 -13.925 5.389 1.00 56.09 681 ASP A N 1
ATOM 5397 C CA . ASP A 1 681 ? -17.526 -14.360 5.853 1.00 56.09 681 ASP A CA 1
ATOM 5398 C C . ASP A 1 681 ? -17.523 -15.747 6.514 1.00 56.09 681 ASP A C 1
ATOM 5400 O O . ASP A 1 681 ? -18.364 -16.020 7.369 1.00 56.09 681 ASP A O 1
ATOM 5404 N N . ARG A 1 682 ? -16.559 -16.607 6.156 1.00 54.00 682 ARG A N 1
ATOM 5405 C CA . ARG A 1 682 ? -16.420 -17.980 6.677 1.00 54.00 682 ARG A CA 1
ATOM 5406 C C . ARG A 1 682 ? -15.273 -18.163 7.673 1.00 54.00 682 ARG A C 1
ATOM 5408 O O . ARG A 1 682 ? -15.121 -19.265 8.192 1.00 54.00 682 ARG A O 1
ATOM 5415 N N . THR A 1 683 ? -14.463 -17.133 7.922 1.00 60.62 683 THR A N 1
ATOM 5416 C CA . THR A 1 683 ? -13.343 -17.218 8.865 1.00 60.62 683 THR A CA 1
ATOM 5417 C C . THR A 1 683 ? -13.791 -16.807 10.268 1.00 60.62 683 THR A C 1
ATOM 5419 O O . THR A 1 683 ? -14.599 -15.889 10.438 1.00 60.62 683 THR A O 1
ATOM 5422 N N . SER A 1 684 ? -13.286 -17.519 11.277 1.00 65.94 684 SER A N 1
ATOM 5423 C CA . SER A 1 684 ? -13.535 -17.244 12.698 1.00 65.94 684 SER A CA 1
ATOM 5424 C C . SER A 1 684 ? -12.582 -16.189 13.279 1.00 65.94 684 SER A C 1
ATOM 5426 O O . SER A 1 684 ? -12.748 -15.770 14.418 1.00 65.94 684 SER A O 1
ATOM 5428 N N . GLY A 1 685 ? -11.583 -15.744 12.508 1.00 73.75 685 GLY A N 1
ATOM 5429 C CA . GLY A 1 685 ? -10.621 -14.736 12.937 1.00 73.75 685 GLY A CA 1
ATOM 5430 C C . GLY A 1 685 ? -11.188 -13.307 13.026 1.00 73.75 685 GLY A C 1
ATOM 5431 O O . GLY A 1 685 ? -12.301 -13.032 12.567 1.00 73.75 685 GLY A O 1
ATOM 5432 N N . PRO A 1 686 ? -10.408 -12.365 13.591 1.00 81.94 686 PRO A N 1
ATOM 5433 C CA . PRO A 1 686 ? -10.834 -10.986 13.832 1.00 81.94 686 PRO A CA 1
ATOM 5434 C C . PRO A 1 686 ? -11.142 -10.245 12.533 1.00 81.94 686 PRO A C 1
ATOM 5436 O O . PRO A 1 686 ? -10.302 -10.231 11.630 1.00 81.94 686 PRO A O 1
ATOM 5439 N N . LYS A 1 687 ? -12.298 -9.580 12.458 1.00 85.81 687 LYS A N 1
ATOM 5440 C CA . LYS A 1 687 ? -12.771 -8.827 11.279 1.00 85.81 687 LYS A CA 1
ATOM 5441 C C . LYS A 1 687 ? -12.621 -7.322 11.465 1.00 85.81 687 LYS A C 1
ATOM 5443 O O . LYS A 1 687 ? -12.758 -6.817 12.582 1.00 85.81 687 LYS A O 1
ATOM 5448 N N . PHE A 1 688 ? -12.421 -6.578 10.379 1.00 85.62 688 PHE A N 1
ATOM 5449 C CA . PHE A 1 688 ? -12.335 -5.117 10.441 1.00 85.62 688 PHE A CA 1
ATOM 5450 C C . PHE A 1 688 ? -13.621 -4.513 11.016 1.00 85.62 688 PHE A C 1
ATOM 5452 O O . PHE A 1 688 ? -13.583 -3.622 11.867 1.00 85.62 688 PHE A O 1
ATOM 5459 N N . ASN A 1 689 ? -14.779 -5.071 10.656 1.00 83.12 689 ASN A N 1
ATOM 5460 C CA . ASN A 1 689 ? -16.063 -4.639 11.197 1.00 83.12 689 ASN A CA 1
ATOM 5461 C C . ASN A 1 689 ? -16.251 -4.860 12.711 1.00 83.12 689 ASN A C 1
ATOM 5463 O O . ASN A 1 689 ? -17.135 -4.225 13.289 1.00 83.12 689 ASN A O 1
ATOM 5467 N N . GLN A 1 690 ? -15.427 -5.677 13.369 1.00 83.75 690 GLN A N 1
ATOM 5468 C CA . GLN A 1 690 ? -15.467 -5.870 14.826 1.00 83.75 690 GLN A CA 1
ATOM 5469 C C . GLN A 1 690 ? -14.646 -4.820 15.589 1.00 83.75 690 GLN A C 1
ATOM 5471 O O . GLN A 1 690 ? -14.805 -4.682 16.800 1.00 83.75 690 GLN A O 1
ATOM 5476 N N . LEU A 1 691 ? -13.791 -4.056 14.901 1.00 83.00 691 LEU A N 1
ATOM 5477 C CA . LEU A 1 691 ? -12.963 -3.033 15.535 1.00 83.00 691 LEU A CA 1
ATOM 5478 C C . LEU A 1 691 ? -13.815 -1.897 16.145 1.00 83.00 691 LEU A C 1
ATOM 5480 O O . LEU A 1 691 ? -14.843 -1.512 15.568 1.00 83.00 691 LEU A O 1
ATOM 5484 N N . PRO A 1 692 ? -13.382 -1.294 17.271 1.00 79.25 692 PRO A N 1
ATOM 5485 C CA . PRO A 1 692 ? -14.002 -0.086 17.813 1.00 79.25 692 PRO A CA 1
ATOM 5486 C C . PRO A 1 692 ? -14.062 1.045 16.778 1.00 79.25 692 PRO A C 1
ATOM 5488 O O . PRO A 1 692 ? -13.167 1.171 15.944 1.00 79.25 692 PRO A O 1
ATOM 5491 N N . ALA A 1 693 ? -15.076 1.914 16.847 1.00 75.62 693 ALA A N 1
ATOM 5492 C CA . ALA A 1 693 ? -15.268 2.991 15.867 1.00 75.62 693 ALA A CA 1
ATOM 5493 C C . ALA A 1 693 ? -14.040 3.913 15.722 1.00 75.62 693 ALA A C 1
ATOM 5495 O O . ALA A 1 693 ? -13.684 4.286 14.607 1.00 75.62 693 ALA A O 1
ATOM 5496 N N . SER A 1 694 ? -13.358 4.220 16.830 1.00 74.19 694 SER A N 1
ATOM 5497 C CA . SER A 1 694 ? -12.109 4.991 16.819 1.00 74.19 694 SER A CA 1
ATOM 5498 C C . SER A 1 694 ? -10.970 4.243 16.123 1.00 74.19 694 SER A C 1
ATOM 5500 O O . SER A 1 694 ? -10.276 4.820 15.300 1.00 74.19 694 SER A O 1
ATOM 5502 N N . ALA A 1 695 ? -10.816 2.942 16.379 1.00 76.56 695 ALA A N 1
ATOM 5503 C CA . ALA A 1 695 ? -9.803 2.113 15.728 1.00 76.56 695 ALA A CA 1
ATOM 5504 C C . ALA A 1 695 ? -10.066 1.946 14.220 1.00 76.56 695 ALA A C 1
ATOM 5506 O O . ALA A 1 695 ? -9.136 1.999 13.423 1.00 76.56 695 ALA A O 1
ATOM 5507 N N . LYS A 1 696 ? -11.335 1.815 13.806 1.00 82.94 696 LYS A N 1
ATOM 5508 C CA . LYS A 1 696 ? -11.716 1.817 12.383 1.00 82.94 696 LYS A CA 1
ATOM 5509 C C . LYS A 1 696 ? -11.348 3.125 11.701 1.00 82.94 696 LYS A C 1
ATOM 5511 O O . LYS A 1 696 ? -10.845 3.095 10.585 1.00 82.94 696 LYS A O 1
ATOM 5516 N N . HIS A 1 697 ? -11.621 4.251 12.361 1.00 82.69 697 HIS A N 1
ATOM 5517 C CA . HIS A 1 697 ? -11.261 5.562 11.841 1.00 82.69 697 HIS A CA 1
ATOM 5518 C C . HIS A 1 697 ? -9.745 5.675 11.657 1.00 82.69 697 HIS A C 1
ATOM 5520 O O . HIS A 1 697 ? -9.310 5.994 10.559 1.00 82.69 697 HIS A O 1
ATOM 5526 N N . ASP A 1 698 ? -8.956 5.310 12.670 1.00 76.56 698 ASP A N 1
ATOM 5527 C CA . ASP A 1 698 ? -7.491 5.373 12.606 1.00 76.56 698 ASP A CA 1
ATOM 5528 C C . ASP A 1 698 ? -6.921 4.494 11.479 1.00 76.56 698 ASP A C 1
ATOM 5530 O O . ASP A 1 698 ? -6.071 4.943 10.713 1.00 76.56 698 ASP A O 1
ATOM 5534 N N . VAL A 1 699 ? -7.421 3.260 11.327 1.00 81.81 699 VAL A N 1
ATOM 5535 C CA . VAL A 1 699 ? -7.002 2.345 10.249 1.00 81.81 699 VAL A CA 1
ATOM 5536 C C . VAL A 1 699 ? -7.385 2.890 8.870 1.00 81.81 699 VAL A C 1
ATOM 5538 O O . VAL A 1 699 ? -6.579 2.817 7.945 1.00 81.81 699 VAL A O 1
ATOM 5541 N N . LEU A 1 700 ? -8.588 3.451 8.710 1.00 83.69 700 LEU A N 1
ATOM 5542 C CA . LEU A 1 700 ? -9.017 4.043 7.437 1.00 83.69 700 LEU A CA 1
ATOM 5543 C C . LEU A 1 700 ? -8.220 5.301 7.095 1.00 83.69 700 LEU A C 1
ATOM 5545 O O . LEU A 1 700 ? -7.877 5.495 5.932 1.00 83.69 700 LEU A O 1
ATOM 5549 N N . THR A 1 701 ? -7.913 6.139 8.084 1.00 82.19 701 THR A N 1
ATOM 5550 C CA . THR A 1 701 ? -7.060 7.319 7.907 1.00 82.19 701 THR A CA 1
ATOM 5551 C C . THR A 1 701 ? -5.665 6.893 7.462 1.00 82.19 701 THR A C 1
ATOM 5553 O O . THR A 1 701 ? -5.227 7.318 6.400 1.00 82.19 701 THR A O 1
ATOM 5556 N N . ALA A 1 702 ? -5.037 5.945 8.163 1.00 74.44 702 ALA A N 1
ATOM 5557 C CA . ALA A 1 702 ? -3.733 5.400 7.785 1.00 74.44 702 ALA A CA 1
ATOM 5558 C C . ALA A 1 702 ? -3.720 4.783 6.379 1.00 74.44 702 ALA A C 1
ATOM 5560 O O . ALA A 1 702 ? -2.774 4.963 5.614 1.00 74.44 702 ALA A O 1
ATOM 5561 N N . TRP A 1 703 ? -4.787 4.066 6.019 1.00 82.44 703 TRP A N 1
ATOM 5562 C CA . TRP A 1 703 ? -4.953 3.494 4.686 1.00 82.44 703 TRP A CA 1
ATOM 5563 C C . TRP A 1 703 ? -5.067 4.572 3.607 1.00 82.44 703 TRP A C 1
ATOM 5565 O O . TRP A 1 703 ? -4.444 4.466 2.552 1.00 82.44 703 TRP A O 1
ATOM 5575 N N . ASN A 1 704 ? -5.837 5.629 3.865 1.00 77.81 704 ASN A N 1
ATOM 5576 C CA . ASN A 1 704 ? -5.973 6.751 2.942 1.00 77.81 704 ASN A CA 1
ATOM 5577 C C . ASN A 1 704 ? -4.664 7.540 2.808 1.00 77.81 704 ASN A C 1
ATOM 5579 O O . ASN A 1 704 ? -4.298 7.896 1.688 1.00 77.81 704 ASN A O 1
ATOM 5583 N N . ASP A 1 705 ? -3.933 7.747 3.904 1.00 73.00 705 ASP A N 1
ATOM 5584 C CA . ASP A 1 705 ? -2.620 8.398 3.905 1.00 73.00 705 ASP A CA 1
ATOM 5585 C C . ASP A 1 705 ? -1.607 7.583 3.095 1.00 73.00 705 ASP A C 1
ATOM 5587 O O . ASP A 1 705 ? -0.921 8.130 2.230 1.00 73.00 705 ASP A O 1
ATOM 5591 N N . PHE A 1 706 ? -1.578 6.259 3.280 1.00 75.06 706 PHE A N 1
ATOM 5592 C CA . PHE A 1 706 ? -0.758 5.359 2.468 1.00 75.06 706 PHE A CA 1
ATOM 5593 C C . PHE A 1 706 ? -1.127 5.428 0.977 1.00 75.06 706 PHE A C 1
ATOM 5595 O O . PHE A 1 706 ? -0.248 5.528 0.121 1.00 75.06 706 PHE A O 1
ATOM 5602 N N . ARG A 1 707 ? -2.424 5.440 0.637 1.00 73.69 707 ARG A N 1
ATOM 5603 C CA . ARG A 1 707 ? -2.883 5.589 -0.756 1.00 73.69 707 ARG A CA 1
ATOM 5604 C C . ARG A 1 707 ? -2.513 6.946 -1.355 1.00 73.69 707 ARG A C 1
ATOM 5606 O O . ARG A 1 707 ? -2.182 7.012 -2.538 1.00 73.69 707 ARG A O 1
ATOM 5613 N N . SER A 1 708 ? -2.553 8.009 -0.556 1.00 67.00 708 SER A N 1
ATOM 5614 C CA . SER A 1 708 ? -2.131 9.355 -0.954 1.00 67.00 708 SER A CA 1
ATOM 5615 C C . SER A 1 708 ? -0.621 9.419 -1.200 1.00 67.00 708 SER A C 1
ATOM 5617 O O . SER A 1 708 ? -0.178 9.948 -2.223 1.00 67.00 708 SER A O 1
ATOM 5619 N N . LEU A 1 709 ? 0.175 8.802 -0.320 1.00 63.84 709 LEU A N 1
ATOM 5620 C CA . LEU A 1 709 ? 1.618 8.647 -0.493 1.00 63.84 709 LEU A CA 1
ATOM 5621 C C . LEU A 1 709 ? 1.934 7.878 -1.781 1.00 63.84 709 LEU A C 1
ATOM 5623 O O . LEU A 1 709 ? 2.737 8.340 -2.589 1.00 63.84 709 LEU A O 1
ATOM 5627 N N . LEU A 1 710 ? 1.243 6.761 -2.025 1.00 59.47 710 LEU A N 1
ATOM 5628 C CA . LEU A 1 710 ? 1.391 5.965 -3.243 1.00 59.47 710 LEU A CA 1
ATOM 5629 C C . LEU A 1 710 ? 1.063 6.781 -4.507 1.00 59.47 710 LEU A C 1
ATOM 5631 O O . LEU A 1 710 ? 1.824 6.741 -5.473 1.00 59.47 710 LEU A O 1
ATOM 5635 N N . ALA A 1 711 ? -0.011 7.577 -4.494 1.00 54.06 711 ALA A N 1
ATOM 5636 C CA . ALA A 1 711 ? -0.366 8.467 -5.604 1.00 54.06 711 ALA A CA 1
ATOM 5637 C C . ALA A 1 711 ? 0.663 9.599 -5.818 1.00 54.06 711 ALA A C 1
ATOM 5639 O O . ALA A 1 711 ? 1.013 9.935 -6.955 1.00 54.06 711 ALA A O 1
ATOM 5640 N N . THR A 1 712 ? 1.188 10.163 -4.729 1.00 55.75 712 THR A N 1
ATOM 5641 C CA . THR A 1 712 ? 2.208 11.224 -4.755 1.00 55.75 712 THR A CA 1
ATOM 5642 C C . THR A 1 712 ? 3.525 10.707 -5.331 1.00 55.75 712 THR A C 1
ATOM 5644 O O . THR A 1 712 ? 4.112 11.339 -6.209 1.00 55.75 712 THR A O 1
ATOM 5647 N N . LEU A 1 713 ? 3.969 9.528 -4.893 1.00 53.16 713 LEU A N 1
ATOM 5648 C CA . LEU A 1 713 ? 5.192 8.888 -5.376 1.00 53.16 713 LEU A CA 1
ATOM 5649 C C . LEU A 1 713 ? 5.067 8.414 -6.826 1.00 53.16 713 LEU A C 1
ATOM 5651 O O . LEU A 1 713 ? 6.013 8.573 -7.597 1.00 53.16 713 LEU A O 1
ATOM 5655 N N . ALA A 1 714 ? 3.891 7.922 -7.232 1.00 49.53 714 ALA A N 1
ATOM 5656 C CA . ALA A 1 714 ? 3.596 7.622 -8.633 1.00 49.53 714 ALA A CA 1
ATOM 5657 C C . ALA A 1 714 ? 3.782 8.860 -9.528 1.00 49.53 714 ALA A C 1
ATOM 5659 O O . ALA A 1 714 ? 4.417 8.786 -10.579 1.00 49.53 714 ALA A O 1
ATOM 5660 N N . THR A 1 715 ? 3.306 10.018 -9.063 1.00 48.53 715 THR A N 1
ATOM 5661 C CA . THR A 1 715 ? 3.464 11.300 -9.764 1.00 48.53 715 THR A CA 1
ATOM 5662 C C . THR A 1 715 ? 4.930 11.754 -9.798 1.00 48.53 715 THR A C 1
ATOM 5664 O O . THR A 1 715 ? 5.428 12.141 -10.855 1.00 48.53 715 THR A O 1
ATOM 5667 N N . ARG A 1 716 ? 5.650 11.664 -8.666 1.00 48.22 716 ARG A N 1
ATOM 5668 C CA . ARG A 1 716 ? 7.055 12.097 -8.524 1.00 48.22 716 ARG A CA 1
ATOM 5669 C C . ARG A 1 716 ? 8.011 11.315 -9.425 1.00 48.22 716 ARG A C 1
ATOM 5671 O O . ARG A 1 716 ? 8.926 11.898 -9.993 1.00 48.22 716 ARG A O 1
ATOM 5678 N N . LEU A 1 717 ? 7.795 10.011 -9.578 1.00 43.91 717 LEU A N 1
ATOM 5679 C CA . LEU A 1 717 ? 8.663 9.160 -10.390 1.00 43.91 717 LEU A CA 1
ATOM 5680 C C . LEU A 1 717 ? 8.415 9.291 -11.904 1.00 43.91 717 LEU A C 1
ATOM 5682 O O . LEU A 1 717 ? 9.071 8.595 -12.674 1.00 43.91 717 LEU A O 1
ATOM 5686 N N . GLN A 1 718 ? 7.456 10.124 -12.345 1.00 36.56 718 GLN A N 1
ATOM 5687 C CA . GLN A 1 718 ? 6.914 10.113 -13.718 1.00 36.56 718 GLN A CA 1
ATOM 5688 C C . GLN A 1 718 ? 6.527 8.698 -14.187 1.00 36.56 718 GLN A C 1
ATOM 5690 O O . GLN A 1 718 ? 6.474 8.382 -15.377 1.00 36.56 718 GLN A O 1
ATOM 5695 N N . VAL A 1 719 ? 6.243 7.824 -13.224 1.00 33.56 719 VAL A N 1
ATOM 5696 C CA . VAL A 1 719 ? 5.859 6.445 -13.452 1.00 33.56 719 VAL A CA 1
ATOM 5697 C C . VAL A 1 719 ? 4.352 6.458 -13.601 1.00 33.56 719 VAL A C 1
ATOM 5699 O O . VAL A 1 719 ? 3.617 6.666 -12.637 1.00 33.56 719 VAL A O 1
ATOM 5702 N N . ARG A 1 720 ? 3.866 6.179 -14.815 1.00 25.97 720 ARG A N 1
ATOM 5703 C CA . ARG A 1 720 ? 2.508 5.647 -14.951 1.00 25.97 720 ARG A CA 1
ATOM 5704 C C . ARG A 1 720 ? 2.473 4.377 -14.114 1.00 25.97 720 ARG A C 1
ATOM 5706 O O . ARG A 1 720 ? 3.182 3.435 -14.443 1.00 25.97 720 ARG A O 1
ATOM 5713 N N . TYR A 1 721 ? 1.719 4.381 -13.024 1.00 25.88 721 TYR A N 1
ATOM 5714 C CA . TYR A 1 721 ? 1.484 3.200 -12.204 1.00 25.88 721 TYR A CA 1
ATOM 5715 C C . TYR A 1 721 ? 0.346 2.396 -12.844 1.00 25.88 721 TYR A C 1
ATOM 5717 O O . TYR A 1 721 ? -0.789 2.870 -12.833 1.00 25.88 721 TYR A O 1
ATOM 5725 N N . PRO A 1 722 ? 0.590 1.193 -13.390 1.00 26.05 722 PRO A N 1
ATOM 5726 C CA . PRO A 1 722 ? -0.464 0.226 -13.623 1.00 26.05 722 PRO A CA 1
ATOM 5727 C C . PRO A 1 722 ? -0.535 -0.658 -12.377 1.00 26.05 722 PRO A C 1
ATOM 5729 O O . PRO A 1 722 ? 0.408 -1.387 -12.063 1.00 26.05 722 PRO A O 1
ATOM 5732 N N . LEU A 1 723 ? -1.646 -0.602 -11.644 1.00 28.12 723 LEU A N 1
ATOM 5733 C CA . LEU A 1 723 ? -1.830 -1.464 -10.472 1.00 28.12 723 LEU A CA 1
ATOM 5734 C C . LEU A 1 723 ? -2.143 -2.926 -10.823 1.00 28.12 723 LEU A C 1
ATOM 5736 O O . LEU A 1 723 ? -2.401 -3.704 -9.917 1.00 28.12 723 LEU A O 1
ATOM 5740 N N . GLU A 1 724 ? -2.015 -3.335 -12.091 1.00 26.20 724 GLU A N 1
ATOM 5741 C CA . GLU A 1 724 ? -1.786 -4.735 -12.451 1.00 26.20 724 GLU A CA 1
ATOM 5742 C C . GLU A 1 724 ? -0.833 -4.878 -13.642 1.00 26.20 724 GLU A C 1
ATOM 5744 O O . GLU A 1 724 ? -0.961 -4.198 -14.656 1.00 26.20 724 GLU A O 1
ATOM 5749 N N . GLY A 1 725 ? 0.132 -5.794 -13.528 1.00 33.66 725 GLY A N 1
ATOM 5750 C CA . GLY A 1 725 ? 0.901 -6.287 -14.676 1.00 33.66 725 GLY A CA 1
ATOM 5751 C C . GLY A 1 725 ? 2.075 -5.428 -15.160 1.00 33.66 725 GLY A C 1
ATOM 5752 O O . GLY A 1 725 ? 2.745 -5.819 -16.113 1.00 33.66 725 GLY A O 1
ATOM 5753 N N . GLY A 1 726 ? 2.424 -4.345 -14.459 1.00 25.17 726 GLY A N 1
ATOM 5754 C CA . GLY A 1 726 ? 3.691 -3.585 -14.539 1.00 25.17 726 GLY A CA 1
ATOM 5755 C C . GLY A 1 726 ? 3.912 -2.789 -15.817 1.00 25.17 726 GLY A C 1
ATOM 5756 O O . GLY A 1 726 ? 2.960 -2.493 -16.494 1.00 25.17 726 GLY A O 1
ATOM 5757 N N . ALA A 1 727 ? 5.090 -2.383 -16.276 1.00 28.22 727 ALA A N 1
ATOM 5758 C CA . ALA A 1 727 ? 6.414 -2.256 -15.700 1.00 28.22 727 ALA A CA 1
ATOM 5759 C C . ALA A 1 727 ? 6.537 -0.828 -15.227 1.00 28.22 727 ALA A C 1
ATOM 5761 O O . ALA A 1 727 ? 6.016 0.063 -15.892 1.00 28.22 727 ALA A O 1
ATOM 5762 N N . THR A 1 728 ? 7.326 -0.586 -14.194 1.00 28.81 728 THR A N 1
ATOM 5763 C CA . THR A 1 728 ? 7.899 0.736 -13.973 1.00 28.81 728 THR A CA 1
ATOM 5764 C C . THR A 1 728 ? 8.765 1.083 -15.190 1.00 28.81 728 THR A C 1
ATOM 5766 O O . THR A 1 728 ? 9.848 0.526 -15.342 1.00 28.81 728 THR A O 1
ATOM 5769 N N . ARG A 1 729 ? 8.293 1.948 -16.098 1.00 28.95 729 ARG A N 1
ATOM 5770 C CA . ARG A 1 729 ? 9.113 2.469 -17.201 1.00 28.95 729 ARG A CA 1
ATOM 5771 C C . ARG A 1 729 ? 9.711 3.797 -16.751 1.00 28.95 729 ARG A C 1
ATOM 5773 O O . ARG A 1 729 ? 9.062 4.828 -16.866 1.00 28.95 729 ARG A O 1
ATOM 5780 N N . VAL A 1 730 ? 10.937 3.764 -16.237 1.00 30.41 730 VAL A N 1
ATOM 5781 C CA . VAL A 1 730 ? 11.746 4.978 -16.073 1.00 30.41 730 VAL A CA 1
ATOM 5782 C C . VAL A 1 730 ? 12.370 5.260 -17.438 1.00 30.41 730 VAL A C 1
ATOM 5784 O O . VAL A 1 730 ? 13.305 4.579 -17.852 1.00 30.41 730 VAL A O 1
ATOM 5787 N N . GLN A 1 731 ? 11.799 6.194 -18.199 1.00 29.45 731 GLN A N 1
ATOM 5788 C CA . GLN A 1 731 ? 12.474 6.716 -19.386 1.00 29.45 731 GLN A CA 1
ATOM 5789 C C . GLN A 1 731 ? 13.554 7.688 -18.913 1.00 29.45 731 GLN A C 1
ATOM 5791 O O . GLN A 1 731 ? 13.269 8.843 -18.621 1.00 29.45 731 GLN A O 1
ATOM 5796 N N . GLY A 1 732 ? 14.795 7.210 -18.822 1.00 29.23 732 GLY A N 1
ATOM 5797 C CA . GLY A 1 732 ? 15.946 8.098 -18.729 1.00 29.23 732 GLY A CA 1
ATOM 5798 C C . GLY A 1 732 ? 16.081 8.855 -20.046 1.00 29.23 732 GLY A C 1
ATOM 5799 O O . GLY A 1 732 ? 16.401 8.258 -21.074 1.00 29.23 732 GLY A O 1
ATOM 5800 N N . THR A 1 733 ? 15.801 10.155 -20.035 1.00 24.67 733 THR A N 1
ATOM 5801 C CA . THR A 1 733 ? 16.271 11.056 -21.087 1.00 24.67 733 THR A CA 1
ATOM 5802 C C . THR A 1 733 ? 17.792 11.068 -21.028 1.00 24.67 733 THR A C 1
ATOM 5804 O O . THR A 1 733 ? 18.366 11.244 -19.955 1.00 24.67 733 THR A O 1
ATOM 5807 N N . GLY A 1 734 ? 18.440 10.805 -22.160 1.00 32.16 734 GLY A N 1
ATOM 5808 C CA . GLY A 1 734 ? 19.890 10.699 -22.230 1.00 32.16 734 GLY A CA 1
ATOM 5809 C C . GLY A 1 734 ? 20.583 11.985 -21.784 1.00 32.16 734 GLY A C 1
ATOM 5810 O O . GLY A 1 734 ? 20.463 12.999 -22.457 1.00 32.16 734 GLY A O 1
ATOM 5811 N N . SER A 1 735 ? 21.310 11.908 -20.669 1.00 27.92 735 SER A N 1
ATOM 5812 C CA . SER A 1 735 ? 22.553 12.642 -20.398 1.00 27.92 735 SER A CA 1
ATOM 5813 C C . SER A 1 735 ? 23.136 12.180 -19.052 1.00 27.92 735 SER A C 1
ATOM 5815 O O . SER A 1 735 ? 22.473 12.280 -18.024 1.00 27.92 735 SER A O 1
ATOM 5817 N N . ASP A 1 736 ? 24.353 11.641 -19.087 1.00 28.70 736 ASP A N 1
ATOM 5818 C CA . ASP A 1 736 ? 25.424 11.598 -18.072 1.00 28.70 736 ASP A CA 1
ATOM 5819 C C . ASP A 1 736 ? 25.206 11.335 -16.567 1.00 28.70 736 ASP A C 1
ATOM 5821 O O . ASP A 1 736 ? 26.208 11.254 -15.858 1.00 28.70 736 ASP A O 1
ATOM 5825 N N . HIS A 1 737 ? 24.012 11.152 -15.999 1.00 33.53 737 HIS A N 1
ATOM 5826 C CA . HIS A 1 737 ? 23.863 11.020 -14.532 1.00 33.53 737 HIS A CA 1
ATOM 5827 C C . HIS A 1 737 ? 23.161 9.720 -14.107 1.00 33.53 737 HIS A C 1
ATOM 5829 O O . HIS A 1 737 ? 22.031 9.712 -13.623 1.00 33.53 737 HIS A O 1
ATOM 5835 N N . ALA A 1 738 ? 23.862 8.587 -14.229 1.00 35.62 738 ALA A N 1
ATOM 5836 C CA . ALA A 1 738 ? 23.400 7.282 -13.728 1.00 35.62 738 ALA A CA 1
ATOM 5837 C C . ALA A 1 738 ? 23.188 7.237 -12.194 1.00 35.62 738 ALA A C 1
ATOM 5839 O O . ALA A 1 738 ? 22.525 6.327 -11.695 1.00 35.62 738 ALA A O 1
ATOM 5840 N N . ASP A 1 739 ? 23.731 8.203 -11.443 1.00 34.72 739 ASP A N 1
ATOM 5841 C CA . ASP A 1 739 ? 23.520 8.333 -9.995 1.00 34.72 739 ASP A CA 1
ATOM 5842 C C . ASP A 1 739 ? 22.106 8.825 -9.629 1.00 34.72 739 ASP A C 1
ATOM 5844 O O . ASP A 1 739 ? 21.503 8.290 -8.697 1.00 34.72 739 ASP A O 1
ATOM 5848 N N . ASP A 1 740 ? 21.530 9.760 -10.390 1.00 36.88 740 ASP A N 1
ATOM 5849 C CA . ASP A 1 740 ? 20.208 10.341 -10.092 1.00 36.88 740 ASP A CA 1
ATOM 5850 C C . ASP A 1 740 ? 19.040 9.450 -10.542 1.00 36.88 740 ASP A C 1
ATOM 5852 O O . ASP A 1 740 ? 17.986 9.414 -9.903 1.00 36.88 740 ASP A O 1
ATOM 5856 N N . VAL A 1 741 ? 19.235 8.656 -11.601 1.00 41.31 741 VAL A N 1
ATOM 5857 C CA . VAL A 1 741 ? 18.175 7.819 -12.197 1.00 41.31 741 VAL A CA 1
ATOM 5858 C C . VAL A 1 741 ? 17.740 6.665 -11.281 1.00 41.31 741 VAL A C 1
ATOM 5860 O O . VAL A 1 741 ? 16.582 6.252 -11.327 1.00 41.31 741 VAL A O 1
ATOM 5863 N N . LEU A 1 742 ? 18.633 6.142 -10.430 1.00 40.66 742 LEU A N 1
ATOM 5864 C CA . LEU A 1 742 ? 18.325 5.037 -9.508 1.00 40.66 742 LEU A CA 1
ATOM 5865 C C . LEU A 1 742 ? 18.007 5.511 -8.082 1.00 40.66 742 LEU A C 1
ATOM 5867 O O . LEU A 1 742 ? 17.161 4.901 -7.424 1.00 40.66 742 LEU A O 1
ATOM 5871 N N . ARG A 1 743 ? 18.618 6.609 -7.611 1.00 44.97 743 ARG A N 1
ATOM 5872 C CA . ARG A 1 743 ? 18.381 7.138 -6.255 1.00 44.97 743 ARG A CA 1
ATOM 5873 C C . ARG A 1 743 ? 16.935 7.589 -6.040 1.00 44.97 743 ARG A C 1
ATOM 5875 O O . ARG A 1 743 ? 16.365 7.272 -5.001 1.00 44.97 743 ARG A O 1
ATOM 5882 N N . GLY A 1 744 ? 16.310 8.246 -7.021 1.00 49.88 744 GLY A N 1
ATOM 5883 C CA . GLY A 1 744 ? 14.909 8.688 -6.926 1.00 49.88 744 GLY A CA 1
ATOM 5884 C C . GLY A 1 744 ? 13.901 7.540 -6.712 1.00 49.88 744 GLY A C 1
ATOM 5885 O O . GLY A 1 744 ? 13.129 7.579 -5.746 1.00 49.88 744 GLY A O 1
ATOM 5886 N N . PRO A 1 745 ? 13.907 6.491 -7.561 1.00 49.06 745 PRO A N 1
ATOM 5887 C CA . PRO A 1 745 ? 13.091 5.290 -7.371 1.00 49.06 745 PRO A CA 1
ATOM 5888 C C . PRO A 1 745 ? 13.344 4.561 -6.049 1.00 49.06 745 PRO A C 1
ATOM 5890 O O . PRO A 1 745 ? 12.391 4.112 -5.418 1.00 49.06 745 PRO A O 1
ATOM 5893 N N . LEU A 1 746 ? 14.598 4.464 -5.601 1.00 48.06 746 LEU A N 1
ATOM 5894 C CA . LEU A 1 746 ? 14.953 3.756 -4.366 1.00 48.06 746 LEU A CA 1
ATOM 5895 C C . LEU A 1 746 ? 14.555 4.536 -3.104 1.00 48.06 746 LEU A C 1
ATOM 5897 O O . LEU A 1 746 ? 14.001 3.943 -2.183 1.00 48.06 746 LEU A O 1
ATOM 5901 N N . ALA A 1 747 ? 14.711 5.862 -3.097 1.00 52.34 747 ALA A N 1
ATOM 5902 C CA . ALA A 1 747 ? 14.182 6.721 -2.035 1.00 52.34 747 ALA A CA 1
ATOM 5903 C C . ALA A 1 747 ? 12.647 6.633 -1.944 1.00 52.34 747 ALA A C 1
ATOM 5905 O O . ALA A 1 747 ? 12.077 6.523 -0.861 1.00 52.34 747 ALA A O 1
ATOM 5906 N N . SER A 1 748 ? 11.968 6.579 -3.092 1.00 55.69 748 SER A N 1
ATOM 5907 C CA . SER A 1 748 ? 10.510 6.406 -3.142 1.00 55.69 748 SER A CA 1
ATOM 5908 C C . SER A 1 748 ? 10.060 5.028 -2.633 1.00 55.69 748 SER A C 1
ATOM 5910 O O . SER A 1 748 ? 8.987 4.901 -2.050 1.00 55.69 748 SER A O 1
ATOM 5912 N N . LEU A 1 749 ? 10.872 3.984 -2.822 1.00 54.56 749 LEU A N 1
ATOM 5913 C CA . LEU A 1 749 ? 10.606 2.649 -2.276 1.00 54.56 749 LEU A CA 1
ATOM 5914 C C . LEU A 1 749 ? 10.748 2.608 -0.752 1.00 54.56 749 LEU A C 1
ATOM 5916 O O . LEU A 1 749 ? 9.911 1.994 -0.093 1.00 54.56 749 LEU A O 1
ATOM 5920 N N . LEU A 1 750 ? 11.744 3.305 -0.199 1.00 54.94 750 LEU A N 1
ATOM 5921 C CA . LEU A 1 750 ? 11.868 3.490 1.248 1.00 54.94 750 LEU A CA 1
ATOM 5922 C C . LEU A 1 750 ? 10.642 4.215 1.811 1.00 54.94 750 LEU A C 1
ATOM 5924 O O . LEU A 1 750 ? 10.087 3.779 2.816 1.00 54.94 750 LEU A O 1
ATOM 5928 N N . GLU A 1 751 ? 10.171 5.282 1.159 1.00 57.97 751 GLU A N 1
ATOM 5929 C CA . GLU A 1 751 ? 8.950 5.985 1.577 1.00 57.97 751 GLU A CA 1
ATOM 5930 C C . GLU A 1 751 ? 7.720 5.054 1.573 1.00 57.97 751 GLU A C 1
ATOM 5932 O O . GLU A 1 751 ? 6.947 5.056 2.534 1.00 57.97 751 GLU A O 1
ATOM 5937 N N . LEU A 1 752 ? 7.560 4.209 0.544 1.00 60.75 752 LEU A N 1
ATOM 5938 C CA . LEU A 1 752 ? 6.471 3.225 0.474 1.00 60.75 752 LEU A CA 1
ATOM 5939 C C . LEU A 1 752 ? 6.543 2.177 1.585 1.00 60.75 752 LEU A C 1
ATOM 5941 O O . LEU A 1 752 ? 5.518 1.860 2.188 1.00 60.75 752 LEU A O 1
ATOM 5945 N N . GLU A 1 753 ? 7.729 1.644 1.868 1.00 61.50 753 GLU A N 1
ATOM 5946 C CA . GLU A 1 753 ? 7.913 0.669 2.942 1.00 61.50 753 GLU A CA 1
ATOM 5947 C C . GLU A 1 753 ? 7.584 1.273 4.310 1.00 61.50 753 GLU A C 1
ATOM 5949 O O . GLU A 1 753 ? 6.838 0.670 5.081 1.00 61.50 753 GLU A O 1
ATOM 5954 N N . HIS A 1 754 ? 8.036 2.500 4.585 1.00 63.97 754 HIS A N 1
ATOM 5955 C CA . HIS A 1 754 ? 7.660 3.220 5.804 1.00 63.97 754 HIS A CA 1
ATOM 5956 C C . HIS A 1 754 ? 6.141 3.413 5.906 1.00 63.97 754 HIS A C 1
ATOM 5958 O O . HIS A 1 754 ? 5.567 3.242 6.984 1.00 63.97 754 HIS A O 1
ATOM 5964 N N . GLY A 1 755 ? 5.476 3.725 4.789 1.00 65.81 755 GLY A N 1
ATOM 5965 C CA . GLY A 1 755 ? 4.019 3.822 4.727 1.00 65.81 755 GLY A CA 1
ATOM 5966 C C . GLY A 1 755 ? 3.318 2.508 5.092 1.00 65.81 755 GLY A C 1
ATOM 5967 O O . GLY A 1 755 ? 2.376 2.514 5.887 1.00 65.81 755 GLY A O 1
ATOM 5968 N N . VAL A 1 756 ? 3.805 1.373 4.577 1.00 67.38 756 VAL A N 1
ATOM 5969 C CA . VAL A 1 756 ? 3.267 0.040 4.905 1.00 67.38 756 VAL A CA 1
ATOM 5970 C C . VAL A 1 756 ? 3.545 -0.346 6.358 1.00 67.38 756 VAL A C 1
ATOM 5972 O O . VAL A 1 756 ? 2.645 -0.860 7.017 1.00 67.38 756 VAL A O 1
ATOM 5975 N N . LEU A 1 757 ? 4.739 -0.073 6.889 1.00 66.94 757 LEU A N 1
ATOM 5976 C CA . LEU A 1 757 ? 5.080 -0.349 8.292 1.00 66.94 757 LEU A CA 1
ATOM 5977 C C . LEU A 1 757 ? 4.227 0.483 9.263 1.00 66.94 757 LEU A C 1
ATOM 5979 O O . LEU A 1 757 ? 3.775 -0.027 10.291 1.00 66.94 757 LEU A O 1
ATOM 5983 N N . SER A 1 758 ? 3.950 1.743 8.915 1.00 71.00 758 SER A N 1
ATOM 5984 C CA . SER A 1 758 ? 3.057 2.616 9.686 1.00 71.00 758 SER A CA 1
ATOM 5985 C C . SER A 1 758 ? 1.623 2.071 9.711 1.00 71.00 758 SER A C 1
ATOM 5987 O O . SER A 1 758 ? 1.036 1.889 10.785 1.00 71.00 758 SER A O 1
ATOM 5989 N N . LEU A 1 759 ? 1.089 1.702 8.538 1.00 77.69 759 LEU A N 1
ATOM 5990 C CA . LEU A 1 759 ? -0.217 1.052 8.410 1.00 77.69 759 LEU A CA 1
ATOM 5991 C C . LEU A 1 759 ? -0.277 -0.253 9.210 1.00 77.69 759 LEU A C 1
ATOM 5993 O O . LEU A 1 759 ? -1.223 -0.460 9.974 1.00 77.69 759 LEU A O 1
ATOM 5997 N N . GLN A 1 760 ? 0.741 -1.107 9.062 1.00 78.44 760 GLN A N 1
ATOM 5998 C CA . GLN A 1 760 ? 0.859 -2.357 9.797 1.00 78.44 760 GLN A CA 1
ATOM 5999 C C . GLN A 1 760 ? 0.729 -2.077 11.286 1.00 78.44 760 GLN A C 1
ATOM 6001 O O . GLN A 1 760 ? -0.179 -2.627 11.901 1.00 78.44 760 GLN A O 1
ATOM 6006 N N . GLY A 1 761 ? 1.550 -1.180 11.844 1.00 73.06 761 GLY A N 1
ATOM 6007 C CA . GLY A 1 761 ? 1.520 -0.800 13.256 1.00 73.06 761 GLY A CA 1
ATOM 6008 C C . GLY A 1 761 ? 0.121 -0.413 13.748 1.00 73.06 761 GLY A C 1
ATOM 6009 O O . GLY A 1 761 ? -0.333 -0.919 14.775 1.00 73.06 761 GLY A O 1
ATOM 6010 N N . ILE A 1 762 ? -0.591 0.444 13.010 1.00 79.31 762 ILE A N 1
ATOM 6011 C CA . ILE A 1 762 ? -1.956 0.886 13.358 1.00 79.31 762 ILE A CA 1
ATOM 6012 C C . ILE A 1 762 ? -2.945 -0.289 13.344 1.00 79.31 762 ILE A C 1
ATOM 6014 O O . ILE A 1 762 ? -3.759 -0.423 14.267 1.00 79.31 762 ILE A O 1
ATOM 6018 N N . VAL A 1 763 ? -2.848 -1.180 12.353 1.00 82.94 763 VAL A N 1
ATOM 6019 C CA . VAL A 1 763 ? -3.664 -2.402 12.277 1.00 82.94 763 VAL A CA 1
ATOM 6020 C C . VAL A 1 763 ? -3.339 -3.350 13.432 1.00 82.94 763 VAL A C 1
ATOM 6022 O O . VAL A 1 763 ? -4.272 -3.820 14.085 1.00 82.94 763 VAL A O 1
ATOM 6025 N N . GLN A 1 764 ? -2.055 -3.577 13.754 1.00 80.88 764 GLN A N 1
ATOM 6026 C CA . GLN A 1 764 ? -1.664 -4.444 14.874 1.00 80.88 764 GLN A CA 1
ATOM 6027 C C . GLN A 1 764 ? -2.316 -3.949 16.165 1.00 80.88 764 GLN A C 1
ATOM 6029 O O . GLN A 1 764 ? -2.983 -4.717 16.853 1.00 80.88 764 GLN A O 1
ATOM 6034 N N . ARG A 1 765 ? -2.196 -2.654 16.480 1.00 76.31 765 ARG A N 1
ATOM 6035 C CA . ARG A 1 765 ? -2.786 -2.081 17.699 1.00 76.31 765 ARG A CA 1
ATOM 6036 C C . ARG A 1 765 ? -4.302 -2.183 17.717 1.00 76.31 765 ARG A C 1
ATOM 6038 O O . ARG A 1 765 ? -4.872 -2.518 18.749 1.00 76.31 765 ARG A O 1
ATOM 6045 N N . SER A 1 766 ? -4.941 -1.918 16.583 1.00 83.31 766 SER A N 1
ATOM 6046 C CA . SER A 1 766 ? -6.397 -1.951 16.455 1.00 83.31 766 SER A CA 1
ATOM 6047 C C . SER A 1 766 ? -6.953 -3.356 16.670 1.00 83.31 766 SER A C 1
ATOM 6049 O O . SER A 1 766 ? -7.881 -3.528 17.456 1.00 83.31 766 SER A O 1
ATOM 6051 N N . VAL A 1 767 ? -6.348 -4.373 16.048 1.00 84.81 767 VAL A N 1
ATOM 6052 C CA . VAL A 1 767 ? -6.721 -5.780 16.261 1.00 84.81 767 VAL A CA 1
ATOM 6053 C C . VAL A 1 767 ? -6.441 -6.187 17.705 1.00 84.81 767 VAL A C 1
ATOM 6055 O O . VAL A 1 767 ? -7.310 -6.736 18.377 1.00 84.81 767 VAL A O 1
ATOM 6058 N N . MET A 1 768 ? -5.267 -5.839 18.233 1.00 79.69 768 MET A N 1
ATOM 6059 C CA . MET A 1 768 ? -4.892 -6.142 19.614 1.00 79.69 768 MET A CA 1
ATOM 6060 C C . MET A 1 768 ? -5.727 -5.371 20.656 1.00 79.69 768 MET A C 1
ATOM 6062 O O . MET A 1 768 ? -5.683 -5.720 21.834 1.00 79.69 768 MET A O 1
ATOM 6066 N N . ALA A 1 769 ? -6.518 -4.371 20.271 1.00 76.38 769 ALA A N 1
ATOM 6067 C CA . ALA A 1 769 ? -7.451 -3.671 21.155 1.00 76.38 769 ALA A CA 1
ATOM 6068 C C . ALA A 1 769 ? -8.806 -4.387 21.317 1.00 76.38 769 ALA A C 1
ATOM 6070 O O . ALA A 1 769 ? -9.623 -3.962 22.134 1.00 76.38 769 ALA A O 1
ATOM 6071 N N . LEU A 1 770 ? -9.073 -5.447 20.545 1.00 82.31 770 LEU A N 1
ATOM 6072 C CA . LEU A 1 770 ? -10.346 -6.164 20.607 1.00 82.31 770 LEU A CA 1
ATOM 6073 C C . LEU A 1 770 ? -10.546 -6.837 21.980 1.00 82.31 770 LEU A C 1
ATOM 6075 O O . LEU A 1 770 ? -9.684 -7.623 22.391 1.00 82.31 770 LEU A O 1
ATOM 6079 N N . PRO A 1 771 ? -11.682 -6.597 22.669 1.00 75.88 771 PRO A N 1
ATOM 6080 C CA . PRO A 1 771 ? -11.954 -7.185 23.984 1.00 75.88 771 PRO A CA 1
ATOM 6081 C C . PRO A 1 771 ? -11.924 -8.719 23.986 1.00 75.88 771 PRO A C 1
ATOM 6083 O O . PRO A 1 771 ? -11.354 -9.327 24.895 1.00 75.88 771 PRO A O 1
ATOM 6086 N N . ASP A 1 772 ? -12.465 -9.345 22.938 1.00 78.44 772 ASP A N 1
ATOM 6087 C CA . ASP A 1 772 ? -12.527 -10.806 22.808 1.00 78.44 772 ASP A CA 1
ATOM 6088 C C . ASP A 1 772 ? -11.125 -11.425 22.734 1.00 78.44 772 ASP A C 1
ATOM 6090 O O . ASP A 1 772 ? -10.851 -12.441 23.367 1.00 78.44 772 ASP A O 1
ATOM 6094 N N . LEU A 1 773 ? -10.185 -10.753 22.060 1.00 79.56 773 LEU A N 1
ATOM 6095 C CA . LEU A 1 773 ? -8.787 -11.189 21.974 1.00 79.56 773 LEU A CA 1
ATOM 6096 C C . LEU A 1 773 ? -7.982 -10.919 23.248 1.00 79.56 773 LEU A C 1
ATOM 6098 O O . LEU A 1 773 ? -6.800 -11.252 23.310 1.00 79.56 773 LEU A O 1
ATOM 6102 N N . TYR A 1 774 ? -8.571 -10.268 24.248 1.00 72.25 774 TYR A N 1
ATOM 6103 C CA . TYR A 1 774 ? -7.921 -10.010 25.528 1.00 72.25 774 TYR A CA 1
ATOM 6104 C C . TYR A 1 774 ? -8.392 -10.965 26.628 1.00 72.25 774 TYR A C 1
ATOM 6106 O O . TYR A 1 774 ? -7.583 -11.378 27.462 1.00 72.25 774 TYR A O 1
ATOM 6114 N N . GLY A 1 775 ? -9.687 -11.295 26.642 1.00 71.75 775 GLY A N 1
ATOM 6115 C CA . GLY A 1 775 ? -10.311 -12.100 27.693 1.00 71.75 775 GLY A CA 1
ATOM 6116 C C . GLY A 1 775 ? -10.623 -13.549 27.317 1.00 71.75 775 GLY A C 1
ATOM 6117 O O . GLY A 1 775 ? -10.844 -14.351 28.221 1.00 71.75 775 GLY A O 1
ATOM 6118 N N . ASN A 1 776 ? -10.640 -13.906 26.026 1.00 83.00 776 ASN A N 1
ATOM 6119 C CA . ASN A 1 776 ? -11.086 -15.222 25.567 1.00 83.00 776 ASN A CA 1
ATOM 6120 C C . ASN A 1 776 ? -9.949 -16.032 24.912 1.00 83.00 776 ASN A C 1
ATOM 6122 O O . ASN A 1 776 ? -9.399 -15.657 23.873 1.00 83.00 776 ASN A O 1
ATOM 6126 N N . ARG A 1 777 ? -9.618 -17.182 25.516 1.00 85.75 777 ARG A N 1
ATOM 6127 C CA . ARG A 1 777 ? -8.589 -18.112 25.023 1.00 85.75 777 ARG A CA 1
ATOM 6128 C C . ARG A 1 777 ? -8.940 -18.704 23.655 1.00 85.75 777 ARG A C 1
ATOM 6130 O O . ARG A 1 777 ? -8.053 -18.849 22.818 1.00 85.75 777 ARG A O 1
ATOM 6137 N N . GLU A 1 778 ? -10.203 -19.055 23.423 1.00 85.50 778 GLU A N 1
ATOM 6138 C CA . GLU A 1 778 ? -10.646 -19.674 22.168 1.00 85.50 778 GLU A CA 1
ATOM 6139 C C . GLU A 1 778 ? -10.563 -18.681 21.010 1.00 85.50 778 GLU A C 1
ATOM 6141 O O . GLU A 1 778 ? -9.974 -19.002 19.980 1.00 85.50 778 GLU A O 1
ATOM 6146 N N . SER A 1 779 ? -11.025 -17.445 21.218 1.00 85.06 779 SER A N 1
ATOM 6147 C CA . SER A 1 779 ? -10.935 -16.374 20.217 1.00 85.06 779 SER A CA 1
ATOM 6148 C C . SER A 1 779 ? -9.487 -16.054 19.830 1.00 85.06 779 SER A C 1
ATOM 6150 O O . SER A 1 779 ? -9.197 -15.817 18.659 1.00 85.06 779 SER A O 1
ATOM 6152 N N . LEU A 1 780 ? -8.549 -16.096 20.785 1.00 84.81 780 LEU A N 1
ATOM 6153 C CA . LEU A 1 780 ? -7.115 -15.960 20.500 1.00 84.81 780 LEU A CA 1
ATOM 6154 C C . LEU A 1 780 ? -6.576 -17.118 19.653 1.00 84.81 780 LEU A C 1
ATOM 6156 O O . LEU A 1 780 ? -5.856 -16.881 18.687 1.00 84.81 780 LEU A O 1
ATOM 6160 N N . LEU A 1 781 ? -6.930 -18.361 19.985 1.00 86.06 781 LEU A N 1
ATOM 6161 C CA . LEU A 1 781 ? -6.517 -19.541 19.219 1.00 86.06 781 LEU A CA 1
ATOM 6162 C C . LEU A 1 781 ? -7.099 -19.544 17.801 1.00 86.06 781 LEU A C 1
ATOM 6164 O O . LEU A 1 781 ? -6.424 -19.951 16.858 1.00 86.06 781 LEU A O 1
ATOM 6168 N N . GLU A 1 782 ? -8.336 -19.083 17.635 1.00 86.62 782 GLU A N 1
ATOM 6169 C CA . GLU A 1 782 ? -8.952 -18.890 16.323 1.00 86.62 782 GLU A CA 1
ATOM 6170 C C . GLU A 1 782 ? -8.245 -17.803 15.517 1.00 86.62 782 GLU A C 1
ATOM 6172 O O . GLU A 1 782 ? -7.943 -18.027 14.347 1.00 86.62 782 GLU A O 1
ATOM 6177 N N . ALA A 1 783 ? -7.901 -16.675 16.144 1.00 85.88 783 ALA A N 1
ATOM 6178 C CA . ALA A 1 783 ? -7.135 -15.615 15.499 1.00 85.88 783 ALA A CA 1
ATOM 6179 C C . ALA A 1 783 ? -5.724 -16.072 15.090 1.00 85.88 783 ALA A C 1
ATOM 6181 O O . ALA A 1 783 ? -5.254 -15.709 14.018 1.00 85.88 783 ALA A O 1
ATOM 6182 N N . ILE A 1 784 ? -5.059 -16.900 15.901 1.00 84.69 784 ILE A N 1
ATOM 6183 C CA . ILE A 1 784 ? -3.743 -17.482 15.580 1.00 84.69 784 ILE A CA 1
ATOM 6184 C C . ILE A 1 784 ? -3.820 -18.424 14.370 1.00 84.69 784 ILE A C 1
ATOM 6186 O O . ILE A 1 784 ? -2.877 -18.487 13.585 1.00 84.69 784 ILE A O 1
ATOM 6190 N N . ARG A 1 785 ? -4.933 -19.150 14.207 1.00 84.69 785 ARG A N 1
ATOM 6191 C CA . ARG A 1 785 ? -5.166 -20.054 13.067 1.00 84.69 785 ARG A CA 1
ATOM 6192 C C . ARG A 1 785 ? -5.644 -19.337 11.800 1.00 84.69 785 ARG A C 1
ATOM 6194 O O . ARG A 1 785 ? -5.717 -19.971 10.750 1.00 84.69 785 ARG A O 1
ATOM 6201 N N . ASP A 1 786 ? -5.998 -18.056 11.886 1.00 83.88 786 ASP A N 1
ATOM 6202 C CA . ASP A 1 786 ? -6.496 -17.280 10.752 1.00 83.88 786 ASP A CA 1
ATOM 6203 C C . ASP A 1 786 ? -5.354 -16.935 9.786 1.00 83.88 786 ASP A C 1
ATOM 6205 O O . ASP A 1 786 ? -4.380 -16.271 10.148 1.00 83.88 786 ASP A O 1
ATOM 6209 N N . THR A 1 787 ? -5.487 -17.357 8.527 1.00 77.69 787 THR A N 1
ATOM 6210 C CA . THR A 1 787 ? -4.453 -17.149 7.503 1.00 77.69 787 THR A CA 1
ATOM 6211 C C . THR A 1 787 ? -4.200 -15.671 7.231 1.00 77.69 787 THR A C 1
ATOM 6213 O O . THR A 1 787 ? -3.059 -15.277 7.046 1.00 77.69 787 THR A O 1
ATOM 6216 N N . ALA A 1 788 ? -5.220 -14.814 7.303 1.00 77.88 788 ALA A N 1
ATOM 6217 C CA . ALA A 1 788 ? -5.026 -13.384 7.087 1.00 77.88 788 ALA A CA 1
ATOM 6218 C C . ALA A 1 788 ? -4.309 -12.702 8.270 1.00 77.88 788 ALA A C 1
ATOM 6220 O O . ALA A 1 788 ? -3.549 -11.758 8.059 1.00 77.88 788 ALA A O 1
ATOM 6221 N N . MET A 1 789 ? -4.459 -13.195 9.508 1.00 83.19 789 MET A N 1
ATOM 6222 C CA . MET A 1 789 ? -3.591 -12.771 10.622 1.00 83.19 789 MET A CA 1
ATOM 6223 C C . MET A 1 789 ? -2.133 -13.192 10.392 1.00 83.19 789 MET A C 1
ATOM 6225 O O . MET A 1 789 ? -1.217 -12.449 10.751 1.00 83.19 789 MET A O 1
ATOM 6229 N N . GLN A 1 790 ? -1.907 -14.364 9.792 1.00 77.50 790 GLN A N 1
ATOM 6230 C CA . GLN A 1 790 ? -0.572 -14.845 9.435 1.00 77.50 790 GLN A CA 1
ATOM 6231 C C . GLN A 1 790 ? 0.053 -13.988 8.326 1.00 77.50 790 GLN A C 1
ATOM 6233 O O . GLN A 1 790 ? 1.184 -13.529 8.478 1.00 77.50 790 GLN A O 1
ATOM 6238 N N . ASP A 1 791 ? -0.710 -13.700 7.274 1.00 68.50 791 ASP A N 1
ATOM 6239 C CA . ASP A 1 791 ? -0.287 -12.917 6.109 1.00 68.50 791 ASP A CA 1
ATOM 6240 C C . ASP A 1 791 ? -0.006 -11.439 6.443 1.00 68.50 791 ASP A C 1
ATOM 6242 O O . ASP A 1 791 ? 0.790 -10.786 5.769 1.00 68.50 791 ASP A O 1
ATOM 6246 N N . MET A 1 792 ? -0.620 -10.904 7.505 1.00 73.56 792 MET A N 1
ATOM 6247 C CA . MET A 1 792 ? -0.328 -9.566 8.051 1.00 73.56 792 MET A CA 1
ATOM 6248 C C . MET A 1 792 ? 0.778 -9.559 9.127 1.00 73.56 792 MET A C 1
ATOM 6250 O O . MET A 1 792 ? 1.084 -8.508 9.702 1.00 73.56 792 MET A O 1
ATOM 6254 N N . GLY A 1 793 ? 1.359 -10.720 9.449 1.00 74.00 793 GLY A N 1
ATOM 6255 C CA . GLY A 1 793 ? 2.405 -10.850 10.467 1.00 74.00 793 GLY A CA 1
ATOM 6256 C C . GLY A 1 793 ? 1.922 -10.635 11.909 1.00 74.00 793 GLY A C 1
ATOM 6257 O O . GLY A 1 793 ? 2.720 -10.297 12.779 1.00 74.00 793 GLY A O 1
ATOM 6258 N N . LEU A 1 794 ? 0.626 -10.814 12.187 1.00 79.69 794 LEU A N 1
ATOM 6259 C CA . LEU A 1 794 ? 0.029 -10.596 13.514 1.00 79.69 794 LEU A CA 1
ATOM 6260 C C . LEU A 1 794 ? 0.096 -11.829 14.421 1.00 79.69 794 LEU A C 1
ATOM 6262 O O . LEU A 1 794 ? 0.049 -11.692 15.644 1.00 79.69 794 LEU A O 1
ATOM 6266 N N . VAL A 1 795 ? 0.237 -13.028 13.849 1.00 81.44 795 VAL A N 1
ATOM 6267 C CA . VAL A 1 795 ? 0.268 -14.296 14.603 1.00 81.44 795 VAL A CA 1
ATOM 6268 C C . VAL A 1 795 ? 1.311 -14.313 15.732 1.00 81.44 795 VAL A C 1
ATOM 6270 O O . VAL A 1 795 ? 0.938 -14.706 16.836 1.00 81.44 795 VAL A O 1
ATOM 6273 N N . PRO A 1 796 ? 2.563 -13.835 15.557 1.00 75.75 796 PRO A N 1
ATOM 6274 C CA . PRO A 1 796 ? 3.527 -13.784 16.659 1.00 75.75 796 PRO A CA 1
ATOM 6275 C C . PRO A 1 796 ? 3.057 -12.932 17.850 1.00 75.75 796 PRO A C 1
ATOM 6277 O O . PRO A 1 796 ? 3.317 -13.280 19.000 1.00 75.75 796 PRO A O 1
ATOM 6280 N N . LEU A 1 797 ? 2.337 -11.832 17.595 1.00 77.00 797 LEU A N 1
ATOM 6281 C CA . LEU A 1 797 ? 1.789 -10.964 18.644 1.00 77.00 797 LEU A CA 1
ATOM 6282 C C . LEU A 1 797 ? 0.617 -11.629 19.373 1.00 77.00 797 LEU A C 1
ATOM 6284 O O . LEU A 1 797 ? 0.499 -11.504 20.594 1.00 77.00 797 LEU A O 1
ATOM 6288 N N . LEU A 1 798 ? -0.236 -12.339 18.630 1.00 82.62 798 LEU A N 1
ATOM 6289 C CA . LEU A 1 798 ? -1.378 -13.079 19.168 1.00 82.62 798 LEU A CA 1
ATOM 6290 C C . LEU A 1 798 ? -0.925 -14.282 20.008 1.00 82.62 798 LEU A C 1
ATOM 6292 O O . LEU A 1 798 ? -1.419 -14.463 21.119 1.00 82.62 798 LEU A O 1
ATOM 6296 N N . ASP A 1 799 ? 0.057 -15.050 19.527 1.00 79.50 799 ASP A N 1
ATOM 6297 C CA . ASP A 1 799 ? 0.667 -16.165 20.267 1.00 79.50 799 ASP A CA 1
ATOM 6298 C C . ASP A 1 799 ? 1.328 -15.678 21.562 1.00 79.50 799 ASP A C 1
ATOM 6300 O O . ASP A 1 799 ? 1.119 -16.241 22.639 1.00 79.50 799 ASP A O 1
ATOM 6304 N N . ARG A 1 800 ? 2.046 -14.550 21.491 1.00 79.12 800 ARG A N 1
ATOM 6305 C CA . ARG A 1 800 ? 2.626 -13.911 22.675 1.00 79.12 800 ARG A CA 1
ATOM 6306 C C . ARG A 1 800 ? 1.545 -13.502 23.681 1.00 79.12 800 ARG A C 1
ATOM 6308 O O . ARG A 1 800 ? 1.703 -13.740 24.875 1.00 79.12 800 ARG A O 1
ATOM 6315 N N . ARG A 1 801 ? 0.417 -12.945 23.234 1.00 82.06 801 ARG A N 1
ATOM 6316 C CA . ARG A 1 801 ? -0.702 -12.628 24.137 1.00 82.06 801 ARG A CA 1
ATOM 6317 C C . ARG A 1 801 ? -1.320 -13.873 24.767 1.00 82.06 801 ARG A C 1
ATOM 6319 O O . ARG A 1 801 ? -1.605 -13.861 25.965 1.00 82.06 801 ARG A O 1
ATOM 6326 N N . LEU A 1 802 ? -1.521 -14.927 23.977 1.00 82.62 802 LEU A N 1
ATOM 6327 C CA . LEU A 1 802 ? -2.053 -16.203 24.448 1.00 82.62 802 LEU A CA 1
ATOM 6328 C C . LEU A 1 802 ? -1.187 -16.756 25.585 1.00 82.62 802 LEU A C 1
ATOM 6330 O O . LEU A 1 802 ? -1.716 -17.046 26.655 1.00 82.62 802 LEU A O 1
ATOM 6334 N N . LYS A 1 803 ? 0.135 -16.813 25.390 1.00 78.44 803 LYS A N 1
ATOM 6335 C CA . LYS A 1 803 ? 1.101 -17.246 26.414 1.00 78.44 803 LYS A CA 1
ATOM 6336 C C . LYS A 1 803 ? 1.088 -16.354 27.656 1.00 78.44 803 LYS A C 1
ATOM 6338 O O . LYS A 1 803 ? 1.139 -16.860 28.770 1.00 78.44 803 LYS A O 1
ATOM 6343 N N . ALA A 1 804 ? 0.976 -15.036 27.476 1.00 75.75 804 ALA A N 1
ATOM 6344 C CA . ALA A 1 804 ? 0.995 -14.080 28.583 1.00 75.75 804 ALA A CA 1
ATOM 6345 C C . ALA A 1 804 ? -0.249 -14.176 29.482 1.00 75.75 804 ALA A C 1
ATOM 6347 O O . ALA A 1 804 ? -0.148 -13.965 30.690 1.00 75.75 804 ALA A O 1
ATOM 6348 N N . ARG A 1 805 ? -1.428 -14.443 28.901 1.00 76.62 805 ARG A N 1
ATOM 6349 C CA . ARG A 1 805 ? -2.716 -14.451 29.623 1.00 76.62 805 ARG A CA 1
ATOM 6350 C C . ARG A 1 805 ? -3.159 -15.843 30.057 1.00 76.62 805 ARG A C 1
ATOM 6352 O O . ARG A 1 805 ? -3.794 -15.968 31.099 1.00 76.62 805 ARG A O 1
ATOM 6359 N N . PHE A 1 806 ? -2.824 -16.869 29.280 1.00 77.94 806 PHE A N 1
ATOM 6360 C CA . PHE A 1 806 ? -3.245 -18.249 29.506 1.00 77.94 806 PHE A CA 1
ATOM 6361 C C . PHE A 1 806 ? -2.038 -19.197 29.547 1.00 77.94 806 PHE A C 1
ATOM 6363 O O . PHE A 1 806 ? -1.935 -20.084 28.690 1.00 77.94 806 PHE A O 1
ATOM 6370 N N . PRO A 1 807 ? -1.129 -19.029 30.528 1.00 69.31 807 PRO A N 1
ATOM 6371 C CA . PRO A 1 807 ? 0.010 -19.923 30.690 1.00 69.31 807 PRO A CA 1
ATOM 6372 C C . PRO A 1 807 ? -0.487 -21.367 30.843 1.00 69.31 807 PRO A C 1
ATOM 6374 O O . PRO A 1 807 ? -1.457 -21.638 31.551 1.00 69.31 807 PRO A O 1
ATOM 6377 N N . SER A 1 808 ? 0.122 -22.296 30.113 1.00 61.59 808 SER A N 1
ATOM 6378 C CA . SER A 1 808 ? -0.217 -23.720 30.165 1.00 61.59 808 SER A CA 1
ATOM 6379 C C . SER A 1 808 ? 0.308 -24.365 31.449 1.00 61.59 808 SER A C 1
ATOM 6381 O O . SER A 1 808 ? 1.495 -24.247 31.737 1.00 61.59 808 SER A O 1
ATOM 6383 N N . ASP A 1 809 ? -0.541 -25.118 32.161 1.00 49.12 809 ASP A N 1
ATOM 6384 C CA . ASP A 1 809 ? -0.126 -25.942 33.315 1.00 49.12 809 ASP A CA 1
ATOM 6385 C C . ASP A 1 809 ? 0.841 -27.070 32.905 1.00 49.12 809 ASP A C 1
ATOM 6387 O O . ASP A 1 809 ? 1.701 -27.487 33.677 1.00 49.12 809 ASP A O 1
ATOM 6391 N N . SER A 1 810 ? 0.743 -27.530 31.655 1.00 49.12 810 SER A N 1
ATOM 6392 C CA . SER A 1 810 ? 1.689 -28.437 31.005 1.00 49.12 810 SER A CA 1
ATOM 6393 C C . SER A 1 810 ? 2.725 -27.635 30.207 1.00 49.12 810 SER A C 1
ATOM 6395 O O . SER A 1 810 ? 2.690 -27.609 28.975 1.00 49.12 810 SER A O 1
ATOM 6397 N N . GLY A 1 811 ? 3.603 -26.897 30.883 1.00 45.91 811 GLY A N 1
ATOM 6398 C CA . GLY A 1 811 ? 4.721 -26.244 30.202 1.00 45.91 811 GLY A CA 1
ATOM 6399 C C . GLY A 1 811 ? 5.619 -27.299 29.552 1.00 45.91 811 GLY A C 1
ATOM 6400 O O . GLY A 1 811 ? 6.085 -28.203 30.241 1.00 45.91 811 GLY A O 1
ATOM 6401 N N . ASN A 1 812 ? 5.874 -27.198 28.244 1.00 48.19 812 ASN A N 1
ATOM 6402 C CA . ASN A 1 812 ? 7.011 -27.894 27.638 1.00 48.19 812 ASN A CA 1
ATOM 6403 C C . ASN A 1 812 ? 8.256 -27.496 28.450 1.00 48.19 812 ASN A C 1
ATOM 6405 O O . ASN A 1 812 ? 8.600 -26.320 28.507 1.00 48.19 812 ASN A O 1
ATOM 6409 N N . SER A 1 813 ? 8.856 -28.454 29.156 1.00 49.81 813 SER A N 1
ATOM 6410 C CA . SER A 1 813 ? 9.908 -28.269 30.164 1.00 49.81 813 SER A CA 1
ATOM 6411 C C . SER A 1 813 ? 11.123 -27.464 29.677 1.00 49.81 813 SER A C 1
ATOM 6413 O O . SER A 1 813 ? 12.115 -28.035 29.240 1.00 49.81 813 SER A O 1
ATOM 6415 N N . LEU A 1 814 ? 11.074 -26.136 29.808 1.00 60.56 814 LEU A N 1
ATOM 6416 C CA . LEU A 1 814 ? 12.197 -25.217 29.541 1.00 60.56 814 LEU A CA 1
ATOM 6417 C C . LEU A 1 814 ? 12.976 -24.825 30.793 1.00 60.56 814 LEU A C 1
ATOM 6419 O O . LEU A 1 814 ? 13.910 -24.024 30.722 1.00 60.56 814 LEU A O 1
ATOM 6423 N N . LYS A 1 815 ? 12.591 -25.392 31.940 1.00 69.44 815 LYS A N 1
ATOM 6424 C CA . LYS A 1 815 ? 13.443 -25.399 33.119 1.00 69.44 815 LYS A CA 1
ATOM 6425 C C . LYS A 1 815 ? 14.620 -26.317 32.801 1.00 69.44 815 LYS A C 1
ATOM 6427 O O . LYS A 1 815 ? 14.473 -27.535 32.790 1.00 69.44 815 LYS A O 1
ATOM 6432 N N . THR A 1 816 ? 15.749 -25.719 32.457 1.00 67.88 816 THR A N 1
ATOM 6433 C CA . THR A 1 816 ? 16.988 -26.435 32.163 1.00 67.88 816 THR A CA 1
ATOM 6434 C C . THR A 1 816 ? 17.750 -26.652 33.459 1.00 67.88 816 THR A C 1
ATOM 6436 O O . THR A 1 816 ? 17.852 -25.728 34.271 1.00 67.88 816 THR A O 1
ATOM 6439 N N . ASP A 1 817 ? 18.339 -27.832 33.640 1.00 61.25 817 ASP A N 1
ATOM 6440 C CA . ASP A 1 817 ? 19.361 -27.996 34.669 1.00 61.25 817 ASP A CA 1
ATOM 6441 C C . ASP A 1 817 ? 20.545 -27.087 34.332 1.00 61.25 817 ASP A C 1
ATOM 6443 O O . ASP A 1 817 ? 20.916 -26.920 33.168 1.00 61.25 817 ASP A O 1
ATOM 6447 N N . ARG A 1 818 ? 21.132 -26.449 35.344 1.00 64.75 818 ARG A N 1
ATOM 6448 C CA . ARG A 1 818 ? 22.274 -25.560 35.141 1.00 64.75 818 ARG A CA 1
ATOM 6449 C C . ARG A 1 818 ? 23.495 -26.393 34.739 1.00 64.75 818 ARG A C 1
ATOM 6451 O O . ARG A 1 818 ? 24.189 -26.921 35.600 1.00 64.75 818 ARG A O 1
ATOM 6458 N N . VAL A 1 819 ? 23.781 -26.496 33.439 1.00 60.25 819 VAL A N 1
ATOM 6459 C CA . VAL A 1 819 ? 24.956 -27.220 32.913 1.00 60.25 819 VAL A CA 1
ATOM 6460 C C . VAL A 1 819 ? 25.958 -26.248 32.285 1.00 60.25 819 VAL A C 1
ATOM 6462 O O . VAL A 1 819 ? 26.318 -26.341 31.113 1.00 60.25 819 VAL A O 1
ATOM 6465 N N . ILE A 1 820 ? 26.400 -25.277 33.078 1.00 62.47 820 ILE A N 1
ATOM 6466 C CA . ILE A 1 820 ? 27.401 -24.282 32.678 1.00 62.47 820 ILE A CA 1
ATOM 6467 C C . ILE A 1 820 ? 28.787 -24.846 32.999 1.00 62.47 820 ILE A C 1
ATOM 6469 O O . ILE A 1 820 ? 29.008 -25.367 34.090 1.00 62.47 820 ILE A O 1
ATOM 6473 N N . THR A 1 821 ? 29.720 -24.794 32.046 1.00 56.97 821 THR A N 1
ATOM 6474 C CA . THR A 1 821 ? 31.045 -25.430 32.185 1.00 56.97 821 THR A CA 1
ATOM 6475 C C . THR A 1 821 ? 32.044 -24.601 32.997 1.00 56.97 821 THR A C 1
ATOM 6477 O O . THR A 1 821 ? 33.101 -25.112 33.358 1.00 56.97 821 THR A O 1
ATOM 6480 N N . ALA A 1 822 ? 31.727 -23.337 33.285 1.00 61.88 822 ALA A N 1
ATOM 6481 C CA . ALA A 1 822 ? 32.557 -22.402 34.042 1.00 61.88 822 ALA A CA 1
ATOM 6482 C C . ALA A 1 822 ? 31.874 -21.961 35.351 1.00 61.88 822 ALA A C 1
ATOM 6484 O O . ALA A 1 822 ? 30.647 -21.982 35.466 1.00 61.88 822 ALA A O 1
ATOM 6485 N N . ALA A 1 823 ? 32.672 -21.546 36.342 1.00 59.56 823 ALA A N 1
ATOM 6486 C CA . ALA A 1 823 ? 32.155 -20.973 37.584 1.00 59.56 823 ALA A CA 1
ATOM 6487 C C . ALA A 1 823 ? 31.309 -19.712 37.289 1.00 59.56 823 ALA A C 1
ATOM 6489 O O . ALA A 1 823 ? 31.679 -18.939 36.399 1.00 59.56 823 ALA A O 1
ATOM 6490 N N . PRO A 1 824 ? 30.193 -19.484 38.015 1.00 61.09 824 PRO A N 1
ATOM 6491 C CA . PRO A 1 824 ? 29.340 -18.323 37.783 1.00 61.09 824 PRO A CA 1
ATOM 6492 C C . PRO A 1 824 ? 30.156 -17.053 37.973 1.00 61.09 824 PRO A C 1
ATOM 6494 O O . PRO A 1 824 ? 30.737 -16.836 39.036 1.00 61.09 824 PRO A O 1
ATOM 6497 N N . THR A 1 825 ? 30.179 -16.205 36.952 1.00 64.81 825 THR A N 1
ATOM 6498 C CA . THR A 1 825 ? 30.764 -14.876 37.107 1.00 64.81 825 THR A CA 1
ATOM 6499 C C . THR A 1 825 ? 29.698 -14.009 37.758 1.00 64.81 825 THR A C 1
ATOM 6501 O O . THR A 1 825 ? 28.595 -13.901 37.222 1.00 64.81 825 THR A O 1
ATOM 6504 N N . GLU A 1 826 ? 29.974 -13.423 38.925 1.00 62.88 826 GLU A N 1
ATOM 6505 C CA . GLU A 1 826 ? 28.986 -12.542 39.546 1.00 62.88 826 GLU A CA 1
ATOM 6506 C C . GLU A 1 826 ? 28.653 -11.371 38.608 1.00 62.88 826 GLU A C 1
ATOM 6508 O O . GLU A 1 826 ? 29.563 -10.766 38.020 1.00 62.88 826 GLU A O 1
ATOM 6513 N N . PRO A 1 827 ? 27.359 -11.041 38.439 1.00 60.78 827 PRO A N 1
ATOM 6514 C CA . PRO A 1 827 ? 26.978 -9.876 37.667 1.00 60.78 827 PRO A CA 1
ATOM 6515 C C . PRO A 1 827 ? 27.582 -8.639 38.333 1.00 60.78 827 PRO A C 1
ATOM 6517 O O . PRO A 1 827 ? 27.385 -8.384 39.522 1.00 60.78 827 PRO A O 1
ATOM 6520 N N . LYS A 1 828 ? 28.330 -7.842 37.562 1.00 64.19 828 LYS A N 1
ATOM 6521 C CA . LYS A 1 828 ? 28.727 -6.506 38.026 1.00 64.19 828 LYS A CA 1
ATOM 6522 C C . LYS A 1 828 ? 27.447 -5.722 38.334 1.00 64.19 828 LYS A C 1
ATOM 6524 O O . LYS A 1 828 ? 26.471 -5.870 37.610 1.00 64.19 828 LYS A O 1
ATOM 6529 N N . VAL A 1 829 ? 27.483 -4.838 39.334 1.00 61.31 829 VAL A N 1
ATOM 6530 C CA . VAL A 1 829 ? 26.325 -4.061 39.845 1.00 61.31 829 VAL A CA 1
ATOM 6531 C C . VAL A 1 829 ? 25.437 -3.448 38.743 1.00 61.31 829 VAL A C 1
ATOM 6533 O O . VAL A 1 829 ? 24.231 -3.334 38.916 1.00 61.31 829 VAL A O 1
ATOM 6536 N N . PHE A 1 830 ? 26.017 -3.100 37.588 1.00 62.62 830 PHE A N 1
ATOM 6537 C CA . PHE A 1 830 ? 25.321 -2.502 36.440 1.00 62.62 830 PHE A CA 1
ATOM 6538 C C . PHE A 1 830 ? 25.427 -3.324 35.148 1.00 62.62 830 PHE A C 1
ATOM 6540 O O . PHE A 1 830 ? 25.392 -2.768 34.052 1.00 62.62 830 PHE A O 1
ATOM 6547 N N . ARG A 1 831 ? 25.624 -4.638 35.248 1.00 65.81 831 ARG A N 1
ATOM 6548 C CA . ARG A 1 831 ? 25.639 -5.547 34.101 1.00 65.81 831 ARG A CA 1
ATOM 6549 C C . ARG A 1 831 ? 24.678 -6.696 34.371 1.00 65.81 831 ARG A C 1
ATOM 6551 O O . ARG A 1 831 ? 25.037 -7.654 35.046 1.00 65.81 831 ARG A O 1
ATOM 6558 N N . SER A 1 832 ? 23.475 -6.582 33.816 1.00 70.69 832 SER A N 1
ATOM 6559 C CA . SER A 1 832 ? 22.418 -7.585 33.960 1.00 70.69 832 SER A CA 1
ATOM 6560 C C . SER A 1 832 ? 22.693 -8.852 33.149 1.00 70.69 832 SER A C 1
ATOM 6562 O O . SER A 1 832 ? 22.336 -9.931 33.606 1.00 70.69 832 SER A O 1
ATOM 6564 N N . LEU A 1 833 ? 23.380 -8.745 32.003 1.00 82.88 833 LEU A N 1
ATOM 6565 C CA . LEU A 1 833 ? 23.765 -9.879 31.151 1.00 82.88 833 LEU A CA 1
ATOM 6566 C C . LEU A 1 833 ? 25.238 -10.287 31.278 1.00 82.88 833 LEU A C 1
ATOM 6568 O O . LEU A 1 833 ? 26.167 -9.526 30.960 1.00 82.88 833 LEU A O 1
ATOM 6572 N N . VAL A 1 834 ? 25.441 -11.546 31.658 1.00 84.69 834 VAL A N 1
ATOM 6573 C CA . VAL A 1 834 ? 26.741 -12.217 31.772 1.00 84.69 834 VAL A CA 1
ATOM 6574 C C . VAL A 1 834 ? 26.900 -13.206 30.618 1.00 84.69 834 VAL A C 1
ATOM 6576 O O . VAL A 1 834 ? 25.963 -13.918 30.283 1.00 84.69 834 VAL A O 1
ATOM 6579 N N . LYS A 1 835 ? 28.075 -13.245 29.978 1.00 85.19 835 LYS A N 1
ATOM 6580 C CA . LYS A 1 835 ? 28.386 -14.264 28.963 1.00 85.19 835 LYS A CA 1
ATOM 6581 C C . LYS A 1 835 ? 28.918 -15.506 29.669 1.00 85.19 835 LYS A C 1
ATOM 6583 O O . LYS A 1 835 ? 29.921 -15.401 30.368 1.00 85.19 835 LYS A O 1
ATOM 6588 N N . GLU A 1 836 ? 28.278 -16.649 29.459 1.00 84.62 836 GLU A N 1
ATOM 6589 C CA . GLU A 1 836 ? 28.658 -17.933 30.052 1.00 84.62 836 GLU A CA 1
ATOM 6590 C C . GLU A 1 836 ? 28.707 -19.037 28.983 1.00 84.62 836 GLU A C 1
ATOM 6592 O O . GLU A 1 836 ? 28.113 -18.905 27.916 1.00 84.62 836 GLU A O 1
ATOM 6597 N N . GLU A 1 837 ? 29.441 -20.118 29.251 1.00 82.25 837 GLU A N 1
ATOM 6598 C CA . GLU A 1 837 ? 29.563 -21.268 28.342 1.00 82.25 837 GLU A CA 1
ATOM 6599 C C . GLU A 1 837 ? 28.654 -22.411 28.809 1.00 82.25 837 GLU A C 1
ATOM 6601 O O . GLU A 1 837 ? 28.839 -22.964 29.898 1.00 82.25 837 GLU A O 1
ATOM 6606 N N . HIS A 1 838 ? 27.665 -22.772 27.989 1.00 81.19 838 HIS A N 1
ATOM 6607 C CA . HIS A 1 838 ? 26.705 -23.832 28.290 1.00 81.19 838 HIS A CA 1
ATOM 6608 C C . HIS A 1 838 ? 27.080 -25.147 27.596 1.00 81.19 838 HIS A C 1
ATOM 6610 O O . HIS A 1 838 ? 27.324 -25.194 26.385 1.00 81.19 838 HIS A O 1
ATOM 6616 N N . ARG A 1 839 ? 27.026 -26.263 28.333 1.00 68.25 839 ARG A N 1
ATOM 6617 C CA . ARG A 1 839 ? 27.301 -27.608 27.810 1.00 68.25 839 ARG A CA 1
ATOM 6618 C C . ARG A 1 839 ? 26.233 -27.996 26.777 1.00 68.25 839 ARG A C 1
ATOM 6620 O O . ARG A 1 839 ? 25.106 -28.322 27.130 1.00 68.25 839 ARG A O 1
ATOM 6627 N N . GLY A 1 840 ? 26.579 -27.910 25.492 1.00 72.25 840 GLY A N 1
ATOM 6628 C CA . GLY A 1 840 ? 25.727 -28.296 24.356 1.00 72.25 840 GLY A CA 1
ATOM 6629 C C . GLY A 1 840 ? 25.139 -27.144 23.528 1.00 72.25 840 GLY A C 1
ATOM 6630 O O . GLY A 1 840 ? 24.831 -27.372 22.364 1.00 72.25 840 GLY A O 1
ATOM 6631 N N . LEU A 1 841 ? 25.033 -25.924 24.074 1.00 72.81 841 LEU A N 1
ATOM 6632 C CA . LEU A 1 841 ? 24.536 -24.736 23.346 1.00 72.81 841 LEU A CA 1
ATOM 6633 C C . LEU A 1 841 ? 25.652 -23.734 22.994 1.00 72.81 841 LEU A C 1
ATOM 6635 O O . LEU A 1 841 ? 25.430 -22.846 22.177 1.00 72.81 841 LEU A O 1
ATOM 6639 N N . GLY A 1 842 ? 26.850 -23.887 23.574 1.00 81.75 842 GLY A N 1
ATOM 6640 C CA . GLY A 1 842 ? 27.972 -22.966 23.371 1.00 81.75 842 GLY A CA 1
ATOM 6641 C C . GLY A 1 842 ? 27.818 -21.671 24.183 1.00 81.75 842 GLY A C 1
ATOM 6642 O O . GLY A 1 842 ? 27.253 -21.721 25.284 1.00 81.75 842 GLY A O 1
ATOM 6643 N N . PRO A 1 843 ? 28.302 -20.518 23.678 1.00 84.19 843 PRO A N 1
ATOM 6644 C CA . PRO A 1 843 ? 28.227 -19.256 24.401 1.00 84.19 843 PRO A CA 1
ATOM 6645 C C . PRO A 1 843 ? 26.778 -18.779 24.511 1.00 84.19 843 PRO A C 1
ATOM 6647 O O . PRO A 1 843 ? 26.097 -18.559 23.510 1.00 84.19 843 PRO A O 1
ATOM 6650 N N . VAL A 1 844 ? 26.327 -18.555 25.740 1.00 86.19 844 VAL A N 1
ATOM 6651 C CA . VAL A 1 844 ? 25.000 -18.024 26.067 1.00 86.19 844 VAL A CA 1
ATOM 6652 C C . VAL A 1 844 ? 25.130 -16.738 26.872 1.00 86.19 844 VAL A C 1
ATOM 6654 O O . VAL A 1 844 ? 26.152 -16.473 27.510 1.00 86.19 844 VAL A O 1
ATOM 6657 N N . LEU A 1 845 ? 24.087 -15.916 26.843 1.00 87.31 845 LEU A N 1
ATOM 6658 C CA . LEU A 1 845 ? 23.984 -14.748 27.708 1.00 87.31 845 LEU A CA 1
ATOM 6659 C C . LEU A 1 845 ? 22.961 -15.024 28.810 1.00 87.31 845 LEU A C 1
ATOM 6661 O O . LEU A 1 845 ? 21.838 -15.422 28.522 1.00 87.31 845 LEU A O 1
ATOM 6665 N N . VAL A 1 846 ? 23.345 -14.819 30.066 1.00 86.94 846 VAL A N 1
ATOM 6666 C CA . VAL A 1 846 ? 22.528 -15.133 31.240 1.00 86.94 846 VAL A CA 1
ATOM 6667 C C . VAL A 1 846 ? 22.176 -13.854 31.990 1.00 86.94 846 VAL A C 1
ATOM 6669 O O . VAL A 1 846 ? 23.059 -13.063 32.326 1.00 86.94 846 VAL A O 1
ATOM 6672 N N . GLU A 1 847 ? 20.886 -13.660 32.256 1.00 86.56 847 GLU A N 1
ATOM 6673 C CA . GLU A 1 847 ? 20.357 -12.605 33.119 1.00 86.56 847 GLU A CA 1
ATOM 6674 C C . GLU A 1 847 ? 19.972 -13.189 34.481 1.00 86.56 847 GLU A C 1
ATOM 6676 O O . GLU A 1 847 ? 19.085 -14.043 34.571 1.00 86.56 847 GLU A O 1
ATOM 6681 N N . TYR A 1 848 ? 20.625 -12.717 35.545 1.00 81.75 848 TYR A N 1
ATOM 6682 C CA . TYR A 1 848 ? 20.381 -13.174 36.913 1.00 81.75 848 TYR A CA 1
ATOM 6683 C C . TYR A 1 848 ? 19.396 -12.267 37.653 1.00 81.75 848 TYR A C 1
ATOM 6685 O O . TYR A 1 848 ? 19.522 -11.044 37.646 1.00 81.75 848 TYR A O 1
ATOM 6693 N N . LYS A 1 849 ? 18.444 -12.882 38.356 1.00 76.81 849 LYS A N 1
ATOM 6694 C CA . LYS A 1 849 ? 17.429 -12.215 39.177 1.00 76.81 849 LYS A CA 1
ATOM 6695 C C . LYS A 1 849 ? 17.494 -12.738 40.600 1.00 76.81 849 LYS A C 1
ATOM 6697 O O . LYS A 1 849 ? 16.991 -13.824 40.885 1.00 76.81 849 LYS A O 1
ATOM 6702 N N . SER A 1 850 ? 18.111 -11.963 41.481 1.00 75.88 850 SER A N 1
ATOM 6703 C CA . SER A 1 850 ? 18.195 -12.288 42.905 1.00 75.88 850 SER A CA 1
ATOM 6704 C C . SER A 1 850 ? 16.896 -11.936 43.624 1.00 75.88 850 SER A C 1
ATOM 6706 O O . SER A 1 850 ? 16.264 -10.923 43.322 1.00 75.88 850 SER A O 1
ATOM 6708 N N . TYR A 1 851 ? 16.502 -12.757 44.590 1.00 71.25 851 TYR A N 1
ATOM 6709 C CA . TYR A 1 851 ? 15.345 -12.532 45.450 1.00 71.25 851 TYR A CA 1
ATOM 6710 C C . TYR A 1 851 ? 15.730 -12.775 46.912 1.00 71.25 851 TYR A C 1
ATOM 6712 O O . TYR A 1 851 ? 16.628 -13.557 47.196 1.00 71.25 851 TYR A O 1
ATOM 6720 N N . ASP A 1 852 ? 15.063 -12.118 47.858 1.00 68.94 852 ASP A N 1
ATOM 6721 C CA . ASP A 1 852 ? 15.371 -12.281 49.281 1.00 68.94 852 ASP A CA 1
ATOM 6722 C C . ASP A 1 852 ? 14.416 -13.288 49.951 1.00 68.94 852 ASP A C 1
ATOM 6724 O O . ASP A 1 852 ? 13.191 -13.163 49.890 1.00 68.94 852 ASP A O 1
ATOM 6728 N N . LYS A 1 853 ? 14.991 -14.308 50.604 1.00 64.56 853 LYS A N 1
ATOM 6729 C CA . LYS A 1 853 ? 14.253 -15.352 51.337 1.00 64.56 853 LYS A CA 1
ATOM 6730 C C . LYS A 1 853 ? 13.506 -14.800 52.558 1.00 64.56 853 LYS A C 1
ATOM 6732 O O . LYS A 1 853 ? 12.496 -15.384 52.937 1.00 64.56 853 LYS A O 1
ATOM 6737 N N . GLN A 1 854 ? 13.964 -13.702 53.168 1.00 58.72 854 GLN A N 1
ATOM 6738 C CA . GLN A 1 854 ? 13.322 -13.121 54.356 1.00 58.72 854 GLN A CA 1
ATOM 6739 C C . GLN A 1 854 ? 12.030 -12.367 54.008 1.00 58.72 854 GLN A C 1
ATOM 6741 O O . GLN A 1 854 ? 11.062 -12.400 54.767 1.00 58.72 854 GLN A O 1
ATOM 6746 N N . THR A 1 855 ? 11.982 -11.730 52.836 1.00 55.94 855 THR A N 1
ATOM 6747 C CA . THR A 1 855 ? 10.819 -10.971 52.339 1.00 55.94 855 THR A CA 1
ATOM 6748 C C . THR A 1 855 ? 9.800 -11.813 51.554 1.00 55.94 855 THR A C 1
ATOM 6750 O O . THR A 1 855 ? 8.674 -11.360 51.315 1.00 55.94 855 THR A O 1
ATOM 6753 N N . LEU A 1 856 ? 10.137 -13.053 51.176 1.00 58.94 856 LEU A N 1
ATOM 6754 C CA . LEU A 1 856 ? 9.274 -13.973 50.423 1.00 58.94 856 LEU A CA 1
ATOM 6755 C C . LEU A 1 856 ? 8.839 -15.187 51.280 1.00 58.94 856 LEU A C 1
ATOM 6757 O O . LEU A 1 856 ? 9.574 -16.168 51.359 1.00 58.94 856 LEU A O 1
ATOM 6761 N N . PRO A 1 857 ? 7.631 -15.185 51.885 1.00 54.19 857 PRO A N 1
ATOM 6762 C CA . PRO A 1 857 ? 7.117 -16.338 52.634 1.00 54.19 857 PRO A CA 1
ATOM 6763 C C . PRO A 1 857 ? 6.915 -17.592 51.763 1.00 54.19 857 PRO A C 1
ATOM 6765 O O . PRO A 1 857 ? 6.672 -17.505 50.551 1.00 54.19 857 PRO A O 1
ATOM 6768 N N . ALA A 1 858 ? 6.967 -18.768 52.404 1.00 49.97 858 ALA A N 1
ATOM 6769 C CA . ALA A 1 858 ? 6.813 -20.078 51.770 1.00 49.97 858 ALA A CA 1
ATOM 6770 C C . ALA A 1 858 ? 5.534 -20.145 50.908 1.00 49.97 858 ALA A C 1
ATOM 6772 O O . ALA A 1 858 ? 4.424 -19.940 51.394 1.00 49.97 858 ALA A O 1
ATOM 6773 N N . GLY A 1 859 ? 5.704 -20.384 49.602 1.00 56.16 859 GLY A N 1
ATOM 6774 C CA . GLY A 1 859 ? 4.633 -20.380 48.594 1.00 56.16 859 GLY A CA 1
ATOM 6775 C C . GLY A 1 859 ? 4.779 -19.293 47.521 1.00 56.16 859 GLY A C 1
ATOM 6776 O O . GLY A 1 859 ? 4.347 -19.500 46.386 1.00 56.16 859 GLY A O 1
ATOM 6777 N N . ARG A 1 860 ? 5.462 -18.172 47.809 1.00 64.75 860 ARG A N 1
ATOM 6778 C CA . ARG A 1 860 ? 5.738 -17.135 46.792 1.00 64.75 860 ARG A CA 1
ATOM 6779 C C . ARG A 1 860 ? 6.868 -17.501 45.823 1.00 64.75 860 ARG A C 1
ATOM 6781 O O . ARG A 1 860 ? 6.838 -17.024 44.693 1.00 64.75 860 ARG A O 1
ATOM 6788 N N . THR A 1 861 ? 7.786 -18.392 46.198 1.00 67.94 861 THR A N 1
ATOM 6789 C CA . THR A 1 861 ? 8.856 -18.885 45.308 1.00 67.94 861 THR A CA 1
ATOM 6790 C C . THR A 1 861 ? 8.297 -19.636 44.097 1.00 67.94 861 THR A C 1
ATOM 6792 O O . THR A 1 861 ? 8.691 -19.349 42.975 1.00 67.94 861 THR A O 1
ATOM 6795 N N . LYS A 1 862 ? 7.284 -20.498 44.288 1.00 72.25 862 LYS A N 1
ATOM 6796 C CA . LYS A 1 862 ? 6.585 -21.176 43.176 1.00 72.25 862 LYS A CA 1
ATOM 6797 C C . LYS A 1 862 ? 5.917 -20.188 42.219 1.00 72.25 862 LYS A C 1
ATOM 6799 O O . LYS A 1 862 ? 5.931 -20.373 41.009 1.00 72.25 862 LYS A O 1
ATOM 6804 N N . ARG A 1 863 ? 5.349 -19.106 42.759 1.00 71.62 863 ARG A N 1
ATOM 6805 C CA . ARG A 1 863 ? 4.742 -18.040 41.952 1.00 71.62 863 ARG A CA 1
ATOM 6806 C C . ARG A 1 863 ? 5.792 -17.264 41.154 1.00 71.62 863 ARG A C 1
ATOM 6808 O O . ARG A 1 863 ? 5.513 -16.846 40.036 1.00 71.62 863 ARG A O 1
ATOM 6815 N N . LEU A 1 864 ? 6.979 -17.075 41.724 1.00 74.06 864 LEU A N 1
ATOM 6816 C CA . LEU A 1 864 ? 8.102 -16.436 41.050 1.00 74.06 864 LEU A CA 1
ATOM 6817 C C . LEU A 1 864 ? 8.662 -17.322 39.924 1.00 74.06 864 LEU A C 1
ATOM 6819 O O . LEU A 1 864 ? 8.874 -16.830 38.820 1.00 74.06 864 LEU A O 1
ATOM 6823 N N . GLU A 1 865 ? 8.809 -18.627 40.162 1.00 78.19 865 GLU A N 1
ATOM 6824 C CA . GLU A 1 865 ? 9.146 -19.608 39.121 1.00 78.19 865 GLU A CA 1
ATOM 6825 C C . GLU A 1 865 ? 8.119 -19.590 37.979 1.00 78.19 865 GLU A C 1
ATOM 6827 O O . GLU A 1 865 ? 8.501 -19.501 36.816 1.00 78.19 865 GLU A O 1
ATOM 6832 N N . GLN A 1 866 ? 6.819 -19.569 38.294 1.00 76.75 866 GLN A N 1
ATOM 6833 C CA . GLN A 1 866 ? 5.754 -19.482 37.288 1.00 76.75 866 GLN A CA 1
ATOM 6834 C C . GLN A 1 866 ? 5.829 -18.182 36.466 1.00 76.75 866 GLN A C 1
ATOM 6836 O O . GLN A 1 866 ? 5.598 -18.195 35.255 1.00 76.75 866 GLN A O 1
ATOM 6841 N N . GLN A 1 867 ? 6.176 -17.054 37.097 1.00 77.62 867 GLN A N 1
ATOM 6842 C CA . GLN A 1 867 ? 6.386 -15.781 36.398 1.00 77.62 867 GLN A CA 1
ATOM 6843 C C . GLN A 1 867 ? 7.587 -15.837 35.452 1.00 77.62 867 GLN A C 1
ATOM 6845 O O . GLN A 1 867 ? 7.479 -15.387 34.313 1.00 77.62 867 GLN A O 1
ATOM 6850 N N . VAL A 1 868 ? 8.715 -16.396 35.901 1.00 79.75 868 VAL A N 1
ATOM 6851 C CA . VAL A 1 868 ? 9.920 -16.540 35.071 1.00 79.75 868 VAL A CA 1
ATOM 6852 C C . VAL A 1 868 ? 9.687 -17.515 33.925 1.00 79.75 868 VAL A C 1
ATOM 6854 O O . VAL A 1 868 ? 10.097 -17.221 32.808 1.00 79.75 868 VAL A O 1
ATOM 6857 N N . GLN A 1 869 ? 8.968 -18.610 34.161 1.00 80.50 869 GLN A N 1
ATOM 6858 C CA . GLN A 1 869 ? 8.580 -19.547 33.112 1.00 80.50 869 GLN A CA 1
ATOM 6859 C C . GLN A 1 869 ? 7.696 -18.879 32.056 1.00 80.50 869 GLN A C 1
ATOM 6861 O O . GLN A 1 869 ? 8.019 -18.929 30.875 1.00 80.50 869 GLN A O 1
ATOM 6866 N N . THR A 1 870 ? 6.644 -18.169 32.482 1.00 78.69 870 THR A N 1
ATOM 6867 C CA . THR A 1 870 ? 5.772 -17.423 31.557 1.00 78.69 870 THR A CA 1
ATOM 6868 C C . THR A 1 870 ? 6.585 -16.411 30.747 1.00 78.69 870 THR A C 1
ATOM 6870 O O . THR A 1 870 ? 6.407 -16.284 29.541 1.00 78.69 870 THR A O 1
ATOM 6873 N N . LEU A 1 871 ? 7.516 -15.703 31.390 1.00 80.69 871 LEU A N 1
ATOM 6874 C CA . LEU A 1 871 ? 8.404 -14.759 30.720 1.00 80.69 871 LEU A CA 1
ATOM 6875 C C . LEU A 1 871 ? 9.344 -15.446 29.713 1.00 80.69 871 LEU A C 1
ATOM 6877 O O . LEU A 1 871 ? 9.515 -14.935 28.609 1.00 80.69 871 LEU A O 1
ATOM 6881 N N . ALA A 1 872 ? 9.929 -16.593 30.060 1.00 80.75 872 ALA A N 1
ATOM 6882 C CA . ALA A 1 872 ? 10.779 -17.369 29.159 1.00 80.75 872 ALA A CA 1
ATOM 6883 C C . ALA A 1 872 ? 9.999 -17.826 27.914 1.00 80.75 872 ALA A C 1
ATOM 6885 O O . ALA A 1 872 ? 10.474 -17.641 26.793 1.00 80.75 872 ALA A O 1
ATOM 6886 N N . ASP A 1 873 ? 8.764 -18.302 28.092 1.00 77.75 873 ASP A N 1
ATOM 6887 C CA . ASP A 1 873 ? 7.879 -18.708 26.992 1.00 77.75 873 ASP A CA 1
ATOM 6888 C C . ASP A 1 873 ? 7.548 -17.530 26.053 1.00 77.75 873 ASP A C 1
ATOM 6890 O O . ASP A 1 873 ? 7.471 -17.692 24.829 1.00 77.75 873 ASP A O 1
ATOM 6894 N N . LEU A 1 874 ? 7.390 -16.317 26.605 1.00 76.25 874 LEU A N 1
ATOM 6895 C CA . LEU A 1 874 ? 7.170 -15.091 25.824 1.00 76.25 874 LEU A CA 1
ATOM 6896 C C . LEU A 1 874 ? 8.404 -14.687 25.010 1.00 76.25 874 LEU A C 1
ATOM 6898 O O . LEU A 1 874 ? 8.278 -14.266 23.850 1.00 76.25 874 LEU A O 1
ATOM 6902 N N . LEU A 1 875 ? 9.587 -14.817 25.609 1.00 78.38 875 LEU A N 1
ATOM 6903 C CA . LEU A 1 875 ? 10.875 -14.466 25.007 1.00 78.38 875 LEU A CA 1
ATOM 6904 C C . LEU A 1 875 ? 11.383 -15.521 24.005 1.00 78.38 875 LEU A C 1
ATOM 6906 O O . LEU A 1 875 ? 12.267 -15.225 23.205 1.00 78.38 875 LEU A O 1
ATOM 6910 N N . GLN A 1 876 ? 10.818 -16.731 24.015 1.00 72.31 876 GLN A N 1
ATOM 6911 C CA . GLN A 1 876 ? 11.163 -17.826 23.100 1.00 72.31 876 GLN A CA 1
ATOM 6912 C C . GLN A 1 876 ? 10.535 -17.748 21.725 1.00 72.31 876 GLN A C 1
ATOM 6914 O O . GLN A 1 876 ? 11.129 -18.196 20.745 1.00 72.31 876 GLN A O 1
ATOM 6919 N N . THR A 1 877 ? 9.309 -17.230 21.645 1.00 62.53 877 THR A N 1
ATOM 6920 C CA . THR A 1 877 ? 8.684 -16.906 20.363 1.00 62.53 877 THR A CA 1
ATOM 6921 C C . THR A 1 877 ? 9.679 -16.050 19.600 1.00 62.53 877 THR A C 1
ATOM 6923 O O . THR A 1 877 ? 9.891 -14.919 20.036 1.00 62.53 877 THR A O 1
ATOM 6926 N N . ARG A 1 878 ? 10.330 -16.608 18.554 1.00 53.97 878 ARG A N 1
ATOM 6927 C CA . ARG A 1 878 ? 11.369 -15.931 17.757 1.00 53.97 878 ARG A CA 1
ATOM 6928 C C . ARG A 1 878 ? 10.877 -14.519 17.501 1.00 53.97 878 ARG A C 1
ATOM 6930 O O . ARG A 1 878 ? 9.928 -14.331 16.740 1.00 53.97 878 ARG A O 1
ATOM 6937 N N . GLY A 1 879 ? 11.431 -13.567 18.245 1.00 47.84 879 GLY A N 1
ATOM 6938 C CA . GLY A 1 879 ? 10.910 -12.217 18.230 1.00 47.84 879 GLY A CA 1
ATOM 6939 C C . GLY A 1 879 ? 11.093 -11.689 16.817 1.00 47.84 879 GLY A C 1
ATOM 6940 O O . GLY A 1 879 ? 12.200 -11.809 16.285 1.00 47.84 879 GLY A O 1
ATOM 6941 N N . PRO A 1 880 ? 10.064 -11.103 16.189 1.00 51.25 880 PRO A N 1
ATOM 6942 C CA . PRO A 1 880 ? 10.324 -10.159 15.119 1.00 51.25 880 PRO A CA 1
ATOM 6943 C C . PRO A 1 880 ? 11.402 -9.166 15.610 1.00 51.25 880 PRO A C 1
ATOM 6945 O O . PRO A 1 880 ? 11.362 -8.795 16.793 1.00 51.25 880 PRO A O 1
ATOM 6948 N N . PRO A 1 881 ? 12.350 -8.722 14.759 1.00 57.16 881 PRO A N 1
ATOM 6949 C CA . PRO A 1 881 ? 13.425 -7.779 15.129 1.00 57.16 881 PRO A CA 1
ATOM 6950 C C . PRO A 1 881 ? 12.914 -6.512 15.846 1.00 57.16 881 PRO A C 1
ATOM 6952 O O . PRO A 1 881 ? 13.630 -5.847 16.585 1.00 57.16 881 PRO A O 1
ATOM 6955 N N . GLU A 1 882 ? 11.630 -6.238 15.679 1.00 62.00 882 GLU A N 1
ATOM 6956 C CA . GLU A 1 882 ? 10.810 -5.195 16.272 1.00 62.00 882 GLU A CA 1
ATOM 6957 C C . GLU A 1 882 ? 10.668 -5.179 17.805 1.00 62.00 882 GLU A C 1
ATOM 6959 O O . GLU A 1 882 ? 10.321 -4.138 18.359 1.00 62.00 882 GLU A O 1
ATOM 6964 N N . PHE A 1 883 ? 10.862 -6.301 18.507 1.00 72.50 883 PHE A N 1
ATOM 6965 C CA . PHE A 1 883 ? 10.802 -6.314 19.980 1.00 72.50 883 PHE A CA 1
ATOM 6966 C C . PHE A 1 883 ? 12.133 -5.972 20.637 1.00 72.50 883 PHE A C 1
ATOM 6968 O O . PHE A 1 883 ? 12.172 -5.826 21.859 1.00 72.50 883 PHE A O 1
ATOM 6975 N N . CYS A 1 884 ? 13.201 -5.855 19.843 1.00 81.38 884 CYS A N 1
ATOM 6976 C CA . CYS A 1 884 ? 14.548 -5.590 20.322 1.00 81.38 884 CYS A CA 1
ATOM 6977 C C . CYS A 1 884 ? 14.985 -6.580 21.419 1.00 81.38 884 CYS A C 1
ATOM 6979 O O . CYS A 1 884 ? 15.653 -6.176 22.348 1.00 81.38 884 CYS A O 1
ATOM 6981 N N . THR A 1 885 ? 14.602 -7.859 21.392 1.00 81.56 885 THR A N 1
ATOM 6982 C CA . THR A 1 885 ? 14.954 -8.822 22.461 1.00 81.56 885 THR A CA 1
ATOM 6983 C C . THR A 1 885 ? 15.725 -10.003 21.911 1.00 81.56 885 THR A C 1
ATOM 6985 O O . THR A 1 885 ? 15.426 -10.471 20.812 1.00 81.56 885 THR A O 1
ATOM 6988 N N . LEU A 1 886 ? 16.671 -10.524 22.689 1.00 82.44 886 LEU A N 1
ATOM 6989 C CA . LEU A 1 886 ? 17.374 -11.754 22.337 1.00 82.44 886 LEU A CA 1
ATOM 6990 C C . LEU A 1 886 ? 16.441 -12.974 22.467 1.00 82.44 886 LEU A C 1
ATOM 6992 O O . LEU A 1 886 ? 15.601 -12.992 23.373 1.00 82.44 886 LEU A O 1
ATOM 6996 N N . PRO A 1 887 ? 16.575 -13.997 21.603 1.00 79.00 887 PRO A N 1
ATOM 6997 C CA . PRO A 1 887 ? 15.835 -15.247 21.750 1.00 79.00 887 PRO A CA 1
ATOM 6998 C C . PRO A 1 887 ? 16.190 -15.926 23.074 1.00 79.00 887 PRO A C 1
ATOM 7000 O O . PRO A 1 887 ? 17.366 -16.168 23.355 1.00 79.00 887 PRO A O 1
ATOM 7003 N N . CYS A 1 888 ? 15.183 -16.232 23.894 1.00 83.88 888 CYS A N 1
ATOM 7004 C CA . CYS A 1 888 ? 15.396 -16.987 25.128 1.00 83.88 888 CYS A CA 1
ATOM 7005 C C . CYS A 1 888 ? 15.567 -18.478 24.810 1.00 83.88 888 CYS A C 1
ATOM 7007 O O . CYS A 1 888 ? 14.755 -19.053 24.091 1.00 83.88 888 CYS A O 1
ATOM 7009 N N . THR A 1 889 ? 16.612 -19.105 25.346 1.00 82.06 889 THR A N 1
ATOM 7010 C CA . THR A 1 889 ? 16.900 -20.539 25.170 1.00 82.06 889 THR A CA 1
ATOM 7011 C C . THR A 1 889 ? 16.384 -21.388 26.330 1.00 82.06 889 THR A C 1
ATOM 7013 O O . THR A 1 889 ? 16.114 -22.572 26.146 1.00 82.06 889 THR A O 1
ATOM 7016 N N . GLY A 1 890 ? 16.202 -20.797 27.515 1.00 83.31 890 GLY A N 1
ATOM 7017 C CA . GLY A 1 890 ? 15.704 -21.492 28.701 1.00 83.31 890 GLY A CA 1
ATOM 7018 C C . GLY A 1 890 ? 15.859 -20.673 29.981 1.00 83.31 890 GLY A C 1
ATOM 7019 O O . GLY A 1 890 ? 16.291 -19.519 29.951 1.00 83.31 890 GLY A O 1
ATOM 7020 N N . TRP A 1 891 ? 15.509 -21.274 31.117 1.00 85.44 891 TRP A N 1
ATOM 7021 C CA . TRP A 1 891 ? 15.683 -20.667 32.438 1.00 85.44 891 TRP A CA 1
ATOM 7022 C C . TRP A 1 891 ? 16.015 -21.714 33.505 1.00 85.44 891 TRP A C 1
ATOM 7024 O O . TRP A 1 891 ? 15.710 -22.895 33.348 1.00 85.44 891 TRP A O 1
ATOM 7034 N N . PHE A 1 892 ? 16.623 -21.281 34.607 1.00 85.25 892 PHE A N 1
ATOM 7035 C CA . PHE A 1 892 ? 16.970 -22.144 35.738 1.00 85.25 892 PHE A CA 1
ATOM 7036 C C . PHE A 1 892 ? 16.768 -21.431 37.082 1.00 85.25 892 PHE A C 1
ATOM 7038 O O . PHE A 1 892 ? 16.669 -20.203 37.153 1.00 85.25 892 PHE A O 1
ATOM 7045 N N . HIS A 1 893 ? 16.711 -22.209 38.164 1.00 83.94 893 HIS A N 1
ATOM 7046 C CA . HIS A 1 893 ? 16.541 -21.711 39.528 1.00 83.94 893 HIS A CA 1
ATOM 7047 C C . HIS A 1 893 ? 17.666 -22.224 40.426 1.00 83.94 893 HIS A C 1
ATOM 7049 O O . HIS A 1 893 ? 17.851 -23.431 40.557 1.00 83.94 893 HIS A O 1
ATOM 7055 N N . GLU A 1 894 ? 18.395 -21.304 41.054 1.00 80.62 894 GLU A N 1
ATOM 7056 C CA . GLU A 1 894 ? 19.409 -21.604 42.058 1.00 80.62 894 GLU A CA 1
ATOM 7057 C C . GLU A 1 894 ? 18.904 -21.222 43.446 1.00 80.62 894 GLU A C 1
ATOM 7059 O O . GLU A 1 894 ? 19.079 -20.092 43.913 1.00 80.62 894 GLU A O 1
ATOM 7064 N N . GLU A 1 895 ? 18.283 -22.184 44.118 1.00 74.62 895 GLU A N 1
ATOM 7065 C CA . GLU A 1 895 ? 17.706 -21.964 45.442 1.00 74.62 895 GLU A CA 1
ATOM 7066 C C . GLU A 1 895 ? 18.778 -21.679 46.510 1.00 74.62 895 GLU A C 1
ATOM 7068 O O . GLU A 1 895 ? 18.534 -20.912 47.446 1.00 74.62 895 GLU A O 1
ATOM 7073 N N . GLU A 1 896 ? 19.981 -22.240 46.354 1.00 73.81 896 GLU A N 1
ATOM 7074 C CA . GLU A 1 896 ? 21.135 -22.014 47.237 1.00 73.81 896 GLU A CA 1
ATOM 7075 C C . GLU A 1 896 ? 21.577 -20.544 47.224 1.00 73.81 896 GLU A C 1
ATOM 7077 O O . GLU A 1 896 ? 21.709 -19.932 48.282 1.00 73.81 896 GLU A O 1
ATOM 7082 N N . ASN A 1 897 ? 21.688 -19.954 46.029 1.00 71.44 897 ASN A N 1
ATOM 7083 C CA . ASN A 1 897 ? 22.122 -18.569 45.811 1.00 71.44 897 ASN A CA 1
ATOM 7084 C C . ASN A 1 897 ? 20.961 -17.565 45.763 1.00 71.44 897 ASN A C 1
ATOM 7086 O O . ASN A 1 897 ? 21.166 -16.392 45.449 1.00 71.44 897 ASN A O 1
ATOM 7090 N N . THR A 1 898 ? 19.732 -18.010 46.045 1.00 77.94 898 THR A N 1
ATOM 7091 C CA . THR A 1 898 ? 18.521 -17.174 46.042 1.00 77.94 898 THR A CA 1
ATOM 7092 C C . THR A 1 898 ? 18.334 -16.378 44.749 1.00 77.94 898 THR A C 1
ATOM 7094 O O . THR A 1 898 ? 18.051 -15.179 44.764 1.00 77.94 898 THR A O 1
ATOM 7097 N N . ARG A 1 899 ? 18.542 -17.030 43.599 1.00 78.81 899 ARG A N 1
ATOM 7098 C CA . ARG A 1 899 ? 18.494 -16.359 42.294 1.00 78.81 899 ARG A CA 1
ATOM 7099 C C . ARG A 1 899 ? 17.924 -17.234 41.185 1.00 78.81 899 ARG A C 1
ATOM 7101 O O . ARG A 1 899 ? 18.048 -18.456 41.198 1.00 78.81 899 ARG A O 1
ATOM 7108 N N . LEU A 1 900 ? 17.322 -16.587 40.197 1.00 81.06 900 LEU A N 1
ATOM 7109 C CA . LEU A 1 900 ? 16.810 -17.195 38.967 1.00 81.06 900 LEU A CA 1
ATOM 7110 C C . LEU A 1 900 ? 17.650 -16.720 37.782 1.00 81.06 900 LEU A C 1
ATOM 7112 O O . LEU A 1 900 ? 18.044 -15.558 37.749 1.00 81.06 900 LEU A O 1
ATOM 7116 N N . GLY A 1 901 ? 17.915 -17.599 36.820 1.00 83.44 901 GLY A N 1
ATOM 7117 C CA . GLY A 1 901 ? 18.656 -17.274 35.603 1.00 83.44 901 GLY A CA 1
ATOM 7118 C C . GLY A 1 901 ? 17.778 -17.409 34.365 1.00 83.44 901 GLY A C 1
ATOM 7119 O O . GLY A 1 901 ? 17.157 -18.451 34.169 1.00 83.44 901 GLY A O 1
ATOM 7120 N N . LEU A 1 902 ? 17.731 -16.374 33.527 1.00 85.69 902 LEU A N 1
ATOM 7121 C CA . LEU A 1 902 ? 17.189 -16.438 32.165 1.00 85.69 902 LEU A CA 1
ATOM 7122 C C . LEU A 1 902 ? 18.341 -16.545 31.170 1.00 85.69 902 LEU A C 1
ATOM 7124 O O . LEU A 1 902 ? 19.272 -15.748 31.236 1.00 85.69 902 LEU A O 1
ATOM 7128 N N . MET A 1 903 ? 18.267 -17.493 30.242 1.00 86.38 903 MET A N 1
ATOM 7129 C CA . MET A 1 903 ? 19.304 -17.724 29.238 1.00 86.38 903 MET A CA 1
ATOM 7130 C C . MET A 1 903 ? 18.851 -17.250 27.861 1.00 86.38 903 MET A C 1
ATOM 7132 O O . MET A 1 903 ? 17.713 -17.487 27.447 1.00 86.38 903 MET A O 1
ATOM 7136 N N . PHE A 1 904 ? 19.770 -16.620 27.142 1.00 86.25 904 PHE A N 1
ATOM 7137 C CA . PHE A 1 904 ? 19.581 -16.065 25.812 1.00 86.25 904 PHE A CA 1
ATOM 7138 C C . PHE A 1 904 ? 20.659 -16.560 24.848 1.00 86.25 904 PHE A C 1
ATOM 7140 O O . PHE A 1 904 ? 21.806 -16.802 25.238 1.00 86.25 904 PHE A O 1
ATOM 7147 N N . GLU A 1 905 ? 20.291 -16.679 23.575 1.00 85.38 905 GLU A N 1
ATOM 7148 C CA . GLU A 1 905 ? 21.212 -17.032 22.495 1.00 85.38 905 GLU A CA 1
ATOM 7149 C C . GLU A 1 905 ? 22.227 -15.904 22.241 1.00 85.38 905 GLU A C 1
ATOM 7151 O O . GLU A 1 905 ? 21.868 -14.722 22.212 1.00 85.38 905 GLU A O 1
ATOM 7156 N N . TYR A 1 906 ? 23.501 -16.261 22.039 1.00 84.88 906 TYR A N 1
ATOM 7157 C CA . TYR A 1 906 ? 24.518 -15.314 21.587 1.00 84.88 906 TYR A CA 1
ATOM 7158 C C . TYR A 1 906 ? 24.476 -15.193 20.051 1.00 84.88 906 TYR A C 1
ATOM 7160 O O . TYR A 1 906 ? 24.669 -16.198 19.366 1.00 84.88 906 TYR A O 1
ATOM 7168 N N . PRO A 1 907 ? 24.259 -13.993 19.478 1.00 80.25 907 PRO A N 1
ATOM 7169 C CA . PRO A 1 907 ? 24.162 -13.820 18.030 1.00 80.25 907 PRO A CA 1
ATOM 7170 C C . PRO A 1 907 ? 25.422 -14.274 17.270 1.00 80.25 907 PRO A C 1
ATOM 7172 O O . PRO A 1 907 ? 26.539 -13.867 17.593 1.00 80.25 907 PRO A O 1
ATOM 7175 N N . VAL A 1 908 ? 25.241 -15.076 16.215 1.00 75.00 908 VAL A N 1
ATOM 7176 C CA . VAL A 1 908 ? 26.333 -15.554 15.343 1.00 75.00 908 VAL A CA 1
ATOM 7177 C C . VAL A 1 908 ? 26.909 -14.397 14.511 1.00 75.00 908 VAL A C 1
ATOM 7179 O O . VAL A 1 908 ? 26.154 -13.584 13.981 1.00 75.00 908 VAL A O 1
ATOM 7182 N N . GLY A 1 909 ? 28.240 -14.330 14.366 1.00 75.88 909 GLY A N 1
ATOM 7183 C CA . GLY A 1 909 ? 28.930 -13.300 13.563 1.00 75.88 909 GLY A CA 1
ATOM 7184 C C . GLY A 1 909 ? 29.277 -12.006 14.313 1.00 75.88 909 GLY A C 1
ATOM 7185 O O . GLY A 1 909 ? 29.581 -10.988 13.685 1.00 75.88 909 GLY A O 1
ATOM 7186 N N . TYR A 1 910 ? 29.229 -12.037 15.648 1.00 81.94 910 TYR A N 1
ATOM 7187 C CA . TYR A 1 910 ? 29.593 -10.921 16.518 1.00 81.94 910 TYR A CA 1
ATOM 7188 C C . TYR A 1 910 ? 30.725 -11.319 17.474 1.00 81.94 910 TYR A C 1
ATOM 7190 O O . TYR A 1 910 ? 30.767 -12.448 17.961 1.00 81.94 910 TYR A O 1
ATOM 7198 N N . ASP A 1 911 ? 31.654 -10.398 17.736 1.00 80.31 911 ASP A N 1
ATOM 7199 C CA . ASP A 1 911 ? 32.852 -10.636 18.557 1.00 80.31 911 ASP A CA 1
ATOM 7200 C C . ASP A 1 911 ? 32.783 -9.981 19.953 1.00 80.31 911 ASP A C 1
ATOM 7202 O O . ASP A 1 911 ? 33.551 -10.328 20.853 1.00 80.31 911 ASP A O 1
ATOM 7206 N N . GLY A 1 912 ? 31.838 -9.062 20.169 1.00 83.69 912 GLY A N 1
ATOM 7207 C CA . GLY A 1 912 ? 31.734 -8.284 21.398 1.00 83.69 912 GLY A CA 1
ATOM 7208 C C . GLY A 1 912 ? 30.314 -7.827 21.715 1.00 83.69 912 GLY A C 1
ATOM 7209 O O . GLY A 1 912 ? 29.484 -7.657 20.827 1.00 83.69 912 GLY A O 1
ATOM 7210 N N . VAL A 1 913 ? 30.048 -7.605 23.006 1.00 87.75 913 VAL A N 1
ATOM 7211 C CA . VAL A 1 913 ? 28.775 -7.082 23.527 1.00 87.75 913 VAL A CA 1
ATOM 7212 C C . VAL A 1 913 ? 29.044 -5.994 24.567 1.00 87.75 913 VAL A C 1
ATOM 7214 O O . VAL A 1 913 ? 29.914 -6.167 25.428 1.00 87.75 913 VAL A O 1
ATOM 7217 N N . LYS A 1 914 ? 28.315 -4.878 24.483 1.00 88.50 914 LYS A N 1
ATOM 7218 C CA . LYS A 1 914 ? 28.353 -3.778 25.461 1.00 88.50 914 LYS A CA 1
ATOM 7219 C C . LYS A 1 914 ? 26.962 -3.238 25.748 1.00 88.50 914 LYS A C 1
ATOM 7221 O O . LYS A 1 914 ? 26.113 -3.251 24.861 1.00 88.50 914 LYS A O 1
ATOM 7226 N N . SER A 1 915 ? 26.744 -2.740 26.963 1.00 91.31 915 SER A N 1
ATOM 7227 C CA . SER A 1 915 ? 25.519 -1.996 27.280 1.00 91.31 915 SER A CA 1
ATOM 7228 C C . SER A 1 915 ? 25.597 -0.539 26.810 1.00 91.31 915 SER A C 1
ATOM 7230 O O . SER A 1 915 ? 26.687 0.004 26.618 1.00 91.31 915 SER A O 1
ATOM 7232 N N . LEU A 1 916 ? 24.456 0.138 26.662 1.00 91.81 916 LEU A N 1
ATOM 7233 C CA . LEU A 1 916 ? 24.402 1.565 26.339 1.00 91.81 916 LEU A CA 1
ATOM 7234 C C . LEU A 1 916 ? 25.147 2.392 27.392 1.00 91.81 916 LEU A C 1
ATOM 7236 O O . LEU A 1 916 ? 25.864 3.323 27.040 1.00 91.81 916 LEU A O 1
ATOM 7240 N N . ARG A 1 917 ? 25.028 2.027 28.674 1.00 91.62 917 ARG A N 1
ATOM 7241 C CA . ARG A 1 917 ? 25.790 2.658 29.761 1.00 91.62 917 ARG A CA 1
ATOM 7242 C C . ARG A 1 917 ? 27.295 2.549 29.519 1.00 91.62 917 ARG A C 1
ATOM 7244 O O . ARG A 1 917 ? 27.992 3.557 29.596 1.00 91.62 917 ARG A O 1
ATOM 7251 N N . GLU A 1 918 ? 27.780 1.351 29.188 1.00 90.25 918 GLU A N 1
ATOM 7252 C CA . GLU A 1 918 ? 29.194 1.132 28.873 1.00 90.25 918 GLU A CA 1
ATOM 7253 C C . GLU A 1 918 ? 29.625 1.941 27.642 1.00 90.25 918 GLU A C 1
ATOM 7255 O O . GLU A 1 918 ? 30.705 2.519 27.677 1.00 90.25 918 GLU A O 1
ATOM 7260 N N . LEU A 1 919 ? 28.791 2.028 26.596 1.00 89.56 919 LEU A N 1
ATOM 7261 C CA . LEU A 1 919 ? 29.064 2.826 25.391 1.00 89.56 919 LEU A CA 1
ATOM 7262 C C . LEU A 1 919 ? 29.118 4.335 25.670 1.00 89.56 919 LEU A C 1
ATOM 7264 O O . LEU A 1 919 ? 29.997 5.016 25.148 1.00 89.56 919 LEU A O 1
ATOM 7268 N N . ILE A 1 920 ? 28.214 4.865 26.500 1.00 90.44 920 ILE A N 1
ATOM 7269 C CA . ILE A 1 920 ? 28.206 6.282 26.902 1.00 90.44 920 ILE A CA 1
ATOM 7270 C C . ILE A 1 920 ? 29.478 6.636 27.686 1.00 90.44 920 ILE A C 1
ATOM 7272 O O . ILE A 1 920 ? 29.990 7.746 27.562 1.00 90.44 920 ILE A O 1
ATOM 7276 N N . GLN A 1 921 ? 29.995 5.698 28.481 1.00 88.94 921 GLN A N 1
ATOM 7277 C CA . GLN A 1 921 ? 31.202 5.882 29.291 1.00 88.94 921 GLN A CA 1
ATOM 7278 C C . GLN A 1 921 ? 32.514 5.664 28.516 1.00 88.94 921 GLN A C 1
ATOM 7280 O O . GLN A 1 921 ? 33.586 5.900 29.077 1.00 88.94 921 GLN A O 1
ATOM 7285 N N . MET A 1 922 ? 32.468 5.207 27.258 1.00 86.19 922 MET A N 1
ATOM 7286 C CA . MET A 1 922 ? 33.680 5.041 26.448 1.00 86.19 922 MET A CA 1
ATOM 7287 C C . MET A 1 922 ? 34.344 6.399 26.166 1.00 86.19 922 MET A C 1
ATOM 7289 O O . MET A 1 922 ? 33.655 7.414 26.036 1.00 86.19 922 MET A O 1
ATOM 7293 N N . PRO A 1 923 ? 35.686 6.445 26.060 1.00 77.88 923 PRO A N 1
ATOM 7294 C CA . PRO A 1 923 ? 36.398 7.690 25.802 1.00 77.88 923 PRO A CA 1
ATOM 7295 C C . PRO A 1 923 ? 35.989 8.298 24.448 1.00 77.88 923 PRO A C 1
ATOM 7297 O O . PRO A 1 923 ? 35.676 7.544 23.524 1.00 77.88 923 PRO A O 1
ATOM 7300 N N . PRO A 1 924 ? 36.061 9.635 24.276 1.00 66.44 924 PRO A N 1
ATOM 7301 C CA . PRO A 1 924 ? 35.644 10.327 23.047 1.00 66.44 924 PRO A CA 1
ATOM 7302 C C . PRO A 1 924 ? 36.375 9.893 21.768 1.00 66.44 924 PRO A C 1
ATOM 7304 O O . PRO A 1 924 ? 35.893 10.159 20.673 1.00 66.44 924 PRO A O 1
ATOM 7307 N N . SER A 1 925 ? 37.534 9.239 21.900 1.00 58.16 925 SER A N 1
ATOM 7308 C CA . SER A 1 925 ? 38.274 8.610 20.798 1.00 58.16 925 SER A CA 1
ATOM 7309 C C . SER A 1 925 ? 37.563 7.385 20.209 1.00 58.16 925 SER A C 1
ATOM 7311 O O . SER A 1 925 ? 37.904 6.946 19.115 1.00 58.16 925 SER A O 1
ATOM 7313 N N . SER A 1 926 ? 36.578 6.832 20.921 1.00 65.62 926 SER A N 1
ATOM 7314 C CA . SER A 1 926 ? 35.688 5.780 20.430 1.00 65.62 926 SER A CA 1
ATOM 7315 C C . SER A 1 926 ? 34.583 6.413 19.585 1.00 65.62 926 SER A C 1
ATOM 7317 O O . SER A 1 926 ? 34.009 7.429 19.971 1.00 65.62 926 SER A O 1
ATOM 7319 N N . GLN A 1 927 ? 34.270 5.818 18.434 1.00 66.12 927 GLN A N 1
ATOM 7320 C CA . GLN A 1 927 ? 33.293 6.351 17.482 1.00 66.12 927 GLN A CA 1
ATOM 7321 C C . GLN A 1 927 ? 31.912 6.541 18.145 1.00 66.12 927 GLN A C 1
ATOM 7323 O O . GLN A 1 927 ? 31.190 5.578 18.403 1.00 66.12 927 GLN A O 1
ATOM 7328 N N . ARG A 1 928 ? 31.551 7.794 18.449 1.00 79.31 928 ARG A N 1
ATOM 7329 C CA . ARG A 1 928 ? 30.240 8.172 19.001 1.00 79.31 928 ARG A CA 1
ATOM 7330 C C . ARG A 1 928 ? 29.170 8.016 17.913 1.00 79.31 928 ARG A C 1
ATOM 7332 O O . ARG A 1 928 ? 29.423 8.440 16.785 1.00 79.31 928 ARG A O 1
ATOM 7339 N N . PRO A 1 929 ? 27.973 7.484 18.223 1.00 86.00 929 PRO A N 1
ATOM 7340 C CA . PRO A 1 929 ? 26.928 7.357 17.221 1.00 86.00 929 PRO A CA 1
ATOM 7341 C C . PRO A 1 929 ? 26.461 8.725 16.727 1.00 86.00 929 PRO A C 1
ATOM 7343 O O . PRO A 1 929 ? 26.399 9.703 17.499 1.00 86.00 929 PRO A O 1
ATOM 7346 N N . THR A 1 930 ? 26.116 8.758 15.441 1.00 87.38 930 THR A N 1
ATOM 7347 C CA . THR A 1 930 ? 25.569 9.932 14.758 1.00 87.38 930 THR A CA 1
ATOM 7348 C C . THR A 1 930 ? 24.240 10.350 15.381 1.00 87.38 930 THR A C 1
ATOM 7350 O O . THR A 1 930 ? 23.621 9.609 16.152 1.00 87.38 930 THR A O 1
ATOM 7353 N N . LEU A 1 931 ? 23.791 11.564 15.068 1.00 88.81 931 LEU A N 1
ATOM 7354 C CA . LEU A 1 931 ? 22.517 12.065 15.571 1.00 88.81 931 LEU A CA 1
ATOM 7355 C C . LEU A 1 931 ? 21.355 11.167 15.111 1.00 88.81 931 LEU A C 1
ATOM 7357 O O . LEU A 1 931 ? 20.583 10.708 15.953 1.00 88.81 931 LEU A O 1
ATOM 7361 N N . ALA A 1 932 ? 21.309 10.809 13.825 1.00 85.62 932 ALA A N 1
ATOM 7362 C CA . ALA A 1 932 ? 20.316 9.880 13.283 1.00 85.62 932 ALA A CA 1
ATOM 7363 C C . ALA A 1 932 ? 20.351 8.499 13.947 1.00 85.62 932 ALA A C 1
ATOM 7365 O O . ALA A 1 932 ? 19.301 7.964 14.304 1.00 85.62 932 ALA A O 1
ATOM 7366 N N . GLN A 1 933 ? 21.543 7.945 14.210 1.00 86.81 933 GLN A N 1
ATOM 7367 C CA . GLN A 1 933 ? 21.674 6.675 14.934 1.00 86.81 933 GLN A CA 1
ATOM 7368 C C . GLN A 1 933 ? 21.079 6.753 16.344 1.00 86.81 933 GLN A C 1
ATOM 7370 O O . GLN A 1 933 ? 20.446 5.802 16.796 1.00 86.81 933 GLN A O 1
ATOM 7375 N N . ARG A 1 934 ? 21.224 7.888 17.039 1.00 91.25 934 ARG A N 1
ATOM 7376 C CA . ARG A 1 934 ? 20.626 8.083 18.369 1.00 91.25 934 ARG A CA 1
ATOM 7377 C C . ARG A 1 934 ? 19.110 8.171 18.324 1.00 91.25 934 ARG A C 1
ATOM 7379 O O . ARG A 1 934 ? 18.461 7.526 19.142 1.00 91.25 934 ARG A O 1
ATOM 7386 N N . PHE A 1 935 ? 18.552 8.921 17.374 1.00 91.44 935 PHE A N 1
ATOM 7387 C CA . PHE A 1 935 ? 17.104 8.966 17.158 1.00 91.44 935 PHE A CA 1
ATOM 7388 C C . PHE A 1 935 ? 16.550 7.578 16.813 1.00 91.44 935 PHE A C 1
ATOM 7390 O O . PHE A 1 935 ? 15.560 7.149 17.401 1.00 91.44 935 PHE A O 1
ATOM 7397 N N . SER A 1 936 ? 17.227 6.852 15.918 1.00 87.88 936 SER A N 1
ATOM 7398 C CA . SER A 1 936 ? 16.846 5.496 15.509 1.00 87.88 936 SER A CA 1
ATOM 7399 C C . SER A 1 936 ? 16.862 4.523 16.691 1.00 87.88 936 SER A C 1
ATOM 7401 O O . SER A 1 936 ? 15.900 3.786 16.906 1.00 87.88 936 SER A O 1
ATOM 7403 N N . MET A 1 937 ? 17.904 4.587 17.525 1.00 89.94 937 MET A N 1
ATOM 7404 C CA . MET A 1 937 ? 18.042 3.774 18.733 1.00 89.94 937 MET A CA 1
ATOM 7405 C C . MET A 1 937 ? 16.859 3.951 19.689 1.00 89.94 937 MET A C 1
ATOM 7407 O O . MET A 1 937 ? 16.230 2.965 20.072 1.00 89.94 937 MET A O 1
ATOM 7411 N N . VAL A 1 938 ? 16.539 5.190 20.078 1.00 93.06 938 VAL A N 1
ATOM 7412 C CA . VAL A 1 938 ? 15.440 5.414 21.028 1.00 93.06 938 VAL A CA 1
ATOM 7413 C C . VAL A 1 938 ? 14.087 5.098 20.405 1.00 93.06 938 VAL A C 1
ATOM 7415 O O . VAL A 1 938 ? 13.267 4.481 21.075 1.00 93.06 938 VAL A O 1
ATOM 7418 N N . LYS A 1 939 ? 13.880 5.396 19.113 1.00 90.25 939 LYS A N 1
ATOM 7419 C CA . LYS A 1 939 ? 12.646 5.042 18.399 1.00 90.25 939 LYS A CA 1
ATOM 7420 C C . LYS A 1 939 ? 12.399 3.532 18.445 1.00 90.25 939 LYS A C 1
ATOM 7422 O O . LYS A 1 939 ? 11.333 3.119 18.892 1.00 90.25 939 LYS A O 1
ATOM 7427 N N . LYS A 1 940 ? 13.401 2.713 18.098 1.00 88.31 940 LYS A N 1
ATOM 7428 C CA . LYS A 1 940 ? 13.305 1.241 18.146 1.00 88.31 940 LYS A CA 1
ATOM 7429 C C . LYS A 1 940 ? 12.991 0.716 19.549 1.00 88.31 940 LYS A C 1
ATOM 7431 O O . LYS A 1 940 ? 12.179 -0.194 19.704 1.00 88.31 940 LYS A O 1
ATOM 7436 N N . ILE A 1 941 ? 13.596 1.300 20.585 1.00 91.31 941 ILE A N 1
ATOM 7437 C CA . ILE A 1 941 ? 13.324 0.914 21.980 1.00 91.31 941 ILE A CA 1
ATOM 7438 C C . ILE A 1 941 ? 11.901 1.319 22.393 1.00 91.31 941 ILE A C 1
ATOM 7440 O O . ILE A 1 941 ? 11.204 0.543 23.046 1.00 91.31 941 ILE A O 1
ATOM 7444 N N . GLY A 1 942 ? 11.445 2.506 21.994 1.00 91.81 942 GLY A N 1
ATOM 7445 C CA . GLY A 1 942 ? 10.090 2.985 22.254 1.00 91.81 942 GLY A CA 1
ATOM 7446 C C . GLY A 1 942 ? 9.014 2.157 21.542 1.00 91.81 942 GLY A C 1
ATOM 7447 O O . GLY A 1 942 ? 8.007 1.804 22.155 1.00 91.81 942 GLY A O 1
ATOM 7448 N N . GLU A 1 943 ? 9.243 1.773 20.285 1.00 87.00 943 GLU A N 1
ATOM 7449 C CA . GLU A 1 943 ? 8.378 0.858 19.526 1.00 87.00 943 GLU A CA 1
ATOM 7450 C C . GLU A 1 943 ? 8.331 -0.534 20.165 1.00 87.00 943 GLU A C 1
ATOM 7452 O O . GLU A 1 943 ? 7.249 -1.103 20.332 1.00 87.00 943 GLU A O 1
ATOM 7457 N N . ALA A 1 944 ? 9.481 -1.063 20.595 1.00 86.94 944 ALA A N 1
ATOM 7458 C CA . ALA A 1 944 ? 9.546 -2.320 21.335 1.00 86.94 944 ALA A CA 1
ATOM 7459 C C . ALA A 1 944 ? 8.739 -2.245 22.640 1.00 86.94 944 ALA A C 1
ATOM 7461 O O . ALA A 1 944 ? 7.964 -3.157 22.944 1.00 86.94 944 ALA A O 1
ATOM 7462 N N . LEU A 1 945 ? 8.861 -1.147 23.393 1.00 89.00 945 LEU A N 1
ATOM 7463 C CA . LEU A 1 945 ? 8.109 -0.932 24.629 1.00 89.00 945 LEU A CA 1
ATOM 7464 C C . LEU A 1 945 ? 6.597 -0.875 24.382 1.00 89.00 945 LEU A C 1
ATOM 7466 O O . LEU A 1 945 ? 5.828 -1.548 25.073 1.00 89.00 945 LEU A O 1
ATOM 7470 N N . LEU A 1 946 ? 6.174 -0.130 23.359 1.00 85.62 946 LEU A N 1
ATOM 7471 C CA . LEU A 1 946 ? 4.780 -0.062 22.929 1.00 85.62 946 LEU A CA 1
ATOM 7472 C C . LEU A 1 946 ? 4.244 -1.461 22.594 1.00 85.62 946 LEU A C 1
ATOM 7474 O O . LEU A 1 946 ? 3.152 -1.840 23.027 1.00 85.62 946 LEU A O 1
ATOM 7478 N N . LYS A 1 947 ? 5.037 -2.269 21.883 1.00 81.00 947 LYS A N 1
ATOM 7479 C CA . LYS A 1 947 ? 4.682 -3.651 21.552 1.00 81.00 947 LYS A CA 1
ATOM 7480 C C . LYS A 1 947 ? 4.579 -4.523 22.797 1.00 81.00 947 LYS A C 1
ATOM 7482 O O . LYS A 1 947 ? 3.619 -5.283 22.890 1.00 81.00 947 LYS A O 1
ATOM 7487 N N . TRP A 1 948 ? 5.472 -4.407 23.779 1.00 82.44 948 TRP A N 1
ATOM 7488 C CA . TRP A 1 948 ? 5.350 -5.119 25.061 1.00 82.44 948 TRP A CA 1
ATOM 7489 C C . TRP A 1 948 ? 4.065 -4.751 25.819 1.00 82.44 948 TRP A C 1
ATOM 7491 O O . TRP A 1 948 ? 3.340 -5.632 26.295 1.00 82.44 948 TRP A O 1
ATOM 7501 N N . HIS A 1 949 ? 3.735 -3.460 25.864 1.00 85.12 949 HIS A N 1
ATOM 7502 C CA . HIS A 1 949 ? 2.553 -2.946 26.557 1.00 85.12 949 HIS A CA 1
ATOM 7503 C C . HIS A 1 949 ? 1.236 -3.356 25.899 1.00 85.12 949 HIS A C 1
ATOM 7505 O O . HIS A 1 949 ? 0.267 -3.614 26.616 1.00 85.12 949 HIS A O 1
ATOM 7511 N N . ILE A 1 950 ? 1.189 -3.413 24.566 1.00 75.62 950 ILE A N 1
ATOM 7512 C CA . ILE A 1 950 ? -0.023 -3.754 23.811 1.00 75.62 950 ILE A CA 1
ATOM 7513 C C . ILE A 1 950 ? -0.132 -5.261 23.609 1.00 75.62 950 ILE A C 1
ATOM 7515 O O . ILE A 1 950 ? -1.160 -5.840 23.943 1.00 75.62 950 ILE A O 1
ATOM 7519 N N . SER A 1 951 ? 0.897 -5.926 23.077 1.00 70.00 951 SER A N 1
ATOM 7520 C CA . SER A 1 951 ? 0.790 -7.339 22.687 1.00 70.00 951 SER A CA 1
ATOM 7521 C C . SER A 1 951 ? 0.637 -8.256 23.898 1.00 70.00 951 SER A C 1
ATOM 7523 O O . SER A 1 951 ? -0.325 -9.017 23.972 1.00 70.00 951 SER A O 1
ATOM 7525 N N . ALA A 1 952 ? 1.510 -8.116 24.893 1.00 65.00 952 ALA A N 1
ATOM 7526 C CA . ALA A 1 952 ? 1.567 -9.004 26.049 1.00 65.00 952 ALA A CA 1
ATOM 7527 C C . ALA A 1 952 ? 0.832 -8.453 27.289 1.00 65.00 952 ALA A C 1
ATOM 7529 O O . ALA A 1 952 ? 0.752 -9.145 28.302 1.00 65.00 952 ALA A O 1
ATOM 7530 N N . ASN A 1 953 ? 0.306 -7.217 27.233 1.00 75.69 953 ASN A N 1
ATOM 7531 C CA . ASN A 1 953 ? -0.169 -6.462 28.404 1.00 75.69 953 ASN A CA 1
ATOM 7532 C C . ASN A 1 953 ? 0.837 -6.511 29.567 1.00 75.69 953 ASN A C 1
ATOM 7534 O O . ASN A 1 953 ? 0.481 -6.749 30.722 1.00 75.69 953 ASN A O 1
ATOM 7538 N N . TRP A 1 954 ? 2.112 -6.347 29.232 1.00 80.31 954 TRP A N 1
ATOM 7539 C CA . TRP A 1 954 ? 3.226 -6.710 30.092 1.00 80.31 954 TRP A CA 1
ATOM 7540 C C . TRP A 1 954 ? 4.053 -5.476 30.424 1.00 80.31 954 TRP A C 1
ATOM 7542 O O . TRP A 1 954 ? 4.279 -4.634 29.558 1.00 80.31 954 TRP A O 1
ATOM 7552 N N . VAL A 1 955 ? 4.485 -5.357 31.676 1.00 84.56 955 VAL A N 1
ATOM 7553 C CA . VAL A 1 955 ? 5.329 -4.249 32.139 1.00 84.56 955 VAL A CA 1
ATOM 7554 C C . VAL A 1 955 ? 6.781 -4.701 32.243 1.00 84.56 955 VAL A C 1
ATOM 7556 O O . VAL A 1 955 ? 7.074 -5.731 32.860 1.00 84.56 955 VAL A O 1
ATOM 7559 N N . HIS A 1 956 ? 7.699 -3.938 31.651 1.00 85.69 956 HIS A N 1
ATOM 7560 C CA . HIS A 1 956 ? 9.111 -4.310 31.547 1.00 85.69 956 HIS A CA 1
ATOM 7561 C C . HIS A 1 956 ? 9.841 -4.189 32.891 1.00 85.69 956 HIS A C 1
ATOM 7563 O O . HIS A 1 956 ? 10.597 -5.084 33.254 1.00 85.69 956 HIS A O 1
ATOM 7569 N N . GLN A 1 957 ? 9.566 -3.124 33.656 1.00 83.38 957 GLN A N 1
ATOM 7570 C CA . GLN A 1 957 ? 10.140 -2.805 34.975 1.00 83.38 957 GLN A CA 1
ATOM 7571 C C . GLN A 1 957 ? 11.633 -2.468 35.041 1.00 83.38 957 GLN A C 1
ATOM 7573 O O . GLN A 1 957 ? 12.000 -1.683 35.908 1.00 83.38 957 GLN A O 1
ATOM 7578 N N . GLY A 1 958 ? 12.472 -2.981 34.139 1.00 84.56 958 GLY A N 1
ATOM 7579 C CA . GLY A 1 958 ? 13.919 -2.713 34.137 1.00 84.56 958 GLY A CA 1
ATOM 7580 C C . GLY A 1 958 ? 14.419 -1.870 32.961 1.00 84.56 958 GLY A C 1
ATOM 7581 O O . GLY A 1 958 ? 15.464 -2.170 32.396 1.00 84.56 958 GLY A O 1
ATOM 7582 N N . ILE A 1 959 ? 13.679 -0.850 32.513 1.00 90.19 959 ILE A N 1
ATOM 7583 C CA . ILE A 1 959 ? 14.147 -0.002 31.399 1.00 90.19 959 ILE A CA 1
ATOM 7584 C C . ILE A 1 959 ? 15.242 0.940 31.904 1.00 90.19 959 ILE A C 1
ATOM 7586 O O . ILE A 1 959 ? 14.967 1.878 32.647 1.00 90.19 959 ILE A O 1
ATOM 7590 N N . ALA A 1 960 ? 16.483 0.703 31.488 1.00 90.50 960 ALA A N 1
ATOM 7591 C CA . ALA A 1 960 ? 17.631 1.527 31.852 1.00 90.50 960 ALA A CA 1
ATOM 7592 C C . ALA A 1 960 ? 18.776 1.356 30.846 1.00 90.50 960 ALA A C 1
ATOM 7594 O O . ALA A 1 960 ? 18.840 0.350 30.139 1.00 90.50 960 ALA A O 1
ATOM 7595 N N . SER A 1 961 ? 19.731 2.291 30.801 1.00 91.62 961 SER A N 1
ATOM 7596 C CA . SER A 1 961 ? 20.856 2.214 29.850 1.00 91.62 961 SER A CA 1
ATOM 7597 C C . SER A 1 961 ? 21.789 1.022 30.084 1.00 91.62 961 SER A C 1
ATOM 7599 O O . SER A 1 961 ? 22.447 0.557 29.157 1.00 91.62 961 SER A O 1
ATOM 7601 N N . HIS A 1 962 ? 21.838 0.465 31.292 1.00 89.62 962 HIS A N 1
ATOM 7602 C CA . HIS A 1 962 ? 22.591 -0.764 31.557 1.00 89.62 962 HIS A CA 1
ATOM 7603 C C . HIS A 1 962 ? 21.894 -2.039 31.053 1.00 89.62 962 HIS A C 1
ATOM 7605 O O . HIS A 1 962 ? 22.527 -3.088 31.006 1.00 89.62 962 HIS A O 1
ATOM 7611 N N . ASN A 1 963 ? 20.631 -1.932 30.636 1.00 90.25 963 ASN A N 1
ATOM 7612 C CA . ASN A 1 963 ? 19.801 -3.030 30.146 1.00 90.25 963 ASN A CA 1
ATOM 7613 C C . ASN A 1 963 ? 19.556 -2.973 28.627 1.00 90.25 963 ASN A C 1
ATOM 7615 O O . ASN A 1 963 ? 18.859 -3.823 28.081 1.00 90.25 963 ASN A O 1
ATOM 7619 N N . ILE A 1 964 ? 20.147 -1.994 27.934 1.00 91.56 964 ILE A N 1
ATOM 7620 C CA . ILE A 1 964 ? 20.165 -1.912 26.470 1.00 91.56 964 ILE A CA 1
ATOM 7621 C C . ILE A 1 964 ? 21.534 -2.367 25.983 1.00 91.56 964 ILE A C 1
ATOM 7623 O O . ILE A 1 964 ? 22.532 -1.796 26.407 1.00 91.56 964 ILE A O 1
ATOM 7627 N N . TYR A 1 965 ? 21.592 -3.347 25.089 1.00 90.56 965 TYR A N 1
ATOM 7628 C CA . TYR A 1 965 ? 22.828 -3.964 24.618 1.00 90.56 965 TYR A CA 1
ATOM 7629 C C . TYR A 1 965 ? 23.038 -3.799 23.113 1.00 90.56 965 TYR A C 1
ATOM 7631 O O . TYR A 1 965 ? 22.086 -3.783 22.336 1.00 90.56 965 TYR A O 1
ATOM 7639 N N . PHE A 1 966 ? 24.306 -3.718 22.713 1.00 90.00 966 PHE A N 1
ATOM 7640 C CA . PHE A 1 966 ? 24.755 -3.650 21.324 1.00 90.00 966 PHE A CA 1
ATOM 7641 C C . PHE A 1 966 ? 25.866 -4.660 21.082 1.00 90.00 966 PHE A C 1
ATOM 7643 O O . PHE A 1 966 ? 26.709 -4.900 21.954 1.00 90.00 966 PHE A O 1
ATOM 7650 N N . PHE A 1 967 ? 25.886 -5.209 19.872 1.00 88.31 967 PHE A N 1
ATOM 7651 C CA . PHE A 1 967 ? 26.866 -6.200 19.454 1.00 88.31 967 PHE A CA 1
ATOM 7652 C C . PHE A 1 967 ? 27.820 -5.622 18.408 1.00 88.31 967 PHE A C 1
ATOM 7654 O O . PHE A 1 967 ? 27.449 -4.763 17.604 1.00 88.31 967 PHE A O 1
ATOM 7661 N N . LYS A 1 968 ? 29.069 -6.085 18.435 1.00 87.31 968 LYS A N 1
ATOM 7662 C CA . LYS A 1 968 ? 30.121 -5.688 17.495 1.00 87.31 968 LYS A CA 1
ATOM 7663 C C . LYS A 1 968 ? 30.281 -6.759 16.406 1.00 87.31 968 LYS A C 1
ATOM 7665 O O . LYS A 1 968 ? 30.568 -7.904 16.755 1.00 87.31 968 LYS A O 1
ATOM 7670 N N . PRO A 1 969 ? 30.017 -6.445 15.123 1.00 84.69 969 PRO A N 1
ATOM 7671 C CA . PRO A 1 969 ? 30.185 -7.404 14.032 1.00 84.69 969 PRO A CA 1
ATOM 7672 C C . PRO A 1 969 ? 31.653 -7.816 13.874 1.00 84.69 969 PRO A C 1
ATOM 7674 O O . PRO A 1 969 ? 32.532 -6.962 13.974 1.00 84.69 969 PRO A O 1
ATOM 7677 N N . THR A 1 970 ? 31.924 -9.083 13.545 1.00 79.06 970 THR A N 1
ATOM 7678 C CA . THR A 1 970 ? 33.301 -9.608 13.398 1.00 79.06 970 THR A CA 1
ATOM 7679 C C . THR A 1 970 ? 34.144 -8.839 12.367 1.00 79.06 970 THR A C 1
ATOM 7681 O O . THR A 1 970 ? 35.351 -8.703 12.539 1.00 79.06 970 THR A O 1
ATOM 7684 N N . ASN A 1 971 ? 33.509 -8.275 11.333 1.00 75.88 971 ASN A N 1
ATOM 7685 C CA . ASN A 1 971 ? 34.175 -7.534 10.253 1.00 75.88 971 ASN A CA 1
ATOM 7686 C C . ASN A 1 971 ? 34.224 -6.008 10.480 1.00 75.88 971 ASN A C 1
ATOM 7688 O O . ASN A 1 971 ? 34.610 -5.273 9.573 1.00 75.88 971 ASN A O 1
ATOM 7692 N N . SER A 1 972 ? 33.809 -5.506 11.652 1.00 76.56 972 SER A N 1
ATOM 7693 C CA . SER A 1 972 ? 33.755 -4.068 11.952 1.00 76.56 972 SER A CA 1
ATOM 7694 C C . SER A 1 972 ? 34.592 -3.703 13.176 1.00 76.56 972 SER A C 1
ATOM 7696 O O . SER A 1 972 ? 34.681 -4.448 14.152 1.00 76.56 972 SER A O 1
ATOM 7698 N N . ALA A 1 973 ? 35.179 -2.505 13.158 1.00 73.69 973 ALA A N 1
ATOM 7699 C CA . ALA A 1 973 ? 35.858 -1.934 14.319 1.00 73.69 973 ALA A CA 1
ATOM 7700 C C . ALA A 1 973 ? 34.878 -1.346 15.357 1.00 73.69 973 ALA A C 1
ATOM 7702 O O . ALA A 1 973 ? 35.241 -1.214 16.527 1.00 73.69 973 ALA A O 1
ATOM 7703 N N . SER A 1 974 ? 33.642 -1.019 14.960 1.00 80.25 974 SER A N 1
ATOM 7704 C CA . SER A 1 974 ? 32.648 -0.322 15.787 1.00 80.25 974 SER A CA 1
ATOM 7705 C C . SER A 1 974 ? 31.417 -1.178 16.110 1.00 80.25 974 SER A C 1
ATOM 7707 O O . SER A 1 974 ? 31.084 -2.127 15.399 1.00 80.25 974 SER A O 1
ATOM 7709 N N . PHE A 1 975 ? 30.748 -0.847 17.221 1.00 83.94 975 PHE A N 1
ATOM 7710 C CA . PHE A 1 975 ? 29.486 -1.475 17.623 1.00 83.94 975 PHE A CA 1
ATOM 7711 C C . PHE A 1 975 ? 28.350 -1.038 16.698 1.00 83.94 975 PHE A C 1
ATOM 7713 O O . PHE A 1 975 ? 28.260 0.134 16.329 1.00 83.94 975 PHE A O 1
ATOM 7720 N N . ASP A 1 976 ? 27.447 -1.963 16.376 1.00 80.81 976 ASP A N 1
ATOM 7721 C CA . ASP A 1 976 ? 26.253 -1.646 15.598 1.00 80.81 976 ASP A CA 1
ATOM 7722 C C . ASP A 1 976 ? 25.194 -0.975 16.486 1.00 80.81 976 ASP A C 1
ATOM 7724 O O . ASP A 1 976 ? 24.299 -1.620 17.031 1.00 80.81 976 ASP A O 1
ATOM 7728 N N . CYS A 1 977 ? 25.297 0.347 16.625 1.00 82.25 977 CYS A N 1
ATOM 7729 C CA . CYS A 1 977 ? 24.339 1.173 17.366 1.00 82.25 977 CYS A CA 1
ATOM 7730 C C . CYS A 1 977 ? 22.946 1.239 16.712 1.00 82.25 977 CYS A C 1
ATOM 7732 O O . CYS A 1 977 ? 22.024 1.800 17.305 1.00 82.25 977 CYS A O 1
ATOM 7734 N N . SER A 1 978 ? 22.779 0.686 15.506 1.00 74.31 978 SER A N 1
ATOM 7735 C CA . SER A 1 978 ? 21.512 0.708 14.773 1.00 74.31 978 SER A CA 1
ATOM 7736 C C . SER A 1 978 ? 20.540 -0.353 15.283 1.00 74.31 978 SER A C 1
ATOM 7738 O O . SER A 1 978 ? 19.340 -0.222 15.061 1.00 74.31 978 SER A O 1
ATOM 7740 N N . ASN A 1 979 ? 21.027 -1.399 15.958 1.00 80.06 979 ASN A N 1
ATOM 7741 C CA . ASN A 1 979 ? 20.225 -2.536 16.410 1.00 80.06 979 ASN A CA 1
ATOM 7742 C C . ASN A 1 979 ? 20.350 -2.721 17.934 1.00 80.06 979 ASN A C 1
ATOM 7744 O O . ASN A 1 979 ? 21.179 -3.511 18.390 1.00 80.06 979 ASN A O 1
ATOM 7748 N N . PRO A 1 980 ? 19.560 -1.973 18.731 1.00 89.19 980 PRO A N 1
ATOM 7749 C CA . PRO A 1 980 ? 19.544 -2.122 20.182 1.00 89.19 980 PRO A CA 1
ATOM 7750 C C . PRO A 1 980 ? 18.836 -3.412 20.608 1.00 89.19 980 PRO A C 1
ATOM 7752 O O . PRO A 1 980 ? 17.825 -3.796 20.023 1.00 89.19 980 PRO A O 1
ATOM 7755 N N . TYR A 1 981 ? 19.321 -4.025 21.688 1.00 88.50 981 TYR A N 1
ATOM 7756 C CA . TYR A 1 981 ? 18.673 -5.153 22.355 1.00 88.50 981 TYR A CA 1
ATOM 7757 C C . TYR A 1 981 ? 18.270 -4.767 23.786 1.00 88.50 981 TYR A C 1
ATOM 7759 O O . TYR A 1 981 ? 19.122 -4.559 24.645 1.00 88.50 981 TYR A O 1
ATOM 7767 N N . LEU A 1 982 ? 16.969 -4.639 24.030 1.00 88.75 982 LEU A N 1
ATOM 7768 C CA . LEU A 1 982 ? 16.323 -4.484 25.325 1.00 88.75 982 LEU A CA 1
ATOM 7769 C C . LEU A 1 982 ? 16.317 -5.815 26.092 1.00 88.75 982 LEU A C 1
ATOM 7771 O O . LEU A 1 982 ? 15.702 -6.800 25.678 1.00 88.75 982 LEU A O 1
ATOM 7775 N N . CYS A 1 983 ? 16.979 -5.801 27.241 1.00 86.25 983 CYS A N 1
ATOM 7776 C CA . CYS A 1 983 ? 17.053 -6.889 28.209 1.00 86.25 983 CYS A CA 1
ATOM 7777 C C . CYS A 1 983 ? 16.732 -6.340 29.612 1.00 86.25 983 CYS A C 1
ATOM 7779 O O . CYS A 1 983 ? 16.236 -5.222 29.728 1.00 86.25 983 CYS A O 1
ATOM 7781 N N . GLY A 1 984 ? 17.016 -7.077 30.690 1.00 79.50 984 GLY A N 1
ATOM 7782 C CA . GLY A 1 984 ? 16.790 -6.587 32.053 1.00 79.50 984 GLY A CA 1
ATOM 7783 C C . GLY A 1 984 ? 15.324 -6.671 32.461 1.00 79.50 984 GLY A C 1
ATOM 7784 O O . GLY A 1 984 ? 14.737 -5.705 32.948 1.00 79.50 984 GLY A O 1
ATOM 7785 N N . PHE A 1 985 ? 14.714 -7.835 32.253 1.00 76.31 985 PHE A N 1
ATOM 7786 C CA . PHE A 1 985 ? 13.310 -8.102 32.558 1.00 76.31 985 PHE A CA 1
ATOM 7787 C C . PHE A 1 985 ? 13.072 -8.301 34.069 1.00 76.31 985 PHE A C 1
ATOM 7789 O O . PHE A 1 985 ? 12.477 -9.298 34.491 1.00 76.31 985 PHE A O 1
ATOM 7796 N N . GLU A 1 986 ? 13.527 -7.375 34.912 1.00 64.19 986 GLU A N 1
ATOM 7797 C CA . GLU A 1 986 ? 13.499 -7.450 36.381 1.00 64.19 986 GLU A CA 1
ATOM 7798 C C . GLU A 1 986 ? 12.083 -7.659 36.940 1.00 64.19 986 GLU A C 1
ATOM 7800 O O . GLU A 1 986 ? 11.292 -6.724 37.063 1.00 64.19 986 GLU A O 1
ATOM 7805 N N . PHE A 1 987 ? 11.733 -8.911 37.270 1.00 62.16 987 PHE A N 1
ATOM 7806 C CA . PHE A 1 987 ? 10.378 -9.298 37.705 1.00 62.16 987 PHE A CA 1
ATOM 7807 C C . PHE A 1 987 ? 9.269 -8.769 36.778 1.00 62.16 987 PHE A C 1
ATOM 7809 O O . PHE A 1 987 ? 8.148 -8.457 37.210 1.00 62.16 987 PHE A O 1
ATOM 7816 N N . SER A 1 988 ? 9.615 -8.639 35.494 1.00 74.38 988 SER A N 1
ATOM 7817 C CA . SER A 1 988 ? 8.711 -8.272 34.420 1.00 74.38 988 SER A CA 1
ATOM 7818 C C . SER A 1 988 ? 7.522 -9.229 34.423 1.00 74.38 988 SER A C 1
ATOM 7820 O O . SER A 1 988 ? 7.685 -10.434 34.616 1.00 74.38 988 SER A O 1
ATOM 7822 N N . ARG A 1 989 ? 6.313 -8.679 34.311 1.00 74.81 989 ARG A N 1
ATOM 7823 C CA . ARG A 1 989 ? 5.075 -9.418 34.580 1.00 74.81 989 ARG A CA 1
ATOM 7824 C C . ARG A 1 989 ? 3.888 -8.826 33.819 1.00 74.81 989 ARG A C 1
ATOM 7826 O O . ARG A 1 989 ? 3.981 -7.684 33.355 1.00 74.81 989 ARG A O 1
ATOM 7833 N N . PRO A 1 990 ? 2.744 -9.529 33.776 1.00 71.31 990 PRO A N 1
ATOM 7834 C CA . PRO A 1 990 ? 1.486 -8.938 33.341 1.00 71.31 990 PRO A CA 1
ATOM 7835 C C . PRO A 1 990 ? 1.144 -7.691 34.166 1.00 71.31 990 PRO A C 1
ATOM 7837 O O . PRO A 1 990 ? 1.443 -7.625 35.362 1.00 71.31 990 PRO A O 1
ATOM 7840 N N . SER A 1 991 ? 0.503 -6.700 33.547 1.00 68.06 991 SER A N 1
ATOM 7841 C CA . SER A 1 991 ? 0.166 -5.420 34.186 1.00 68.06 991 SER A CA 1
ATOM 7842 C C . SER A 1 991 ? -0.751 -5.560 35.413 1.00 68.06 991 SER A C 1
ATOM 7844 O O . SER A 1 991 ? -0.751 -4.682 36.270 1.00 68.06 991 SER A O 1
ATOM 7846 N N . ASP A 1 992 ? -1.523 -6.642 35.499 1.00 63.44 992 ASP A N 1
ATOM 7847 C CA . ASP A 1 992 ? -2.397 -7.032 36.614 1.00 63.44 992 ASP A CA 1
ATOM 7848 C C . ASP A 1 992 ? -1.698 -7.928 37.658 1.00 63.44 992 ASP A C 1
ATOM 7850 O O . ASP A 1 992 ? -2.270 -8.266 38.695 1.00 63.44 992 ASP A O 1
ATOM 7854 N N . GLY A 1 993 ? -0.441 -8.306 37.421 1.00 59.88 993 GLY A N 1
ATOM 7855 C CA . GLY A 1 993 ? 0.347 -9.106 38.348 1.00 59.88 993 GLY A CA 1
ATOM 7856 C C . GLY A 1 993 ? 0.815 -8.316 39.579 1.00 59.88 993 GLY A C 1
ATOM 7857 O O . GLY A 1 993 ? 1.084 -7.114 39.522 1.00 59.88 993 GLY A O 1
ATOM 7858 N N . ILE A 1 994 ? 0.992 -9.015 40.703 1.00 60.97 994 ILE A N 1
ATOM 7859 C CA . ILE A 1 994 ? 1.490 -8.429 41.959 1.00 60.97 994 ILE A CA 1
ATOM 7860 C C . ILE A 1 994 ? 2.963 -8.022 41.812 1.00 60.97 994 ILE A C 1
ATOM 7862 O O . ILE A 1 994 ? 3.788 -8.802 41.332 1.00 60.97 994 ILE A O 1
ATOM 7866 N N . SER A 1 995 ? 3.303 -6.810 42.267 1.00 61.25 995 SER A N 1
ATOM 7867 C CA . SER A 1 995 ? 4.695 -6.362 42.379 1.00 61.25 995 SER A CA 1
ATOM 7868 C C . SER A 1 995 ? 5.442 -7.120 43.466 1.00 61.25 995 SER A C 1
ATOM 7870 O O . SER A 1 995 ? 5.151 -6.936 44.641 1.00 61.25 995 SER A O 1
ATOM 7872 N N . LEU A 1 996 ? 6.431 -7.923 43.074 1.00 58.66 996 LEU A N 1
ATOM 7873 C CA . LEU A 1 996 ? 7.357 -8.595 43.992 1.00 58.66 996 LEU A CA 1
ATOM 7874 C C . LEU A 1 996 ? 8.620 -7.759 44.276 1.00 58.66 996 LEU A C 1
ATOM 7876 O O . LEU A 1 996 ? 9.610 -8.311 44.739 1.00 58.66 996 LEU A O 1
ATOM 7880 N N . SER A 1 997 ? 8.609 -6.448 43.984 1.00 53.00 997 SER A N 1
ATOM 7881 C CA . SER A 1 997 ? 9.788 -5.586 44.149 1.00 53.00 997 SER A CA 1
ATOM 7882 C C . SER A 1 997 ? 10.363 -5.672 45.556 1.00 53.00 997 SER A C 1
ATOM 7884 O O . SER A 1 997 ? 9.676 -5.371 46.532 1.00 53.00 997 SER A O 1
ATOM 7886 N N . VAL A 1 998 ? 11.652 -5.981 45.619 1.00 54.12 998 VAL A N 1
ATOM 7887 C CA . VAL A 1 998 ? 12.487 -5.743 46.790 1.00 54.12 998 VAL A CA 1
ATOM 7888 C C . VAL A 1 998 ? 12.780 -4.241 46.851 1.00 54.12 998 VAL A C 1
ATOM 7890 O O . VAL A 1 998 ? 13.084 -3.618 45.831 1.00 54.12 998 VAL A O 1
ATOM 7893 N N . CYS A 1 999 ? 12.636 -3.634 48.029 1.00 52.53 999 CYS A N 1
ATOM 7894 C CA . CYS A 1 999 ? 13.013 -2.241 48.252 1.00 52.53 999 CYS A CA 1
ATOM 7895 C C . CYS A 1 999 ? 14.542 -2.145 48.248 1.00 52.53 999 CYS A C 1
ATOM 7897 O O . CYS A 1 999 ? 15.181 -2.377 49.268 1.00 52.53 999 CYS A O 1
ATOM 7899 N N . VAL A 1 1000 ? 15.128 -1.844 47.090 1.00 59.59 1000 VAL A N 1
ATOM 7900 C CA . VAL A 1 1000 ? 16.562 -1.557 46.974 1.00 59.59 1000 VAL A CA 1
ATOM 7901 C C . VAL A 1 1000 ? 16.718 -0.044 46.888 1.00 59.59 1000 VAL A C 1
ATOM 7903 O O . VAL A 1 1000 ? 16.396 0.550 45.856 1.00 59.59 1000 VAL A O 1
ATOM 7906 N N . GLU A 1 1001 ? 17.155 0.585 47.979 1.00 62.12 1001 GLU A N 1
ATOM 7907 C CA . GLU A 1 1001 ? 17.508 2.008 48.012 1.00 62.12 1001 GLU A CA 1
ATOM 7908 C C . GLU A 1 1001 ? 18.906 2.217 47.417 1.00 62.12 1001 GLU A C 1
ATOM 7910 O O . GLU A 1 1001 ? 19.876 2.470 48.121 1.00 62.12 1001 GLU A O 1
ATOM 7915 N N . ASP A 1 1002 ? 19.007 2.089 46.094 1.00 76.69 1002 ASP A N 1
ATOM 7916 C CA . ASP A 1 1002 ? 20.200 2.469 45.338 1.00 76.69 1002 ASP A CA 1
ATOM 7917 C C . ASP A 1 1002 ? 19.905 3.726 44.514 1.00 76.69 1002 ASP A C 1
ATOM 7919 O O . ASP A 1 1002 ? 18.929 3.769 43.761 1.00 76.69 1002 ASP A O 1
ATOM 7923 N N . PHE A 1 1003 ? 20.745 4.755 44.655 1.00 81.94 1003 PHE A N 1
ATOM 7924 C CA . PHE A 1 1003 ? 20.596 6.013 43.925 1.00 81.94 1003 PHE A CA 1
ATOM 7925 C C . PHE A 1 1003 ? 20.597 5.774 42.413 1.00 81.94 1003 PHE A C 1
ATOM 7927 O O . PHE A 1 1003 ? 19.719 6.287 41.723 1.00 81.94 1003 PHE A O 1
ATOM 7934 N N . GLU A 1 1004 ? 21.537 4.972 41.903 1.00 80.62 1004 GLU A N 1
ATOM 7935 C CA . GLU A 1 1004 ? 21.722 4.759 40.462 1.00 80.62 1004 GLU A CA 1
ATOM 7936 C C . GLU A 1 1004 ? 20.526 4.031 39.827 1.00 80.62 1004 GLU A C 1
ATOM 7938 O O . GLU A 1 1004 ? 20.118 4.379 38.718 1.00 80.62 1004 GLU A O 1
ATOM 7943 N N . GLN A 1 1005 ? 19.905 3.082 40.535 1.00 79.50 1005 GLN A N 1
ATOM 7944 C CA . GLN A 1 1005 ? 18.642 2.466 40.108 1.00 79.50 1005 GLN A CA 1
ATOM 7945 C C . GLN A 1 1005 ? 17.432 3.391 40.295 1.00 79.50 1005 GLN A C 1
ATOM 7947 O O . GLN A 1 1005 ? 16.527 3.409 39.456 1.00 79.50 1005 GLN A O 1
ATOM 7952 N N . ASN A 1 1006 ? 17.394 4.174 41.378 1.00 85.38 1006 ASN A N 1
ATOM 7953 C CA . ASN A 1 1006 ? 16.264 5.048 41.690 1.00 85.38 1006 ASN A CA 1
ATOM 7954 C C . ASN A 1 1006 ? 16.059 6.144 40.644 1.00 85.38 1006 ASN A C 1
ATOM 7956 O O . ASN A 1 1006 ? 14.912 6.530 40.428 1.00 85.38 1006 ASN A O 1
ATOM 7960 N N . VAL A 1 1007 ? 17.106 6.582 39.935 1.00 88.62 1007 VAL A N 1
ATOM 7961 C CA . VAL A 1 1007 ? 16.942 7.587 38.872 1.00 88.62 1007 VAL A CA 1
ATOM 7962 C C . VAL A 1 1007 ? 16.014 7.108 37.750 1.00 88.62 1007 VAL A C 1
ATOM 7964 O O . VAL A 1 1007 ? 15.281 7.911 37.180 1.00 88.62 1007 VAL A O 1
ATOM 7967 N N . TYR A 1 1008 ? 15.977 5.801 37.470 1.00 89.31 1008 TYR A N 1
ATOM 7968 C CA . TYR A 1 1008 ? 15.065 5.215 36.481 1.00 89.31 1008 TYR A CA 1
ATOM 7969 C C . TYR A 1 1008 ? 13.675 4.913 37.049 1.00 89.31 1008 TYR A C 1
ATOM 7971 O O . TYR A 1 1008 ? 12.754 4.623 36.286 1.00 89.31 1008 TYR A O 1
ATOM 7979 N N . ARG A 1 1009 ? 13.482 4.976 38.373 1.00 88.06 1009 ARG A N 1
ATOM 7980 C CA . ARG A 1 1009 ? 12.206 4.674 39.034 1.00 88.06 1009 ARG A CA 1
ATOM 7981 C C . ARG A 1 1009 ? 11.399 5.945 39.249 1.00 88.06 1009 ARG A C 1
ATOM 7983 O O . ARG A 1 1009 ? 11.885 6.927 39.805 1.00 88.06 1009 ARG A O 1
ATOM 7990 N N . HIS A 1 1010 ? 10.123 5.891 38.881 1.00 89.25 1010 HIS A N 1
ATOM 7991 C CA . HIS A 1 1010 ? 9.197 6.997 39.104 1.00 89.25 1010 HIS A CA 1
ATOM 7992 C C . HIS A 1 1010 ? 9.135 7.397 40.596 1.00 89.25 1010 HIS A C 1
ATOM 7994 O O . HIS A 1 1010 ? 9.144 6.508 41.454 1.00 89.25 1010 HIS A O 1
ATOM 8000 N N . PRO A 1 1011 ? 8.985 8.691 40.948 1.00 88.88 1011 PRO A N 1
ATOM 8001 C CA . PRO A 1 1011 ? 9.042 9.153 42.338 1.00 88.88 1011 PRO A CA 1
ATOM 8002 C C . PRO A 1 1011 ? 8.078 8.477 43.320 1.00 88.88 1011 PRO A C 1
ATOM 8004 O O . PRO A 1 1011 ? 8.388 8.368 44.500 1.00 88.88 1011 PRO A O 1
ATOM 8007 N N . SER A 1 1012 ? 6.918 7.993 42.863 1.00 85.25 1012 SER A N 1
ATOM 8008 C CA . SER A 1 1012 ? 5.967 7.247 43.714 1.00 85.25 1012 SER A CA 1
ATOM 8009 C C . SER A 1 1012 ? 6.403 5.814 44.051 1.00 85.25 1012 SER A C 1
ATOM 8011 O O . SER A 1 1012 ? 5.720 5.124 44.810 1.00 85.25 1012 SER A O 1
ATOM 8013 N N . ARG A 1 1013 ? 7.484 5.341 43.426 1.00 82.00 1013 ARG A N 1
ATOM 8014 C CA . ARG A 1 1013 ? 8.023 3.977 43.506 1.00 82.00 1013 ARG A CA 1
ATOM 8015 C C . ARG A 1 1013 ? 9.447 3.935 44.080 1.00 82.00 1013 ARG A C 1
ATOM 8017 O O . ARG A 1 1013 ? 10.006 2.848 44.169 1.00 82.00 1013 ARG A O 1
ATOM 8024 N N . GLN A 1 1014 ? 10.022 5.083 44.442 1.00 81.56 1014 GLN A N 1
ATOM 8025 C CA . GLN A 1 1014 ? 11.285 5.160 45.181 1.00 81.56 1014 GLN A CA 1
ATOM 8026 C C . GLN A 1 1014 ? 11.010 4.966 46.683 1.00 81.56 1014 GLN A C 1
ATOM 8028 O O . GLN A 1 1014 ? 10.021 5.494 47.195 1.00 81.56 1014 GLN A O 1
ATOM 8033 N N . GLY A 1 1015 ? 11.863 4.206 47.376 1.00 70.38 1015 GLY A N 1
ATOM 8034 C CA . GLY A 1 1015 ? 11.635 3.776 48.763 1.00 70.38 1015 GLY A CA 1
ATOM 8035 C C . GLY A 1 1015 ? 10.588 2.656 48.874 1.00 70.38 1015 GLY A C 1
ATOM 8036 O O . GLY A 1 1015 ? 10.375 1.898 47.924 1.00 70.38 1015 GLY A O 1
ATOM 8037 N N . ALA A 1 1016 ? 9.912 2.549 50.024 1.00 60.78 1016 ALA A N 1
ATOM 8038 C CA . ALA A 1 1016 ? 8.860 1.552 50.229 1.00 60.78 1016 ALA A CA 1
ATOM 8039 C C . ALA A 1 1016 ? 7.722 1.74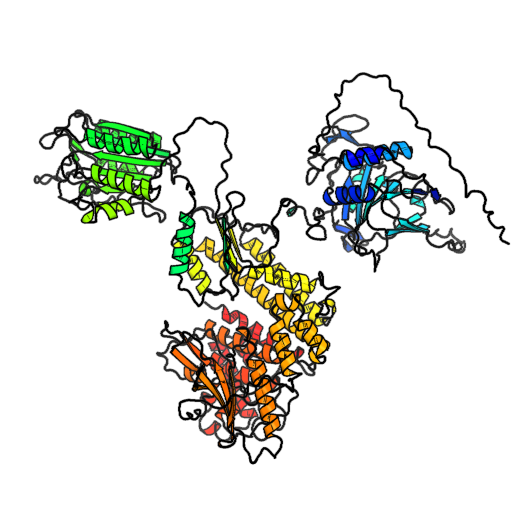4 49.197 1.00 60.78 1016 ALA A C 1
ATOM 8041 O O . ALA A 1 1016 ? 7.082 2.801 49.169 1.00 60.78 1016 ALA A O 1
ATOM 8042 N N . PRO A 1 1017 ? 7.452 0.757 48.324 1.00 58.72 1017 PRO A N 1
ATOM 8043 C CA . PRO A 1 1017 ? 6.566 0.957 47.185 1.00 58.72 1017 PRO A CA 1
ATOM 8044 C C . PRO A 1 1017 ? 5.115 1.219 47.617 1.00 58.72 1017 PRO A C 1
ATOM 8046 O O . PRO A 1 1017 ? 4.399 0.309 48.019 1.00 58.72 1017 PRO A O 1
ATOM 8049 N N . SER A 1 1018 ? 4.660 2.466 47.460 1.00 58.59 1018 SER A N 1
ATOM 8050 C CA . SER A 1 1018 ? 3.287 2.896 47.791 1.00 58.59 1018 SER A CA 1
ATOM 8051 C C . SER A 1 1018 ? 2.227 2.496 46.751 1.00 58.59 1018 SER A C 1
ATOM 8053 O O . SER A 1 1018 ? 1.028 2.549 47.019 1.00 58.59 1018 SER A O 1
ATOM 8055 N N . LYS A 1 1019 ? 2.659 2.114 45.541 1.00 69.81 1019 LYS A N 1
ATOM 8056 C CA . LYS A 1 1019 ? 1.810 1.746 44.395 1.00 69.81 1019 LYS A CA 1
ATOM 8057 C C . LYS A 1 1019 ? 2.410 0.571 43.631 1.00 69.81 1019 LYS A C 1
ATOM 8059 O O . LYS A 1 1019 ? 3.625 0.391 43.649 1.00 69.81 1019 LYS A O 1
ATOM 8064 N N . TYR A 1 1020 ? 1.589 -0.189 42.907 1.00 74.06 1020 TYR A N 1
ATOM 8065 C CA . TYR A 1 1020 ? 2.058 -1.216 41.968 1.00 74.06 1020 TYR A CA 1
ATOM 8066 C C . TYR A 1 1020 ? 2.791 -0.595 40.766 1.00 74.06 1020 TYR A C 1
ATOM 8068 O O . TYR A 1 1020 ? 2.525 0.550 40.396 1.00 74.06 1020 TYR A O 1
ATOM 8076 N N . HIS A 1 1021 ? 3.720 -1.336 40.149 1.00 80.75 1021 HIS A N 1
ATOM 8077 C CA . HIS A 1 1021 ? 4.331 -0.902 38.881 1.00 80.75 1021 HIS A CA 1
ATOM 8078 C C . HIS A 1 1021 ? 3.306 -0.964 37.742 1.00 80.75 1021 HIS A C 1
ATOM 8080 O O . HIS A 1 1021 ? 2.523 -1.907 37.680 1.00 80.75 1021 HIS A O 1
ATOM 8086 N N . THR A 1 1022 ? 3.336 0.014 36.839 1.00 85.19 1022 THR A N 1
ATOM 8087 C CA . THR A 1 1022 ? 2.346 0.226 35.771 1.00 85.19 1022 THR A CA 1
ATOM 8088 C C . THR A 1 1022 ? 3.080 0.616 34.490 1.00 85.19 1022 THR A C 1
ATOM 8090 O O . THR A 1 1022 ? 4.259 0.965 34.534 1.00 85.19 1022 THR A O 1
ATOM 8093 N N . LYS A 1 1023 ? 2.383 0.616 33.351 1.00 88.06 1023 LYS A N 1
ATOM 8094 C CA . LYS A 1 1023 ? 2.933 1.046 32.053 1.00 88.06 1023 LYS A CA 1
ATOM 8095 C C . LYS A 1 1023 ? 3.500 2.466 32.095 1.00 88.06 1023 LYS A C 1
ATOM 8097 O O . LYS A 1 1023 ? 4.575 2.723 31.576 1.00 88.06 1023 LYS A O 1
ATOM 8102 N N . GLN A 1 1024 ? 2.820 3.365 32.800 1.00 89.38 1024 GLN A N 1
ATOM 8103 C CA . GLN A 1 1024 ? 3.270 4.736 33.046 1.00 89.38 1024 GLN A CA 1
ATOM 8104 C C . GLN A 1 1024 ? 4.654 4.813 33.708 1.00 89.38 1024 GLN A C 1
ATOM 8106 O O . GLN A 1 1024 ? 5.452 5.686 33.376 1.00 89.38 1024 GLN A O 1
ATOM 8111 N N . HIS A 1 1025 ? 4.962 3.879 34.610 1.00 89.94 1025 HIS A N 1
ATOM 8112 C CA . HIS A 1 1025 ? 6.276 3.815 35.238 1.00 89.94 1025 HIS A CA 1
ATOM 8113 C C . HIS A 1 1025 ? 7.369 3.372 34.249 1.00 89.94 1025 HIS A C 1
ATOM 8115 O O . HIS A 1 1025 ? 8.467 3.911 34.314 1.00 89.94 1025 HIS A O 1
ATOM 8121 N N . ASP A 1 1026 ? 7.070 2.475 33.300 1.00 92.00 1026 ASP A N 1
ATOM 8122 C CA . ASP A 1 1026 ? 8.004 2.151 32.207 1.00 92.00 1026 ASP A CA 1
ATOM 8123 C C . ASP A 1 1026 ? 8.249 3.371 31.299 1.00 92.00 1026 ASP A C 1
ATOM 8125 O O . ASP A 1 1026 ? 9.383 3.623 30.893 1.00 92.00 1026 ASP A O 1
ATOM 8129 N N . LEU A 1 1027 ? 7.207 4.164 31.011 1.00 93.81 1027 LEU A N 1
ATOM 8130 C CA . LEU A 1 1027 ? 7.340 5.385 30.205 1.00 93.81 1027 LEU A CA 1
ATOM 8131 C C . LEU A 1 1027 ? 8.212 6.438 30.901 1.00 93.81 1027 LEU A C 1
ATOM 8133 O O . LEU A 1 1027 ? 9.008 7.101 30.238 1.00 93.81 1027 LEU A O 1
ATOM 8137 N N . TYR A 1 1028 ? 8.130 6.552 32.230 1.00 94.81 1028 TYR A N 1
ATOM 8138 C CA . TYR A 1 1028 ? 9.051 7.388 33.005 1.00 94.81 1028 TYR A CA 1
ATOM 8139 C C . TYR A 1 1028 ? 10.507 6.947 32.814 1.00 94.81 1028 TYR A C 1
ATOM 8141 O O . TYR A 1 1028 ? 11.360 7.765 32.466 1.00 94.81 1028 TYR A O 1
ATOM 8149 N N . SER A 1 1029 ? 10.785 5.650 32.981 1.00 94.00 1029 SER A N 1
ATOM 8150 C CA . SER A 1 1029 ? 12.122 5.078 32.796 1.00 94.00 1029 SER A CA 1
ATOM 8151 C C . SER A 1 1029 ? 12.644 5.275 31.366 1.00 94.00 1029 SER A C 1
ATOM 8153 O O . SER A 1 1029 ? 13.811 5.610 31.164 1.00 94.00 1029 SER A O 1
ATOM 8155 N N . TYR A 1 1030 ? 11.766 5.162 30.366 1.00 96.31 1030 TYR A N 1
ATOM 8156 C CA . TYR A 1 1030 ? 12.081 5.493 28.977 1.00 96.31 1030 TYR A CA 1
ATOM 8157 C C . TYR A 1 1030 ? 12.402 6.988 28.786 1.00 96.31 1030 TYR A C 1
ATOM 8159 O O . TYR A 1 1030 ? 13.315 7.328 28.039 1.00 96.31 1030 TYR A O 1
ATOM 8167 N N . GLY A 1 1031 ? 11.740 7.893 29.513 1.00 96.44 1031 GLY A N 1
ATOM 8168 C CA . GLY A 1 1031 ? 12.093 9.318 29.545 1.00 96.44 1031 GLY A CA 1
ATOM 8169 C C . GLY A 1 1031 ? 13.517 9.580 30.048 1.00 96.44 1031 GLY A C 1
ATOM 8170 O O . GLY A 1 1031 ? 14.214 10.449 29.525 1.00 96.44 1031 GLY A O 1
ATOM 8171 N N . ILE A 1 1032 ? 13.989 8.796 31.018 1.00 96.19 1032 ILE A N 1
ATOM 8172 C CA . ILE A 1 1032 ? 15.382 8.862 31.483 1.00 96.19 1032 ILE A CA 1
ATOM 8173 C C . ILE A 1 1032 ? 16.336 8.373 30.390 1.00 96.19 1032 ILE A C 1
ATOM 8175 O O . ILE A 1 1032 ? 17.346 9.020 30.124 1.00 96.19 1032 ILE A O 1
ATOM 8179 N N . LEU A 1 1033 ? 15.988 7.288 29.695 1.00 95.56 1033 LEU A N 1
ATOM 8180 C CA . LEU A 1 1033 ? 16.763 6.788 28.558 1.00 95.56 1033 LEU A CA 1
ATOM 8181 C C . LEU A 1 1033 ? 16.864 7.828 27.428 1.00 95.56 1033 LEU A C 1
ATOM 8183 O O . LEU A 1 1033 ? 17.956 8.063 26.908 1.00 95.56 1033 LEU A O 1
ATOM 8187 N N . LEU A 1 1034 ? 15.753 8.495 27.088 1.00 96.25 1034 LEU A N 1
ATOM 8188 C CA . LEU A 1 1034 ? 15.735 9.593 26.119 1.00 96.25 1034 LEU A CA 1
ATOM 8189 C C . LEU A 1 1034 ? 16.705 10.706 26.531 1.00 96.25 1034 LEU A C 1
ATOM 8191 O O . LEU A 1 1034 ? 17.474 11.190 25.697 1.00 96.25 1034 LEU A O 1
ATOM 8195 N N . PHE A 1 1035 ? 16.710 11.082 27.812 1.00 96.44 1035 PHE A N 1
ATOM 8196 C CA . PHE A 1 1035 ? 17.641 12.075 28.342 1.00 96.44 1035 PHE A CA 1
ATOM 8197 C C . PHE A 1 1035 ? 19.105 11.635 28.186 1.00 96.44 1035 PHE A C 1
ATOM 8199 O O . PHE A 1 1035 ? 19.918 12.402 27.663 1.00 96.44 1035 PHE A O 1
ATOM 8206 N N . GLU A 1 1036 ? 19.440 10.405 28.588 1.00 95.31 1036 GLU A N 1
ATOM 8207 C CA . GLU A 1 1036 ? 20.813 9.889 28.529 1.00 95.31 1036 GLU A CA 1
ATOM 8208 C C . GLU A 1 1036 ? 21.341 9.779 27.100 1.00 95.31 1036 GLU A C 1
ATOM 8210 O O . GLU A 1 1036 ? 22.469 10.194 26.836 1.00 95.31 1036 GLU A O 1
ATOM 8215 N N . VAL A 1 1037 ? 20.526 9.290 26.161 1.00 94.38 1037 VAL A N 1
ATOM 8216 C CA . VAL A 1 1037 ? 20.897 9.214 24.740 1.00 94.38 1037 VAL A CA 1
ATOM 8217 C C . VAL A 1 1037 ? 21.023 10.610 24.130 1.00 94.38 1037 VAL A C 1
ATOM 8219 O O . VAL A 1 1037 ? 21.971 10.880 23.390 1.00 94.38 1037 VAL A O 1
ATOM 8222 N N . GLY A 1 1038 ? 20.105 11.519 24.466 1.00 92.62 1038 GLY A N 1
ATOM 8223 C CA . GLY A 1 1038 ? 20.088 12.865 23.903 1.00 92.62 1038 GLY A CA 1
ATOM 8224 C C . GLY A 1 1038 ? 21.305 13.693 24.316 1.00 92.62 1038 GLY A C 1
ATOM 8225 O O . GLY A 1 1038 ? 21.961 14.318 23.484 1.00 92.62 1038 GLY A O 1
ATOM 8226 N N . VAL A 1 1039 ? 21.663 13.645 25.599 1.00 92.44 1039 VAL A N 1
ATOM 8227 C CA . VAL A 1 1039 ? 22.868 14.310 26.117 1.00 92.44 1039 VAL A CA 1
ATOM 8228 C C . VAL A 1 1039 ? 24.139 13.495 25.827 1.00 92.44 1039 VAL A C 1
ATOM 8230 O O . VAL A 1 1039 ? 25.233 14.058 25.768 1.00 92.44 1039 VAL A O 1
ATOM 8233 N N . TRP A 1 1040 ? 24.003 12.184 25.604 1.00 92.50 1040 TRP A N 1
ATOM 8234 C CA . TRP A 1 1040 ? 25.091 11.200 25.571 1.00 92.50 1040 TRP A CA 1
ATOM 8235 C C . TRP A 1 1040 ? 25.954 11.251 26.837 1.00 92.50 1040 TRP A C 1
ATOM 8237 O O . TRP A 1 1040 ? 27.181 11.322 26.789 1.00 92.50 1040 TRP A O 1
ATOM 8247 N N . ASN A 1 1041 ? 25.285 11.296 27.985 1.00 91.69 1041 ASN A N 1
ATOM 8248 C CA . ASN A 1 1041 ? 25.901 11.264 29.304 1.00 91.69 1041 ASN A CA 1
ATOM 8249 C C . ASN A 1 1041 ? 24.919 10.611 30.278 1.00 91.69 1041 ASN A C 1
ATOM 8251 O O . ASN A 1 1041 ? 23.707 10.733 30.105 1.00 91.69 1041 ASN A O 1
ATOM 8255 N N . LEU A 1 1042 ? 25.438 9.943 31.304 1.00 91.38 1042 LEU A N 1
ATOM 8256 C CA . LEU A 1 1042 ? 24.596 9.314 32.311 1.00 91.38 1042 LEU A CA 1
ATOM 8257 C C . LEU A 1 1042 ? 23.842 10.365 33.117 1.00 91.38 1042 LEU A C 1
ATOM 8259 O O . LEU A 1 1042 ? 24.377 11.423 33.464 1.00 91.38 1042 LEU A O 1
ATOM 8263 N N . VAL A 1 1043 ? 22.599 10.047 33.460 1.00 90.88 1043 VAL A N 1
ATOM 8264 C CA . VAL A 1 1043 ? 21.744 10.933 34.249 1.00 90.88 1043 VAL A CA 1
ATOM 8265 C C . VAL A 1 1043 ? 22.337 11.179 35.637 1.00 90.88 1043 VAL A C 1
ATOM 8267 O O . VAL A 1 1043 ? 22.280 12.301 36.140 1.00 90.88 1043 VAL A O 1
ATOM 8270 N N . SER A 1 1044 ? 23.008 10.180 36.219 1.00 87.31 1044 SER A N 1
ATOM 8271 C CA . SER A 1 1044 ? 23.677 10.297 37.516 1.00 87.31 1044 SER A CA 1
ATOM 8272 C C . SER A 1 1044 ? 24.792 11.344 37.513 1.00 87.31 1044 SER A C 1
ATOM 8274 O O . SER A 1 1044 ? 24.974 12.052 38.505 1.00 87.31 1044 SER A O 1
ATOM 8276 N N . ASN A 1 1045 ? 25.470 11.555 36.381 1.00 88.25 1045 ASN A N 1
ATOM 8277 C CA . ASN A 1 1045 ? 26.502 12.589 36.229 1.00 88.25 1045 ASN A CA 1
ATOM 8278 C C . ASN A 1 1045 ? 25.944 14.021 36.247 1.00 88.25 1045 ASN A C 1
ATOM 8280 O O . ASN A 1 1045 ? 26.718 14.970 36.312 1.00 88.25 1045 ASN A O 1
ATOM 8284 N N . CYS A 1 1046 ? 24.620 14.197 36.209 1.00 85.50 1046 CYS A N 1
ATOM 8285 C CA . CYS A 1 1046 ? 23.981 15.503 36.381 1.00 85.50 1046 CYS A CA 1
ATOM 8286 C C . CYS A 1 1046 ? 23.747 15.871 37.858 1.00 85.50 1046 CYS A C 1
ATOM 8288 O O . CYS A 1 1046 ? 23.227 16.953 38.135 1.00 85.50 1046 CYS A O 1
ATOM 8290 N N . PHE A 1 1047 ? 24.099 14.984 38.793 1.00 86.94 1047 PHE A N 1
ATOM 8291 C CA . PHE A 1 1047 ? 23.978 15.198 40.232 1.00 86.94 1047 PHE A CA 1
ATOM 8292 C C . PHE A 1 1047 ? 25.355 15.248 40.889 1.00 86.94 1047 PHE A C 1
ATOM 8294 O O . PHE A 1 1047 ? 26.129 14.289 40.790 1.00 86.94 1047 PHE A O 1
ATOM 8301 N N . ASP A 1 1048 ? 25.611 16.332 41.618 1.00 80.94 1048 ASP A N 1
ATOM 8302 C CA . ASP A 1 1048 ? 26.789 16.475 42.472 1.00 80.94 1048 ASP A CA 1
ATOM 8303 C C . ASP A 1 1048 ? 26.757 15.465 43.627 1.00 80.94 1048 ASP A C 1
ATOM 8305 O O . ASP A 1 1048 ? 25.684 15.039 44.059 1.00 80.94 1048 ASP A O 1
ATOM 8309 N N . ALA A 1 1049 ? 27.923 15.118 44.179 1.00 73.12 1049 ALA A N 1
ATOM 8310 C CA . ALA A 1 1049 ? 28.053 14.113 45.242 1.00 73.12 1049 ALA A CA 1
ATOM 8311 C C . ALA A 1 1049 ? 27.121 14.366 46.449 1.00 73.12 1049 ALA A C 1
ATOM 8313 O O . ALA A 1 1049 ? 26.533 13.425 46.976 1.00 73.12 1049 ALA A O 1
ATOM 8314 N N . ASN A 1 1050 ? 26.903 15.635 46.820 1.00 69.06 1050 ASN A N 1
ATOM 8315 C CA . ASN A 1 1050 ? 26.004 16.031 47.914 1.00 69.06 1050 ASN A CA 1
ATOM 8316 C C . ASN A 1 1050 ? 24.514 15.801 47.605 1.00 69.06 1050 ASN A C 1
ATOM 8318 O O . ASN A 1 1050 ? 23.718 15.597 48.517 1.00 69.06 1050 ASN A O 1
ATOM 8322 N N . LEU A 1 1051 ? 24.118 15.836 46.329 1.00 72.56 1051 LEU A N 1
ATOM 8323 C CA . LEU A 1 1051 ? 22.738 15.593 45.897 1.00 72.56 1051 LEU A CA 1
ATOM 8324 C C . LEU A 1 1051 ? 22.427 14.096 45.757 1.00 72.56 1051 LEU A C 1
ATOM 8326 O O . LEU A 1 1051 ? 21.259 13.732 45.670 1.00 72.56 1051 LEU A O 1
ATOM 8330 N N . ARG A 1 1052 ? 23.436 13.216 45.738 1.00 74.44 1052 ARG A N 1
ATOM 8331 C CA . ARG A 1 1052 ? 23.228 11.768 45.567 1.00 74.44 1052 ARG A CA 1
ATOM 8332 C C . ARG A 1 1052 ? 22.797 11.047 46.847 1.00 74.44 1052 ARG A C 1
ATOM 8334 O O . ARG A 1 1052 ? 22.238 9.962 46.762 1.00 74.44 1052 ARG A O 1
ATOM 8341 N N . THR A 1 1053 ? 23.032 11.633 48.020 1.00 67.62 1053 THR A N 1
ATOM 8342 C CA . THR A 1 1053 ? 22.871 10.943 49.313 1.00 67.62 1053 THR A CA 1
ATOM 8343 C C . THR A 1 1053 ? 21.552 11.224 50.038 1.00 67.62 1053 THR A C 1
ATOM 8345 O O . THR A 1 1053 ? 21.191 10.440 50.903 1.00 67.62 1053 THR A O 1
ATOM 8348 N N . ASN A 1 1054 ? 20.824 12.307 49.722 1.00 67.00 1054 ASN A N 1
ATOM 8349 C CA . ASN A 1 1054 ? 19.643 12.733 50.502 1.00 67.00 1054 ASN A CA 1
ATOM 8350 C C . ASN A 1 1054 ? 18.589 13.525 49.695 1.00 67.00 1054 ASN A C 1
ATOM 8352 O O . ASN A 1 1054 ? 17.951 14.457 50.195 1.00 67.00 1054 ASN A O 1
ATOM 8356 N N . LEU A 1 1055 ? 18.401 13.198 48.414 1.00 78.00 1055 LEU A N 1
ATOM 8357 C CA . LEU A 1 1055 ? 17.455 13.924 47.565 1.00 78.00 1055 LEU A CA 1
ATOM 8358 C C . LEU A 1 1055 ? 16.071 13.274 47.566 1.00 78.00 1055 LEU A C 1
ATOM 8360 O O . LEU A 1 1055 ? 15.908 12.119 47.185 1.00 78.00 1055 LEU A O 1
ATOM 8364 N N . ALA A 1 1056 ? 15.054 14.051 47.944 1.00 84.88 1056 ALA A N 1
ATOM 8365 C CA . ALA A 1 1056 ? 13.668 13.599 47.882 1.00 84.88 1056 ALA A CA 1
ATOM 8366 C C . ALA A 1 1056 ? 13.273 13.208 46.436 1.00 84.88 1056 ALA A C 1
ATOM 8368 O O . ALA A 1 1056 ? 13.613 13.951 45.507 1.00 84.88 1056 ALA A O 1
ATOM 8369 N N . PRO A 1 1057 ? 12.475 12.140 46.225 1.00 87.00 1057 PRO A N 1
ATOM 8370 C CA . PRO A 1 1057 ? 12.158 11.615 44.891 1.00 87.00 1057 PRO A CA 1
ATOM 8371 C C . PRO A 1 1057 ? 11.624 12.649 43.888 1.00 87.00 1057 PRO A C 1
ATOM 8373 O O . PRO A 1 1057 ? 12.032 12.683 42.729 1.00 87.00 1057 PRO A O 1
ATOM 8376 N N . ARG A 1 1058 ? 10.743 13.560 44.329 1.00 88.81 1058 ARG A N 1
ATOM 8377 C CA . ARG A 1 1058 ? 10.221 14.637 43.464 1.00 88.81 1058 ARG A CA 1
ATOM 8378 C C . ARG A 1 1058 ? 11.286 15.669 43.099 1.00 88.81 1058 ARG A C 1
ATOM 8380 O O . ARG A 1 1058 ? 11.358 16.084 41.950 1.00 88.81 1058 ARG A O 1
ATOM 8387 N N . LYS A 1 1059 ? 12.165 16.026 44.042 1.00 88.69 1059 LYS A N 1
ATOM 8388 C CA . LYS A 1 1059 ? 13.282 16.944 43.773 1.00 88.69 1059 LYS A CA 1
ATOM 8389 C C . LYS A 1 1059 ? 14.272 16.335 42.778 1.00 88.69 1059 LYS A C 1
ATOM 8391 O O . LYS A 1 1059 ? 14.805 17.057 41.942 1.00 88.69 1059 LYS A O 1
ATOM 8396 N N . MET A 1 1060 ? 14.480 15.017 42.834 1.00 89.19 1060 MET A N 1
ATOM 8397 C CA . MET A 1 1060 ? 15.273 14.286 41.842 1.00 89.19 1060 MET A CA 1
ATOM 8398 C C . MET A 1 1060 ? 14.668 14.423 40.439 1.00 89.19 1060 MET A C 1
ATOM 8400 O O . MET A 1 1060 ? 15.361 14.844 39.515 1.00 89.19 1060 MET A O 1
ATOM 8404 N N . GLN A 1 1061 ? 13.368 14.150 40.291 1.00 92.50 1061 GLN A N 1
ATOM 8405 C CA . GLN A 1 1061 ? 12.651 14.317 39.022 1.00 92.50 1061 GLN A CA 1
ATOM 8406 C C . GLN A 1 1061 ? 12.712 15.765 38.508 1.00 92.50 1061 GLN A C 1
ATOM 8408 O O . GLN A 1 1061 ? 13.008 15.983 37.332 1.00 92.50 1061 GLN A O 1
ATOM 8413 N N . ASP A 1 1062 ? 12.476 16.755 39.371 1.00 91.25 1062 ASP A N 1
ATOM 8414 C CA . ASP A 1 1062 ? 12.516 18.173 38.996 1.00 91.25 1062 ASP A CA 1
ATOM 8415 C C . ASP A 1 1062 ? 13.907 18.607 38.520 1.00 91.25 1062 ASP A C 1
ATOM 8417 O O . ASP A 1 1062 ? 14.023 19.342 37.534 1.00 91.25 1062 ASP A O 1
ATOM 8421 N N . HIS A 1 1063 ? 14.972 18.103 39.152 1.00 91.25 1063 HIS A N 1
ATOM 8422 C CA . HIS A 1 1063 ? 16.349 18.366 38.728 1.00 91.25 1063 HIS A CA 1
ATOM 8423 C C . HIS A 1 1063 ? 16.646 17.789 37.338 1.00 91.25 1063 HIS A C 1
ATOM 8425 O O . HIS A 1 1063 ? 17.241 18.467 36.495 1.00 91.25 1063 HIS A O 1
ATOM 8431 N N . ILE A 1 1064 ? 16.184 16.568 37.055 1.00 93.38 1064 ILE A N 1
ATOM 8432 C CA . ILE A 1 1064 ? 16.339 15.934 35.734 1.00 93.38 1064 ILE A CA 1
ATOM 8433 C C . ILE A 1 1064 ? 15.558 16.719 34.682 1.00 93.38 1064 ILE A C 1
ATOM 8435 O O . ILE A 1 1064 ? 16.102 17.050 33.630 1.00 93.38 1064 ILE A O 1
ATOM 8439 N N . LYS A 1 1065 ? 14.312 17.103 34.982 1.00 93.31 1065 LYS A N 1
ATOM 8440 C CA . LYS A 1 1065 ? 13.474 17.919 34.090 1.00 93.31 1065 LYS A CA 1
ATOM 8441 C C . LYS A 1 1065 ? 14.102 19.275 33.788 1.00 93.31 1065 LYS A C 1
ATOM 8443 O O . LYS A 1 1065 ? 14.054 19.732 32.646 1.00 93.31 1065 LYS A O 1
ATOM 8448 N N . LEU A 1 1066 ? 14.699 19.924 34.786 1.00 92.44 1066 LEU A N 1
ATOM 8449 C CA . LEU A 1 1066 ? 15.395 21.193 34.594 1.00 92.44 1066 LEU A CA 1
ATOM 8450 C C . LEU A 1 1066 ? 16.597 21.030 33.655 1.00 92.44 1066 LEU A C 1
ATOM 8452 O O . LEU A 1 1066 ? 16.782 21.841 32.748 1.00 92.44 1066 LEU A O 1
ATOM 8456 N N . ASN A 1 1067 ? 17.386 19.969 33.837 1.00 92.31 1067 ASN A N 1
ATOM 8457 C CA . ASN A 1 1067 ? 18.505 19.655 32.951 1.00 92.31 1067 ASN A CA 1
ATOM 8458 C C . ASN A 1 1067 ? 18.036 19.304 31.533 1.00 92.31 1067 ASN A C 1
ATOM 8460 O O . ASN A 1 1067 ? 18.651 19.754 30.567 1.00 92.31 1067 ASN A O 1
ATOM 8464 N N . ALA A 1 1068 ? 16.930 18.568 31.399 1.00 92.62 1068 ALA A N 1
ATOM 8465 C CA . ALA A 1 1068 ? 16.314 18.254 30.114 1.00 92.62 1068 ALA A CA 1
ATOM 8466 C C . ALA A 1 1068 ? 15.947 19.539 29.352 1.00 92.62 1068 ALA A C 1
ATOM 8468 O O . ALA A 1 1068 ? 16.397 19.715 28.221 1.00 92.62 1068 ALA A O 1
ATOM 8469 N N . ARG A 1 1069 ? 15.250 20.485 30.006 1.00 92.38 1069 ARG A N 1
ATOM 8470 C CA . ARG A 1 1069 ? 14.883 21.796 29.427 1.00 92.38 1069 ARG A CA 1
ATOM 8471 C C . ARG A 1 1069 ? 16.092 22.610 28.977 1.00 92.38 1069 ARG A C 1
ATOM 8473 O O . ARG A 1 1069 ? 16.068 23.218 27.916 1.00 92.38 1069 ARG A O 1
ATOM 8480 N N . LYS A 1 1070 ? 17.146 22.640 29.797 1.00 91.56 1070 LYS A N 1
ATOM 8481 C CA . LYS A 1 1070 ? 18.344 23.448 29.524 1.00 91.56 1070 LYS A CA 1
ATOM 8482 C C . LYS A 1 1070 ? 19.209 22.879 28.401 1.00 91.56 1070 LYS A C 1
ATOM 8484 O O . LYS A 1 1070 ? 19.882 23.641 27.720 1.00 91.56 1070 LYS A O 1
ATOM 8489 N N . ARG A 1 1071 ? 19.253 21.550 28.256 1.00 93.06 1071 ARG A N 1
ATOM 8490 C CA . ARG A 1 1071 ? 20.263 20.868 27.433 1.00 93.06 1071 ARG A CA 1
ATOM 8491 C C . ARG A 1 1071 ? 19.674 20.224 26.187 1.00 93.06 1071 ARG A C 1
ATOM 8493 O O . ARG A 1 1071 ? 20.206 20.435 25.104 1.00 93.06 1071 ARG A O 1
ATOM 8500 N N . LEU A 1 1072 ? 18.596 19.448 26.310 1.00 92.75 1072 LEU A N 1
ATOM 8501 C CA . LEU A 1 1072 ? 18.121 18.606 25.205 1.00 92.75 1072 LEU A CA 1
ATOM 8502 C C . LEU A 1 1072 ? 17.680 19.417 23.989 1.00 92.75 1072 LEU A C 1
ATOM 8504 O O . LEU A 1 1072 ? 17.974 19.004 22.874 1.00 92.75 1072 LEU A O 1
ATOM 8508 N N . GLY A 1 1073 ? 17.070 20.588 24.194 1.00 89.12 1073 GLY A N 1
ATOM 8509 C CA . GLY A 1 1073 ? 16.691 21.472 23.091 1.00 89.12 1073 GLY A CA 1
ATOM 8510 C C . GLY A 1 1073 ? 17.881 21.877 22.213 1.00 89.12 1073 GLY A C 1
ATOM 8511 O O . GLY A 1 1073 ? 17.734 21.976 21.001 1.00 89.12 1073 GLY A O 1
ATOM 8512 N N . HIS A 1 1074 ? 19.067 22.039 22.809 1.00 90.94 1074 HIS A N 1
ATOM 8513 C CA . HIS A 1 1074 ? 20.295 22.379 22.090 1.00 90.94 1074 HIS A CA 1
ATOM 8514 C C . HIS A 1 1074 ? 20.942 21.167 21.399 1.00 90.94 1074 HIS A C 1
ATOM 8516 O O . HIS A 1 1074 ? 21.456 21.304 20.297 1.00 90.94 1074 HIS A O 1
ATOM 8522 N N . TYR A 1 1075 ? 20.913 19.984 22.025 1.00 90.31 1075 TYR A N 1
ATOM 8523 C CA . TYR A 1 1075 ? 21.573 18.785 21.480 1.00 90.31 1075 TYR A CA 1
ATOM 8524 C C . TYR A 1 1075 ? 20.722 18.002 20.473 1.00 90.31 1075 TYR A C 1
ATOM 8526 O O . TYR A 1 1075 ? 21.274 17.392 19.563 1.00 90.31 1075 TYR A O 1
ATOM 8534 N N . MET A 1 1076 ? 19.400 17.980 20.660 1.00 92.69 1076 MET A N 1
ATOM 8535 C CA . MET A 1 1076 ? 18.467 17.105 19.934 1.00 92.69 1076 MET A CA 1
ATOM 8536 C C . MET A 1 1076 ? 17.254 17.861 19.363 1.00 92.69 1076 MET A C 1
ATOM 8538 O O . MET A 1 1076 ? 16.403 17.257 18.717 1.00 92.69 1076 MET A O 1
ATOM 8542 N N . GLY A 1 1077 ? 17.137 19.170 19.605 1.00 92.56 1077 GLY A N 1
ATOM 8543 C CA . GLY A 1 1077 ? 15.998 19.977 19.165 1.00 92.56 1077 GLY A CA 1
ATOM 8544 C C . GLY A 1 1077 ? 14.803 19.974 20.129 1.00 92.56 1077 GLY A C 1
ATOM 8545 O O . GLY A 1 1077 ? 14.705 19.185 21.073 1.00 92.56 1077 GLY A O 1
ATOM 8546 N N . ALA A 1 1078 ? 13.870 20.902 19.889 1.00 92.06 1078 ALA A N 1
ATOM 8547 C CA . ALA A 1 1078 ? 12.737 21.166 20.780 1.00 92.06 1078 ALA A CA 1
ATOM 8548 C C . ALA A 1 1078 ? 11.717 20.013 20.846 1.00 92.06 1078 ALA A C 1
ATOM 8550 O O . ALA A 1 1078 ? 11.174 19.737 21.914 1.00 92.06 1078 ALA A O 1
ATOM 8551 N N . ALA A 1 1079 ? 11.479 19.309 19.733 1.00 91.94 1079 ALA A N 1
ATOM 8552 C CA . ALA A 1 1079 ? 10.552 18.173 19.698 1.00 91.94 1079 ALA A CA 1
ATOM 8553 C C . ALA A 1 1079 ? 11.015 17.035 20.629 1.00 91.94 1079 ALA A C 1
ATOM 8555 O O . ALA A 1 1079 ? 10.239 16.534 21.442 1.00 91.94 1079 ALA A O 1
ATOM 8556 N N . TYR A 1 1080 ? 12.312 16.707 20.601 1.00 95.62 1080 TYR A N 1
ATOM 8557 C CA . TYR A 1 1080 ? 12.904 15.683 21.465 1.00 95.62 1080 TYR A CA 1
ATOM 8558 C C . TYR A 1 1080 ? 12.872 16.073 22.951 1.00 95.62 1080 TYR A C 1
ATOM 8560 O O . TYR A 1 1080 ? 12.571 15.247 23.816 1.00 95.62 1080 TYR A O 1
ATOM 8568 N N . GLU A 1 1081 ? 13.148 17.343 23.269 1.00 95.69 1081 GLU A N 1
ATOM 8569 C CA . GLU A 1 1081 ? 13.050 17.876 24.637 1.00 95.69 1081 GLU A CA 1
ATOM 8570 C C . GLU A 1 1081 ? 11.621 17.771 25.185 1.00 95.69 1081 GLU A C 1
ATOM 8572 O O . GLU A 1 1081 ? 11.416 17.274 26.299 1.00 95.69 1081 GLU A O 1
ATOM 8577 N N . LYS A 1 1082 ? 10.630 18.161 24.380 1.00 94.19 1082 LYS A N 1
ATOM 8578 C CA . LYS A 1 1082 ? 9.207 18.069 24.716 1.00 94.19 1082 LYS A CA 1
ATOM 8579 C C . LYS A 1 1082 ? 8.773 16.617 24.932 1.00 94.19 1082 LYS A C 1
ATOM 8581 O O . LYS A 1 1082 ? 8.158 16.322 25.957 1.00 94.19 1082 LYS A O 1
ATOM 8586 N N . ALA A 1 1083 ? 9.131 15.715 24.019 1.00 95.31 1083 ALA A N 1
ATOM 8587 C CA . ALA A 1 1083 ? 8.836 14.284 24.102 1.00 95.31 1083 ALA A CA 1
ATOM 8588 C C . ALA A 1 1083 ? 9.442 13.641 25.365 1.00 95.31 1083 ALA A C 1
ATOM 8590 O O . ALA A 1 1083 ? 8.757 12.931 26.107 1.00 95.31 1083 ALA A O 1
ATOM 8591 N N . THR A 1 1084 ? 10.702 13.973 25.673 1.00 96.44 1084 THR A N 1
ATOM 8592 C CA . THR A 1 1084 ? 11.393 13.512 26.887 1.00 96.44 1084 THR A CA 1
ATOM 8593 C C . THR A 1 1084 ? 10.666 13.970 28.146 1.00 96.44 1084 THR A C 1
ATOM 8595 O O . THR A 1 1084 ? 10.403 13.178 29.048 1.00 96.44 1084 THR A O 1
ATOM 8598 N N . ARG A 1 1085 ? 10.281 15.247 28.213 1.00 94.88 1085 ARG A N 1
ATOM 8599 C CA . ARG A 1 1085 ? 9.572 15.785 29.377 1.00 94.88 1085 ARG A CA 1
ATOM 8600 C C . ARG A 1 1085 ? 8.200 15.172 29.584 1.00 94.88 1085 ARG A C 1
ATOM 8602 O O . ARG A 1 1085 ? 7.862 14.905 30.728 1.00 94.88 1085 ARG A O 1
ATOM 8609 N N . ARG A 1 1086 ? 7.439 14.917 28.516 1.00 94.88 1086 ARG A N 1
ATOM 8610 C CA . ARG A 1 1086 ? 6.149 14.217 28.624 1.00 94.88 1086 ARG A CA 1
ATOM 8611 C C . ARG A 1 1086 ? 6.306 12.851 29.281 1.00 94.88 1086 ARG A C 1
ATOM 8613 O O . ARG A 1 1086 ? 5.525 12.516 30.164 1.00 94.88 1086 ARG A O 1
ATOM 8620 N N . CYS A 1 1087 ? 7.352 12.109 28.915 1.00 95.69 1087 CYS A N 1
ATOM 8621 C CA . CYS A 1 1087 ? 7.684 10.835 29.551 1.00 95.69 1087 CYS A CA 1
ATOM 8622 C C . CYS A 1 1087 ? 8.048 11.012 31.033 1.00 95.69 1087 CYS A C 1
ATOM 8624 O O . CYS A 1 1087 ? 7.534 10.287 31.880 1.00 95.69 1087 CYS A O 1
ATOM 8626 N N . LEU A 1 1088 ? 8.885 12.004 31.359 1.00 94.62 1088 LEU A N 1
ATOM 8627 C CA . LEU A 1 1088 ? 9.283 12.290 32.742 1.00 94.62 1088 LEU A CA 1
ATOM 8628 C C . LEU A 1 1088 ? 8.118 12.765 33.616 1.00 94.62 1088 LEU A C 1
ATOM 8630 O O . LEU A 1 1088 ? 8.113 12.462 34.803 1.00 94.62 1088 LEU A O 1
ATOM 8634 N N . ASP A 1 1089 ? 7.160 13.503 33.060 1.00 91.69 1089 ASP A N 1
ATOM 8635 C CA . ASP A 1 1089 ? 5.952 13.965 33.755 1.00 91.69 1089 ASP A CA 1
ATOM 8636 C C . ASP A 1 1089 ? 4.844 12.907 33.779 1.00 91.69 1089 ASP A C 1
ATOM 8638 O O . ASP A 1 1089 ? 3.906 13.017 34.566 1.00 91.69 1089 ASP A O 1
ATOM 8642 N N . VAL A 1 1090 ? 4.965 11.874 32.937 1.00 90.00 1090 VAL A N 1
ATOM 8643 C CA . VAL A 1 1090 ? 3.909 10.893 32.663 1.00 90.00 1090 VAL A CA 1
ATOM 8644 C C . VAL A 1 1090 ? 2.604 11.596 32.236 1.00 90.00 1090 VAL A C 1
ATOM 8646 O O . VAL A 1 1090 ? 1.494 11.160 32.542 1.00 90.00 1090 VAL A O 1
ATOM 8649 N N . ASP A 1 1091 ? 2.736 12.711 31.513 1.00 88.75 1091 ASP A N 1
ATOM 8650 C CA . ASP A 1 1091 ? 1.614 13.542 31.076 1.00 88.75 1091 ASP A CA 1
ATOM 8651 C C . ASP A 1 1091 ? 1.231 13.228 29.626 1.00 88.75 1091 ASP A C 1
ATOM 8653 O O . ASP A 1 1091 ? 1.773 13.777 28.656 1.00 88.75 1091 ASP A O 1
ATOM 8657 N N . PHE A 1 1092 ? 0.277 12.306 29.509 1.00 89.62 1092 PHE A N 1
ATOM 8658 C CA . PHE A 1 1092 ? -0.266 11.819 28.244 1.00 89.62 1092 PHE A CA 1
ATOM 8659 C C . PHE A 1 1092 ? -1.742 12.193 28.034 1.00 89.62 1092 PHE A C 1
ATOM 8661 O O . PHE A 1 1092 ? -2.333 11.765 27.048 1.00 89.62 1092 PHE A O 1
ATOM 8668 N N . GLY A 1 1093 ? -2.356 12.968 28.940 1.00 82.56 1093 GLY A N 1
ATOM 8669 C CA . GLY A 1 1093 ? -3.774 13.351 28.839 1.00 82.56 1093 GLY A CA 1
ATOM 8670 C C . GLY A 1 1093 ? -4.767 12.183 28.955 1.00 82.56 1093 GLY A C 1
ATOM 8671 O O . GLY A 1 1093 ? -5.883 12.271 28.449 1.00 82.56 1093 GLY A O 1
ATOM 8672 N N . VAL A 1 1094 ? -4.366 11.075 29.592 1.00 83.06 1094 VAL A N 1
ATOM 8673 C CA . VAL A 1 1094 ? -5.200 9.876 29.781 1.00 83.06 1094 VAL A CA 1
ATOM 8674 C C . VAL A 1 1094 ? -5.520 9.706 31.266 1.00 83.06 1094 VAL A C 1
ATOM 8676 O O . VAL A 1 1094 ? -4.682 9.237 32.031 1.00 83.06 1094 VAL A O 1
ATOM 8679 N N . GLU A 1 1095 ? -6.738 10.074 31.670 1.00 70.12 1095 GLU A N 1
ATOM 8680 C CA . GLU A 1 1095 ? -7.209 9.916 33.058 1.00 70.12 1095 GLU A CA 1
ATOM 8681 C C . GLU A 1 1095 ? -7.710 8.491 33.356 1.00 70.12 1095 GLU A C 1
ATOM 8683 O O . GLU A 1 1095 ? -7.445 7.946 34.426 1.00 70.12 1095 GLU A O 1
ATOM 8688 N N . LEU A 1 1096 ? -8.405 7.868 32.394 1.00 72.19 1096 LEU A N 1
ATOM 8689 C CA . LEU A 1 1096 ? -8.943 6.505 32.478 1.00 72.19 1096 LEU A CA 1
ATOM 8690 C C . LEU A 1 1096 ? -8.641 5.733 31.191 1.00 72.19 1096 LEU A C 1
ATOM 8692 O O . LEU A 1 1096 ? -9.211 6.008 30.123 1.00 72.19 1096 LEU A O 1
ATOM 8696 N N . ASP A 1 1097 ? -7.755 4.751 31.309 1.00 73.62 1097 ASP A N 1
ATOM 8697 C CA . ASP A 1 1097 ? -7.380 3.859 30.216 1.00 73.62 1097 ASP A CA 1
ATOM 8698 C C . ASP A 1 1097 ? -8.289 2.620 30.153 1.00 73.62 1097 ASP A C 1
ATOM 8700 O O . ASP A 1 1097 ? -8.966 2.277 31.125 1.00 73.62 1097 ASP A O 1
ATOM 8704 N N . ASP A 1 1098 ? -8.338 1.959 28.999 1.00 73.62 1098 ASP A N 1
ATOM 8705 C CA . ASP A 1 1098 ? -9.004 0.659 28.875 1.00 73.62 1098 ASP A CA 1
ATOM 8706 C C . ASP A 1 1098 ? -8.140 -0.473 29.485 1.00 73.62 1098 ASP A C 1
ATOM 8708 O O . ASP A 1 1098 ? -6.941 -0.278 29.701 1.00 73.62 1098 ASP A O 1
ATOM 8712 N N . PRO A 1 1099 ? -8.695 -1.673 29.759 1.00 67.12 1099 PRO A N 1
ATOM 8713 C CA . PRO A 1 1099 ? -7.952 -2.772 30.393 1.00 67.12 1099 PRO A CA 1
ATOM 8714 C C . PRO A 1 1099 ? -6.683 -3.217 29.645 1.00 67.12 1099 PRO A C 1
ATOM 8716 O O . PRO A 1 1099 ? -5.764 -3.771 30.252 1.00 67.12 1099 PRO A O 1
ATOM 8719 N N . VAL A 1 1100 ? -6.622 -2.983 28.331 1.00 66.12 1100 VAL A N 1
ATOM 8720 C CA . VAL A 1 1100 ? -5.481 -3.319 27.469 1.00 66.12 1100 VAL A CA 1
ATOM 8721 C C . VAL A 1 1100 ? -4.485 -2.155 27.388 1.00 66.12 1100 VAL A C 1
ATOM 8723 O O . VAL A 1 1100 ? -3.335 -2.351 26.999 1.00 66.12 1100 VAL A O 1
ATOM 8726 N N . GLY A 1 1101 ? -4.860 -0.958 27.838 1.00 74.19 1101 GLY A N 1
ATOM 8727 C CA . GLY A 1 1101 ? -4.015 0.232 27.897 1.00 74.19 1101 GLY A CA 1
ATOM 8728 C C . GLY A 1 1101 ? -3.812 0.923 26.546 1.00 74.19 1101 GLY A C 1
ATOM 8729 O O . GLY A 1 1101 ? -2.710 1.394 26.250 1.00 74.19 1101 GLY A O 1
ATOM 8730 N N . THR A 1 1102 ? -4.819 0.892 25.669 1.00 75.88 1102 THR A N 1
ATOM 8731 C CA . THR A 1 1102 ? -4.681 1.354 24.281 1.00 75.88 1102 THR A CA 1
ATOM 8732 C C . THR A 1 1102 ? -4.671 2.871 24.167 1.00 75.88 1102 THR A C 1
ATOM 8734 O O . THR A 1 1102 ? -4.016 3.396 23.265 1.00 75.88 1102 THR A O 1
ATOM 8737 N N . LYS A 1 1103 ? -5.333 3.601 25.077 1.00 82.25 1103 LYS A N 1
ATOM 8738 C CA . LYS A 1 1103 ? -5.330 5.071 25.038 1.00 82.25 1103 LYS A CA 1
ATOM 8739 C C . LYS A 1 1103 ? -3.959 5.618 25.415 1.00 82.25 1103 LYS A C 1
ATOM 8741 O O . LYS A 1 1103 ? -3.456 6.491 24.710 1.00 82.25 1103 LYS A O 1
ATOM 8746 N N . LEU A 1 1104 ? -3.328 5.080 26.465 1.00 86.06 1104 LEU A N 1
ATOM 8747 C CA . LEU A 1 1104 ? -1.966 5.465 26.847 1.00 86.06 1104 LEU A CA 1
ATOM 8748 C C . LEU A 1 1104 ? -0.962 5.122 25.745 1.00 86.06 1104 LEU A C 1
ATOM 8750 O O . LEU A 1 1104 ? -0.106 5.939 25.422 1.00 86.06 1104 LEU A O 1
ATOM 8754 N N . ALA A 1 1105 ? -1.099 3.946 25.133 1.00 83.81 1105 ALA A N 1
ATOM 8755 C CA . ALA A 1 1105 ? -0.284 3.529 24.000 1.00 83.81 1105 ALA A CA 1
ATOM 8756 C C . ALA A 1 1105 ? -0.382 4.495 22.803 1.00 83.81 1105 ALA A C 1
ATOM 8758 O O . ALA A 1 1105 ? 0.644 4.927 22.280 1.00 83.81 1105 ALA A O 1
ATOM 8759 N N . LYS A 1 1106 ? -1.605 4.872 22.399 1.00 82.12 1106 LYS A N 1
ATOM 8760 C CA . LYS A 1 1106 ? -1.833 5.853 21.324 1.00 82.12 1106 LYS A CA 1
ATOM 8761 C C . LYS A 1 1106 ? -1.244 7.220 21.664 1.00 82.12 1106 LYS A C 1
ATOM 8763 O O . LYS A 1 1106 ? -0.606 7.842 20.820 1.00 82.12 1106 LYS A O 1
ATOM 8768 N N . ALA A 1 1107 ? -1.438 7.682 22.899 1.00 87.69 1107 ALA A N 1
ATOM 8769 C CA . ALA A 1 1107 ? -0.893 8.956 23.348 1.00 87.69 1107 ALA A CA 1
ATOM 8770 C C . ALA A 1 1107 ? 0.643 8.946 23.365 1.00 87.69 1107 ALA A C 1
ATOM 8772 O O . ALA A 1 1107 ? 1.258 9.915 22.931 1.00 87.69 1107 ALA A O 1
ATOM 8773 N N . PHE A 1 1108 ? 1.270 7.854 23.814 1.00 91.25 1108 PHE A N 1
ATOM 8774 C CA . PHE A 1 1108 ? 2.724 7.699 23.794 1.00 91.25 1108 PHE A CA 1
ATOM 8775 C C . PHE A 1 1108 ? 3.284 7.711 22.370 1.00 91.25 1108 PHE A C 1
ATOM 8777 O O . PHE A 1 1108 ? 4.225 8.446 22.086 1.00 91.25 1108 PHE A O 1
ATOM 8784 N N . GLU A 1 1109 ? 2.683 6.960 21.451 1.00 87.69 1109 GLU A N 1
ATOM 8785 C CA . GLU A 1 1109 ? 3.097 6.964 20.049 1.00 87.69 1109 GLU A CA 1
ATOM 8786 C C . GLU A 1 1109 ? 3.002 8.366 19.433 1.00 87.69 1109 GLU A C 1
ATOM 8788 O O . GLU A 1 1109 ? 3.994 8.885 18.925 1.00 87.69 1109 GLU A O 1
ATOM 8793 N N . HIS A 1 1110 ? 1.843 9.018 19.548 1.00 85.69 1110 HIS A N 1
ATOM 8794 C CA . HIS A 1 1110 ? 1.614 10.317 18.922 1.00 85.69 1110 HIS A CA 1
ATOM 8795 C C . HIS A 1 1110 ? 2.457 11.440 19.544 1.00 85.69 1110 HIS A C 1
ATOM 8797 O O . HIS A 1 1110 ? 3.035 12.248 18.827 1.00 85.69 1110 HIS A O 1
ATOM 8803 N N . LEU A 1 1111 ? 2.543 11.496 20.878 1.00 91.38 1111 LEU A N 1
ATOM 8804 C CA . LEU A 1 1111 ? 3.192 12.599 21.595 1.00 91.38 1111 LEU A CA 1
ATOM 8805 C C . LEU A 1 1111 ? 4.700 12.404 21.808 1.00 91.38 1111 LEU A C 1
ATOM 8807 O O . LEU A 1 1111 ? 5.354 13.326 22.303 1.00 91.38 1111 LEU A O 1
ATOM 8811 N N . VAL A 1 1112 ? 5.238 11.214 21.513 1.00 94.00 1112 VAL A N 1
ATOM 8812 C CA . VAL A 1 1112 ? 6.653 10.879 21.733 1.00 94.00 1112 VAL A CA 1
ATOM 8813 C C . VAL A 1 1112 ? 7.276 10.270 20.484 1.00 94.00 1112 VAL A C 1
ATOM 8815 O O . VAL A 1 1112 ? 8.200 10.870 19.948 1.00 94.00 1112 VAL A O 1
ATOM 8818 N N . LEU A 1 1113 ? 6.804 9.113 20.005 1.00 91.12 1113 LEU A N 1
ATOM 8819 C CA . LEU A 1 1113 ? 7.464 8.394 18.902 1.00 91.12 1113 LEU A CA 1
ATOM 8820 C C . LEU A 1 1113 ? 7.369 9.150 17.571 1.00 91.12 1113 LEU A C 1
ATOM 8822 O O . LEU A 1 1113 ? 8.386 9.331 16.903 1.00 91.12 1113 LEU A O 1
ATOM 8826 N N . ASN A 1 1114 ? 6.189 9.665 17.228 1.00 87.00 1114 ASN A N 1
ATOM 8827 C CA . ASN A 1 1114 ? 5.987 10.435 15.998 1.00 87.00 1114 ASN A CA 1
ATOM 8828 C C . ASN A 1 1114 ? 6.701 11.797 16.051 1.00 87.00 1114 ASN A C 1
ATOM 8830 O O . ASN A 1 1114 ? 7.156 12.297 15.028 1.00 87.00 1114 ASN A O 1
ATOM 8834 N N . GLU A 1 1115 ? 6.843 12.394 17.240 1.00 89.19 1115 GLU A N 1
ATOM 8835 C CA . GLU A 1 1115 ? 7.556 13.669 17.426 1.00 89.19 1115 GLU A CA 1
ATOM 8836 C C . GLU A 1 1115 ? 9.077 13.518 17.248 1.00 89.19 1115 GLU A C 1
ATOM 8838 O O . GLU A 1 1115 ? 9.737 14.450 16.788 1.00 89.19 1115 GLU A O 1
ATOM 8843 N N . ILE A 1 1116 ? 9.652 12.356 17.591 1.00 91.19 1116 ILE A N 1
ATOM 8844 C CA . ILE A 1 1116 ? 11.093 12.090 17.424 1.00 91.19 1116 ILE A CA 1
ATOM 8845 C C . ILE A 1 1116 ? 11.437 11.421 16.085 1.00 91.19 1116 ILE A C 1
ATOM 8847 O O . ILE A 1 1116 ? 12.598 11.445 15.680 1.00 91.19 1116 ILE A O 1
ATOM 8851 N N . GLU A 1 1117 ? 10.458 10.843 15.384 1.00 84.88 1117 GLU A N 1
ATOM 8852 C CA . GLU A 1 1117 ? 10.653 10.140 14.111 1.00 84.88 1117 GLU A CA 1
ATOM 8853 C C . GLU A 1 1117 ? 11.388 10.963 13.038 1.00 84.88 1117 GLU A C 1
ATOM 8855 O O . GLU A 1 1117 ? 12.318 10.414 12.438 1.00 84.88 1117 GLU A O 1
ATOM 8860 N N . PRO A 1 1118 ? 11.083 12.256 12.807 1.00 82.81 1118 PRO A N 1
ATOM 8861 C CA . PRO A 1 1118 ? 11.796 13.053 11.809 1.00 82.81 1118 PRO A CA 1
ATOM 8862 C C . PRO A 1 1118 ? 13.315 13.093 12.028 1.00 82.81 1118 PRO A C 1
ATOM 8864 O O . PRO A 1 1118 ? 14.075 13.135 11.065 1.00 82.81 1118 PRO A O 1
ATOM 8867 N N . GLY A 1 1119 ? 13.771 13.003 13.284 1.00 81.69 1119 GLY A N 1
ATOM 8868 C CA . GLY A 1 1119 ? 15.194 12.996 13.624 1.00 81.69 1119 GLY A CA 1
ATOM 8869 C C . GLY A 1 1119 ? 15.950 11.742 13.166 1.00 81.69 1119 GLY A C 1
ATOM 8870 O O . GLY A 1 1119 ? 17.178 11.747 13.133 1.00 81.69 1119 GLY A O 1
ATOM 8871 N N . THR A 1 1120 ? 15.244 10.672 12.783 1.00 77.19 1120 THR A N 1
ATOM 8872 C CA . THR A 1 1120 ? 15.863 9.460 12.214 1.00 77.19 1120 THR A CA 1
ATOM 8873 C C . THR A 1 1120 ? 16.371 9.650 10.785 1.00 77.19 1120 THR A C 1
ATOM 8875 O O . THR A 1 1120 ? 17.189 8.853 10.340 1.00 77.19 1120 THR A O 1
ATOM 8878 N N . ARG A 1 1121 ? 15.914 10.702 10.092 1.00 71.06 1121 ARG A N 1
ATOM 8879 C CA . ARG A 1 1121 ? 16.234 11.015 8.688 1.00 71.06 1121 ARG A CA 1
ATOM 8880 C C . ARG A 1 1121 ? 17.211 12.188 8.545 1.00 71.06 1121 ARG A C 1
ATOM 8882 O O . ARG A 1 1121 ? 17.217 12.862 7.523 1.00 71.06 1121 ARG A O 1
ATOM 8889 N N . LEU A 1 1122 ? 17.947 12.504 9.608 1.00 70.56 1122 LEU A N 1
ATOM 8890 C CA . LEU A 1 1122 ? 18.981 13.536 9.574 1.00 70.56 1122 LEU A CA 1
ATOM 8891 C C . LEU A 1 1122 ? 20.230 12.946 8.907 1.00 70.56 1122 LEU A C 1
ATOM 8893 O O . LEU A 1 1122 ? 20.772 11.975 9.428 1.00 70.56 1122 LEU A O 1
ATOM 8897 N N . ASP A 1 1123 ? 20.656 13.516 7.782 1.00 43.62 1123 ASP A N 1
ATOM 8898 C CA . ASP A 1 1123 ? 21.900 13.125 7.100 1.00 43.62 1123 ASP A CA 1
ATOM 8899 C C . ASP A 1 1123 ? 23.154 13.456 7.931 1.00 43.62 1123 ASP A C 1
ATOM 8901 O O . ASP A 1 1123 ? 23.226 14.576 8.501 1.00 43.62 1123 ASP A O 1
#

InterPro domains:
  IPR005123 Oxoglutarate/iron-dependent dioxygenase domain [PS51471] (184-296)
  IPR011009 Protein kinase-like domain superfamily [SSF56112] (856-1042)
  IPR027450 Alpha-ketoglutarate-dependent dioxygenase AlkB-like [PF13532] (155-293)
  IPR032852 DNA oxidative demethylase ALKBH2 [PTHR31573] (68-302)
  IPR037151 Alpha-ketoglutarate-dependent dioxygenase AlkB-like superfamily [G3DSA:2.60.120.590] (67-299)

Foldseek 3Di:
DDDDDDDPVPDDDDDDDDDDDDDDDDDDDDDPPPPDQPDWQDDPPDPDTFGADDPVQLVQLVPFQPAFWDFDPPDPQFTKTKGPFRRDPVCLQVLQVSCQQGDKWFQAWDWDQDPNDTDIDTALWTKDKAFAAPQWDADPRGFIAGNPPRHGDDPCLLPQDDHGHDINNVVSNQVSCCVVVVDHFGMKMKIKNQFLSHKDDWAFDDCVFFPAWWKKKKAKGKFWFKKWKDWDQDDDDPPDDRPDRPPDDIDIDGHYRRMMMITTGCCRVTMIIMGHRDDDDRRNMMMMMMMTGHTHDSVVRSVVCCRGHNPGAMWHADPVPRGIDGPLPPPDDDDDDDDDDDDDDDDFDDDDLATEDEDDCPCVVPDDPVVVVVVVVVVVVPDPPPDPAQAPAEEEEQEAAPQAPDPFQVVLSVVLQCCCCPVFVHHYDYDHQYQPPRAVVVLVVLVVVCVVALDQRYEYEYEYAAEWDPQDPPPDGQQTWGFRYPPDGRIYRLLVRQVVVLVGNHAYEYHYQYFQQVSNLDRPPPDHRRLRYKYKYQADGPGGFDDHDCQGSSNLLSVLQVVCCVPPQKDWPVVSLVLLCDPVSSHDHRMDIDNSHPDPDRTDMRHHDDPDPPDPDDPDPDDNAHEYEYEYPDADDPVVLVVVLVVCVVDVPVHHFAYHYVLLVLLLVLLVCQLVVPPVPPALADGLVLFDPVLNVLLVVLNVVLVVLVVVLCVQQVFPDDPPDDGRGRPPDDDDCSPVSSVSVVVSVNVSSVSSVVSLLSVLLRSLPRPCLQPPLVNLVSNLVDVSCVSSVNNLLSVLQSLQRPPDPPPPPLADDQQFPDDDDDADPLAQWDWTQHDPQGTKIKGKAADDPVLDPPPVVVVLVVLVSSVLSSQQSPDDLLLLAFHWRGKYDDVVRRMIMTIGHDDPQFDDKDFQQRVLPDDPVADDDDLLLLLLLLLSNLSNLLSCCRRSLKDQLFQARSQKMWTHGPPDPHTPSNRIHGGDSHSIGHQPDADPDDQDQALLRLLLFQLCCHGDNPDGDHSLSNLLSSLLVLLCSLQSHHLCVLDDPVCSPDPRRVNSLVSSLVCLVVRNCPRNNDLSSQLSVCSSVSPQVPPDADSSRSSSSVSNCVSHSVSSVVSNPDD

Sequence (1123 aa):
MPQKRSLDNFFMPTSQKKVRLTAEPASSEVNPVEISSTQVSNHSNYPFPLPYLPPDIIEQLNQVPASPGKEINDQPDLDLLYFQPYIPRVIERELFEFLRNTLFFYRVQYTIKRYGTETQINTPRFTTVFGVDTSASFTPEGALIDTQSSKPIPPDRYKTCTPRPIPHCLDRLRQLTEIFTDATYNFCLVNYYASGADSISYHSDDERFLGPNPSIASFSLGATRDFCMKHKPIPPKDGEPPPEQNSKPPLKLPLASGDMVLMRGKTQANWLHSIPKRKGKGSEGGRINITFRKGVEKYSTQNYYQYNVGDGGVWKWDARKAPFASPEICIGLLARLDYDRSQNLPHVLLKDRKIEYSISVAWARLMETEALRRRLNSALKVENWNIRNEYKSVSVLILYWQEGDVPGFEVEARHIGELFASSFHYNVEYYGIPSSNSLIRLDGKINSFLADHGDPDHLIVIHYGGHGDPDDETGQQKLAVWAAQSHDGPTADWSIIQPKLGHVKAEILLLLDCCFAAQAARANQNRAIPTNVELVAACAMGVKTRLPGPHSFTTHLIEQLRASLNSTGSAKISEIVNSLAYRDSGYSETPVHFSGLGNGKSTVCLEPFDANPASELDTRREAAWLTLKVSLRDVLSDTLISDIVQWLKARPTRKVSRLTIENVVQSANNFGHFIHDEGRDRTSGPKFNQLPASAKHDVLTAWNDFRSLLATLATRLQVRYPLEGGATRVQGTGSDHADDVLRGPLASLLELEHGVLSLQGIVQRSVMALPDLYGNRESLLEAIRDTAMQDMGLVPLLDRRLKARFPSDSGNSLKTDRVITAAPTEPKVFRSLVKEEHRGLGPVLVEYKSYDKQTLPAGRTKRLEQQVQTLADLLQTRGPPEFCTLPCTGWFHEEENTRLGLMFEYPVGYDGVKSLRELIQMPPSSQRPTLAQRFSMVKKIGEALLKWHISANWVHQGIASHNIYFFKPTNSASFDCSNPYLCGFEFSRPSDGISLSVCVEDFEQNVYRHPSRQGAPSKYHTKQHDLYSYGILLFEVGVWNLVSNCFDANLRTNLAPRKMQDHIKLNARKRLGHYMGAAYEKATRRCLDVDFGVELDDPVGTKLAKAFEHLVLNEIEPGTRLD

Radius of gyration: 42.85 Å; chains: 1; bounding box: 138×60×111 Å

pLDDT: mean 72.11, std 20.41, range [20.38, 97.44]